Protein AF-0000000083392456 (afdb_homodimer)

Structure (mmCIF, N/CA/C/O backbone):
data_AF-0000000083392456-model_v1
#
loop_
_entity.id
_entity.type
_entity.pdbx_description
1 polymer 'Glycosyltransferase 61 catalytic domain-containing protein'
#
loop_
_atom_site.group_PDB
_atom_site.id
_atom_site.type_symbol
_atom_site.label_atom_id
_atom_site.label_alt_id
_atom_site.label_comp_id
_atom_site.label_asym_id
_atom_site.label_entity_id
_atom_site.label_seq_id
_atom_site.pdbx_PDB_ins_code
_atom_site.Cartn_x
_atom_site.Cartn_y
_atom_site.Cartn_z
_atom_site.occupancy
_atom_site.B_iso_or_equiv
_atom_site.auth_seq_id
_atom_site.auth_comp_id
_atom_site.auth_asym_id
_atom_site.auth_atom_id
_atom_site.pdbx_PDB_model_num
ATOM 1 N N . MET A 1 1 ? 31.344 37.531 -41.75 1 17.09 1 MET A N 1
ATOM 2 C CA . MET A 1 1 ? 30.141 38.344 -41.625 1 17.09 1 MET A CA 1
ATOM 3 C C . MET A 1 1 ? 29.109 37.656 -40.719 1 17.09 1 MET A C 1
ATOM 5 O O . MET A 1 1 ? 29.172 36.438 -40.531 1 17.09 1 MET A O 1
ATOM 9 N N . ARG A 1 2 ? 27.797 38.312 -40.469 1 19.84 2 ARG A N 1
ATOM 10 C CA . ARG A 1 2 ? 27.047 39.094 -39.5 1 19.84 2 ARG A CA 1
ATOM 11 C C . ARG A 1 2 ? 25.875 38.281 -38.938 1 19.84 2 ARG A C 1
ATOM 13 O O . ARG A 1 2 ? 24.969 37.906 -39.719 1 19.84 2 ARG A O 1
ATOM 20 N N . ARG A 1 3 ? 26.094 37.312 -38 1 21.62 3 ARG A N 1
ATOM 21 C CA . ARG A 1 3 ? 25.5 36.062 -37.5 1 21.62 3 ARG A CA 1
ATOM 22 C C . ARG A 1 3 ? 24.172 36.344 -36.812 1 21.62 3 ARG A C 1
ATOM 24 O O . ARG A 1 3 ? 24.125 36.875 -35.719 1 21.62 3 ARG A O 1
ATOM 31 N N . GLN A 1 4 ? 23.109 36.781 -37.625 1 19.48 4 GLN A N 1
ATOM 32 C CA . GLN A 1 4 ? 21.906 37.531 -37.219 1 19.48 4 GLN A CA 1
ATOM 33 C C . GLN A 1 4 ? 21.016 36.656 -36.312 1 19.48 4 GLN A C 1
ATOM 35 O O . GLN A 1 4 ? 20.609 35.562 -36.719 1 19.48 4 GLN A O 1
ATOM 40 N N . PRO A 1 5 ? 20.938 36.656 -34.875 1 21.5 5 PRO A N 1
ATOM 41 C CA . PRO A 1 5 ? 20.484 36 -33.625 1 21.5 5 PRO A CA 1
ATOM 42 C C . PRO A 1 5 ? 18.969 35.969 -33.531 1 21.5 5 PRO A C 1
ATOM 44 O O . PRO A 1 5 ? 18.422 35.062 -32.906 1 21.5 5 PRO A O 1
ATOM 47 N N . ALA A 1 6 ? 18.078 36.938 -33.969 1 20.97 6 ALA A N 1
ATOM 48 C CA . ALA A 1 6 ? 17.094 37.656 -33.125 1 20.97 6 ALA A CA 1
ATOM 49 C C . ALA A 1 6 ? 15.773 36.906 -33.094 1 20.97 6 ALA A C 1
ATOM 51 O O . ALA A 1 6 ? 14.969 37.125 -32.188 1 20.97 6 ALA A O 1
ATOM 52 N N . LEU A 1 7 ? 15.195 36.219 -34.094 1 21.48 7 LEU A N 1
ATOM 53 C CA . LEU A 1 7 ? 13.82 36.5 -34.5 1 21.48 7 LEU A CA 1
ATOM 54 C C . LEU A 1 7 ? 12.844 35.688 -33.688 1 21.48 7 LEU A C 1
ATOM 56 O O . LEU A 1 7 ? 12.031 34.938 -34.219 1 21.48 7 LEU A O 1
ATOM 60 N N . VAL A 1 8 ? 13.188 34.844 -32.594 1 22.22 8 VAL A N 1
ATOM 61 C CA . VAL A 1 8 ? 12.352 33.75 -32.125 1 22.22 8 VAL A CA 1
ATOM 62 C C . VAL A 1 8 ? 11.156 34.281 -31.344 1 22.22 8 VAL A C 1
ATOM 64 O O . VAL A 1 8 ? 10.711 33.656 -30.391 1 22.22 8 VAL A O 1
ATOM 67 N N . GLY A 1 9 ? 10.68 35.625 -31.312 1 20.12 9 GLY A N 1
ATOM 68 C CA . GLY A 1 9 ? 9.883 36.344 -30.344 1 20.12 9 GLY A CA 1
ATOM 69 C C . GLY A 1 9 ? 8.453 35.844 -30.25 1 20.12 9 GLY A C 1
ATOM 70 O O . GLY A 1 9 ? 7.898 35.719 -29.156 1 20.12 9 GLY A O 1
ATOM 71 N N . ALA A 1 10 ? 7.469 35.812 -31.25 1 19.81 10 ALA A N 1
ATOM 72 C CA . ALA A 1 10 ? 6.188 36.531 -31.281 1 19.81 10 ALA A CA 1
ATOM 73 C C . ALA A 1 10 ? 5.055 35.625 -30.812 1 19.81 10 ALA A C 1
ATOM 75 O O . ALA A 1 10 ? 4.02 36.094 -30.344 1 19.81 10 ALA A O 1
ATOM 76 N N . VAL A 1 11 ? 4.973 34.312 -31.047 1 21.7 11 VAL A N 1
ATOM 77 C CA . VAL A 1 11 ? 3.66 33.812 -31.422 1 21.7 11 VAL A CA 1
ATOM 78 C C . VAL A 1 11 ? 2.828 33.531 -30.172 1 21.7 11 VAL A C 1
ATOM 80 O O . VAL A 1 11 ? 1.702 33.031 -30.25 1 21.7 11 VAL A O 1
ATOM 83 N N . VAL A 1 12 ? 3.336 33.688 -28.859 1 19.75 12 VAL A N 1
ATOM 84 C CA . VAL A 1 12 ? 2.723 33 -27.734 1 19.75 12 VAL A CA 1
ATOM 85 C C . VAL A 1 12 ? 1.403 33.656 -27.359 1 19.75 12 VAL A C 1
ATOM 87 O O . VAL A 1 12 ? 0.725 33.25 -26.422 1 19.75 12 VAL A O 1
ATOM 90 N N . THR A 1 13 ? 0.941 34.844 -27.875 1 19.14 13 THR A N 1
ATOM 91 C CA . THR A 1 13 ? 0.067 35.75 -27.125 1 19.14 13 THR A CA 1
ATOM 92 C C . THR A 1 13 ? -1.374 35.25 -27.156 1 19.14 13 THR A C 1
ATOM 94 O O . THR A 1 13 ? -2.146 35.531 -26.234 1 19.14 13 THR A O 1
ATOM 97 N N . ALA A 1 14 ? -1.879 34.594 -28.172 1 19.19 14 ALA A N 1
ATOM 98 C CA . ALA A 1 14 ? -3.252 34.906 -28.547 1 19.19 14 ALA A CA 1
ATOM 99 C C . ALA A 1 14 ? -4.254 34.219 -27.609 1 19.19 14 ALA A C 1
ATOM 101 O O . ALA A 1 14 ? -5.27 34.812 -27.25 1 19.19 14 ALA A O 1
ATOM 102 N N . CYS A 1 15 ? -4.125 32.938 -27.328 1 20.34 15 CYS A N 1
ATOM 103 C CA . CYS A 1 15 ? -5.391 32.25 -27.125 1 20.34 15 CYS A CA 1
ATOM 104 C C . CYS A 1 15 ? -5.988 32.594 -25.766 1 20.34 15 CYS A C 1
ATOM 106 O O . CYS A 1 15 ? -6.773 31.828 -25.203 1 20.34 15 CYS A O 1
ATOM 108 N N . LEU A 1 16 ? -5.512 33.688 -25.047 1 19.27 16 LEU A N 1
ATOM 109 C CA . LEU A 1 16 ? -5.977 34 -23.703 1 19.27 16 LEU A CA 1
ATOM 110 C C . LEU A 1 16 ? -7.465 34.344 -23.703 1 19.27 16 LEU A C 1
ATOM 112 O O . LEU A 1 16 ? -8.07 34.5 -22.641 1 19.27 16 LEU A O 1
ATOM 116 N N . LEU A 1 17 ? -8.031 34.781 -24.875 1 20.16 17 LEU A N 1
ATOM 117 C CA . LEU A 1 17 ? -9.172 35.656 -24.734 1 20.16 17 LEU A CA 1
ATOM 118 C C . LEU A 1 17 ? -10.422 34.906 -24.312 1 20.16 17 LEU A C 1
ATOM 120 O O . LEU A 1 17 ? -11.383 35.5 -23.812 1 20.16 17 LEU A O 1
ATOM 124 N N . LEU A 1 18 ? -10.57 33.688 -24.828 1 21.45 18 LEU A N 1
ATOM 125 C CA . LEU A 1 18 ? -11.984 33.406 -25.031 1 21.45 18 LEU A CA 1
ATOM 126 C C . LEU A 1 18 ? -12.688 33.156 -23.688 1 21.45 18 LEU A C 1
ATOM 128 O O . LEU A 1 18 ? -13.906 33.031 -23.641 1 21.45 18 LEU A O 1
ATOM 132 N N . LEU A 1 19 ? -11.93 32.781 -22.641 1 20.83 19 LEU A N 1
ATOM 133 C CA . LEU A 1 19 ? -12.719 32.188 -21.578 1 20.83 19 LEU A CA 1
ATOM 134 C C . LEU A 1 19 ? -13.539 33.25 -20.844 1 20.83 19 LEU A C 1
ATOM 136 O O . LEU A 1 19 ? -14.148 32.969 -19.812 1 20.83 19 LEU A O 1
ATOM 140 N N . ALA A 1 20 ? -13.461 34.562 -21.188 1 20.67 20 ALA A N 1
ATOM 141 C CA . ALA A 1 20 ? -14.023 35.562 -20.281 1 20.67 20 ALA A CA 1
ATOM 142 C C . ALA A 1 20 ? -15.547 35.5 -20.266 1 20.67 20 ALA A C 1
ATOM 144 O O . ALA A 1 20 ? -16.188 35.906 -19.297 1 20.67 20 ALA A O 1
ATOM 145 N N . THR A 1 21 ? -16.188 35.312 -21.406 1 20.8 21 THR A N 1
ATOM 146 C CA . THR A 1 21 ? -17.469 36 -21.531 1 20.8 21 THR A CA 1
ATOM 147 C C . THR A 1 21 ? -18.547 35.281 -20.734 1 20.8 21 THR A C 1
ATOM 149 O O . THR A 1 21 ? -19.703 35.656 -20.734 1 20.8 21 THR A O 1
ATOM 152 N N . ASN A 1 22 ? -18.469 34 -20.469 1 20.31 22 ASN A N 1
ATOM 153 C CA . ASN A 1 22 ? -19.812 33.531 -20.188 1 20.31 22 ASN A CA 1
ATOM 154 C C . ASN A 1 22 ? -20.375 34.156 -18.922 1 20.31 22 ASN A C 1
ATOM 156 O O . ASN A 1 22 ? -19.938 33.812 -17.812 1 20.31 22 ASN A O 1
ATOM 160 N N . SER A 1 23 ? -20.828 35.438 -18.875 1 21.23 23 SER A N 1
ATOM 161 C CA . SER A 1 23 ? -21.484 36.344 -17.922 1 21.23 23 SER A CA 1
ATOM 162 C C . SER A 1 23 ? -22.781 35.75 -17.375 1 21.23 23 SER A C 1
ATOM 164 O O . SER A 1 23 ? -23.688 36.469 -16.984 1 21.23 23 SER A O 1
ATOM 166 N N . ASP A 1 24 ? -23.047 34.469 -17.516 1 20.16 24 ASP A N 1
ATOM 167 C CA . ASP A 1 24 ? -24.453 34.188 -17.266 1 20.16 24 ASP A CA 1
ATOM 168 C C . ASP A 1 24 ? -24.938 34.812 -15.977 1 20.16 24 ASP A C 1
ATOM 170 O O . ASP A 1 24 ? -24.125 35.156 -15.102 1 20.16 24 ASP A O 1
ATOM 174 N N . HIS A 1 25 ? -26.312 35.031 -15.805 1 21.33 25 HIS A N 1
ATOM 175 C CA . HIS A 1 25 ? -27.312 35.781 -15.023 1 21.33 25 HIS A CA 1
ATOM 176 C C . HIS A 1 25 ? -27.281 35.375 -13.555 1 21.33 25 HIS A C 1
ATOM 178 O O . HIS A 1 25 ? -27.5 34.188 -13.227 1 21.33 25 HIS A O 1
ATOM 184 N N . TRP A 1 26 ? -26.297 35.844 -12.766 1 20.09 26 TRP A N 1
ATOM 185 C CA . TRP A 1 26 ? -26.312 35.75 -11.312 1 20.09 26 TRP A CA 1
ATOM 186 C C . TRP A 1 26 ? -27.656 36.25 -10.75 1 20.09 26 TRP A C 1
ATOM 188 O O . TRP A 1 26 ? -27.969 37.438 -10.844 1 20.09 26 TRP A O 1
ATOM 198 N N . ARG A 1 27 ? -28.766 35.5 -11.039 1 21.42 27 ARG A N 1
ATOM 199 C CA . ARG A 1 27 ? -30.016 36 -10.445 1 21.42 27 ARG A CA 1
ATOM 200 C C . ARG A 1 27 ? -29.844 36.25 -8.953 1 21.42 27 ARG A C 1
ATOM 202 O O . ARG A 1 27 ? -29.266 35.406 -8.242 1 21.42 27 ARG A O 1
ATOM 209 N N . SER A 1 28 ? -29.828 37.438 -8.555 1 19.77 28 SER A N 1
ATOM 210 C CA . SER A 1 28 ? -29.859 38.031 -7.223 1 19.77 28 SER A CA 1
ATOM 211 C C . SER A 1 28 ? -30.891 37.344 -6.336 1 19.77 28 SER A C 1
ATOM 213 O O . SER A 1 28 ? -32.094 37.406 -6.633 1 19.77 28 SER A O 1
ATOM 215 N N . ILE A 1 29 ? -30.656 36.125 -6.008 1 22.88 29 ILE A N 1
ATOM 216 C CA . ILE A 1 29 ? -31.688 35.562 -5.129 1 22.88 29 ILE A CA 1
ATOM 217 C C . ILE A 1 29 ? -31.906 36.5 -3.939 1 22.88 29 ILE A C 1
ATOM 219 O O . ILE A 1 29 ? -30.938 36.906 -3.285 1 22.88 29 ILE A O 1
ATOM 223 N N . SER A 1 30 ? -32.938 37.281 -3.926 1 20.95 30 SER A N 1
ATOM 224 C CA . SER A 1 30 ? -33.438 38.219 -2.938 1 20.95 30 SER A CA 1
ATOM 225 C C . SER A 1 30 ? -33.344 37.656 -1.526 1 20.95 30 SER A C 1
ATOM 227 O O . SER A 1 30 ? -33.844 36.562 -1.267 1 20.95 30 SER A O 1
ATOM 229 N N . THR A 1 31 ? -32.344 37.969 -0.808 1 22.42 31 THR A N 1
ATOM 230 C CA . THR A 1 31 ? -31.891 37.625 0.534 1 22.42 31 THR A CA 1
ATOM 231 C C . THR A 1 31 ? -32.938 38 1.576 1 22.42 31 THR A C 1
ATOM 233 O O . THR A 1 31 ? -32.625 38.094 2.768 1 22.42 31 THR A O 1
ATOM 236 N N . ARG A 1 32 ? -34.156 38.5 1.162 1 22.92 32 ARG A N 1
ATOM 237 C CA . ARG A 1 32 ? -34.969 39.125 2.213 1 22.92 32 ARG A CA 1
ATOM 238 C C . ARG A 1 32 ? -35.094 38.188 3.42 1 22.92 32 ARG A C 1
ATOM 240 O O . ARG A 1 32 ? -34.969 38.625 4.562 1 22.92 32 ARG A O 1
ATOM 247 N N . GLY A 1 33 ? -35.938 37.219 3.223 1 22.39 33 GLY A N 1
ATOM 248 C CA . GLY A 1 33 ? -36.656 36.656 4.359 1 22.39 33 GLY A CA 1
ATOM 249 C C . GLY A 1 33 ? -35.781 35.812 5.258 1 22.39 33 GLY A C 1
ATOM 250 O O . GLY A 1 33 ? -36.188 34.719 5.695 1 22.39 33 GLY A O 1
ATOM 251 N N . LEU A 1 34 ? -34.562 36.062 4.969 1 21.55 34 LEU A N 1
ATOM 252 C CA . LEU A 1 34 ? -33.844 35.031 5.742 1 21.55 34 LEU A CA 1
ATOM 253 C C . LEU A 1 34 ? -34 35.281 7.238 1 21.55 34 LEU A C 1
ATOM 255 O O . LEU A 1 34 ? -33.812 36.406 7.719 1 21.55 34 LEU A O 1
ATOM 259 N N . PRO A 1 35 ? -34.844 34.531 7.816 1 22.7 35 PRO A N 1
ATOM 260 C CA . PRO A 1 35 ? -35.188 34.781 9.219 1 22.7 35 PRO A CA 1
ATOM 261 C C . PRO A 1 35 ? -33.969 35.094 10.07 1 22.7 35 PRO A C 1
ATOM 263 O O . PRO A 1 35 ? -32.844 34.656 9.758 1 22.7 35 PRO A O 1
ATOM 266 N N . THR A 1 36 ? -33.969 36.344 10.461 1 20.53 36 THR A N 1
ATOM 267 C CA . THR A 1 36 ? -32.969 36.875 11.406 1 20.53 36 THR A CA 1
ATOM 268 C C . THR A 1 36 ? -32.688 35.906 12.531 1 20.53 36 THR A C 1
ATOM 270 O O . THR A 1 36 ? -33.594 35.594 13.336 1 20.53 36 THR A O 1
ATOM 273 N N . LEU A 1 37 ? -32.062 34.906 12.102 1 21.39 37 LEU A N 1
ATOM 274 C CA . LEU A 1 37 ? -31.812 33.938 13.156 1 21.39 37 LEU A CA 1
ATOM 275 C C . LEU A 1 37 ? -31.094 34.594 14.328 1 21.39 37 LEU A C 1
ATOM 277 O O . LEU A 1 37 ? -29.969 35.062 14.18 1 21.39 37 LEU A O 1
ATOM 281 N N . ARG A 1 38 ? -31.844 35.406 15.055 1 20.67 38 ARG A N 1
ATOM 282 C CA . ARG A 1 38 ? -31.328 36 16.281 1 20.67 38 ARG A CA 1
ATOM 283 C C . ARG A 1 38 ? -30.547 34.969 17.109 1 20.67 38 ARG A C 1
ATOM 285 O O . ARG A 1 38 ? -31 33.844 17.297 1 20.67 38 ARG A O 1
ATOM 292 N N . TRP A 1 39 ? -29.375 35.156 17.031 1 19.98 39 TRP A N 1
ATOM 293 C CA . TRP A 1 39 ? -28.453 34.375 17.859 1 19.98 39 TRP A CA 1
ATOM 294 C C . TRP A 1 39 ? -28.766 34.562 19.344 1 19.98 39 TRP A C 1
ATOM 296 O O . TRP A 1 39 ? -28.547 35.656 19.906 1 19.98 39 TRP A O 1
ATOM 306 N N . SER A 1 40 ? -30.094 34.281 19.766 1 21.69 40 SER A N 1
ATOM 307 C CA . SER A 1 40 ? -30.312 34.5 21.188 1 21.69 40 SER A CA 1
ATOM 308 C C . SER A 1 40 ? -29.25 33.812 22.016 1 21.69 40 SER A C 1
ATOM 310 O O . SER A 1 40 ? -28.703 32.781 21.609 1 21.69 40 SER A O 1
ATOM 312 N N . ALA A 1 41 ? -28.688 34.438 22.906 1 21.36 41 ALA A N 1
ATOM 313 C CA . ALA A 1 41 ? -27.828 33.938 23.984 1 21.36 41 ALA A CA 1
ATOM 314 C C . ALA A 1 41 ? -28.359 32.625 24.547 1 21.36 41 ALA A C 1
ATOM 316 O O . ALA A 1 41 ? -29.578 32.469 24.703 1 21.36 41 ALA A O 1
ATOM 317 N N . PRO A 1 42 ? -27.859 31.484 24.516 1 24.41 42 PRO A N 1
ATOM 318 C CA . PRO A 1 42 ? -28.562 30.266 24.922 1 24.41 42 PRO A CA 1
ATOM 319 C C . PRO A 1 42 ? -29.328 30.438 26.234 1 24.41 42 PRO A C 1
ATOM 321 O O . PRO A 1 42 ? -29.75 29.453 26.844 1 24.41 42 PRO A O 1
ATOM 324 N N . GLN A 1 43 ? -29.422 31.547 26.859 1 22.55 43 GLN A N 1
ATOM 325 C CA . GLN A 1 43 ? -30.219 31.25 28.047 1 22.55 43 GLN A CA 1
ATOM 326 C C . GLN A 1 43 ? -31.641 30.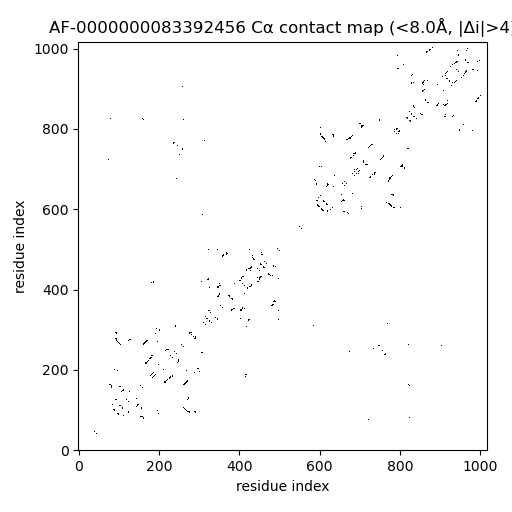828 27.672 1 22.55 43 GLN A C 1
ATOM 328 O O . GLN A 1 43 ? -32.375 30.328 28.516 1 22.55 43 GLN A O 1
ATOM 333 N N . SER A 1 44 ? -32.344 31.578 26.781 1 22.12 44 SER A N 1
ATOM 334 C CA . SER A 1 44 ? -33.781 31.672 26.812 1 22.12 44 SER A CA 1
ATOM 335 C C . SER A 1 44 ? -34.438 30.406 26.281 1 22.12 44 SER A C 1
ATOM 337 O O . SER A 1 44 ? -33.812 29.641 25.547 1 22.12 44 SER A O 1
ATOM 339 N N . GLU A 1 45 ? -35.906 30.094 26.438 1 23.59 45 GLU A N 1
ATOM 340 C CA . GLU A 1 45 ? -36.812 28.969 26.344 1 23.59 45 GLU A CA 1
ATOM 341 C C . GLU A 1 45 ? -36.75 28.297 24.969 1 23.59 45 GLU A C 1
ATOM 343 O O . GLU A 1 45 ? -36.875 27.078 24.859 1 23.59 45 GLU A O 1
ATOM 348 N N . LEU A 1 46 ? -36.875 29.094 23.938 1 21.17 46 LEU A N 1
ATOM 349 C CA . LEU A 1 46 ? -37.219 28.422 22.688 1 21.17 46 LEU A CA 1
ATOM 350 C C . LEU A 1 46 ? -36.031 27.562 22.203 1 21.17 46 LEU A C 1
ATOM 352 O O . LEU A 1 46 ? -36.25 26.484 21.656 1 21.17 46 LEU A O 1
ATOM 356 N N . TYR A 1 47 ? -34.906 28.125 22.109 1 23.67 47 TYR A N 1
ATOM 357 C CA . TYR A 1 47 ? -33.781 27.344 21.594 1 23.67 47 TYR A CA 1
ATOM 358 C C . TYR A 1 47 ? -33.344 26.281 22.578 1 23.67 47 TYR A C 1
ATOM 360 O O . TYR A 1 47 ? -32.312 25.641 22.406 1 23.67 47 TYR A O 1
ATOM 368 N N . SER A 1 48 ? -33.812 26.047 23.828 1 24 48 SER A N 1
ATOM 369 C CA . SER A 1 48 ? -33.969 24.953 24.797 1 24 48 SER A CA 1
ATOM 370 C C . SER A 1 48 ? -34.5 23.688 24.125 1 24 48 SER A C 1
ATOM 372 O O . SER A 1 48 ? -34.188 22.578 24.562 1 24 48 SER A O 1
ATOM 374 N N . ASN A 1 49 ? -35.531 23.766 23.344 1 23.58 49 ASN A N 1
ATOM 375 C CA . ASN A 1 49 ? -36.281 22.688 22.672 1 23.58 49 ASN A CA 1
ATOM 376 C C . ASN A 1 49 ? -35.438 22.016 21.594 1 23.58 49 ASN A C 1
ATOM 378 O O . ASN A 1 49 ? -35.75 20.922 21.141 1 23.58 49 ASN A O 1
ATOM 382 N N . LEU A 1 50 ? -34.875 22.891 20.766 1 23.56 50 LEU A N 1
ATOM 383 C CA . LEU A 1 50 ? -34.438 22.094 19.625 1 23.56 50 LEU A CA 1
ATOM 384 C C . LEU A 1 50 ? -33.312 21.156 20.016 1 23.56 50 LEU A C 1
ATOM 386 O O . LEU A 1 50 ? -33.062 20.156 19.344 1 23.56 50 LEU A O 1
ATOM 390 N N . CYS A 1 51 ? -32.344 21.688 20.781 1 24.19 51 CYS A N 1
ATOM 391 C CA . CYS A 1 51 ? -31.312 20.812 21.312 1 24.19 51 CYS A CA 1
ATOM 392 C C . CYS A 1 51 ? -31.844 19.953 22.469 1 24.19 51 CYS A C 1
ATOM 394 O O . CYS A 1 51 ? -31.516 20.203 23.625 1 24.19 51 CYS A O 1
ATOM 396 N N . GLY A 1 52 ? -33.125 19.781 22.516 1 22.48 52 GLY A N 1
ATOM 397 C CA . GLY A 1 52 ? -33.594 19.016 23.656 1 22.48 52 GLY A CA 1
ATOM 398 C C . GLY A 1 52 ? -32.812 17.766 23.922 1 22.48 52 GLY A C 1
ATOM 399 O O . GLY A 1 52 ? -32.156 17.234 23.031 1 22.48 52 GLY A O 1
ATOM 400 N N . PRO A 1 53 ? -32.5 17.625 25.188 1 23.33 53 PRO A N 1
ATOM 401 C CA . PRO A 1 53 ? -31.906 16.375 25.641 1 23.33 53 PRO A CA 1
ATOM 402 C C . PRO A 1 53 ? -32.594 15.141 25.062 1 23.33 53 PRO A C 1
ATOM 404 O O . PRO A 1 53 ? -33.781 14.898 25.359 1 23.33 53 PRO A O 1
ATOM 407 N N . THR A 1 54 ? -32.906 15.031 23.875 1 22.16 54 THR A N 1
ATOM 408 C CA . THR A 1 54 ? -33.594 13.758 23.75 1 22.16 54 THR A CA 1
ATOM 409 C C . THR A 1 54 ? -32.875 12.664 24.547 1 22.16 54 THR A C 1
ATOM 411 O O . THR A 1 54 ? -31.703 12.383 24.281 1 22.16 54 THR A O 1
ATOM 414 N N . SER A 1 55 ? -33.25 12.492 25.797 1 21.75 55 SER A N 1
ATOM 415 C CA . SER A 1 55 ? -32.938 11.375 26.688 1 21.75 55 SER A CA 1
ATOM 416 C C . SER A 1 55 ? -33.031 10.047 25.953 1 21.75 55 SER A C 1
ATOM 418 O O . SER A 1 55 ? -34.125 9.641 25.516 1 21.75 55 SER A O 1
ATOM 420 N N . ILE A 1 56 ? -32.219 9.797 25.094 1 23.03 56 ILE A N 1
ATOM 421 C CA . ILE A 1 56 ? -32.281 8.359 24.828 1 23.03 56 ILE A CA 1
ATOM 422 C C . ILE A 1 56 ? -32.312 7.594 26.141 1 23.03 56 ILE A C 1
ATOM 424 O O . ILE A 1 56 ? -31.328 7.613 26.906 1 23.03 56 ILE A O 1
ATOM 428 N N . GLN A 1 57 ? -33.406 7.605 26.859 1 21.38 57 GLN A N 1
ATOM 429 C CA . GLN A 1 57 ? -33.656 6.832 28.062 1 21.38 57 GLN A CA 1
ATOM 430 C C . GLN A 1 57 ? -33.094 5.426 27.953 1 21.38 57 GLN A C 1
ATOM 432 O O . GLN A 1 57 ? -32.5 4.914 28.906 1 21.38 57 GLN A O 1
ATOM 437 N N . ASN A 1 58 ? -33.812 4.613 27.188 1 21.09 58 ASN A N 1
ATOM 438 C CA . ASN A 1 58 ? -33.719 3.221 27.609 1 21.09 58 ASN A CA 1
ATOM 439 C C . ASN A 1 58 ? -32.312 2.652 27.375 1 21.09 58 ASN A C 1
ATOM 441 O O . ASN A 1 58 ? -31.891 2.484 26.234 1 21.09 58 ASN A O 1
ATOM 445 N N . SER A 1 59 ? -31.328 2.951 28.109 1 23.22 59 SER A N 1
ATOM 446 C CA . SER A 1 59 ? -29.953 2.584 28.438 1 23.22 59 SER A CA 1
ATOM 447 C C . SER A 1 59 ? -29.781 1.069 28.484 1 23.22 59 SER A C 1
ATOM 449 O O . SER A 1 59 ? -28.719 0.571 28.844 1 23.22 59 SER A O 1
ATOM 451 N N . GLU A 1 60 ? -30.938 0.366 28.641 1 22.02 60 GLU A N 1
ATOM 452 C CA . GLU A 1 60 ? -30.672 -0.962 29.188 1 22.02 60 GLU A CA 1
ATOM 453 C C . GLU A 1 60 ? -29.75 -1.764 28.281 1 22.02 60 GLU A C 1
ATOM 455 O O . GLU A 1 60 ? -28.781 -2.363 28.75 1 22.02 60 GLU A O 1
ATOM 460 N N . ASP A 1 61 ? -30.391 -2.326 27.266 1 20.61 61 ASP A N 1
ATOM 461 C CA . ASP A 1 61 ? -29.984 -3.637 26.766 1 20.61 61 ASP A CA 1
ATOM 462 C C . ASP A 1 61 ? -28.781 -3.52 25.828 1 20.61 61 ASP A C 1
ATOM 464 O O . ASP A 1 61 ? -28.516 -4.434 25.047 1 20.61 61 ASP A O 1
ATOM 468 N N . LEU A 1 62 ? -28.375 -2.305 25.562 1 22.17 62 LEU A N 1
ATOM 469 C CA . LEU A 1 62 ? -27.266 -2.551 24.656 1 22.17 62 LEU A CA 1
ATOM 470 C C . LEU A 1 62 ? -26.125 -3.262 25.391 1 22.17 62 LEU A C 1
ATOM 472 O O . LEU A 1 62 ? -25.328 -2.623 26.062 1 22.17 62 LEU A O 1
ATOM 476 N N . ARG A 1 63 ? -26.391 -4.418 26.031 1 20.97 63 ARG A N 1
ATOM 477 C CA . ARG A 1 63 ? -25.359 -5.277 26.578 1 20.97 63 ARG A CA 1
ATOM 478 C C . ARG A 1 63 ? -24.141 -5.332 25.672 1 20.97 63 ARG A C 1
ATOM 480 O O . ARG A 1 63 ? -24.25 -5.734 24.5 1 20.97 63 ARG A O 1
ATOM 487 N N . LEU A 1 64 ? -23.297 -4.395 25.797 1 23.12 64 LEU A N 1
ATOM 488 C CA . LEU A 1 64 ? -21.953 -4.629 25.297 1 23.12 64 LEU A CA 1
ATOM 489 C C . LEU A 1 64 ? -21.562 -6.094 25.453 1 23.12 64 LEU A C 1
ATOM 491 O O . LEU A 1 64 ? -21.5 -6.609 26.578 1 23.12 64 LEU A O 1
ATOM 495 N N . GLY A 1 65 ? -22.109 -6.938 24.656 1 22.94 65 GLY A N 1
ATOM 496 C CA . GLY A 1 65 ? -21.688 -8.312 24.844 1 22.94 65 GLY A CA 1
ATOM 497 C C . GLY A 1 65 ? -20.219 -8.438 25.25 1 22.94 65 GLY A C 1
ATOM 498 O O . GLY A 1 65 ? -19.438 -7.52 25.016 1 22.94 65 GLY A O 1
ATOM 499 N N . THR A 1 66 ? -19.891 -9.289 26.203 1 21.11 66 THR A N 1
ATOM 500 C CA . THR A 1 66 ? -18.609 -9.68 26.781 1 21.11 66 THR A CA 1
ATOM 501 C C . THR A 1 66 ? -17.516 -9.742 25.719 1 21.11 66 THR A C 1
ATOM 503 O O . THR A 1 66 ? -17.766 -10.211 24.609 1 21.11 66 THR A O 1
ATOM 506 N N . ARG A 1 67 ? -16.562 -8.93 25.938 1 23.48 67 ARG A N 1
ATOM 507 C CA . ARG A 1 67 ? -15.266 -8.953 25.25 1 23.48 67 ARG A CA 1
ATOM 508 C C . ARG A 1 67 ? -14.758 -10.383 25.109 1 23.48 67 ARG A C 1
ATOM 510 O O . ARG A 1 67 ? -14.406 -11.031 26.094 1 23.48 67 ARG A O 1
ATOM 517 N N . THR A 1 68 ? -15.336 -11.188 24.281 1 25.16 68 THR A N 1
ATOM 518 C CA . THR A 1 68 ? -14.508 -12.383 24.156 1 25.16 68 THR A CA 1
ATOM 519 C C . THR A 1 68 ? -13.047 -12.008 23.938 1 25.16 68 THR A C 1
ATOM 521 O O . THR A 1 68 ? -12.75 -11.062 23.203 1 25.16 68 THR A O 1
ATOM 524 N N . GLN A 1 69 ? -12.18 -12.219 24.875 1 23.3 69 GLN A N 1
ATOM 525 C CA . GLN A 1 69 ? -10.734 -12.055 24.922 1 23.3 69 GLN A CA 1
ATOM 526 C C . GLN A 1 69 ? -10.102 -12.297 23.562 1 23.3 69 GLN A C 1
ATOM 528 O O . GLN A 1 69 ? -10.484 -13.227 22.844 1 23.3 69 GLN A O 1
ATOM 533 N N . PRO A 1 70 ? -9.523 -11.18 23.047 1 24.89 70 PRO A N 1
ATOM 534 C CA . PRO A 1 70 ? -8.828 -11.406 21.781 1 24.89 70 PRO A CA 1
ATOM 535 C C . PRO A 1 70 ? -8.023 -12.703 21.766 1 24.89 70 PRO A C 1
ATOM 537 O O . PRO A 1 70 ? -7.324 -13.008 22.734 1 24.89 70 PRO A O 1
ATOM 540 N N . THR A 1 71 ? -8.609 -13.695 21.281 1 25.25 71 THR A N 1
ATOM 541 C CA . THR A 1 71 ? -7.84 -14.922 21.109 1 25.25 71 THR A CA 1
ATOM 542 C C . THR A 1 71 ? -6.406 -14.602 20.688 1 25.25 71 THR A C 1
ATOM 544 O O . THR A 1 71 ? -6.148 -13.555 20.094 1 25.25 71 THR A O 1
ATOM 547 N N . ASP A 1 72 ? -5.395 -15.359 21.109 1 24.52 72 ASP A N 1
ATOM 548 C CA . ASP A 1 72 ? -3.941 -15.359 20.953 1 24.52 72 ASP A CA 1
ATOM 549 C C . ASP A 1 72 ? -3.537 -15 19.531 1 24.52 72 ASP A C 1
ATOM 551 O O . ASP A 1 72 ? -3.855 -15.719 18.594 1 24.52 72 ASP A O 1
ATOM 555 N N . LEU A 1 73 ? -3.373 -13.82 19.297 1 26.48 73 LEU A N 1
ATOM 556 C CA . LEU A 1 73 ? -2.99 -13.102 18.094 1 26.48 73 LEU A CA 1
ATOM 557 C C . LEU A 1 73 ? -1.725 -13.695 17.484 1 26.48 73 LEU A C 1
ATOM 559 O O . LEU A 1 73 ? -1.121 -13.102 16.594 1 26.48 73 LEU A O 1
ATOM 563 N N . GLY A 1 74 ? -1.104 -14.648 18.078 1 27.7 74 GLY A N 1
ATOM 564 C CA . GLY A 1 74 ? 0.209 -15.094 17.641 1 27.7 74 GLY A CA 1
ATOM 565 C C . GLY A 1 74 ? 0.26 -15.438 16.156 1 27.7 74 GLY A C 1
ATOM 566 O O . GLY A 1 74 ? 1.167 -15 15.453 1 27.7 74 GLY A O 1
ATOM 567 N N . THR A 1 75 ? -0.196 -16.656 15.867 1 29.09 75 THR A N 1
ATOM 568 C CA . THR A 1 75 ? 0.136 -17.266 14.594 1 29.09 75 THR A CA 1
ATOM 569 C C . THR A 1 75 ? -0.664 -16.641 13.461 1 29.09 75 THR A C 1
ATOM 571 O O . THR A 1 75 ? -1.896 -16.656 13.477 1 29.09 75 THR A O 1
ATOM 574 N N . THR A 1 76 ? -0.214 -15.508 12.922 1 31.78 76 THR A N 1
ATOM 575 C CA . THR A 1 76 ? -0.815 -14.836 11.773 1 31.78 76 THR A CA 1
ATOM 576 C C . THR A 1 76 ? -1.313 -15.852 10.75 1 31.78 76 THR A C 1
ATOM 578 O O . THR A 1 76 ? -0.557 -16.281 9.883 1 31.78 76 THR A O 1
ATOM 581 N N . THR A 1 77 ? -1.92 -16.828 11.164 1 31.61 77 THR A N 1
ATOM 582 C CA . THR A 1 77 ? -2.641 -17.641 10.188 1 31.61 77 THR A CA 1
ATOM 583 C C . THR A 1 77 ? -3.555 -16.781 9.328 1 31.61 77 THR A C 1
ATOM 585 O O . THR A 1 77 ? -4.184 -15.844 9.828 1 31.61 77 THR A O 1
ATOM 588 N N . PRO A 1 78 ? -3.348 -16.828 8.086 1 34.72 78 PRO A N 1
ATOM 589 C CA . PRO A 1 78 ? -4.352 -16.156 7.262 1 34.72 78 PRO A CA 1
ATOM 590 C C . PRO A 1 78 ? -5.758 -16.266 7.844 1 34.72 78 PRO A C 1
ATOM 592 O O . PRO A 1 78 ? -6.102 -17.266 8.461 1 34.72 78 PRO A O 1
ATOM 595 N N . SER A 1 79 ? -6.414 -15.18 8.242 1 37.75 79 SER A N 1
ATOM 596 C CA . SER A 1 79 ? -7.746 -15.086 8.82 1 37.75 79 SER A CA 1
ATOM 597 C C . SER A 1 79 ? -8.688 -16.125 8.219 1 37.75 79 SER A C 1
ATOM 599 O O . SER A 1 79 ? -8.672 -16.359 7.008 1 37.75 79 SER A O 1
ATOM 601 N N . VAL A 1 80 ? -8.992 -17.094 8.961 1 40.03 80 VAL A N 1
ATOM 602 C CA . VAL A 1 80 ? -10.094 -18.016 8.695 1 40.03 80 VAL A CA 1
ATOM 603 C C . VAL A 1 80 ? -11.328 -17.219 8.242 1 40.03 80 VAL A C 1
ATOM 605 O O . VAL A 1 80 ? -11.633 -16.172 8.797 1 40.03 80 VAL A O 1
ATOM 608 N N . PRO A 1 81 ? -11.805 -17.578 7.027 1 44.19 81 PRO A N 1
ATOM 609 C CA . PRO A 1 81 ? -13.055 -16.984 6.539 1 44.19 81 PRO A CA 1
ATOM 610 C C . PRO A 1 81 ? -14.125 -16.875 7.621 1 44.19 81 PRO A C 1
ATOM 612 O O . PRO A 1 81 ? -14.289 -17.797 8.43 1 44.19 81 PRO A O 1
ATOM 615 N N . TYR A 1 82 ? -14.43 -15.703 8.172 1 49.28 82 TYR A N 1
ATOM 616 C CA . TYR A 1 82 ? -15.516 -15.391 9.094 1 49.28 82 TYR A CA 1
ATOM 617 C C . TYR A 1 82 ? -16.859 -15.828 8.523 1 49.28 82 TYR A C 1
ATOM 619 O O . TYR A 1 82 ? -17.062 -15.789 7.305 1 49.28 82 TYR A O 1
ATOM 627 N N . ALA A 1 83 ? -17.531 -16.547 9.367 1 48.06 83 ALA A N 1
ATOM 628 C CA . ALA A 1 83 ? -18.922 -16.844 9.039 1 48.06 83 ALA A CA 1
ATOM 629 C C . ALA A 1 83 ? -19.672 -15.586 8.633 1 48.06 83 ALA A C 1
ATOM 631 O O . ALA A 1 83 ? -19.656 -14.586 9.359 1 48.06 83 ALA A O 1
ATOM 632 N N . LEU A 1 84 ? -20.109 -15.539 7.473 1 57.59 84 LEU A N 1
ATOM 633 C CA . LEU A 1 84 ? -20.969 -14.555 6.816 1 57.59 84 LEU A CA 1
ATOM 634 C C . LEU A 1 84 ? -22.281 -14.391 7.574 1 57.59 84 LEU A C 1
ATOM 636 O O . LEU A 1 84 ? -22.766 -15.336 8.203 1 57.59 84 LEU A O 1
ATOM 640 N N . GLY A 1 85 ? -22.516 -13.023 8.156 1 56.44 85 GLY A N 1
ATOM 641 C CA . GLY A 1 85 ? -23.875 -12.727 8.586 1 56.44 85 GLY A CA 1
ATOM 642 C C . GLY A 1 85 ? -23.938 -11.969 9.898 1 56.44 85 GLY A C 1
ATOM 643 O O . GLY A 1 85 ? -25.016 -11.695 10.422 1 56.44 85 GLY A O 1
ATOM 644 N N . SER A 1 86 ? -22.797 -11.758 10.469 1 64.69 86 SER A N 1
ATOM 645 C CA . SER A 1 86 ? -22.938 -10.984 11.695 1 64.69 86 SER A CA 1
ATOM 646 C C . SER A 1 86 ? -23.219 -9.516 11.398 1 64.69 86 SER A C 1
ATOM 648 O O . SER A 1 86 ? -22.75 -8.984 10.391 1 64.69 86 SER A O 1
ATOM 650 N N . ASP A 1 87 ? -24.078 -8.984 12.234 1 71.5 87 ASP A N 1
ATOM 651 C CA . ASP A 1 87 ? -24.516 -7.598 12.094 1 71.5 87 ASP A CA 1
ATOM 652 C C . ASP A 1 87 ? -23.328 -6.637 12.148 1 71.5 87 ASP A C 1
ATOM 654 O O . ASP A 1 87 ? -22.406 -6.832 12.93 1 71.5 87 ASP A O 1
ATOM 658 N N . LEU A 1 88 ? -23.375 -5.691 11.133 1 77.06 88 LEU A N 1
ATOM 659 C CA . LEU A 1 88 ? -22.469 -4.551 11.18 1 77.06 88 LEU A CA 1
ATOM 660 C C . LEU A 1 88 ? -22.703 -3.721 12.438 1 77.06 88 LEU A C 1
ATOM 662 O O . LEU A 1 88 ? -23.828 -3.598 12.906 1 77.06 88 LEU A O 1
ATOM 666 N N . LYS A 1 89 ? -21.641 -3.219 13.047 1 73.12 89 LYS A N 1
ATOM 667 C CA . LYS A 1 89 ? -21.719 -2.281 14.164 1 73.12 89 LYS A CA 1
ATOM 668 C C . LYS A 1 89 ? -21.203 -0.901 13.758 1 73.12 89 LYS A C 1
ATOM 670 O O . LYS A 1 89 ? -20.172 -0.785 13.094 1 73.12 89 LYS A O 1
ATOM 675 N N . VAL A 1 90 ? -22.078 0.101 14.016 1 73.81 90 VAL A N 1
ATOM 676 C CA . VAL A 1 90 ? -21.656 1.483 13.844 1 73.81 90 VAL A CA 1
ATOM 677 C C . VAL A 1 90 ? -21.031 2 15.141 1 73.81 90 VAL A C 1
ATOM 679 O O . VAL A 1 90 ? -21.734 2.129 16.156 1 73.81 90 VAL A O 1
ATOM 682 N N . GLY A 1 91 ? -19.797 2.361 15.039 1 78.25 91 GLY A N 1
ATOM 683 C CA . GLY A 1 91 ? -19.125 2.906 16.203 1 78.25 91 GLY A CA 1
ATOM 684 C C . GLY A 1 91 ? -19.375 4.387 16.406 1 78.25 91 GLY A C 1
ATOM 685 O O . GLY A 1 91 ? -19.625 4.832 17.531 1 78.25 91 GLY A O 1
ATOM 686 N N . ALA A 1 92 ? -19.297 5.168 15.32 1 85.69 92 ALA A N 1
ATOM 687 C CA . ALA A 1 92 ? -19.516 6.609 15.289 1 85.69 92 ALA A CA 1
ATOM 688 C C . ALA A 1 92 ? -19.984 7.062 13.906 1 85.69 92 ALA A C 1
ATOM 690 O O . ALA A 1 92 ? -19.688 6.418 12.906 1 85.69 92 ALA A O 1
ATOM 691 N N . HIS A 1 93 ? -20.766 8.148 13.961 1 92.88 93 HIS A N 1
ATOM 692 C CA . HIS A 1 93 ? -21.297 8.562 12.672 1 92.88 93 HIS A CA 1
ATOM 693 C C . HIS A 1 93 ? -21.703 10.031 12.688 1 92.88 93 HIS A C 1
ATOM 695 O O . HIS A 1 93 ? -22.219 10.523 13.695 1 92.88 93 HIS A O 1
ATOM 701 N N . THR A 1 94 ? -21.438 10.68 11.688 1 94.19 94 THR A N 1
ATOM 702 C CA . THR A 1 94 ? -22.031 11.922 11.211 1 94.19 94 THR A CA 1
ATOM 703 C C . THR A 1 94 ? -22.109 11.938 9.688 1 94.19 94 THR A C 1
ATOM 705 O O . THR A 1 94 ? -21.625 11.023 9.023 1 94.19 94 THR A O 1
ATOM 708 N N . TRP A 1 95 ? -22.75 12.875 9.156 1 93.56 95 TRP A N 1
ATOM 709 C CA . TRP A 1 95 ? -22.875 12.945 7.703 1 93.56 95 TRP A CA 1
ATOM 710 C C . TRP A 1 95 ? -21.516 12.938 7.027 1 93.56 95 TRP A C 1
ATOM 712 O O . TRP A 1 95 ? -20.703 13.844 7.238 1 93.56 95 TRP A O 1
ATOM 722 N N . GLY A 1 96 ? -21.25 11.898 6.266 1 94.88 96 GLY A N 1
ATOM 723 C CA . GLY A 1 96 ? -20.047 11.844 5.43 1 94.88 96 GLY A CA 1
ATOM 724 C C . GLY A 1 96 ? -18.859 11.219 6.129 1 94.88 96 GLY A C 1
ATOM 725 O O . GLY A 1 96 ? -17.828 10.992 5.508 1 94.88 96 GLY A O 1
ATOM 726 N N . TYR A 1 97 ? -18.984 10.992 7.434 1 96.94 97 TYR A N 1
ATOM 727 C CA . TYR A 1 97 ? -17.969 10.312 8.219 1 96.94 97 TYR A CA 1
ATOM 728 C C . TYR A 1 97 ? -18.578 9.219 9.086 1 96.94 97 TYR A C 1
ATOM 730 O O . TYR A 1 97 ? -19.406 9.5 9.953 1 96.94 97 TYR A O 1
ATOM 738 N N . SER A 1 98 ? -18.172 7.934 8.867 1 95.75 98 SER A N 1
ATOM 739 C CA . SER A 1 98 ? -18.75 6.824 9.625 1 95.75 98 SER A CA 1
ATOM 740 C C . SER A 1 98 ? -17.688 5.812 10.031 1 95.75 98 SER A C 1
ATOM 742 O O . SER A 1 98 ? -16.812 5.469 9.227 1 95.75 98 SER A O 1
ATOM 744 N N . VAL A 1 99 ? -17.688 5.449 11.273 1 95.19 99 VAL A N 1
ATOM 745 C CA . VAL A 1 99 ? -16.906 4.312 11.734 1 95.19 99 VAL A CA 1
ATOM 746 C C . VAL A 1 99 ? -17.766 3.049 11.719 1 95.19 99 VAL A C 1
ATOM 748 O O . VAL A 1 99 ? -18.75 2.949 12.461 1 95.19 99 VAL A O 1
ATOM 751 N N . LEU A 1 100 ? -17.391 2.121 10.867 1 93.88 100 LEU A N 1
ATOM 752 C CA . LEU A 1 100 ? -18.188 0.914 10.648 1 93.88 100 LEU A CA 1
ATOM 753 C C . LEU A 1 100 ? -17.344 -0.335 10.922 1 93.88 100 LEU A C 1
ATOM 755 O O . LEU A 1 100 ? -16.219 -0.454 10.438 1 93.88 100 LEU A O 1
ATOM 759 N N . ASP A 1 101 ? -17.875 -1.222 11.688 1 91.38 101 ASP A N 1
ATOM 760 C CA . ASP A 1 101 ? -17.266 -2.535 11.875 1 91.38 101 ASP A CA 1
ATOM 761 C C . ASP A 1 101 ? -17.938 -3.584 10.992 1 91.38 101 ASP A C 1
ATOM 763 O O . ASP A 1 101 ? -19.156 -3.598 10.852 1 91.38 101 ASP A O 1
ATOM 767 N N . ARG A 1 102 ? -17.141 -4.355 10.25 1 91.56 102 ARG A N 1
ATOM 768 C CA . ARG A 1 102 ? -17.594 -5.453 9.406 1 91.56 102 ARG A CA 1
ATOM 769 C C . ARG A 1 102 ? -18.312 -4.926 8.164 1 91.56 102 ARG A C 1
ATOM 771 O O . ARG A 1 102 ? -19.438 -5.324 7.879 1 91.56 102 ARG A O 1
ATOM 778 N N . LEU A 1 103 ? -17.688 -4.043 7.539 1 94.38 103 LEU A N 1
ATOM 779 C CA . LEU A 1 103 ? -18.156 -3.57 6.242 1 94.38 103 LEU A CA 1
ATOM 780 C C . LEU A 1 103 ? -17.688 -4.504 5.125 1 94.38 103 LEU A C 1
ATOM 782 O O . LEU A 1 103 ? -16.484 -4.734 4.961 1 94.38 103 LEU A O 1
ATOM 786 N N . TYR A 1 104 ? -18.656 -5.055 4.383 1 93.69 104 TYR A N 1
ATOM 787 C CA . TYR A 1 104 ? -18.328 -6.016 3.336 1 93.69 104 TYR A CA 1
ATOM 788 C C . TYR A 1 104 ? -18.156 -5.316 1.992 1 93.69 104 TYR A C 1
ATOM 790 O O . TYR A 1 104 ? -18.766 -4.273 1.743 1 93.69 104 TYR A O 1
ATOM 798 N N . LEU A 1 105 ? -17.359 -5.824 1.175 1 93.75 105 LEU A N 1
ATOM 799 C CA . LEU A 1 105 ? -17.109 -5.355 -0.184 1 93.75 105 LEU A CA 1
ATOM 800 C C . LEU A 1 105 ? -17.141 -6.52 -1.172 1 93.75 105 LEU A C 1
ATOM 802 O O . LEU A 1 105 ? -16.484 -7.543 -0.946 1 93.75 105 LEU A O 1
ATOM 806 N N . ARG A 1 106 ? -17.844 -6.398 -2.17 1 92.75 106 ARG A N 1
ATOM 807 C CA . ARG A 1 106 ? -17.891 -7.359 -3.266 1 92.75 106 ARG A CA 1
ATOM 808 C C . ARG A 1 106 ? -18.188 -6.672 -4.59 1 92.75 106 ARG A C 1
ATOM 810 O O . ARG A 1 106 ? -19.125 -5.871 -4.676 1 92.75 106 ARG A O 1
ATOM 817 N N . ASN A 1 107 ? -17.344 -6.965 -5.57 1 89.81 107 ASN A N 1
ATOM 818 C CA . ASN A 1 107 ? -17.531 -6.449 -6.922 1 89.81 107 ASN A CA 1
ATOM 819 C C . ASN A 1 107 ? -17.641 -4.93 -6.93 1 89.81 107 ASN A C 1
ATOM 821 O O . ASN A 1 107 ? -18.484 -4.367 -7.637 1 89.81 107 ASN A O 1
ATOM 825 N N . GLY A 1 108 ? -16.938 -4.312 -6.004 1 89.25 108 GLY A N 1
ATOM 826 C CA . GLY A 1 108 ? -16.875 -2.859 -6.004 1 89.25 108 GLY A CA 1
ATOM 827 C C . GLY A 1 108 ? -18.016 -2.205 -5.238 1 89.25 108 GLY A C 1
ATOM 828 O O . GLY A 1 108 ? -18.141 -0.98 -5.234 1 89.25 108 GLY A O 1
ATOM 829 N N . THR A 1 109 ? -18.828 -3.002 -4.617 1 92.25 109 THR A N 1
ATOM 830 C CA . THR A 1 109 ? -19.969 -2.502 -3.846 1 92.25 109 THR A CA 1
ATOM 831 C C . THR A 1 109 ? -19.797 -2.838 -2.365 1 92.25 109 THR A C 1
ATOM 833 O O . THR A 1 109 ? -19.406 -3.953 -2.018 1 92.25 109 THR A O 1
ATOM 836 N N . PHE A 1 110 ? -20.062 -1.836 -1.556 1 94.12 110 PHE A N 1
ATOM 837 C CA . PHE A 1 110 ? -20.062 -2.066 -0.115 1 94.12 110 PHE A CA 1
ATOM 838 C C . PHE A 1 110 ? -21.406 -2.602 0.348 1 94.12 110 PHE A C 1
ATOM 840 O O . PHE A 1 110 ? -22.453 -2.18 -0.148 1 94.12 110 PHE A O 1
ATOM 847 N N . TYR A 1 111 ? -21.359 -3.488 1.294 1 93.19 111 TYR A N 1
ATOM 848 C CA . TYR A 1 111 ? -22.578 -4.047 1.867 1 93.19 111 TYR A CA 1
ATOM 849 C C . TYR A 1 111 ? -22.578 -3.916 3.387 1 93.19 111 TYR A C 1
ATOM 851 O O . TYR A 1 111 ? -21.594 -4.246 4.043 1 93.19 111 TYR A O 1
ATOM 859 N N . ILE A 1 112 ? -23.641 -3.404 3.9 1 92.56 112 ILE A N 1
ATOM 860 C CA . ILE A 1 112 ? -23.906 -3.359 5.336 1 92.56 112 ILE A CA 1
ATOM 861 C C . ILE A 1 112 ? -24.953 -4.41 5.699 1 92.56 112 ILE A C 1
ATOM 863 O O . ILE A 1 112 ? -26.094 -4.34 5.246 1 92.56 112 ILE A O 1
ATOM 867 N N . VAL A 1 113 ? -24.531 -5.355 6.465 1 91.56 113 VAL A N 1
ATOM 868 C CA . VAL A 1 113 ? -25.438 -6.414 6.898 1 91.56 113 VAL A CA 1
ATOM 869 C C . VAL A 1 113 ? -26.062 -6.039 8.242 1 91.56 113 VAL A C 1
ATOM 871 O O . VAL A 1 113 ? -25.344 -5.805 9.219 1 91.56 113 VAL A O 1
ATOM 874 N N . THR A 1 114 ? -27.328 -5.984 8.25 1 89 114 THR A N 1
ATOM 875 C CA . THR A 1 114 ? -27.984 -5.59 9.484 1 89 114 THR A CA 1
ATOM 876 C C . THR A 1 114 ? -29.391 -6.176 9.555 1 89 114 THR A C 1
ATOM 878 O O . THR A 1 114 ? -30.078 -6.301 8.531 1 89 114 THR A O 1
ATOM 881 N N . SER A 1 115 ? -29.766 -6.555 10.805 1 88.12 115 SER A N 1
ATOM 882 C CA . SER A 1 115 ? -31.141 -6.996 11.07 1 88.12 115 SER A CA 1
ATOM 883 C C . SER A 1 115 ? -32.031 -5.82 11.461 1 88.12 115 SER A C 1
ATOM 885 O O . SER A 1 115 ? -33.25 -5.949 11.492 1 88.12 115 SER A O 1
ATOM 887 N N . ASP A 1 116 ? -31.438 -4.664 11.734 1 87.25 116 ASP A N 1
ATOM 888 C CA . ASP A 1 116 ? -32.156 -3.477 12.18 1 87.25 116 ASP A CA 1
ATOM 889 C C . ASP A 1 116 ? -31.781 -2.258 11.336 1 87.25 116 ASP A C 1
ATOM 891 O O . ASP A 1 116 ? -31.062 -1.37 11.812 1 87.25 116 ASP A O 1
ATOM 895 N N . ARG A 1 117 ? -32.375 -2.127 10.227 1 87.19 117 ARG A N 1
ATOM 896 C CA . ARG A 1 117 ? -32.031 -1.082 9.266 1 87.19 117 ARG A CA 1
ATOM 897 C C . ARG A 1 117 ? -32.375 0.298 9.812 1 87.19 117 ARG A C 1
ATOM 899 O O . ARG A 1 117 ? -31.656 1.267 9.57 1 87.19 117 ARG A O 1
ATOM 906 N N . ASP A 1 118 ? -33.375 0.384 10.562 1 86.56 118 ASP A N 1
ATOM 907 C CA . ASP A 1 118 ? -33.906 1.671 11 1 86.56 118 ASP A CA 1
ATOM 908 C C . ASP A 1 118 ? -33 2.303 12.062 1 86.56 118 ASP A C 1
ATOM 910 O O . ASP A 1 118 ? -33.031 3.518 12.273 1 86.56 118 ASP A O 1
ATOM 914 N N . SER A 1 119 ? -32.188 1.519 12.688 1 85.88 119 SER A N 1
ATOM 915 C CA . SER A 1 119 ? -31.281 2.031 13.727 1 85.88 119 SER A CA 1
ATOM 916 C C . SER A 1 119 ? -30 2.578 13.125 1 85.88 119 SER A C 1
ATOM 918 O O . SER A 1 119 ? -29.188 3.182 13.836 1 85.88 119 SER A O 1
ATOM 920 N N . LEU A 1 120 ? -29.891 2.445 11.789 1 88.31 120 LEU A N 1
ATOM 921 C CA . LEU A 1 120 ? -28.641 2.844 11.148 1 88.31 120 LEU A CA 1
ATOM 922 C C . LEU A 1 120 ? -28.859 4.059 10.25 1 88.31 120 LEU A C 1
ATOM 924 O O . LEU A 1 120 ? -29.984 4.312 9.805 1 88.31 120 LEU A O 1
ATOM 928 N N . PRO A 1 121 ? -27.781 4.816 10.055 1 90 121 PRO A N 1
ATOM 929 C CA . PRO A 1 121 ? -27.906 5.934 9.109 1 90 121 PRO A CA 1
ATOM 930 C C . PRO A 1 121 ? -28.312 5.488 7.711 1 90 121 PRO A C 1
ATOM 932 O O . PRO A 1 121 ? -28.125 4.324 7.348 1 90 121 PRO A O 1
ATOM 935 N N . THR A 1 122 ? -28.891 6.41 6.992 1 89.69 122 THR A N 1
ATOM 936 C CA . THR A 1 122 ? -29.25 6.109 5.613 1 89.69 122 THR A CA 1
ATOM 937 C C . THR A 1 122 ? -28.016 5.98 4.738 1 89.69 122 THR A C 1
ATOM 939 O O . THR A 1 122 ? -26.922 6.422 5.121 1 89.69 122 THR A O 1
ATOM 942 N N . LYS A 1 123 ? -28.203 5.41 3.609 1 89.19 123 LYS A N 1
ATOM 943 C CA . LYS A 1 123 ? -27.109 5.273 2.654 1 89.19 123 LYS A CA 1
ATOM 944 C C . LYS A 1 123 ? -26.516 6.633 2.287 1 89.19 123 LYS A C 1
ATOM 946 O O . LYS A 1 123 ? -25.297 6.781 2.182 1 89.19 123 LYS A O 1
ATOM 951 N N . ALA A 1 124 ? -27.359 7.586 2.146 1 87.75 124 ALA A N 1
ATOM 952 C CA . ALA A 1 124 ? -26.953 8.922 1.722 1 87.75 124 ALA A CA 1
ATOM 953 C C . ALA A 1 124 ? -26.109 9.602 2.785 1 87.75 124 ALA A C 1
ATOM 955 O O . ALA A 1 124 ? -25.25 10.43 2.463 1 87.75 124 ALA A O 1
ATOM 956 N N . GLU A 1 125 ? -26.359 9.242 4.035 1 90.81 125 GLU A N 1
ATOM 957 C CA . GLU A 1 125 ? -25.594 9.828 5.129 1 90.81 125 GLU A CA 1
ATOM 958 C C . GLU A 1 125 ? -24.188 9.242 5.18 1 90.81 125 GLU A C 1
ATOM 960 O O . GLU A 1 125 ? -23.25 9.898 5.656 1 90.81 125 GLU A O 1
ATOM 965 N N . ILE A 1 126 ? -24.078 8.039 4.719 1 91.31 126 ILE A N 1
ATOM 966 C CA . ILE A 1 126 ? -22.797 7.363 4.785 1 91.31 126 ILE A CA 1
ATOM 967 C C . ILE A 1 126 ? -22 7.613 3.5 1 91.31 126 ILE A C 1
ATOM 969 O O . ILE A 1 126 ? -20.891 8.141 3.539 1 91.31 126 ILE A O 1
ATOM 973 N N . ILE A 1 127 ? -22.531 7.129 2.424 1 88.5 127 ILE A N 1
ATOM 974 C CA . ILE A 1 127 ? -21.891 7.254 1.114 1 88.5 127 ILE A CA 1
ATOM 975 C C . ILE A 1 127 ? -22.938 7.66 0.077 1 88.5 127 ILE A C 1
ATOM 977 O O . ILE A 1 127 ? -23.891 6.922 -0.178 1 88.5 127 ILE A O 1
ATOM 981 N N . HIS A 1 128 ? -22.766 8.797 -0.386 1 79.06 128 HIS A N 1
ATOM 982 C CA . HIS A 1 128 ? -23.625 9.242 -1.475 1 79.06 128 HIS A CA 1
ATOM 983 C C . HIS A 1 128 ? -22.875 9.273 -2.799 1 79.06 128 HIS A C 1
ATOM 985 O O . HIS A 1 128 ? -21.656 9.539 -2.824 1 79.06 128 HIS A O 1
ATOM 991 N N . ARG A 1 129 ? -23.328 8.672 -3.811 1 62.72 129 ARG A N 1
ATOM 992 C CA . ARG A 1 129 ? -22.719 8.438 -5.109 1 62.72 129 ARG A CA 1
ATOM 993 C C . ARG A 1 129 ? -21.75 9.562 -5.461 1 62.72 129 ARG A C 1
ATOM 995 O O . ARG A 1 129 ? -21.938 10.703 -5.047 1 62.72 129 ARG A O 1
ATOM 1002 N N . LEU A 1 130 ? -20.484 9.094 -5.914 1 54.16 130 LEU A N 1
ATOM 1003 C CA . LEU A 1 130 ? -19.422 9.992 -6.355 1 54.16 130 LEU A CA 1
ATOM 1004 C C . LEU A 1 130 ? -19.953 10.992 -7.379 1 54.16 130 LEU A C 1
ATOM 1006 O O . LEU A 1 130 ? -20.375 10.602 -8.469 1 54.16 130 LEU A O 1
ATOM 1010 N N . GLY A 1 131 ? -20.891 11.734 -7.145 1 40.41 131 GLY A N 1
ATOM 1011 C CA . GLY A 1 131 ? -21.234 12.656 -8.219 1 40.41 131 GLY A CA 1
ATOM 1012 C C . GLY A 1 131 ? -20.031 13.359 -8.812 1 40.41 131 GLY A C 1
ATOM 1013 O O . GLY A 1 131 ? -19.016 13.516 -8.141 1 40.41 131 GLY A O 1
ATOM 1014 N N . ARG A 1 132 ? -19.641 13.234 -10.062 1 38.09 132 ARG A N 1
ATOM 1015 C CA . ARG A 1 132 ? -18.984 14.43 -10.57 1 38.09 132 ARG A CA 1
ATOM 1016 C C . ARG A 1 132 ? -19.531 15.695 -9.922 1 38.09 132 ARG A C 1
ATOM 1018 O O . ARG A 1 132 ? -20.734 15.992 -10.055 1 38.09 132 ARG A O 1
ATOM 1025 N N . ILE A 1 133 ? -19.125 15.992 -8.75 1 36.34 133 ILE A N 1
ATOM 1026 C CA . ILE A 1 133 ? -19.547 17.344 -8.367 1 36.34 133 ILE A CA 1
ATOM 1027 C C . ILE A 1 133 ? -19.406 18.281 -9.562 1 36.34 133 ILE A C 1
ATOM 1029 O O . ILE A 1 133 ? -18.312 18.75 -9.867 1 36.34 133 ILE A O 1
ATOM 1033 N N . SER A 1 134 ? -19.766 18.078 -10.797 1 33.09 134 SER A N 1
ATOM 1034 C CA . SER A 1 134 ? -19.844 19.219 -11.703 1 33.09 134 SER A CA 1
ATOM 1035 C C . SER A 1 134 ? -20.672 20.344 -11.109 1 33.09 134 SER A C 1
ATOM 1037 O O . SER A 1 134 ? -21.562 20.094 -10.281 1 33.09 134 SER A O 1
ATOM 1039 N N . THR A 1 135 ? -20.172 21.641 -11.023 1 31.84 135 THR A N 1
ATOM 1040 C CA . THR A 1 135 ? -21.016 22.812 -10.773 1 31.84 135 THR A CA 1
ATOM 1041 C C . THR A 1 135 ? -22.453 22.547 -11.211 1 31.84 135 THR A C 1
ATOM 1043 O O . THR A 1 135 ? -23.344 23.328 -10.883 1 31.84 135 THR A O 1
ATOM 1046 N N . GLN A 1 136 ? -22.641 22.203 -12.555 1 30.09 136 GLN A N 1
ATOM 1047 C CA . GLN A 1 136 ? -24.031 22.188 -13.016 1 30.09 136 GLN A CA 1
ATOM 1048 C C . GLN A 1 136 ? -24.812 21.062 -12.352 1 30.09 136 GLN A C 1
ATOM 1050 O O . GLN A 1 136 ? -24.234 20.047 -11.945 1 30.09 136 GLN A O 1
ATOM 1055 N N . GLY A 1 137 ? -26.031 21.234 -11.906 1 30.81 137 GLY A N 1
ATOM 1056 C CA . GLY A 1 137 ? -27.25 20.562 -11.453 1 30.81 137 GLY A CA 1
ATOM 1057 C C . GLY A 1 137 ? -27.312 19.109 -11.891 1 30.81 137 GLY A C 1
ATOM 1058 O O . GLY A 1 137 ? -28.406 18.531 -11.938 1 30.81 137 GLY A O 1
ATOM 1059 N N . ASP A 1 138 ? -26.5 18.812 -12.898 1 33.22 138 ASP A N 1
ATOM 1060 C CA . ASP A 1 138 ? -27 17.547 -13.453 1 33.22 138 ASP A CA 1
ATOM 1061 C C . ASP A 1 138 ? -27.094 16.484 -12.367 1 33.22 138 ASP A C 1
ATOM 1063 O O . ASP A 1 138 ? -26.172 16.297 -11.586 1 33.22 138 ASP A O 1
ATOM 1067 N N . GLU A 1 139 ? -28.375 16.141 -12.008 1 34.06 139 GLU A N 1
ATOM 1068 C CA . GLU A 1 139 ? -29.062 15.125 -11.219 1 34.06 139 GLU A CA 1
ATOM 1069 C C . GLU A 1 139 ? -28.219 13.859 -11.102 1 34.06 139 GLU A C 1
ATOM 1071 O O . GLU A 1 139 ? -27.234 13.688 -11.828 1 34.06 139 GLU A O 1
ATOM 1076 N N . ASP A 1 140 ? -29.047 12.734 -10.664 1 37.09 140 ASP A N 1
ATOM 1077 C CA . ASP A 1 140 ? -29.188 11.367 -10.172 1 37.09 140 ASP A CA 1
ATOM 1078 C C . ASP A 1 140 ? -28.578 10.367 -11.141 1 37.09 140 ASP A C 1
ATOM 1080 O O . ASP A 1 140 ? -29.234 9.906 -12.07 1 37.09 140 ASP A O 1
ATOM 1084 N N . ASP A 1 141 ? -27.609 10.633 -11.906 1 36.03 141 ASP A N 1
ATOM 1085 C CA . ASP A 1 141 ? -27.453 9.383 -12.641 1 36.03 141 ASP A CA 1
ATOM 1086 C C . ASP A 1 141 ? -27.688 8.172 -11.742 1 36.03 141 ASP A C 1
ATOM 1088 O O . ASP A 1 141 ? -27.234 8.148 -10.594 1 36.03 141 ASP A O 1
ATOM 1092 N N . GLU A 1 142 ? -28.781 7.562 -11.828 1 38.72 142 GLU A N 1
ATOM 1093 C CA . GLU A 1 142 ? -29.203 6.266 -11.305 1 38.72 142 GLU A CA 1
ATOM 1094 C C . GLU A 1 142 ? -28.016 5.34 -11.094 1 38.72 142 GLU A C 1
ATOM 1096 O O . GLU A 1 142 ? -28.125 4.125 -11.242 1 38.72 142 GLU A O 1
ATOM 1101 N N . GLY A 1 143 ? -26.797 5.695 -11.273 1 42.72 143 GLY A N 1
ATOM 1102 C CA . GLY A 1 143 ? -25.641 4.812 -11.273 1 42.72 143 GLY A CA 1
ATOM 1103 C C . GLY A 1 143 ? -25.531 3.959 -10.023 1 42.72 143 GLY A C 1
ATOM 1104 O O . GLY A 1 143 ? -26.281 4.16 -9.062 1 42.72 143 GLY A O 1
ATOM 1105 N N . SER A 1 144 ? -24.641 2.809 -10.133 1 54.5 144 SER A N 1
ATOM 1106 C CA . SER A 1 144 ? -24.406 1.65 -9.281 1 54.5 144 SER A CA 1
ATOM 1107 C C . SER A 1 144 ? -24.125 2.072 -7.84 1 54.5 144 SER A C 1
ATOM 1109 O O . SER A 1 144 ? -23.312 2.963 -7.594 1 54.5 144 SER A O 1
ATOM 1111 N N . GLU A 1 145 ? -25.031 1.85 -6.949 1 76.94 145 GLU A N 1
ATOM 1112 C CA . GLU A 1 145 ? -24.953 2.027 -5.504 1 76.94 145 GLU A CA 1
ATOM 1113 C C . GLU A 1 145 ? -23.641 1.501 -4.953 1 76.94 145 GLU A C 1
ATOM 1115 O O . GLU A 1 145 ? -23.25 0.366 -5.234 1 76.94 145 GLU A O 1
ATOM 1120 N N . LEU A 1 146 ? -22.922 2.471 -4.418 1 87.56 146 LEU A N 1
ATOM 1121 C CA . LEU A 1 146 ? -21.656 2.092 -3.809 1 87.56 146 LEU A CA 1
ATOM 1122 C C . LEU A 1 146 ? -21.891 1.338 -2.502 1 87.56 146 LEU A C 1
ATOM 1124 O O . LEU A 1 146 ? -21 0.609 -2.039 1 87.56 146 LEU A O 1
ATOM 1128 N N . VAL A 1 147 ? -23.094 1.58 -1.928 1 92.06 147 VAL A N 1
ATOM 1129 C CA . VAL A 1 147 ? -23.359 0.914 -0.656 1 92.06 147 VAL A CA 1
ATOM 1130 C C . VAL A 1 147 ? -24.781 0.362 -0.645 1 92.06 147 VAL A C 1
ATOM 1132 O O . VAL A 1 147 ? -25.703 1.01 -1.136 1 92.06 147 VAL A O 1
ATOM 1135 N N . LYS A 1 148 ? -24.953 -0.818 -0.146 1 92 148 LYS A N 1
ATOM 1136 C CA . LYS A 1 148 ? -26.234 -1.486 -0.018 1 92 148 LYS A CA 1
ATOM 1137 C C . LYS A 1 148 ? -26.422 -2.072 1.379 1 92 148 LYS A C 1
ATOM 1139 O O . LYS A 1 148 ? -25.469 -2.561 1.981 1 92 148 LYS A O 1
ATOM 1144 N N . TYR A 1 149 ? -27.656 -1.963 1.845 1 92.62 149 TYR A N 1
ATOM 1145 C CA . TYR A 1 149 ? -28.062 -2.688 3.049 1 92.62 149 TYR A CA 1
ATOM 1146 C C . TYR A 1 149 ? -28.656 -4.047 2.697 1 92.62 149 TYR A C 1
ATOM 1148 O O . TYR A 1 149 ? -29.453 -4.156 1.766 1 92.62 149 TYR A O 1
ATOM 1156 N N . ILE A 1 150 ? -28.203 -5.004 3.371 1 93.12 150 ILE A N 1
ATOM 1157 C CA . ILE A 1 150 ? -28.812 -6.32 3.182 1 93.12 150 ILE A CA 1
ATOM 1158 C C . ILE A 1 150 ? -29.047 -6.977 4.539 1 93.12 150 ILE A C 1
ATOM 1160 O O . ILE A 1 150 ? -28.422 -6.609 5.535 1 93.12 150 ILE A O 1
ATOM 1164 N N . SER A 1 151 ? -30.031 -7.938 4.598 1 90.56 151 SER A N 1
ATOM 1165 C CA . SER A 1 151 ? -30.312 -8.68 5.82 1 90.56 151 SER A CA 1
ATOM 1166 C C . SER A 1 151 ? -29.359 -9.867 5.977 1 90.56 151 SER A C 1
ATOM 1168 O O . SER A 1 151 ? -28.766 -10.32 5.004 1 90.56 151 SER A O 1
ATOM 1170 N N . PRO A 1 152 ? -29.219 -10.273 7.215 1 87.75 152 PRO A N 1
ATOM 1171 C CA . PRO A 1 152 ? -28.406 -11.484 7.418 1 87.75 152 PRO A CA 1
ATOM 1172 C C . PRO A 1 152 ? -28.922 -12.672 6.598 1 87.75 152 PRO A C 1
ATOM 1174 O O . PRO A 1 152 ? -28.125 -13.469 6.102 1 87.75 152 PRO A O 1
ATOM 1177 N N . ALA A 1 153 ? -30.188 -12.766 6.363 1 87.31 153 ALA A N 1
ATOM 1178 C CA . ALA A 1 153 ? -30.781 -13.859 5.602 1 87.31 153 ALA A CA 1
ATOM 1179 C C . ALA A 1 153 ? -30.359 -13.797 4.133 1 87.31 153 ALA A C 1
ATOM 1181 O O . ALA A 1 153 ? -30.203 -14.836 3.484 1 87.31 153 ALA A O 1
ATOM 1182 N N . GLU A 1 154 ? -30.141 -12.641 3.672 1 91.06 154 GLU A N 1
ATOM 1183 C CA . GLU A 1 154 ? -29.781 -12.43 2.273 1 91.06 154 GLU A CA 1
ATOM 1184 C C . GLU A 1 154 ? -28.266 -12.492 2.078 1 91.06 154 GLU A C 1
ATOM 1186 O O . GLU A 1 154 ? -27.781 -12.602 0.95 1 91.06 154 GLU A O 1
ATOM 1191 N N . SER A 1 155 ? -27.547 -12.398 3.1 1 89.88 155 SER A N 1
ATOM 1192 C CA . SER A 1 155 ? -26.109 -12.141 3.029 1 89.88 155 SER A CA 1
ATOM 1193 C C . SER A 1 155 ? -25.391 -13.266 2.305 1 89.88 155 SER A C 1
ATOM 1195 O O . SER A 1 155 ? -24.5 -13.008 1.484 1 89.88 155 SER A O 1
ATOM 1197 N N . ARG A 1 156 ? -25.734 -14.461 2.514 1 86.88 156 ARG A N 1
ATOM 1198 C CA . ARG A 1 156 ? -25.047 -15.578 1.879 1 86.88 156 ARG A CA 1
ATOM 1199 C C . ARG A 1 156 ? -25.266 -15.57 0.369 1 86.88 156 ARG A C 1
ATOM 1201 O O . ARG A 1 156 ? -24.328 -15.852 -0.395 1 86.88 156 ARG A O 1
ATOM 1208 N N . GLY A 1 157 ? -26.391 -15.297 -0.028 1 90.12 157 GLY A N 1
ATOM 1209 C CA . GLY A 1 157 ? -26.703 -15.234 -1.449 1 90.12 157 GLY A CA 1
ATOM 1210 C C . GLY A 1 157 ? -25.969 -14.117 -2.168 1 90.12 157 GLY A C 1
ATOM 1211 O O . GLY A 1 157 ? -25.562 -14.273 -3.322 1 90.12 157 GLY A O 1
ATOM 1212 N N . VAL A 1 158 ? -25.734 -13.094 -1.463 1 91.81 158 VAL A N 1
ATOM 1213 C CA . VAL A 1 158 ? -25.172 -11.898 -2.074 1 91.81 158 VAL A CA 1
ATOM 1214 C C . VAL A 1 158 ? -23.641 -11.922 -1.935 1 91.81 158 VAL A C 1
ATOM 1216 O O . VAL A 1 158 ? -22.922 -11.609 -2.887 1 91.81 158 VAL A O 1
ATOM 1219 N N . LEU A 1 159 ? -23.172 -12.328 -0.773 1 91.31 159 LEU A N 1
ATOM 1220 C CA . LEU A 1 159 ? -21.75 -12.164 -0.436 1 91.31 159 LEU A CA 1
ATOM 1221 C C . LEU A 1 159 ? -21 -13.484 -0.601 1 91.31 159 LEU A C 1
ATOM 1223 O O . LEU A 1 159 ? -19.766 -13.5 -0.629 1 91.31 159 LEU A O 1
ATOM 1227 N N . GLY A 1 160 ? -21.703 -14.523 -0.744 1 86.62 160 GLY A N 1
ATOM 1228 C CA . GLY A 1 160 ? -21.062 -15.828 -0.787 1 86.62 160 GLY A CA 1
ATOM 1229 C C . GLY A 1 160 ? -20.922 -16.469 0.579 1 86.62 160 GLY A C 1
ATOM 1230 O O . GLY A 1 160 ? -21.5 -15.984 1.559 1 86.62 160 GLY A O 1
ATOM 1231 N N . ASP A 1 161 ? -20.141 -17.531 0.668 1 80.5 161 ASP A N 1
ATOM 1232 C CA . ASP A 1 161 ? -20.094 -18.391 1.856 1 80.5 161 ASP A CA 1
ATOM 1233 C C . ASP A 1 161 ? -19.016 -17.906 2.832 1 80.5 161 ASP A C 1
ATOM 1235 O O . ASP A 1 161 ? -19.047 -18.25 4.016 1 80.5 161 ASP A O 1
ATOM 1239 N N . PHE A 1 162 ? -18.078 -17.203 2.273 1 83.25 162 PHE A N 1
ATOM 1240 C CA . PHE A 1 162 ? -17 -16.734 3.133 1 83.25 162 PHE A CA 1
ATOM 1241 C C . PHE A 1 162 ? -16.438 -15.414 2.627 1 83.25 162 PHE A C 1
ATOM 1243 O O . PHE A 1 162 ? -16.75 -14.984 1.512 1 83.25 162 PHE A O 1
ATOM 1250 N N . ALA A 1 163 ? -15.742 -14.742 3.547 1 88.38 163 ALA A N 1
ATOM 1251 C CA . ALA A 1 163 ? -15.117 -13.469 3.195 1 88.38 163 ALA A CA 1
ATOM 1252 C C . ALA A 1 163 ? -13.672 -13.406 3.695 1 88.38 163 ALA A C 1
ATOM 1254 O O . ALA A 1 163 ? -13.336 -14.016 4.711 1 88.38 163 ALA A O 1
ATOM 1255 N N . THR A 1 164 ? -12.891 -12.781 2.934 1 87.5 164 THR A N 1
ATOM 1256 C CA . THR A 1 164 ? -11.531 -12.484 3.375 1 87.5 164 THR A CA 1
ATOM 1257 C C . THR A 1 164 ? -11.523 -11.305 4.34 1 87.5 164 THR A C 1
ATOM 1259 O O . THR A 1 164 ? -12.031 -10.227 4.016 1 87.5 164 THR A O 1
ATOM 1262 N N . VAL A 1 165 ? -10.906 -11.477 5.48 1 88.25 165 VAL A N 1
ATOM 1263 C CA . VAL A 1 165 ? -10.883 -10.422 6.484 1 88.25 165 VAL A CA 1
ATOM 1264 C C . VAL A 1 165 ? -9.688 -9.508 6.242 1 88.25 165 VAL A C 1
ATOM 1266 O O . VAL A 1 165 ? -8.555 -9.977 6.113 1 88.25 165 VAL A O 1
ATOM 1269 N N . ILE A 1 166 ? -9.945 -8.297 6.07 1 90.44 166 ILE A N 1
ATOM 1270 C CA . ILE A 1 166 ? -8.922 -7.254 6.098 1 90.44 166 ILE A CA 1
ATOM 1271 C C . ILE A 1 166 ? -8.82 -6.672 7.508 1 90.44 166 ILE A C 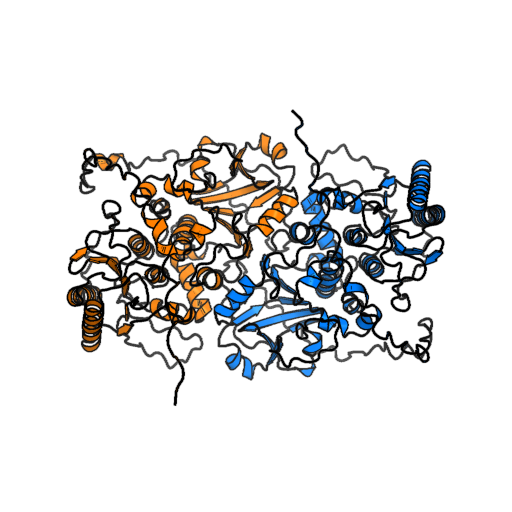1
ATOM 1273 O O . ILE A 1 166 ? -9.648 -5.852 7.91 1 90.44 166 ILE A O 1
ATOM 1277 N N . SER A 1 167 ? -7.75 -7.027 8.219 1 87.06 167 SER A N 1
ATOM 1278 C CA . SER A 1 167 ? -7.625 -6.727 9.641 1 87.06 167 SER A CA 1
ATOM 1279 C C . SER A 1 167 ? -7.156 -5.289 9.859 1 87.06 167 SER A C 1
ATOM 1281 O O . SER A 1 167 ? -6.535 -4.691 8.984 1 87.06 167 SER A O 1
ATOM 1283 N N . GLY A 1 168 ? -7.48 -4.75 11.07 1 89.81 168 GLY A N 1
ATOM 1284 C CA . GLY A 1 168 ? -7.078 -3.4 11.445 1 89.81 168 GLY A CA 1
ATOM 1285 C C . GLY A 1 168 ? -8.07 -2.342 11 1 89.81 168 GLY A C 1
ATOM 1286 O O . GLY A 1 168 ? -9.219 -2.654 10.68 1 89.81 168 GLY A O 1
ATOM 1287 N N . VAL A 1 169 ? -7.633 -1.117 11.07 1 94.88 169 VAL A N 1
ATOM 1288 C CA . VAL A 1 169 ? -8.5 0.01 10.742 1 94.88 169 VAL A CA 1
ATOM 1289 C C . VAL A 1 169 ? -8.203 0.493 9.32 1 94.88 169 VAL A C 1
ATOM 1291 O O . VAL A 1 169 ? -7.039 0.708 8.961 1 94.88 169 VAL A O 1
ATOM 1294 N N . SER A 1 170 ? -9.25 0.567 8.539 1 97.25 170 SER A N 1
ATOM 1295 C CA . SER A 1 170 ? -9.133 1.052 7.168 1 97.25 170 SER A CA 1
ATOM 1296 C C . SER A 1 170 ? -9.859 2.379 6.984 1 97.25 170 SER A C 1
ATOM 1298 O O . SER A 1 170 ? -11.07 2.467 7.227 1 97.25 170 SER A O 1
ATOM 1300 N N . PHE A 1 171 ? -9.148 3.406 6.652 1 98.5 171 PHE A N 1
ATOM 1301 C CA . PHE A 1 171 ? -9.781 4.656 6.254 1 98.5 171 PHE A CA 1
ATOM 1302 C C . PHE A 1 171 ? -10.156 4.629 4.777 1 98.5 171 PHE A C 1
ATOM 1304 O O . PHE A 1 171 ? -9.273 4.59 3.912 1 98.5 171 PHE A O 1
ATOM 1311 N N . LEU A 1 172 ? -11.414 4.605 4.469 1 97.5 172 LEU A N 1
ATOM 1312 C CA . LEU A 1 172 ? -11.93 4.547 3.105 1 97.5 172 LEU A CA 1
ATOM 1313 C C . LEU A 1 172 ? -12.297 5.941 2.604 1 97.5 172 LEU A C 1
ATOM 1315 O O . LEU A 1 172 ? -13.359 6.469 2.945 1 97.5 172 LEU A O 1
ATOM 1319 N N . ILE A 1 173 ? -11.445 6.531 1.839 1 97.19 173 ILE A N 1
ATOM 1320 C CA . ILE A 1 173 ? -11.648 7.875 1.307 1 97.19 173 ILE A CA 1
ATOM 1321 C C . ILE A 1 173 ? -12.359 7.797 -0.042 1 97.19 173 ILE A C 1
ATOM 1323 O O . ILE A 1 173 ? -11.719 7.574 -1.074 1 97.19 173 ILE A O 1
ATOM 1327 N N . LEU A 1 174 ? -13.594 8.016 -0.018 1 94.12 174 LEU A N 1
ATOM 1328 C CA . LEU A 1 174 ? -14.453 7.766 -1.169 1 94.12 174 LEU A CA 1
ATOM 1329 C C . LEU A 1 174 ? -14.773 9.07 -1.898 1 94.12 174 LEU A C 1
ATOM 1331 O O . LEU A 1 174 ? -15.938 9.352 -2.189 1 94.12 174 LEU A O 1
ATOM 1335 N N . ASP A 1 175 ? -13.711 9.875 -2.131 1 91.19 175 ASP A N 1
ATOM 1336 C CA . ASP A 1 175 ? -13.828 11.156 -2.814 1 91.19 175 ASP A CA 1
ATOM 1337 C C . ASP A 1 175 ? -12.961 11.188 -4.07 1 91.19 175 ASP A C 1
ATOM 1339 O O . ASP A 1 175 ? -11.984 10.445 -4.176 1 91.19 175 ASP A O 1
ATOM 1343 N N . PRO A 1 176 ? -13.266 11.984 -5.039 1 86.69 176 PRO A N 1
ATOM 1344 C CA . PRO A 1 176 ? -12.477 12.086 -6.27 1 86.69 176 PRO A CA 1
ATOM 1345 C C . PRO A 1 176 ? -11.125 12.766 -6.047 1 86.69 176 PRO A C 1
ATOM 1347 O O . PRO A 1 176 ? -10.969 13.555 -5.109 1 86.69 176 PRO A O 1
ATOM 1350 N N . PRO A 1 177 ? -10.211 12.562 -6.965 1 88.75 177 PRO A N 1
ATOM 1351 C CA . PRO A 1 177 ? -8.836 13.031 -6.777 1 88.75 177 PRO A CA 1
ATOM 1352 C C . PRO A 1 177 ? -8.734 14.555 -6.781 1 88.75 177 PRO A C 1
ATOM 1354 O O . PRO A 1 177 ? -7.887 15.125 -6.078 1 88.75 177 PRO A O 1
ATOM 1357 N N . ARG A 1 178 ? -9.523 15.242 -7.477 1 87.25 178 ARG A N 1
ATOM 1358 C CA . ARG A 1 178 ? -9.406 16.688 -7.586 1 87.25 178 ARG A CA 1
ATOM 1359 C C . ARG A 1 178 ? -9.562 17.359 -6.227 1 87.25 178 ARG A C 1
ATOM 1361 O O . ARG A 1 178 ? -8.875 18.344 -5.93 1 87.25 178 ARG A O 1
ATOM 1368 N N . TYR A 1 179 ? -10.484 16.844 -5.465 1 89.81 179 TYR A N 1
ATOM 1369 C CA . TYR A 1 179 ? -10.703 17.406 -4.137 1 89.81 179 TYR A CA 1
ATOM 1370 C C . TYR A 1 179 ? -9.547 17.062 -3.199 1 89.81 179 TYR A C 1
ATOM 1372 O O . TYR A 1 179 ? -9.125 17.891 -2.395 1 89.81 179 TYR A O 1
ATOM 1380 N N . LEU A 1 180 ? -9 15.906 -3.416 1 93.88 180 LEU A N 1
ATOM 1381 C CA . LEU A 1 180 ? -7.977 15.383 -2.518 1 93.88 180 LEU A CA 1
ATOM 1382 C C . LEU A 1 180 ? -6.629 16.031 -2.787 1 93.88 180 LEU A C 1
ATOM 1384 O O . LEU A 1 180 ? -5.766 16.078 -1.908 1 93.88 180 LEU A O 1
ATOM 1388 N N . ALA A 1 181 ? -6.469 16.578 -3.965 1 94.62 181 ALA A N 1
ATOM 1389 C CA . ALA A 1 181 ? -5.168 17.047 -4.426 1 94.62 181 ALA A CA 1
ATOM 1390 C C . ALA A 1 181 ? -4.887 18.469 -3.906 1 94.62 181 ALA A C 1
ATOM 1392 O O . ALA A 1 181 ? -4.152 19.234 -4.535 1 94.62 181 ALA A O 1
ATOM 1393 N N . HIS A 1 182 ? -5.543 18.875 -2.895 1 95.06 182 HIS A N 1
ATOM 1394 C CA . HIS A 1 182 ? -5.332 20.141 -2.201 1 95.06 182 HIS A CA 1
ATOM 1395 C C . HIS A 1 182 ? -4.961 19.922 -0.739 1 95.06 182 HIS A C 1
ATOM 1397 O O . HIS A 1 182 ? -5.672 19.219 -0.017 1 95.06 182 HIS A O 1
ATOM 1403 N N . PHE A 1 183 ? -3.922 20.578 -0.387 1 96.25 183 PHE A N 1
ATOM 1404 C CA . PHE A 1 183 ? -3.348 20.344 0.933 1 96.25 183 PHE A CA 1
ATOM 1405 C C . PHE A 1 183 ? -4.395 20.562 2.021 1 96.25 183 PHE A C 1
ATOM 1407 O O . PHE A 1 183 ? -4.621 19.672 2.852 1 96.25 183 PHE A O 1
ATOM 1414 N N . PHE A 1 184 ? -5.098 21.625 2.002 1 96.31 184 PHE A N 1
ATOM 1415 C CA . PHE A 1 184 ? -6.125 21.938 2.99 1 96.31 184 PHE A CA 1
ATOM 1416 C C . PHE A 1 184 ? -7.262 20.922 2.926 1 96.31 184 PHE A C 1
ATOM 1418 O O . PHE A 1 184 ? -7.734 20.438 3.961 1 96.31 184 PHE A O 1
ATOM 1425 N N . HIS A 1 185 ? -7.703 20.594 1.757 1 96.44 185 HIS A N 1
ATOM 1426 C CA . HIS A 1 185 ? -8.82 19.656 1.62 1 96.44 185 HIS A CA 1
ATOM 1427 C C . HIS A 1 185 ? -8.469 18.281 2.189 1 96.44 185 HIS A C 1
ATOM 1429 O O . HIS A 1 185 ? -9.258 17.703 2.934 1 96.44 185 HIS A O 1
ATOM 1435 N N . TYR A 1 186 ? -7.34 17.828 1.905 1 97.44 186 TYR A N 1
ATOM 1436 C CA . TYR A 1 186 ? -6.977 16.484 2.328 1 97.44 186 TYR A CA 1
ATOM 1437 C C . TYR A 1 186 ? -6.699 16.438 3.826 1 97.44 186 TYR A C 1
ATOM 1439 O O . TYR A 1 186 ? -7.316 15.664 4.555 1 97.44 186 TYR A O 1
ATOM 1447 N N . TRP A 1 187 ? -5.824 17.297 4.359 1 97.94 187 TRP A N 1
ATOM 1448 C CA . TRP A 1 187 ? -5.402 17.219 5.754 1 97.94 187 TRP A CA 1
ATOM 1449 C C . TRP A 1 187 ? -6.383 17.953 6.66 1 97.94 187 TRP A C 1
ATOM 1451 O O . TRP A 1 187 ? -6.645 17.516 7.785 1 97.94 187 TRP A O 1
ATOM 1461 N N . GLY A 1 188 ? -6.965 19.031 6.195 1 97.25 188 GLY A N 1
ATOM 1462 C CA . GLY A 1 188 ? -7.789 19.891 7.035 1 97.25 188 GLY A CA 1
ATOM 1463 C C . GLY A 1 188 ? -9.25 19.484 7.059 1 97.25 188 GLY A C 1
ATOM 1464 O O . GLY A 1 188 ? -9.984 19.844 7.973 1 97.25 188 GLY A O 1
ATOM 1465 N N . GLU A 1 189 ? -9.633 18.734 6.008 1 96.69 189 GLU A N 1
ATOM 1466 C CA . GLU A 1 189 ? -11.039 18.375 5.973 1 96.69 189 GLU A CA 1
ATOM 1467 C C . GLU A 1 189 ? -11.211 16.859 5.969 1 96.69 189 GLU A C 1
ATOM 1469 O O . GLU A 1 189 ? -11.828 16.297 6.875 1 96.69 189 GLU A O 1
ATOM 1474 N N . VAL A 1 190 ? -10.617 16.203 5.047 1 97.62 190 VAL A N 1
ATOM 1475 C CA . VAL A 1 190 ? -10.797 14.758 4.883 1 97.62 190 VAL A CA 1
ATOM 1476 C C . VAL A 1 190 ? -10.203 14.023 6.078 1 97.62 190 VAL A C 1
ATOM 1478 O O . VAL A 1 190 ? -10.922 13.359 6.832 1 97.62 190 VAL A O 1
ATOM 1481 N N . LEU A 1 191 ? -8.906 14.219 6.285 1 98.19 191 LEU A N 1
ATOM 1482 C CA . LEU A 1 191 ? -8.219 13.445 7.316 1 98.19 191 LEU A CA 1
ATOM 1483 C C . LEU A 1 191 ? -8.602 13.945 8.711 1 98.19 191 LEU A C 1
ATOM 1485 O O . LEU A 1 191 ? -8.859 13.141 9.609 1 98.19 191 LEU A O 1
ATOM 1489 N N . LEU A 1 192 ? -8.617 15.242 8.891 1 98 192 LEU A N 1
ATOM 1490 C CA . LEU A 1 192 ? -8.992 15.781 10.195 1 98 192 LEU A CA 1
ATOM 1491 C C . LEU A 1 192 ? -10.398 15.336 10.578 1 98 192 LEU A C 1
ATOM 1493 O O . LEU A 1 192 ? -10.633 14.914 11.719 1 98 192 LEU A O 1
ATOM 1497 N N . GLY A 1 193 ? -11.328 15.43 9.633 1 97.62 193 GLY A N 1
ATOM 1498 C CA . GLY A 1 193 ? -12.688 14.992 9.922 1 97.62 193 GLY A CA 1
ATOM 1499 C C . GLY A 1 193 ? -12.781 13.516 10.25 1 97.62 193 GLY A C 1
ATOM 1500 O O . GLY A 1 193 ? -13.445 13.125 11.211 1 97.62 193 GLY A O 1
ATOM 1501 N N . ALA A 1 194 ? -12.125 12.703 9.484 1 98.12 194 ALA A N 1
ATOM 1502 C CA . ALA A 1 194 ? -12.125 11.258 9.711 1 98.12 194 ALA A CA 1
ATOM 1503 C C . ALA A 1 194 ? -11.523 10.922 11.07 1 98.12 194 ALA A C 1
ATOM 1505 O O . ALA A 1 194 ? -12.086 10.117 11.82 1 98.12 194 ALA A O 1
ATOM 1506 N N . TRP A 1 195 ? -10.414 11.562 11.352 1 97.38 195 TRP A N 1
ATOM 1507 C CA . TRP A 1 195 ? -9.727 11.305 12.617 1 97.38 195 TRP A CA 1
ATOM 1508 C C . TRP A 1 195 ? -10.57 11.773 13.797 1 97.38 195 TRP A C 1
ATOM 1510 O O . TRP A 1 195 ? -10.578 11.125 14.852 1 97.38 195 TRP A O 1
ATOM 1520 N N . ARG A 1 196 ? -11.219 12.898 13.641 1 96.25 196 ARG A N 1
ATOM 1521 C CA . ARG A 1 196 ? -12.078 13.414 14.703 1 96.25 196 ARG A CA 1
ATOM 1522 C C . ARG A 1 196 ? -13.195 12.43 15.039 1 96.25 196 ARG A C 1
ATOM 1524 O O . ARG A 1 196 ? -13.383 12.07 16.203 1 96.25 196 ARG A O 1
ATOM 1531 N N . VAL A 1 197 ? -13.867 11.969 14.047 1 96.12 197 VAL A N 1
ATOM 1532 C CA . VAL A 1 197 ? -14.977 11.039 14.258 1 96.12 197 VAL A CA 1
ATOM 1533 C C . VAL A 1 197 ? -14.438 9.719 14.812 1 96.12 197 VAL A C 1
ATOM 1535 O O . VAL A 1 197 ? -15.016 9.148 15.734 1 96.12 197 VAL A O 1
ATOM 1538 N N . TYR A 1 198 ? -13.352 9.297 14.32 1 95.81 198 TYR A N 1
ATOM 1539 C CA . TYR A 1 198 ? -12.703 8.086 14.812 1 95.81 198 TYR A CA 1
ATOM 1540 C C . TYR A 1 198 ? -12.32 8.242 16.281 1 95.81 198 TYR A C 1
ATOM 1542 O O . TYR A 1 198 ? -12.508 7.316 17.078 1 95.81 198 TYR A O 1
ATOM 1550 N N . SER A 1 199 ? -11.852 9.391 16.656 1 93.19 199 SER A N 1
ATOM 1551 C CA . SER A 1 199 ? -11.359 9.656 18 1 93.19 199 SER A CA 1
ATOM 1552 C C . SER A 1 199 ? -12.508 9.672 19.016 1 93.19 199 SER A C 1
ATOM 1554 O O . SER A 1 199 ? -12.273 9.578 20.219 1 93.19 199 SER A O 1
ATOM 1556 N N . SER A 1 200 ? -13.703 9.82 18.531 1 90.88 200 SER A N 1
ATOM 1557 C CA . SER A 1 200 ? -14.852 9.82 19.438 1 90.88 200 SER A CA 1
ATOM 1558 C C . SER A 1 200 ? -15.023 8.461 20.094 1 90.88 200 SER A C 1
ATOM 1560 O O . SER A 1 200 ? -15.688 8.352 21.141 1 90.88 200 SER A O 1
ATOM 1562 N N . LEU A 1 201 ? -14.445 7.434 19.516 1 87.94 201 LEU A N 1
ATOM 1563 C CA . LEU A 1 201 ? -14.508 6.094 20.078 1 87.94 201 LEU A CA 1
ATOM 1564 C C . LEU A 1 201 ? -13.742 6.031 21.406 1 87.94 201 LEU A C 1
ATOM 1566 O O . LEU A 1 201 ? -13.945 5.109 22.203 1 87.94 201 LEU A O 1
ATOM 1570 N N . ALA A 1 202 ? -12.836 6.918 21.625 1 81.25 202 ALA A N 1
ATOM 1571 C CA . ALA A 1 202 ? -11.992 6.906 22.812 1 81.25 202 ALA A CA 1
ATOM 1572 C C . ALA A 1 202 ? -12.602 7.758 23.938 1 81.25 202 ALA A C 1
ATOM 1574 O O . ALA A 1 202 ? -11.961 7.992 24.969 1 81.25 202 ALA A O 1
ATOM 1575 N N . LEU A 1 203 ? -13.68 8.336 23.812 1 75.94 203 LEU A N 1
ATOM 1576 C CA . LEU A 1 203 ? -14.289 9.203 24.812 1 75.94 203 LEU A CA 1
ATOM 1577 C C . LEU A 1 203 ? -14.547 8.438 26.109 1 75.94 203 LEU A C 1
ATOM 1579 O O . LEU A 1 203 ? -14.641 9.039 27.172 1 75.94 203 LEU A O 1
ATOM 1583 N N . SER A 1 204 ? -13.734 7.391 26.375 1 59.56 204 SER A N 1
ATOM 1584 C CA . SER A 1 204 ? -13.922 6.871 27.734 1 59.56 204 SER A CA 1
ATOM 1585 C C . SER A 1 204 ? -13.492 7.895 28.781 1 59.56 204 SER A C 1
ATOM 1587 O O . SER A 1 204 ? -12.914 8.93 28.438 1 59.56 204 SER A O 1
ATOM 1589 N N . SER A 1 205 ? -13.898 7.766 30.047 1 52.31 205 SER A N 1
ATOM 1590 C CA . SER A 1 205 ? -13.633 8.633 31.188 1 52.31 205 SER A CA 1
ATOM 1591 C C . SER A 1 205 ? -12.148 8.906 31.359 1 52.31 205 SER A C 1
ATOM 1593 O O . SER A 1 205 ? -11.75 9.758 32.156 1 52.31 205 SER A O 1
ATOM 1595 N N . ASP A 1 206 ? -11.336 8.195 30.594 1 52.28 206 ASP A N 1
ATOM 1596 C CA . ASP A 1 206 ? -9.898 8.391 30.75 1 52.28 206 ASP A CA 1
ATOM 1597 C C . ASP A 1 206 ? -9.273 8.969 29.484 1 52.28 206 ASP A C 1
ATOM 1599 O O . ASP A 1 206 ? -9.203 8.297 28.453 1 52.28 206 ASP A O 1
ATOM 1603 N N . PRO A 1 207 ? -9.016 10.32 29.547 1 54.97 207 PRO A N 1
ATOM 1604 C CA . PRO A 1 207 ? -8.422 11.008 28.406 1 54.97 207 PRO A CA 1
ATOM 1605 C C . PRO A 1 207 ? -7.207 10.273 27.828 1 54.97 207 PRO A C 1
ATOM 1607 O O . PRO A 1 207 ? -6.871 10.438 26.656 1 54.97 207 PRO A O 1
ATOM 1610 N N . SER A 1 208 ? -6.527 9.492 28.75 1 53.53 208 SER A N 1
ATOM 1611 C CA . SER A 1 208 ? -5.312 8.805 28.328 1 53.53 208 SER A CA 1
ATOM 1612 C C . SER A 1 208 ? -5.625 7.723 27.297 1 53.53 208 SER A C 1
ATOM 1614 O O . SER A 1 208 ? -4.723 7.199 26.641 1 53.53 208 SER A O 1
ATOM 1616 N N . LEU A 1 209 ? -6.902 7.691 27.047 1 57.81 209 LEU A N 1
ATOM 1617 C CA . LEU A 1 209 ? -7.293 6.547 26.219 1 57.81 209 LEU A CA 1
ATOM 1618 C C . LEU A 1 209 ? -7.207 6.891 24.734 1 57.81 209 LEU A C 1
ATOM 1620 O O . LEU A 1 209 ? -7.277 6 23.891 1 57.81 209 LEU A O 1
ATOM 1624 N N . ILE A 1 210 ? -6.961 8.148 24.422 1 62.31 210 ILE A N 1
ATOM 1625 C CA . ILE A 1 210 ? -6.855 8.492 23.016 1 62.31 210 ILE A CA 1
ATOM 1626 C C . ILE A 1 210 ? -5.645 7.789 22.406 1 62.31 210 ILE A C 1
ATOM 1628 O O . ILE A 1 210 ? -5.672 7.402 21.234 1 62.31 210 ILE A O 1
ATOM 1632 N N . ASN A 1 211 ? -4.684 7.641 23.234 1 66.69 211 ASN A N 1
ATOM 1633 C CA . ASN A 1 211 ? -3.463 6.996 22.766 1 66.69 211 ASN A CA 1
ATOM 1634 C C . ASN A 1 211 ? -3.654 5.492 22.578 1 66.69 211 ASN A C 1
ATOM 1636 O O . ASN A 1 211 ? -2.789 4.812 22.031 1 66.69 211 ASN A O 1
ATOM 1640 N N . SER A 1 212 ? -4.883 5.184 22.859 1 71.81 212 SER A N 1
ATOM 1641 C CA . SER A 1 212 ? -5.113 3.744 22.781 1 71.81 212 SER A CA 1
ATOM 1642 C C . SER A 1 212 ? -5.762 3.352 21.453 1 71.81 212 SER A C 1
ATOM 1644 O O . SER A 1 212 ? -5.785 2.174 21.094 1 71.81 212 SER A O 1
ATOM 1646 N N . LEU A 1 213 ? -6.23 4.375 20.734 1 86.06 213 LEU A N 1
ATOM 1647 C CA . LEU A 1 213 ? -6.84 4.039 19.453 1 86.06 213 LEU A CA 1
ATOM 1648 C C . LEU A 1 213 ? -5.785 3.604 18.453 1 86.06 213 LEU A C 1
ATOM 1650 O O . LEU A 1 213 ? -4.785 4.301 18.25 1 86.06 213 LEU A O 1
ATOM 1654 N N . PRO A 1 214 ? -6.039 2.459 17.828 1 88.75 214 PRO A N 1
ATOM 1655 C CA . PRO A 1 214 ? -5.059 2.033 16.828 1 88.75 214 PRO A CA 1
ATOM 1656 C C . PRO A 1 214 ? -4.992 2.979 15.633 1 88.75 214 PRO A C 1
ATOM 1658 O O . PRO A 1 214 ? -6.02 3.512 15.203 1 88.75 214 PRO A O 1
ATOM 1661 N N . PHE A 1 215 ? -3.803 3.221 15.211 1 93.56 215 PHE A N 1
ATOM 1662 C CA . PHE A 1 215 ? -3.637 3.947 13.961 1 93.56 215 PHE A CA 1
ATOM 1663 C C . PHE A 1 215 ? -4.172 3.133 12.789 1 93.56 215 PHE A C 1
ATOM 1665 O O . PHE A 1 215 ? -4.211 1.903 12.844 1 93.56 215 PHE A O 1
ATOM 1672 N N . PRO A 1 216 ? -4.574 3.818 11.773 1 96 216 PRO A N 1
ATOM 1673 C CA . PRO A 1 216 ? -5.02 3.088 10.586 1 96 216 PRO A CA 1
ATOM 1674 C C . PRO A 1 216 ? -3.908 2.26 9.945 1 96 216 PRO A C 1
ATOM 1676 O O . PRO A 1 216 ? -2.762 2.711 9.875 1 96 216 PRO A O 1
ATOM 1679 N N . SER A 1 217 ? -4.324 1.088 9.531 1 93.44 217 SER A N 1
ATOM 1680 C CA . SER A 1 217 ? -3.404 0.217 8.812 1 93.44 217 SER A CA 1
ATOM 1681 C C . SER A 1 217 ? -3.312 0.607 7.34 1 93.44 217 SER A C 1
ATOM 1683 O O . SER A 1 217 ? -2.311 0.325 6.68 1 93.44 217 SER A O 1
ATOM 1685 N N . ARG A 1 218 ? -4.363 1.251 6.902 1 96.5 218 ARG A N 1
ATOM 1686 C CA . ARG A 1 218 ? -4.379 1.573 5.48 1 96.5 218 ARG A CA 1
ATOM 1687 C C . ARG A 1 218 ? -5.332 2.729 5.191 1 96.5 218 ARG A C 1
ATOM 1689 O O . ARG A 1 218 ? -6.285 2.955 5.938 1 96.5 218 ARG A O 1
ATOM 1696 N N . PHE A 1 219 ? -5.016 3.449 4.176 1 97.62 219 PHE A N 1
ATOM 1697 C CA . PHE A 1 219 ? -5.902 4.387 3.5 1 97.62 219 PHE A CA 1
ATOM 1698 C C . PHE A 1 219 ? -6.27 3.877 2.111 1 97.62 219 PHE A C 1
ATOM 1700 O O . PHE A 1 219 ? -5.395 3.52 1.321 1 97.62 219 PHE A O 1
ATOM 1707 N N . VAL A 1 220 ? -7.551 3.818 1.847 1 96.25 220 VAL A N 1
ATOM 1708 C CA . VAL A 1 220 ? -8.031 3.287 0.575 1 96.25 220 VAL A CA 1
ATOM 1709 C C . VAL A 1 220 ? -8.648 4.41 -0.256 1 96.25 220 VAL A C 1
ATOM 1711 O O . VAL A 1 220 ? -9.555 5.105 0.201 1 96.25 220 VAL A O 1
ATOM 1714 N N . PHE A 1 221 ? -8.117 4.59 -1.4 1 94.88 221 PHE A N 1
ATOM 1715 C CA . PHE A 1 221 ? -8.57 5.562 -2.387 1 94.88 221 PHE A CA 1
ATOM 1716 C C . PHE A 1 221 ? -9.047 4.867 -3.654 1 94.88 221 PHE A C 1
ATOM 1718 O O . PHE A 1 221 ? -8.367 4.902 -4.684 1 94.88 221 PHE A O 1
ATOM 1725 N N . PRO A 1 222 ? -10.25 4.371 -3.66 1 92 222 PRO A N 1
ATOM 1726 C CA . PRO A 1 222 ? -10.68 3.545 -4.789 1 92 222 PRO A CA 1
ATOM 1727 C C . PRO A 1 222 ? -10.75 4.328 -6.098 1 92 222 PRO A C 1
ATOM 1729 O O . PRO A 1 222 ? -10.641 3.74 -7.18 1 92 222 PRO A O 1
ATOM 1732 N N . PHE A 1 223 ? -10.852 5.641 -6.027 1 90.25 223 PHE A N 1
ATOM 1733 C CA . PHE A 1 223 ? -11.102 6.43 -7.23 1 90.25 223 PHE A CA 1
ATOM 1734 C C . PHE A 1 223 ? -9.883 7.258 -7.605 1 90.25 223 PHE A C 1
ATOM 1736 O O . PHE A 1 223 ? -9.992 8.219 -8.367 1 90.25 223 PHE A O 1
ATOM 1743 N N . VAL A 1 224 ? -8.82 6.988 -6.996 1 91.75 224 VAL A N 1
ATOM 1744 C CA . VAL A 1 224 ? -7.59 7.734 -7.238 1 91.75 224 VAL A CA 1
ATOM 1745 C C . VAL A 1 224 ? -6.602 6.863 -8.016 1 91.75 224 VAL A C 1
ATOM 1747 O O . VAL A 1 224 ? -6.246 5.77 -7.574 1 91.75 224 VAL A O 1
ATOM 1750 N N . ASP A 1 225 ? -6.203 7.391 -9.148 1 89.5 225 ASP A N 1
ATOM 1751 C CA . ASP A 1 225 ? -5.168 6.73 -9.938 1 89.5 225 ASP A CA 1
ATOM 1752 C C . ASP A 1 225 ? -3.809 7.387 -9.727 1 89.5 225 ASP A C 1
ATOM 1754 O O . ASP A 1 225 ? -3.701 8.617 -9.711 1 89.5 225 ASP A O 1
ATOM 1758 N N . ASN A 1 226 ? -2.787 6.531 -9.547 1 86.06 226 ASN A N 1
ATOM 1759 C CA . ASN A 1 226 ? -1.405 6.992 -9.461 1 86.06 226 ASN A CA 1
ATOM 1760 C C . ASN A 1 226 ? -1.255 8.125 -8.445 1 86.06 226 ASN A C 1
ATOM 1762 O O . ASN A 1 226 ? -1.667 7.996 -7.293 1 86.06 226 ASN A O 1
ATOM 1766 N N . GLY A 1 227 ? -0.724 9.242 -8.867 1 86.62 227 GLY A N 1
ATOM 1767 C CA . GLY A 1 227 ? -0.43 10.352 -7.969 1 86.62 227 GLY A CA 1
ATOM 1768 C C . GLY A 1 227 ? -1.476 11.445 -8.008 1 86.62 227 GLY A C 1
ATOM 1769 O O . GLY A 1 227 ? -1.227 12.562 -7.555 1 86.62 227 GLY A O 1
ATOM 1770 N N . GLU A 1 228 ? -2.725 11.164 -8.305 1 89.06 228 GLU A N 1
ATOM 1771 C CA . GLU A 1 228 ? -3.754 12.172 -8.555 1 89.06 228 GLU A CA 1
ATOM 1772 C C . GLU A 1 228 ? -4.199 12.844 -7.262 1 89.06 228 GLU A C 1
ATOM 1774 O O . GLU A 1 228 ? -4.805 13.914 -7.289 1 89.06 228 GLU A O 1
ATOM 1779 N N . TRP A 1 229 ? -3.926 12.297 -6.129 1 92.69 229 TRP A N 1
ATOM 1780 C CA . TRP A 1 229 ? -4.34 12.867 -4.852 1 92.69 229 TRP A CA 1
ATOM 1781 C C . TRP A 1 229 ? -3.254 13.773 -4.285 1 92.69 229 TRP A C 1
ATOM 1783 O O . TRP A 1 229 ? -3.477 14.477 -3.295 1 92.69 229 TRP A O 1
ATOM 1793 N N . ARG A 1 230 ? -2.133 13.789 -4.883 1 93.69 230 ARG A N 1
ATOM 1794 C CA . ARG A 1 230 ? -1 14.57 -4.402 1 93.69 230 ARG A CA 1
ATOM 1795 C C . ARG A 1 230 ? -1.172 16.047 -4.742 1 93.69 230 ARG A C 1
ATOM 1797 O O . ARG A 1 230 ? -1.615 16.391 -5.84 1 93.69 230 ARG A O 1
ATOM 1804 N N . ASP A 1 231 ? -0.879 16.859 -3.787 1 93.44 231 ASP A N 1
ATOM 1805 C CA . ASP A 1 231 ? -1.025 18.312 -3.957 1 93.44 231 ASP A CA 1
ATOM 1806 C C . ASP A 1 231 ? 0.156 18.891 -4.73 1 93.44 231 ASP A C 1
ATOM 1808 O O . ASP A 1 231 ? 1.198 18.25 -4.859 1 93.44 231 ASP A O 1
ATOM 1812 N N . ARG A 1 232 ? -0.026 20.062 -5.141 1 88.88 232 ARG A N 1
ATOM 1813 C CA . ARG A 1 232 ? 0.957 20.734 -5.992 1 88.88 232 ARG A CA 1
ATOM 1814 C C . ARG A 1 232 ? 2.281 20.922 -5.258 1 88.88 232 ARG A C 1
ATOM 1816 O O . ARG A 1 232 ? 3.352 20.797 -5.859 1 88.88 232 ARG A O 1
ATOM 1823 N N . ALA A 1 233 ? 2.199 21.266 -3.998 1 91.06 233 ALA A N 1
ATOM 1824 C CA . ALA A 1 233 ? 3.408 21.484 -3.209 1 91.06 233 ALA A CA 1
ATOM 1825 C C . ALA A 1 233 ? 4.023 20.172 -2.766 1 91.06 233 ALA A C 1
ATOM 1827 O O . ALA A 1 233 ? 5.082 20.141 -2.129 1 91.06 233 ALA A O 1
ATOM 1828 N N . ASP A 1 234 ? 3.369 19 -3.066 1 92.56 234 ASP A N 1
ATOM 1829 C CA . ASP A 1 234 ? 3.834 17.641 -2.777 1 92.56 234 ASP A CA 1
ATOM 1830 C C . ASP A 1 234 ? 4.086 17.453 -1.281 1 92.56 234 ASP A C 1
ATOM 1832 O O . ASP A 1 234 ? 5.156 17 -0.878 1 92.56 234 ASP A O 1
ATOM 1836 N N . LEU A 1 235 ? 3.084 17.875 -0.485 1 95.19 235 LEU A N 1
ATOM 1837 C CA . LEU A 1 235 ? 3.148 17.75 0.967 1 95.19 235 LEU A CA 1
ATOM 1838 C C . LEU A 1 235 ? 2.359 16.531 1.444 1 95.19 235 LEU A C 1
ATOM 1840 O O . LEU A 1 235 ? 2.723 15.898 2.439 1 95.19 235 LEU A O 1
ATOM 1844 N N . ASN A 1 236 ? 1.278 16.188 0.766 1 96.25 236 ASN A N 1
ATOM 1845 C CA . ASN A 1 236 ? 0.382 15.117 1.207 1 96.25 236 ASN A CA 1
ATOM 1846 C C . ASN A 1 236 ? 1.133 13.805 1.432 1 96.25 236 ASN A C 1
ATOM 1848 O O . ASN A 1 236 ? 1.05 13.219 2.51 1 96.25 236 ASN A O 1
ATOM 1852 N N . GLY A 1 237 ? 1.863 13.406 0.437 1 94.81 237 GLY A N 1
ATOM 1853 C CA . GLY A 1 237 ? 2.541 12.125 0.458 1 94.81 237 GLY A CA 1
ATOM 1854 C C . GLY A 1 237 ? 3.535 11.992 1.597 1 94.81 237 GLY A C 1
ATOM 1855 O O . GLY A 1 237 ? 3.35 11.164 2.496 1 94.81 237 GLY A O 1
ATOM 1856 N N . PRO A 1 238 ? 4.562 12.852 1.624 1 95.81 238 PRO A N 1
ATOM 1857 C CA . PRO A 1 238 ? 5.566 12.773 2.686 1 95.81 238 PRO A CA 1
ATOM 1858 C C . PRO A 1 238 ? 4.969 12.945 4.078 1 95.81 238 PRO A C 1
ATOM 1860 O O . PRO A 1 238 ? 5.414 12.297 5.031 1 95.81 238 PRO A O 1
ATOM 1863 N N . LEU A 1 239 ? 3.984 13.773 4.207 1 96.81 239 LEU A N 1
ATOM 1864 C CA . LEU A 1 239 ? 3.344 13.969 5.504 1 96.81 239 LEU A CA 1
ATOM 1865 C C . LEU A 1 239 ? 2.623 12.703 5.953 1 96.81 239 LEU A C 1
ATOM 1867 O O . LEU A 1 239 ? 2.564 12.406 7.148 1 96.81 239 LEU A O 1
ATOM 1871 N N . MET A 1 240 ? 2.057 11.961 5.004 1 96.81 240 MET A N 1
ATOM 1872 C CA . MET A 1 240 ? 1.444 10.68 5.344 1 96.81 240 MET A CA 1
ATOM 1873 C C . MET A 1 240 ? 2.473 9.727 5.941 1 96.81 240 MET A C 1
ATOM 1875 O O . MET A 1 240 ? 2.164 8.984 6.871 1 96.81 240 MET A O 1
ATOM 1879 N N . ARG A 1 241 ? 3.713 9.781 5.43 1 94.38 241 ARG A N 1
ATOM 1880 C CA . ARG A 1 241 ? 4.762 8.898 5.934 1 94.38 241 ARG A CA 1
ATOM 1881 C C . ARG A 1 241 ? 5.184 9.305 7.344 1 94.38 241 ARG A C 1
ATOM 1883 O O . ARG A 1 241 ? 5.574 8.453 8.148 1 94.38 241 ARG A O 1
ATOM 1890 N N . LEU A 1 242 ? 5.078 10.555 7.621 1 95.19 242 LEU A N 1
ATOM 1891 C CA . LEU A 1 242 ? 5.453 11.039 8.945 1 95.19 242 LEU A CA 1
ATOM 1892 C C . LEU A 1 242 ? 4.348 10.766 9.961 1 95.19 242 LEU A C 1
ATOM 1894 O O . LEU A 1 242 ? 4.617 10.297 11.07 1 95.19 242 LEU A O 1
ATOM 1898 N N . ALA A 1 243 ? 3.137 10.992 9.555 1 96.38 243 ALA A N 1
ATOM 1899 C CA . ALA A 1 243 ? 2.004 10.805 10.461 1 96.38 243 ALA A CA 1
ATOM 1900 C C . ALA A 1 243 ? 1.716 9.32 10.68 1 96.38 243 ALA A C 1
ATOM 1902 O O . ALA A 1 243 ? 1.349 8.906 11.781 1 96.38 243 ALA A O 1
ATOM 1903 N N . PHE A 1 244 ? 1.872 8.555 9.578 1 94.94 244 PHE A N 1
ATOM 1904 C CA . PHE A 1 244 ? 1.573 7.125 9.562 1 94.94 244 PHE A CA 1
ATOM 1905 C C . PHE A 1 244 ? 2.703 6.344 8.906 1 94.94 244 PHE A C 1
ATOM 1907 O O . PHE A 1 244 ? 2.568 5.891 7.766 1 94.94 244 PHE A O 1
ATOM 1914 N N . PRO A 1 245 ? 3.752 6.059 9.555 1 88.19 245 PRO A N 1
ATOM 1915 C CA . PRO A 1 245 ? 4.988 5.582 8.93 1 88.19 245 PRO A CA 1
ATOM 1916 C C . PRO A 1 245 ? 4.801 4.273 8.164 1 88.19 245 PRO A C 1
ATOM 1918 O O . PRO A 1 245 ? 5.441 4.062 7.133 1 88.19 245 PRO A O 1
ATOM 1921 N N . ASP A 1 246 ? 3.943 3.375 8.602 1 86.56 246 ASP A N 1
ATOM 1922 C CA . ASP A 1 246 ? 3.803 2.061 7.984 1 86.56 246 ASP A CA 1
ATOM 1923 C C . ASP A 1 246 ? 2.436 1.908 7.32 1 86.56 246 ASP A C 1
ATOM 1925 O O . ASP A 1 246 ? 1.982 0.79 7.07 1 86.56 246 ASP A O 1
ATOM 1929 N N . VAL A 1 247 ? 1.807 2.959 7.027 1 93.88 247 VAL A N 1
ATOM 1930 C CA . VAL A 1 247 ? 0.438 2.885 6.523 1 93.88 247 VAL A CA 1
ATOM 1931 C C . VAL A 1 247 ? 0.446 2.441 5.062 1 93.88 247 VAL A C 1
ATOM 1933 O O . VAL A 1 247 ? 1.322 2.838 4.293 1 93.88 247 VAL A O 1
ATOM 1936 N N . HIS A 1 248 ? -0.551 1.653 4.77 1 94 248 HIS A N 1
ATOM 1937 C CA . HIS A 1 248 ? -0.754 1.222 3.391 1 94 248 HIS A CA 1
ATOM 1938 C C . HIS A 1 248 ? -1.641 2.203 2.631 1 94 248 HIS A C 1
ATOM 1940 O O . HIS A 1 248 ? -2.719 2.568 3.105 1 94 248 HIS A O 1
ATOM 1946 N N . ILE A 1 249 ? -1.12 2.627 1.524 1 94.19 249 ILE A N 1
ATOM 1947 C CA . ILE A 1 249 ? -1.938 3.463 0.651 1 94.19 249 ILE A CA 1
ATOM 1948 C C . ILE A 1 249 ? -2.453 2.633 -0.522 1 94.19 249 ILE A C 1
ATOM 1950 O O . ILE A 1 249 ? -1.682 2.244 -1.403 1 94.19 249 ILE A O 1
ATOM 1954 N N . VAL A 1 250 ? -3.717 2.377 -0.503 1 94 250 VAL A N 1
ATOM 1955 C CA . VAL A 1 250 ? -4.383 1.551 -1.507 1 94 250 VAL A CA 1
ATOM 1956 C C . VAL A 1 250 ? -5.098 2.443 -2.52 1 94 250 VAL A C 1
ATOM 1958 O O . VAL A 1 250 ? -5.984 3.217 -2.154 1 94 250 VAL A O 1
ATOM 1961 N N . LYS A 1 251 ? -4.727 2.311 -3.742 1 93.25 251 LYS A N 1
ATOM 1962 C CA . LYS A 1 251 ? -5.34 3.139 -4.773 1 93.25 251 LYS A CA 1
ATOM 1963 C C . LYS A 1 251 ? -6.195 2.297 -5.719 1 93.25 251 LYS A C 1
ATOM 1965 O O . LYS A 1 251 ? -6.578 1.174 -5.383 1 93.25 251 LYS A O 1
ATOM 1970 N N . SER A 1 252 ? -6.551 2.865 -6.883 1 92.31 252 SER A N 1
ATOM 1971 C CA . SER A 1 252 ? -7.539 2.262 -7.77 1 92.31 252 SER A CA 1
ATOM 1972 C C . SER A 1 252 ? -7.039 0.94 -8.344 1 92.31 252 SER A C 1
ATOM 1974 O O . SER A 1 252 ? -7.824 0.027 -8.594 1 92.31 252 SER A O 1
ATOM 1976 N N . ASP A 1 253 ? -5.766 0.77 -8.531 1 91.5 253 ASP A N 1
ATOM 1977 C CA . ASP A 1 253 ? -5.227 -0.458 -9.109 1 91.5 253 ASP A CA 1
ATOM 1978 C C . ASP A 1 253 ? -5.418 -1.641 -8.164 1 91.5 253 ASP A C 1
ATOM 1980 O O . ASP A 1 253 ? -5.891 -2.701 -8.578 1 91.5 253 ASP A O 1
ATOM 1984 N N . VAL A 1 254 ? -5.055 -1.432 -6.93 1 91 254 VAL A N 1
ATOM 1985 C CA . VAL A 1 254 ? -5.211 -2.492 -5.941 1 91 254 VAL A CA 1
ATOM 1986 C C . VAL A 1 254 ? -6.695 -2.734 -5.672 1 91 254 VAL A C 1
ATOM 1988 O O . VAL A 1 254 ? -7.121 -3.877 -5.496 1 91 254 VAL A O 1
ATOM 1991 N N . TRP A 1 255 ? -7.438 -1.639 -5.633 1 90.62 255 TRP A N 1
ATOM 1992 C CA . TRP A 1 255 ? -8.883 -1.765 -5.535 1 90.62 255 TRP A CA 1
ATOM 1993 C C . TRP A 1 255 ? -9.43 -2.635 -6.66 1 90.62 255 TRP A C 1
ATOM 1995 O O . TRP A 1 255 ? -10.25 -3.525 -6.426 1 90.62 255 TRP A O 1
ATOM 2005 N N . GLY A 1 256 ? -9.008 -2.408 -7.824 1 91.56 256 GLY A N 1
ATOM 2006 C CA . GLY A 1 256 ? -9.391 -3.221 -8.969 1 91.56 256 GLY A CA 1
ATOM 2007 C C . GLY A 1 256 ? -8.992 -4.676 -8.828 1 91.56 256 GLY A C 1
ATOM 2008 O O . GLY A 1 256 ? -9.727 -5.57 -9.258 1 91.56 256 GLY A O 1
ATOM 2009 N N . ASP A 1 257 ? -7.844 -4.898 -8.266 1 93.06 257 ASP A N 1
ATOM 2010 C CA . ASP A 1 257 ? -7.391 -6.266 -8.039 1 93.06 257 ASP A CA 1
ATOM 2011 C C . ASP A 1 257 ? -8.352 -7.016 -7.121 1 93.06 257 ASP A C 1
ATOM 2013 O O . ASP A 1 257 ? -8.664 -8.188 -7.355 1 93.06 257 ASP A O 1
ATOM 2017 N N . TRP A 1 258 ? -8.812 -6.328 -6.059 1 90.56 258 TRP A N 1
ATOM 2018 C CA . TRP A 1 258 ? -9.797 -6.934 -5.176 1 90.56 258 TRP A CA 1
ATOM 2019 C C . TRP A 1 258 ? -11.039 -7.355 -5.949 1 90.56 258 TRP A C 1
ATOM 2021 O O . TRP A 1 258 ? -11.555 -8.461 -5.762 1 90.56 258 TRP A O 1
ATOM 2031 N N . ILE A 1 259 ? -11.492 -6.523 -6.805 1 89.12 259 ILE A N 1
ATOM 2032 C CA . ILE A 1 259 ? -12.695 -6.781 -7.586 1 89.12 259 ILE A CA 1
ATOM 2033 C C . ILE A 1 259 ? -12.461 -7.973 -8.516 1 89.12 259 ILE A C 1
ATOM 2035 O O . ILE A 1 259 ? -13.32 -8.852 -8.633 1 89.12 259 ILE A O 1
ATOM 2039 N N . LYS A 1 260 ? -11.336 -8.07 -9.062 1 90.56 260 LYS A N 1
ATOM 2040 C CA . LYS A 1 260 ? -11.008 -9.094 -10.047 1 90.56 260 LYS A CA 1
ATOM 2041 C C . LYS A 1 260 ? -10.93 -10.477 -9.406 1 90.56 260 LYS A C 1
ATOM 2043 O O . LYS A 1 260 ? -11.078 -11.492 -10.086 1 90.56 260 LYS A O 1
ATOM 2048 N N . THR A 1 261 ? -10.633 -10.508 -8.156 1 90.69 261 THR A N 1
ATOM 2049 C CA . THR A 1 261 ? -10.586 -11.797 -7.488 1 90.69 261 THR A CA 1
ATOM 2050 C C . THR A 1 261 ? -11.977 -12.43 -7.43 1 90.69 261 THR A C 1
ATOM 2052 O O . THR A 1 261 ? -12.109 -13.641 -7.258 1 90.69 261 THR A O 1
ATOM 2055 N N . GLY A 1 262 ? -13.039 -11.625 -7.438 1 87.12 262 GLY A N 1
ATOM 2056 C CA . GLY A 1 262 ? -14.414 -12.094 -7.375 1 87.12 262 GLY A CA 1
ATOM 2057 C C . GLY A 1 262 ? -14.852 -12.477 -5.973 1 87.12 262 GLY A C 1
ATOM 2058 O O . GLY A 1 262 ? -16 -12.883 -5.762 1 87.12 262 GLY A O 1
ATOM 2059 N N . GLY A 1 263 ? -14.039 -12.352 -5.02 1 88.12 263 GLY A N 1
ATOM 2060 C CA . GLY A 1 263 ? -14.352 -12.734 -3.65 1 88.12 263 GLY A CA 1
ATOM 2061 C C . GLY A 1 263 ? -14.93 -11.602 -2.828 1 88.12 263 GLY A C 1
ATOM 2062 O O . GLY A 1 263 ? -15.047 -10.469 -3.312 1 88.12 263 GLY A O 1
ATOM 2063 N N . THR A 1 264 ? -15.406 -11.984 -1.644 1 91.56 264 THR A N 1
ATOM 2064 C CA . THR A 1 264 ? -15.906 -11.016 -0.675 1 91.56 264 THR A CA 1
ATOM 2065 C C . THR A 1 264 ? -14.836 -10.688 0.36 1 91.56 264 THR A C 1
ATOM 2067 O O . THR A 1 264 ? -14.133 -11.57 0.846 1 91.56 264 THR A O 1
ATOM 2070 N N . ILE A 1 265 ? -14.742 -9.398 0.555 1 91.88 265 ILE A N 1
ATOM 2071 C CA . ILE A 1 265 ? -13.852 -8.945 1.621 1 91.88 265 ILE A CA 1
ATOM 2072 C C . ILE A 1 265 ? -14.672 -8.297 2.732 1 91.88 265 ILE A C 1
ATOM 2074 O O . ILE A 1 265 ? -15.766 -7.781 2.488 1 91.88 265 ILE A O 1
ATOM 2078 N N . VAL A 1 266 ? -14.211 -8.422 3.934 1 92.56 266 VAL A N 1
ATOM 2079 C CA . VAL A 1 266 ? -14.828 -7.723 5.055 1 92.56 266 VAL A CA 1
ATOM 2080 C C . VAL A 1 266 ? -13.773 -6.906 5.797 1 92.56 266 VAL A C 1
ATOM 2082 O O . VAL A 1 266 ? -12.742 -7.438 6.211 1 92.56 266 VAL A O 1
ATOM 2085 N N . PHE A 1 267 ? -13.984 -5.594 5.848 1 93.44 267 PHE A N 1
ATOM 2086 C CA . PHE A 1 267 ? -13.125 -4.734 6.656 1 93.44 267 PHE A CA 1
ATOM 2087 C C . PHE A 1 267 ? -13.469 -4.863 8.133 1 93.44 267 PHE A C 1
ATOM 2089 O O . PHE A 1 267 ? -14.617 -4.664 8.531 1 93.44 267 PHE A O 1
ATOM 2096 N N . GLU A 1 268 ? -12.492 -5.207 8.953 1 91.69 268 GLU A N 1
ATOM 2097 C CA . GLU A 1 268 ? -12.719 -5.348 10.383 1 91.69 268 GLU A CA 1
ATOM 2098 C C . GLU A 1 268 ? -13.297 -4.066 10.984 1 91.69 268 GLU A C 1
ATOM 2100 O O . GLU A 1 268 ? -14.32 -4.098 11.656 1 91.69 268 GLU A O 1
ATOM 2105 N N . ARG A 1 269 ? -12.664 -2.992 10.805 1 93.62 269 ARG A N 1
ATOM 2106 C CA . ARG A 1 269 ? -13.125 -1.647 11.141 1 93.62 269 ARG A CA 1
ATOM 2107 C C . ARG A 1 269 ? -12.789 -0.662 10.023 1 93.62 269 ARG A C 1
ATOM 2109 O O . ARG A 1 269 ? -11.695 -0.688 9.469 1 93.62 269 ARG A O 1
ATOM 2116 N N . SER A 1 270 ? -13.742 0.11 9.672 1 96.44 270 SER A N 1
ATOM 2117 C CA . SER A 1 270 ? -13.516 1.092 8.617 1 96.44 270 SER A CA 1
ATOM 2118 C C . SER A 1 270 ? -14.023 2.471 9.023 1 96.44 270 SER A C 1
ATOM 2120 O O . SER A 1 270 ? -14.977 2.582 9.797 1 96.44 270 SER A O 1
ATOM 2122 N N . VAL A 1 271 ? -13.352 3.465 8.625 1 97.69 271 VAL A N 1
ATOM 2123 C CA . VAL A 1 271 ? -13.805 4.852 8.672 1 97.69 271 VAL A CA 1
ATOM 2124 C C . VAL A 1 271 ? -14.078 5.355 7.262 1 97.69 271 VAL A C 1
ATOM 2126 O O . VAL A 1 271 ? -13.156 5.535 6.469 1 97.69 271 VAL A O 1
ATOM 2129 N N . THR A 1 272 ? -15.305 5.578 6.941 1 96.81 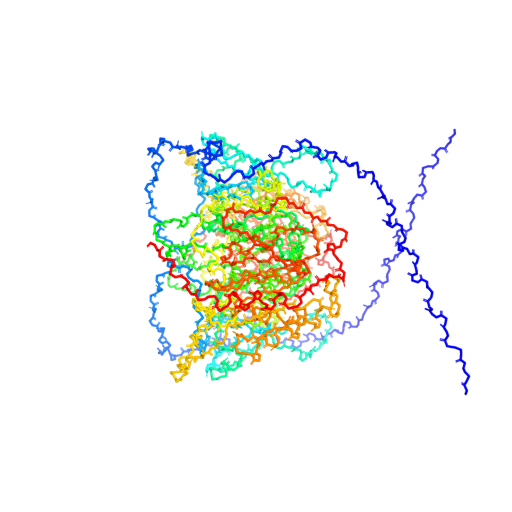272 THR A N 1
ATOM 2130 C CA . THR A 1 272 ? -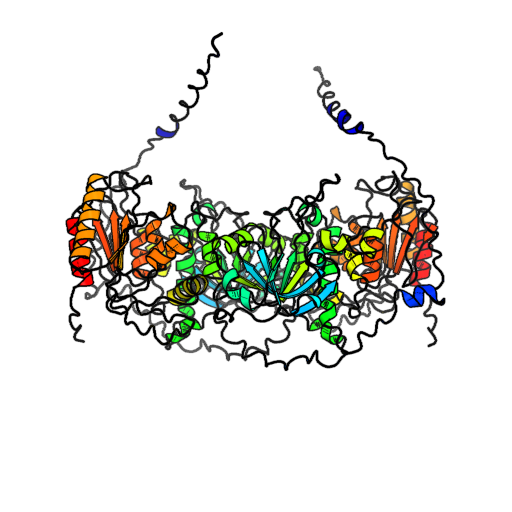15.672 6.023 5.602 1 96.81 272 THR A CA 1
ATOM 2131 C C . THR A 1 272 ? -15.742 7.547 5.539 1 96.81 272 THR A C 1
ATOM 2133 O O . THR A 1 272 ? -16.203 8.188 6.484 1 96.81 272 THR A O 1
ATOM 2136 N N . VAL A 1 273 ? -15.258 8.102 4.477 1 97.19 273 VAL A N 1
ATOM 2137 C CA . VAL A 1 273 ? -15.281 9.539 4.234 1 97.19 273 VAL A CA 1
ATOM 2138 C C . VAL A 1 273 ? -15.914 9.82 2.871 1 97.19 273 VAL A C 1
ATOM 2140 O O . VAL A 1 273 ? -15.477 9.281 1.854 1 97.19 273 VAL A O 1
ATOM 2143 N N . ASN A 1 274 ? -16.844 10.586 2.848 1 94.62 274 ASN A N 1
ATOM 2144 C CA . ASN A 1 274 ? -17.516 10.984 1.618 1 94.62 274 ASN A CA 1
ATOM 2145 C C . ASN A 1 274 ? -17.953 12.453 1.672 1 94.62 274 ASN A C 1
ATOM 2147 O O . ASN A 1 274 ? -18.844 12.812 2.441 1 94.62 274 ASN A O 1
ATOM 2151 N N . ARG A 1 275 ? -17.406 13.211 0.81 1 92.88 275 ARG A N 1
ATOM 2152 C CA . ARG A 1 275 ? -17.625 14.656 0.807 1 92.88 275 ARG A CA 1
ATOM 2153 C C . ARG A 1 275 ? -19.062 14.992 0.462 1 92.88 275 ARG A C 1
ATOM 2155 O O . ARG A 1 275 ? -19.656 15.898 1.059 1 92.88 275 ARG A O 1
ATOM 2162 N N . VAL A 1 276 ? -19.609 14.305 -0.477 1 89.12 276 VAL A N 1
ATOM 2163 C CA . VAL A 1 276 ? -20.969 14.594 -0.938 1 89.12 276 VAL A CA 1
ATOM 2164 C C . VAL A 1 276 ? -21.953 14.383 0.206 1 89.12 276 VAL A C 1
ATOM 2166 O O . VAL A 1 276 ? -22.812 15.234 0.452 1 89.12 276 VAL A O 1
ATOM 2169 N N . SER A 1 277 ? -21.797 13.344 0.93 1 91.06 277 SER A N 1
ATOM 2170 C CA . SER A 1 277 ? -22.641 13.078 2.088 1 91.06 277 SER A CA 1
ATOM 2171 C C . SER A 1 277 ? -22.438 14.125 3.176 1 91.06 277 SER A C 1
ATOM 2173 O O . SER A 1 277 ? -23.406 14.594 3.785 1 91.06 277 SER A O 1
ATOM 2175 N N . ALA A 1 278 ? -21.219 14.523 3.395 1 92.69 278 ALA A N 1
ATOM 2176 C CA . ALA A 1 278 ? -20.922 15.492 4.438 1 92.69 278 ALA A CA 1
ATOM 2177 C C . ALA A 1 278 ? -21.594 16.828 4.156 1 92.69 278 ALA A C 1
ATOM 2179 O O . ALA A 1 278 ? -22.125 17.469 5.07 1 92.69 278 ALA A O 1
ATOM 2180 N N . HIS A 1 279 ? -21.656 17.219 2.92 1 89.5 279 HIS A N 1
ATOM 2181 C CA . HIS A 1 279 ? -22.188 18.516 2.543 1 89.5 279 HIS A CA 1
ATOM 2182 C C . HIS A 1 279 ? -23.719 18.531 2.613 1 89.5 279 HIS A C 1
ATOM 2184 O O . HIS A 1 279 ? -24.328 19.594 2.521 1 89.5 279 HIS A O 1
ATOM 2190 N N . LYS A 1 280 ? -24.297 17.422 2.826 1 86.25 280 LYS A N 1
ATOM 2191 C CA . LYS A 1 280 ? -25.75 17.359 2.988 1 86.25 280 LYS A CA 1
ATOM 2192 C C . LYS A 1 280 ? -26.156 17.625 4.434 1 86.25 280 LYS A C 1
ATOM 2194 O O . LYS A 1 280 ? -27.328 17.812 4.73 1 86.25 280 LYS A O 1
ATOM 2199 N N . SER A 1 281 ? -25.203 17.641 5.258 1 86.31 281 SER A N 1
ATOM 2200 C CA . SER A 1 281 ? -25.5 17.984 6.645 1 86.31 281 SER A CA 1
ATOM 2201 C C . SER A 1 281 ? -25.906 19.453 6.773 1 86.31 281 SER A C 1
ATOM 2203 O O . SER A 1 281 ? -25.562 20.281 5.922 1 86.31 281 SER A O 1
ATOM 2205 N N . SER A 1 282 ? -26.516 19.797 7.82 1 80.31 282 SER A N 1
ATOM 2206 C CA . SER A 1 282 ? -27.016 21.156 8.055 1 80.31 282 SER A CA 1
ATOM 2207 C C . SER A 1 282 ? -25.859 22.141 8.195 1 80.31 282 SER A C 1
ATOM 2209 O O . SER A 1 282 ? -25.875 23.203 7.566 1 80.31 282 SER A O 1
ATOM 2211 N N . LEU A 1 283 ? -24.844 21.844 8.859 1 78.56 283 LEU A N 1
ATOM 2212 C CA . LEU A 1 283 ? -23.734 22.75 9.102 1 78.56 283 LEU A CA 1
ATOM 2213 C C . LEU A 1 283 ? -22.875 22.906 7.852 1 78.56 283 LEU A C 1
ATOM 2215 O O . LEU A 1 283 ? -22.422 24.016 7.543 1 78.56 283 LEU A O 1
ATOM 2219 N N . ALA A 1 284 ? -22.719 21.828 7.215 1 77.62 284 ALA A N 1
ATOM 2220 C CA . ALA A 1 284 ? -21.844 21.875 6.047 1 77.62 284 ALA A CA 1
ATOM 2221 C C . ALA A 1 284 ? -22.469 22.688 4.918 1 77.62 284 ALA A C 1
ATOM 2223 O O . ALA A 1 284 ? -21.766 23.297 4.117 1 77.62 284 ALA A O 1
ATOM 2224 N N . SER A 1 285 ? -23.688 22.703 4.91 1 73.12 285 SER A N 1
ATOM 2225 C CA . SER A 1 285 ? -24.375 23.5 3.898 1 73.12 285 SER A CA 1
ATOM 2226 C C . SER A 1 285 ? -24.203 24.984 4.152 1 73.12 285 SER A C 1
ATOM 2228 O O . SER A 1 285 ? -24.203 25.781 3.213 1 73.12 285 SER A O 1
ATOM 2230 N N . ILE A 1 286 ? -23.906 25.344 5.402 1 73.38 286 ILE A N 1
ATOM 2231 C CA . ILE A 1 286 ? -23.781 26.75 5.781 1 73.38 286 ILE A CA 1
ATOM 2232 C C . ILE A 1 286 ? -22.312 27.172 5.648 1 73.38 286 ILE A C 1
ATOM 2234 O O . ILE A 1 286 ? -22.031 28.25 5.109 1 73.38 286 ILE A O 1
ATOM 2238 N N . TRP A 1 287 ? -21.453 26.328 5.945 1 79.06 287 TRP A N 1
ATOM 2239 C CA . TRP A 1 287 ? -20.047 26.703 6.004 1 79.06 287 TRP A CA 1
ATOM 2240 C C . TRP A 1 287 ? -19.312 26.266 4.738 1 79.06 287 TRP A C 1
ATOM 2242 O O . TRP A 1 287 ? -18.188 26.703 4.484 1 79.06 287 TRP A O 1
ATOM 2252 N N . PHE A 1 288 ? -19.938 25.391 3.965 1 81.81 288 PHE A N 1
ATOM 2253 C CA . PHE A 1 288 ? -19.406 24.859 2.715 1 81.81 288 PHE A CA 1
ATOM 2254 C C . PHE A 1 288 ? -18.078 24.141 2.955 1 81.81 288 PHE A C 1
ATOM 2256 O O . PHE A 1 288 ? -17.109 24.344 2.211 1 81.81 288 PHE A O 1
ATOM 2263 N N . LYS A 1 289 ? -18.062 23.516 4.105 1 89.94 289 LYS A N 1
ATOM 2264 C CA . LYS A 1 289 ? -16.922 22.688 4.488 1 89.94 289 LYS A CA 1
ATOM 2265 C C . LYS A 1 289 ? -17.391 21.328 5 1 89.94 289 LYS A C 1
ATOM 2267 O O . LYS A 1 289 ? -18.172 21.25 5.945 1 89.94 289 LYS A O 1
ATOM 2272 N N . MET A 1 290 ? -16.812 20.281 4.445 1 92.88 290 MET A N 1
ATOM 2273 C CA . MET A 1 290 ? -17.266 18.969 4.875 1 92.88 290 MET A CA 1
ATOM 2274 C C . MET A 1 290 ? -16.922 18.734 6.344 1 92.88 290 MET A C 1
ATOM 2276 O O . MET A 1 290 ? -17.656 18.031 7.047 1 92.88 290 MET A O 1
ATOM 2280 N N . LEU A 1 291 ? -15.867 19.328 6.809 1 94.5 291 LEU A N 1
ATOM 2281 C CA . LEU A 1 291 ? -15.445 19.188 8.203 1 94.5 291 LEU A CA 1
ATOM 2282 C C . LEU A 1 291 ? -16.547 19.641 9.148 1 94.5 291 LEU A C 1
ATOM 2284 O O . LEU A 1 291 ? -16.641 19.156 10.273 1 94.5 291 LEU A O 1
ATOM 2288 N N . SER A 1 292 ? -17.391 20.531 8.711 1 91.25 292 SER A N 1
ATOM 2289 C CA . SER A 1 292 ? -18.422 21.109 9.562 1 91.25 292 SER A CA 1
ATOM 2290 C C . SER A 1 292 ? -19.391 20.031 10.062 1 91.25 292 SER A C 1
ATOM 2292 O O . SER A 1 292 ? -19.969 20.172 11.141 1 91.25 292 SER A O 1
ATOM 2294 N N . SER A 1 293 ? -19.484 18.969 9.312 1 92.31 293 SER A N 1
ATOM 2295 C CA . SER A 1 293 ? -20.391 17.891 9.695 1 92.31 293 SER A CA 1
ATOM 2296 C C . SER A 1 293 ? -19.922 17.203 10.977 1 92.31 293 SER A C 1
ATOM 2298 O O . SER A 1 293 ? -20.703 16.531 11.648 1 92.31 293 SER A O 1
ATOM 2300 N N . THR A 1 294 ? -18.672 17.359 11.352 1 93.5 294 THR A N 1
ATOM 2301 C CA . THR A 1 294 ? -18.109 16.625 12.477 1 93.5 294 THR A CA 1
ATOM 2302 C C . THR A 1 294 ? -18.141 17.469 13.742 1 93.5 294 THR A C 1
ATOM 2304 O O . THR A 1 294 ? -17.828 16.984 14.828 1 93.5 294 THR A O 1
ATOM 2307 N N . GLN A 1 295 ? -18.531 18.719 13.633 1 87.81 295 GLN A N 1
ATOM 2308 C CA . GLN A 1 295 ? -18.359 19.641 14.742 1 87.81 295 GLN A CA 1
ATOM 2309 C C . GLN A 1 295 ? -19.344 19.328 15.875 1 87.81 295 GLN A C 1
ATOM 2311 O O . GLN A 1 295 ? -19.156 19.797 17 1 87.81 295 GLN A O 1
ATOM 2316 N N . ASN A 1 296 ? -20.328 18.5 15.586 1 82.5 296 ASN A N 1
ATOM 2317 C CA . ASN A 1 296 ? -21.297 18.141 16.625 1 82.5 296 ASN A CA 1
ATOM 2318 C C . ASN A 1 296 ? -20.875 16.875 17.359 1 82.5 296 ASN A C 1
ATOM 2320 O O . ASN A 1 296 ? -21.531 16.453 18.312 1 82.5 296 ASN A O 1
ATOM 2324 N N . ILE A 1 297 ? -19.812 16.328 16.953 1 88.38 297 ILE A N 1
ATOM 2325 C CA . ILE A 1 297 ? -19.328 15.125 17.609 1 88.38 297 ILE A CA 1
ATOM 2326 C C . ILE A 1 297 ? -18.375 15.492 18.75 1 88.38 297 ILE A C 1
ATOM 2328 O O . ILE A 1 297 ? -17.469 16.312 18.562 1 88.38 297 ILE A O 1
ATOM 2332 N N . THR A 1 298 ? -18.641 14.961 19.922 1 87.25 298 THR A N 1
ATOM 2333 C CA . THR A 1 298 ? -17.75 15.172 21.047 1 87.25 298 THR A CA 1
ATOM 2334 C C . THR A 1 298 ? -16.516 14.273 20.938 1 87.25 298 THR A C 1
ATOM 2336 O O . THR A 1 298 ? -16.641 13.078 20.672 1 87.25 298 THR A O 1
ATOM 2339 N N . VAL A 1 299 ? -15.398 14.867 21.062 1 89.69 299 VAL A N 1
ATOM 2340 C CA . VAL A 1 299 ? -14.133 14.133 21 1 89.69 299 VAL A CA 1
ATOM 2341 C C . VAL A 1 299 ? -13.25 14.531 22.172 1 89.69 299 VAL A C 1
ATOM 2343 O O . VAL A 1 299 ? -13.484 15.555 22.828 1 89.69 299 VAL A O 1
ATOM 2346 N N . PRO A 1 300 ? -12.289 13.695 22.609 1 83.38 300 PRO A N 1
ATOM 2347 C CA . PRO A 1 300 ? -11.344 14.109 23.656 1 83.38 300 PRO A CA 1
ATOM 2348 C C . PRO A 1 300 ? -10.602 15.391 23.297 1 83.38 300 PRO A C 1
ATOM 2350 O O . PRO A 1 300 ? -10.398 15.695 22.125 1 83.38 300 PRO A O 1
ATOM 2353 N N . ASN A 1 301 ? -10.242 15.961 24.5 1 78.38 301 ASN A N 1
ATOM 2354 C CA . ASN A 1 301 ? -9.367 17.109 24.281 1 78.38 301 ASN A CA 1
ATOM 2355 C C . ASN A 1 301 ? -8.047 16.703 23.641 1 78.38 301 ASN A C 1
ATOM 2357 O O . ASN A 1 301 ? -7.5 15.641 23.953 1 78.38 301 ASN A O 1
ATOM 2361 N N . GLN A 1 302 ? -7.586 17.297 22.719 1 82.31 302 GLN A N 1
ATOM 2362 C CA . GLN A 1 302 ? -6.324 17.047 22.031 1 82.31 302 GLN A CA 1
ATOM 2363 C C . GLN A 1 302 ? -6.402 15.773 21.172 1 82.31 302 GLN A C 1
ATOM 2365 O O . GLN A 1 302 ? -5.48 14.961 21.172 1 82.31 302 GLN A O 1
ATOM 2370 N N . PHE A 1 303 ? -7.535 15.438 20.625 1 92.31 303 PHE A N 1
ATOM 2371 C CA . PHE A 1 303 ? -7.758 14.273 19.781 1 92.31 303 PHE A CA 1
ATOM 2372 C C . PHE A 1 303 ? -6.754 14.234 18.641 1 92.31 303 PHE A C 1
ATOM 2374 O O . PHE A 1 303 ? -6.496 13.172 18.062 1 92.31 303 PHE A O 1
ATOM 2381 N N . TRP A 1 304 ? -6.133 15.352 18.344 1 94.75 304 TRP A N 1
ATOM 2382 C CA . TRP A 1 304 ? -5.203 15.461 17.234 1 94.75 304 TRP A CA 1
ATOM 2383 C C . TRP A 1 304 ? -3.766 15.242 17.688 1 94.75 304 TRP A C 1
ATOM 2385 O O . TRP A 1 304 ? -2.859 15.078 16.875 1 94.75 304 TRP A O 1
ATOM 2395 N N . GLU A 1 305 ? -3.48 15.164 18.938 1 91.06 305 GLU A N 1
ATOM 2396 C CA . GLU A 1 305 ? -2.145 15.086 19.516 1 91.06 305 GLU A CA 1
ATOM 2397 C C . GLU A 1 305 ? -1.389 13.859 19 1 91.06 305 GLU A C 1
ATOM 2399 O O . GLU A 1 305 ? -0.197 13.945 18.703 1 91.06 305 GLU A O 1
ATOM 2404 N N . PRO A 1 306 ? -2.041 12.695 18.875 1 91.5 306 PRO A N 1
ATOM 2405 C CA . PRO A 1 306 ? -1.299 11.531 18.406 1 91.5 306 PRO A CA 1
ATOM 2406 C C . PRO A 1 306 ? -0.687 11.742 17.016 1 91.5 306 PRO A C 1
ATOM 2408 O O . PRO A 1 306 ? 0.436 11.305 16.75 1 91.5 306 PRO A O 1
ATOM 2411 N N . ILE A 1 307 ? -1.406 12.398 16.141 1 94.88 307 ILE A N 1
ATOM 2412 C CA . ILE A 1 307 ? -0.909 12.664 14.789 1 94.88 307 ILE A CA 1
ATOM 2413 C C . ILE A 1 307 ? 0.25 13.656 14.859 1 94.88 307 ILE A C 1
ATOM 2415 O O . ILE A 1 307 ? 1.294 13.438 14.234 1 94.88 307 ILE A O 1
ATOM 2419 N N . ARG A 1 308 ? 0.046 14.727 15.586 1 93.56 308 ARG A N 1
ATOM 2420 C CA . ARG A 1 308 ? 1.095 15.734 15.742 1 93.56 308 ARG A CA 1
ATOM 2421 C C . ARG A 1 308 ? 2.357 15.117 16.328 1 93.56 308 ARG A C 1
ATOM 2423 O O . ARG A 1 308 ? 3.467 15.391 15.875 1 93.56 308 ARG A O 1
ATOM 2430 N N . LYS A 1 309 ? 2.176 14.32 17.312 1 89.62 309 LYS A N 1
ATOM 2431 C CA . LYS A 1 309 ? 3.299 13.656 17.969 1 89.62 309 LYS A CA 1
ATOM 2432 C C . LYS A 1 309 ? 4.027 12.719 17.016 1 89.62 309 LYS A C 1
ATOM 2434 O O . LYS A 1 309 ? 5.258 12.68 17 1 89.62 309 LYS A O 1
ATOM 2439 N N . SER A 1 310 ? 3.287 11.977 16.281 1 91.88 310 SER A N 1
ATOM 2440 C CA . SER A 1 310 ? 3.908 11.07 15.312 1 91.88 310 SER A CA 1
ATOM 2441 C C . SER A 1 310 ? 4.793 11.828 14.328 1 91.88 310 SER A C 1
ATOM 2443 O O . SER A 1 310 ? 5.945 11.453 14.109 1 91.88 310 SER A O 1
ATOM 2445 N N . VAL A 1 311 ? 4.281 12.859 13.789 1 94.06 311 VAL A N 1
ATOM 2446 C CA . VAL A 1 311 ? 5.023 13.656 12.82 1 94.06 311 VAL A CA 1
ATOM 2447 C C . VAL A 1 311 ? 6.309 14.188 13.461 1 94.06 311 VAL A C 1
ATOM 2449 O O . VAL A 1 311 ? 7.395 14.031 12.898 1 94.06 311 VAL A O 1
ATOM 2452 N N . SER A 1 312 ? 6.215 14.719 14.656 1 89.75 312 SER A N 1
ATOM 2453 C CA . SER A 1 312 ? 7.363 15.312 15.336 1 89.75 312 SER A CA 1
ATOM 2454 C C . SER A 1 312 ? 8.391 14.25 15.703 1 89.75 312 SER A C 1
ATOM 2456 O O . SER A 1 312 ? 9.594 14.461 15.539 1 89.75 312 SER A O 1
ATOM 2458 N N . GLN A 1 313 ? 7.898 13.195 16.094 1 85.75 313 GLN A N 1
ATOM 2459 C CA . GLN A 1 313 ? 8.797 12.117 16.5 1 85.75 313 GLN A CA 1
ATOM 2460 C C . GLN A 1 313 ? 9.57 11.562 15.312 1 85.75 313 GLN A C 1
ATOM 2462 O O . GLN A 1 313 ? 10.75 11.227 15.43 1 85.75 313 GLN A O 1
ATOM 2467 N N . GLN A 1 314 ? 8.914 11.469 14.258 1 87.56 314 GLN A N 1
ATOM 2468 C CA . GLN A 1 314 ? 9.57 10.953 13.062 1 87.56 314 GLN A CA 1
ATOM 2469 C C . GLN A 1 314 ? 10.609 11.938 12.539 1 87.56 314 GLN A C 1
ATOM 2471 O O . GLN A 1 314 ? 11.609 11.531 11.945 1 87.56 314 GLN A O 1
ATOM 2476 N N . LEU A 1 315 ? 10.383 13.133 12.75 1 87.38 315 LEU A N 1
ATOM 2477 C CA . LEU A 1 315 ? 11.273 14.148 12.211 1 87.38 315 LEU A CA 1
ATOM 2478 C C . LEU A 1 315 ? 12.438 14.414 13.156 1 87.38 315 LEU A C 1
ATOM 2480 O O . LEU A 1 315 ? 13.578 14.594 12.711 1 87.38 315 LEU A O 1
ATOM 2484 N N . TRP A 1 316 ? 12.125 14.398 14.477 1 83.5 316 TRP A N 1
ATOM 2485 C CA . TRP A 1 316 ? 13.125 14.922 15.398 1 83.5 316 TRP A CA 1
ATOM 2486 C C . TRP A 1 316 ? 13.391 13.93 16.531 1 83.5 316 TRP A C 1
ATOM 2488 O O . TRP A 1 316 ? 14.297 14.141 17.344 1 83.5 316 TRP A O 1
ATOM 2498 N N . GLY A 1 317 ? 12.648 12.844 16.578 1 79.38 317 GLY A N 1
ATOM 2499 C CA . GLY A 1 317 ? 12.82 11.875 17.656 1 79.38 317 GLY A CA 1
ATOM 2500 C C . GLY A 1 317 ? 12.141 12.289 18.953 1 79.38 317 GLY A C 1
ATOM 2501 O O . GLY A 1 317 ? 12.195 11.555 19.938 1 79.38 317 GLY A O 1
ATOM 2502 N N . TYR A 1 318 ? 11.57 13.492 18.922 1 77.25 318 TYR A N 1
ATOM 2503 C CA . TYR A 1 318 ? 10.812 13.992 20.062 1 77.25 318 TYR A CA 1
ATOM 2504 C C . TYR A 1 318 ? 9.656 14.875 19.609 1 77.25 318 TYR A C 1
ATOM 2506 O O . TYR A 1 318 ? 9.562 15.227 18.422 1 77.25 318 TYR A O 1
ATOM 2514 N N . ALA A 1 319 ? 8.758 15.133 20.562 1 72.75 319 ALA A N 1
ATOM 2515 C CA . ALA A 1 319 ? 7.664 16.062 20.281 1 72.75 319 ALA A CA 1
ATOM 2516 C C . ALA A 1 319 ? 7.848 17.375 21.047 1 72.75 319 ALA A C 1
ATOM 2518 O O . ALA A 1 319 ? 7.902 17.375 22.281 1 72.75 319 ALA A O 1
ATOM 2519 N N . PRO A 1 320 ? 7.93 18.422 20.312 1 72.25 320 PRO A N 1
ATOM 2520 C CA . PRO A 1 320 ? 8.031 19.719 20.984 1 72.25 320 PRO A CA 1
ATOM 2521 C C . PRO A 1 320 ? 6.824 20.016 21.875 1 72.25 320 PRO A C 1
ATOM 2523 O O . PRO A 1 320 ? 5.707 19.594 21.562 1 72.25 320 PRO A O 1
ATOM 2526 N N . GLN A 1 321 ? 7.16 20.594 23.016 1 72.5 321 GLN A N 1
ATOM 2527 C CA . GLN A 1 321 ? 6.098 21.016 23.906 1 72.5 321 GLN A CA 1
ATOM 2528 C C . GLN A 1 321 ? 6.152 22.531 24.141 1 72.5 321 GLN A C 1
ATOM 2530 O O . GLN A 1 321 ? 7.219 23.141 24.031 1 72.5 321 GLN A O 1
ATOM 2535 N N . VAL A 1 322 ? 4.977 23.109 24.188 1 71.31 322 VAL A N 1
ATOM 2536 C CA . VAL A 1 322 ? 4.848 24.531 24.547 1 71.31 322 VAL A CA 1
ATOM 2537 C C . VAL A 1 322 ? 4.164 24.656 25.906 1 71.31 322 VAL A C 1
ATOM 2539 O O . VAL A 1 322 ? 3.191 23.953 26.188 1 71.31 322 VAL A O 1
ATOM 2542 N N . THR A 1 323 ? 4.781 25.453 26.688 1 72.38 323 THR A N 1
ATOM 2543 C CA . THR A 1 323 ? 4.238 25.672 28.031 1 72.38 323 THR A CA 1
ATOM 2544 C C . THR A 1 323 ? 2.92 26.438 27.969 1 72.38 323 THR A C 1
ATOM 2546 O O . THR A 1 323 ? 2.551 26.953 26.906 1 72.38 323 THR A O 1
ATOM 2549 N N . ASN A 1 324 ? 2.277 26.469 29.031 1 70.56 324 ASN A N 1
ATOM 2550 C CA . ASN A 1 324 ? 1.015 27.188 29.109 1 70.56 324 ASN A CA 1
ATOM 2551 C C . ASN A 1 324 ? 1.196 28.672 28.781 1 70.56 324 ASN A C 1
ATOM 2553 O O . ASN A 1 324 ? 0.28 29.312 28.266 1 70.56 324 ASN A O 1
ATOM 2557 N N . SER A 1 325 ? 2.461 29.125 29 1 68.38 325 SER A N 1
ATOM 2558 C CA . SER A 1 325 ? 2.736 30.531 28.719 1 68.38 325 SER A CA 1
ATOM 2559 C C . SER A 1 325 ? 3.139 30.734 27.266 1 68.38 325 SER A C 1
ATOM 2561 O O . SER A 1 325 ? 3.469 31.859 26.859 1 68.38 325 SER A O 1
ATOM 2563 N N . GLY A 1 326 ? 3.107 29.609 26.547 1 73.19 326 GLY A N 1
ATOM 2564 C CA . GLY A 1 326 ? 3.387 29.719 25.125 1 73.19 326 GLY A CA 1
ATOM 2565 C C . GLY A 1 326 ? 4.863 29.625 24.797 1 73.19 326 GLY A C 1
ATOM 2566 O O . GLY A 1 326 ? 5.281 29.953 23.688 1 73.19 326 GLY A O 1
ATOM 2567 N N . ARG A 1 327 ? 5.629 29.312 25.828 1 70.25 327 ARG A N 1
ATOM 2568 C CA . ARG A 1 327 ? 7.07 29.219 25.625 1 70.25 327 ARG A CA 1
ATOM 2569 C C . ARG A 1 327 ? 7.477 27.797 25.25 1 70.25 327 ARG A C 1
ATOM 2571 O O . ARG A 1 327 ? 6.938 26.828 25.797 1 70.25 327 ARG A O 1
ATOM 2578 N N . PRO A 1 328 ? 8.344 27.672 24.25 1 71 328 PRO A N 1
ATOM 2579 C CA . PRO A 1 328 ? 8.812 26.312 23.938 1 71 328 PRO A CA 1
ATOM 2580 C C . PRO A 1 328 ? 9.469 25.625 25.141 1 71 328 PRO A C 1
ATOM 2582 O O . PRO A 1 328 ? 10.234 26.266 25.875 1 71 328 PRO A O 1
ATOM 2585 N N . ALA A 1 329 ? 8.883 24.453 25.422 1 63.91 329 ALA A N 1
ATOM 2586 C CA . ALA A 1 329 ? 9.445 23.688 26.531 1 63.91 329 ALA A CA 1
ATOM 2587 C C . ALA A 1 329 ? 10.773 23.047 26.141 1 63.91 329 ALA A C 1
ATOM 2589 O O . ALA A 1 329 ? 11.023 22.781 24.969 1 63.91 329 ALA A O 1
ATOM 2590 N N . SER A 1 330 ? 11.727 23.016 27.031 1 52.81 330 SER A N 1
ATOM 2591 C CA . SER A 1 330 ? 13.062 22.469 26.797 1 52.81 330 SER A CA 1
ATOM 2592 C C . SER A 1 330 ? 12.984 21.062 26.188 1 52.81 330 SER A C 1
ATOM 2594 O O . SER A 1 330 ? 12.141 20.25 26.594 1 52.81 330 SER A O 1
ATOM 2596 N N . THR A 1 331 ? 13.172 20.844 25.016 1 52.78 331 THR A N 1
ATOM 2597 C CA . THR A 1 331 ? 13.164 19.641 24.203 1 52.78 331 THR A CA 1
ATOM 2598 C C . THR A 1 331 ? 13.906 18.5 24.906 1 52.78 331 THR A C 1
ATOM 2600 O O . THR A 1 331 ? 15.07 18.656 25.281 1 52.78 331 THR A O 1
ATOM 2603 N N . PRO A 1 332 ? 13.188 17.594 25.547 1 43.22 332 PRO A N 1
ATOM 2604 C CA . PRO A 1 332 ? 14.023 16.469 25.969 1 43.22 332 PRO A CA 1
ATOM 2605 C C . PRO A 1 332 ? 15.016 16.031 24.906 1 43.22 332 PRO A C 1
ATOM 2607 O O . PRO A 1 332 ? 14.625 15.758 23.766 1 43.22 332 PRO A O 1
ATOM 2610 N N . ARG A 1 333 ? 16.141 16.703 24.688 1 38.03 333 ARG A N 1
ATOM 2611 C CA . ARG A 1 333 ? 17.109 16.109 23.781 1 38.03 333 ARG A CA 1
ATOM 2612 C C . ARG A 1 333 ? 17.094 14.578 23.906 1 38.03 333 ARG A C 1
ATOM 2614 O O . ARG A 1 333 ? 16.906 14.039 25 1 38.03 333 ARG A O 1
ATOM 2621 N N . LEU A 1 334 ? 16.672 13.875 23.016 1 38.56 334 LEU A N 1
ATOM 2622 C CA . LEU A 1 334 ? 16.906 12.445 23.125 1 38.56 334 LEU A CA 1
ATOM 2623 C C . LEU A 1 334 ? 18.125 12.156 23.984 1 38.56 334 LEU A C 1
ATOM 2625 O O . LEU A 1 334 ? 18.062 11.32 24.891 1 38.56 334 LEU A O 1
ATOM 2629 N N . ALA A 1 335 ? 19.438 12.078 23.375 1 33.56 335 ALA A N 1
ATOM 2630 C CA . ALA A 1 335 ? 20.562 11.75 24.25 1 33.56 335 ALA A CA 1
ATOM 2631 C C . ALA A 1 335 ? 20.734 12.789 25.344 1 33.56 335 ALA A C 1
ATOM 2633 O O . ALA A 1 335 ? 20.641 13.992 25.094 1 33.56 335 ALA A O 1
ATOM 2634 N N . PRO A 1 336 ? 20.562 12.375 26.594 1 31.8 336 PRO A N 1
ATOM 2635 C CA . PRO A 1 336 ? 20.875 13.195 27.766 1 31.8 336 PRO A CA 1
ATOM 2636 C C . PRO A 1 336 ? 22.109 14.07 27.547 1 31.8 336 PRO A C 1
ATOM 2638 O O . PRO A 1 336 ? 23.219 13.547 27.406 1 31.8 336 PRO A O 1
ATOM 2641 N N . ASN A 1 337 ? 22.297 14.891 26.703 1 30.27 337 ASN A N 1
ATOM 2642 C CA . ASN A 1 337 ? 23.344 15.703 27.297 1 30.27 337 ASN A CA 1
ATOM 2643 C C . ASN A 1 337 ? 22.906 16.25 28.656 1 30.27 337 ASN A C 1
ATOM 2645 O O . ASN A 1 337 ? 21.938 17.016 28.75 1 30.27 337 ASN A O 1
ATOM 2649 N N . PRO A 1 338 ? 23.141 15.555 29.781 1 32.84 338 PRO A N 1
ATOM 2650 C CA . PRO A 1 338 ? 22.875 15.992 31.156 1 32.84 338 PRO A CA 1
ATOM 2651 C C . PRO A 1 338 ? 22.797 17.516 31.281 1 32.84 338 PRO A C 1
ATOM 2653 O O . PRO A 1 338 ? 22.078 18.031 32.125 1 32.84 338 PRO A O 1
ATOM 2656 N N . ASP A 1 339 ? 23.891 18.156 30.812 1 32.19 339 ASP A N 1
ATOM 2657 C CA . ASP A 1 339 ? 24.172 19.547 31.156 1 32.19 339 ASP A CA 1
ATOM 2658 C C . ASP A 1 339 ? 23.188 20.484 30.453 1 32.19 339 ASP A C 1
ATOM 2660 O O . ASP A 1 339 ? 23.266 21.703 30.625 1 32.19 339 ASP A O 1
ATOM 2664 N N . ALA A 1 340 ? 22.562 20.016 29.406 1 33.94 340 ALA A N 1
ATOM 2665 C CA . ALA A 1 340 ? 21.766 21.078 28.812 1 33.94 340 ALA A CA 1
ATOM 2666 C C . ALA A 1 340 ? 20.438 21.234 29.547 1 33.94 340 ALA A C 1
ATOM 2668 O O . ALA A 1 340 ? 19.453 20.578 29.203 1 33.94 340 ALA A O 1
ATOM 2669 N N . THR A 1 341 ? 20.266 21.078 30.781 1 35.03 341 THR A N 1
ATOM 2670 C CA . THR A 1 341 ? 19.219 21.625 31.641 1 35.03 341 THR A CA 1
ATOM 2671 C C . THR A 1 341 ? 18.781 23 31.141 1 35.03 341 THR A C 1
ATOM 2673 O O . THR A 1 341 ? 18.125 23.75 31.875 1 35.03 341 THR A O 1
ATOM 2676 N N . GLY A 1 342 ? 19.531 23.688 30.219 1 33.91 342 GLY A N 1
ATOM 2677 C CA . GLY A 1 342 ? 19.172 25.109 30.141 1 33.91 342 GLY A CA 1
ATOM 2678 C C . GLY A 1 342 ? 17.703 25.344 29.891 1 33.91 342 GLY A C 1
ATOM 2679 O O . GLY A 1 342 ? 17.078 24.656 29.062 1 33.91 342 GLY A O 1
ATOM 2680 N N . ILE A 1 343 ? 16.891 25.484 30.922 1 37.94 343 ILE A N 1
ATOM 2681 C CA . ILE A 1 343 ? 15.695 26.312 30.875 1 37.94 343 ILE A CA 1
ATOM 2682 C C . ILE A 1 343 ? 15.781 27.281 29.688 1 37.94 343 ILE A C 1
ATOM 2684 O O . ILE A 1 343 ? 16.609 28.188 29.688 1 37.94 343 ILE A O 1
ATOM 2688 N N . TYR A 1 344 ? 15.883 26.906 28.547 1 41.5 344 TYR A N 1
ATOM 2689 C CA . TYR A 1 344 ? 15.898 27.969 27.562 1 41.5 344 TYR A CA 1
ATOM 2690 C C . TYR A 1 344 ? 14.727 28.922 27.766 1 41.5 344 TYR A C 1
ATOM 2692 O O . TYR A 1 344 ? 13.57 28.5 27.812 1 41.5 344 TYR A O 1
ATOM 2700 N N . ASP A 1 345 ? 14.703 29.797 28.672 1 53.91 345 ASP A N 1
ATOM 2701 C CA . ASP A 1 345 ? 13.922 31.016 28.812 1 53.91 345 ASP A CA 1
ATOM 2702 C C . ASP A 1 345 ? 13.5 31.562 27.453 1 53.91 345 ASP A C 1
ATOM 2704 O O . ASP A 1 345 ? 14.016 32.594 27 1 53.91 345 ASP A O 1
ATOM 2708 N N . SER A 1 346 ? 12.945 30.719 26.484 1 75.12 346 SER A N 1
ATOM 2709 C CA . SER A 1 346 ? 12.711 31.219 25.141 1 75.12 346 SER A CA 1
ATOM 2710 C C . SER A 1 346 ? 11.367 31.922 25.031 1 75.12 346 SER A C 1
ATOM 2712 O O . SER A 1 346 ? 10.438 31.625 25.781 1 75.12 346 SER A O 1
ATOM 2714 N N . LEU A 1 347 ? 11.344 33.156 24.578 1 87.25 347 LEU A N 1
ATOM 2715 C CA . LEU A 1 347 ? 10.156 33.969 24.266 1 87.25 347 LEU A CA 1
ATOM 2716 C C . LEU A 1 347 ? 9.211 33.188 23.359 1 87.25 347 LEU A C 1
ATOM 2718 O O . LEU A 1 347 ? 9.633 32.25 22.688 1 87.25 347 LEU A O 1
ATOM 2722 N N . PRO A 1 348 ? 7.93 33.406 23.578 1 92.56 348 PRO A N 1
ATOM 2723 C CA . PRO A 1 348 ? 7.023 32.812 22.578 1 92.56 348 PRO A CA 1
ATOM 2724 C C . PRO A 1 348 ? 7.461 33.094 21.141 1 92.56 348 PRO A C 1
ATOM 2726 O O . PRO A 1 348 ? 8.094 34.125 20.875 1 92.56 348 PRO A O 1
ATOM 2729 N N . ILE A 1 349 ? 7.148 32.219 20.297 1 94.5 349 ILE A N 1
ATOM 2730 C CA . ILE A 1 349 ? 7.551 32.344 18.906 1 94.5 349 ILE A CA 1
ATOM 2731 C C . ILE A 1 349 ? 6.344 32.75 18.047 1 94.5 349 ILE A C 1
ATOM 2733 O O . ILE A 1 349 ? 5.312 32.062 18.078 1 94.5 349 ILE A O 1
ATOM 2737 N N . VAL A 1 350 ? 6.488 33.844 17.359 1 97.31 350 VAL A N 1
ATOM 2738 C CA . VAL A 1 350 ? 5.484 34.312 16.406 1 97.31 350 VAL A CA 1
ATOM 2739 C C . VAL A 1 350 ? 5.98 34.094 14.977 1 97.31 350 VAL A C 1
ATOM 2741 O O . VAL A 1 350 ? 7.023 34.625 14.578 1 97.31 350 VAL A O 1
ATOM 2744 N N . THR A 1 351 ? 5.219 33.25 14.266 1 98 351 THR A N 1
ATOM 2745 C CA . THR A 1 351 ? 5.605 32.906 12.906 1 98 351 THR A CA 1
ATOM 2746 C C . THR A 1 351 ? 4.645 33.531 11.898 1 98 351 THR A C 1
ATOM 2748 O O . THR A 1 351 ? 3.453 33.219 11.898 1 98 351 THR A O 1
ATOM 2751 N N . TYR A 1 352 ? 5.164 34.469 11.125 1 98.75 352 TYR A N 1
ATOM 2752 C CA . TYR A 1 352 ? 4.434 35.094 10.023 1 98.75 352 TYR A CA 1
ATOM 2753 C C . TYR A 1 352 ? 4.805 34.438 8.695 1 98.75 352 TYR A C 1
ATOM 2755 O O . TYR A 1 352 ? 5.91 34.625 8.188 1 98.75 352 TYR A O 1
ATOM 2763 N N . ILE A 1 353 ? 3.822 33.625 8.062 1 98.12 353 ILE A N 1
ATOM 2764 C CA . ILE A 1 353 ? 4.07 33 6.77 1 98.12 353 ILE A CA 1
ATOM 2765 C C . ILE A 1 353 ? 3.904 34.031 5.656 1 98.12 353 ILE A C 1
ATOM 2767 O O . ILE A 1 353 ? 2.781 34.406 5.312 1 98.12 353 ILE A O 1
ATOM 2771 N N . SER A 1 354 ? 4.977 34.469 5.094 1 97.25 354 SER A N 1
ATOM 2772 C CA . SER A 1 354 ? 4.957 35.438 4.02 1 97.25 354 SER A CA 1
ATOM 2773 C C . SER A 1 354 ? 4.582 34.812 2.686 1 97.25 354 SER A C 1
ATOM 2775 O O . SER A 1 354 ? 5.098 33.75 2.336 1 97.25 354 SER A O 1
ATOM 2777 N N . ARG A 1 355 ? 3.729 35.469 1.949 1 95.31 355 ARG A N 1
ATOM 2778 C CA . ARG A 1 355 ? 3.293 34.969 0.649 1 95.31 355 ARG A CA 1
ATOM 2779 C C . ARG A 1 355 ? 3.576 35.969 -0.452 1 95.31 355 ARG A C 1
ATOM 2781 O O . ARG A 1 355 ? 2.879 36 -1.469 1 95.31 355 ARG A O 1
ATOM 2788 N N . GLN A 1 356 ? 4.566 36.812 -0.222 1 94.75 356 GLN A N 1
ATOM 2789 C CA . GLN A 1 356 ? 4.836 37.906 -1.138 1 94.75 356 GLN A CA 1
ATOM 2790 C C . GLN A 1 356 ? 5.387 37.406 -2.465 1 94.75 356 GLN A C 1
ATOM 2792 O O . GLN A 1 356 ? 5.508 38.156 -3.426 1 94.75 356 GLN A O 1
ATOM 2797 N N . THR A 1 357 ? 5.594 36.125 -2.578 1 90.44 357 THR A N 1
ATOM 2798 C CA . THR A 1 357 ? 6.109 35.562 -3.812 1 90.44 357 THR A CA 1
ATOM 2799 C C . THR A 1 357 ? 5 34.812 -4.566 1 90.44 357 THR A C 1
ATOM 2801 O O . THR A 1 357 ? 5.254 34.188 -5.598 1 90.44 357 THR A O 1
ATOM 2804 N N . THR A 1 358 ? 3.83 34.844 -4.078 1 86.88 358 THR A N 1
ATOM 2805 C CA . THR A 1 358 ? 2.715 34.094 -4.656 1 86.88 358 THR A CA 1
ATOM 2806 C C . THR A 1 358 ? 1.633 35.062 -5.156 1 86.88 358 THR A C 1
ATOM 2808 O O . THR A 1 358 ? 1.787 36.281 -5.074 1 86.88 358 THR A O 1
ATOM 2811 N N . GLY A 1 359 ? 0.553 34.469 -5.715 1 86.44 359 GLY A N 1
ATOM 2812 C CA . GLY A 1 359 ? -0.538 35.281 -6.262 1 86.44 359 GLY A CA 1
ATOM 2813 C C . GLY A 1 359 ? -1.338 36 -5.199 1 86.44 359 GLY A C 1
ATOM 2814 O O . GLY A 1 359 ? -1.506 37.219 -5.266 1 86.44 359 GLY A O 1
ATOM 2815 N N . ARG A 1 360 ? -1.93 35.344 -4.238 1 92.62 360 ARG A N 1
ATOM 2816 C CA . ARG A 1 360 ? -2.639 35.969 -3.123 1 92.62 360 ARG A CA 1
ATOM 2817 C C . ARG A 1 360 ? -1.661 36.469 -2.07 1 92.62 360 ARG A C 1
ATOM 2819 O O . ARG A 1 360 ? -0.95 35.688 -1.441 1 92.62 360 ARG A O 1
ATOM 2826 N N . ARG A 1 361 ? -1.63 37.844 -1.915 1 96.25 361 ARG A N 1
ATOM 2827 C CA . ARG A 1 361 ? -0.631 38.406 -1.018 1 96.25 361 ARG A CA 1
ATOM 2828 C C . ARG A 1 361 ? -1.047 39.812 -0.55 1 96.25 361 ARG A C 1
ATOM 2830 O O . ARG A 1 361 ? -2.014 40.375 -1.06 1 96.25 361 ARG A O 1
ATOM 2837 N N . LEU A 1 362 ? -0.323 40.344 0.414 1 97.75 362 LEU A N 1
ATOM 2838 C CA . LEU A 1 362 ? -0.555 41.656 0.954 1 97.75 362 LEU A CA 1
ATOM 2839 C C . LEU A 1 362 ? -0.029 42.75 0.004 1 97.75 362 LEU A C 1
ATOM 2841 O O . LEU A 1 362 ? 0.829 42.469 -0.837 1 97.75 362 LEU A O 1
ATOM 2845 N N . ILE A 1 363 ? -0.643 43.938 0.168 1 97.44 363 ILE A N 1
ATOM 2846 C CA . ILE A 1 363 ? 0.009 45.094 -0.412 1 97.44 363 ILE A CA 1
ATOM 2847 C C . ILE A 1 363 ? 1.457 45.188 0.065 1 97.44 363 ILE A C 1
ATOM 2849 O O . ILE A 1 363 ? 1.73 45.062 1.262 1 97.44 363 ILE A O 1
ATOM 2853 N N . ASP A 1 364 ? 2.369 45.406 -0.851 1 97.25 364 ASP A N 1
ATOM 2854 C CA . ASP A 1 364 ? 3.793 45.312 -0.54 1 97.25 364 ASP A CA 1
ATOM 2855 C C . ASP A 1 364 ? 4.16 46.281 0.602 1 97.25 364 ASP A C 1
ATOM 2857 O O . ASP A 1 364 ? 4.902 45.906 1.513 1 97.25 364 ASP A O 1
ATOM 2861 N N . SER A 1 365 ? 3.686 47.469 0.515 1 97.69 365 SER A N 1
ATOM 2862 C CA . SER A 1 365 ? 3.998 48.438 1.573 1 97.69 365 SER A CA 1
ATOM 2863 C C . SER A 1 365 ? 3.408 48 2.908 1 97.69 365 SER A C 1
ATOM 2865 O O . SER A 1 365 ? 4.016 48.188 3.961 1 97.69 365 SER A O 1
ATOM 2867 N N . HIS A 1 366 ? 2.236 47.375 2.902 1 98.19 366 HIS A N 1
ATOM 2868 C CA . HIS A 1 366 ? 1.61 46.875 4.125 1 98.19 366 HIS A CA 1
ATOM 2869 C C . HIS A 1 366 ? 2.391 45.688 4.703 1 98.19 366 HIS A C 1
ATOM 2871 O O . HIS A 1 366 ? 2.525 45.594 5.926 1 98.19 366 HIS A O 1
ATOM 2877 N N . HIS A 1 367 ? 2.867 44.844 3.797 1 98.19 367 HIS A N 1
ATOM 2878 C CA . HIS A 1 367 ? 3.74 43.781 4.219 1 98.19 367 HIS A CA 1
ATOM 2879 C C . HIS A 1 367 ? 4.969 44.281 4.949 1 98.19 367 HIS A C 1
ATOM 2881 O O . HIS A 1 367 ? 5.328 43.781 6.016 1 98.19 367 HIS A O 1
ATOM 2887 N N . GLU A 1 368 ? 5.57 45.312 4.387 1 98.31 368 GLU A N 1
ATOM 2888 C CA . GLU A 1 368 ? 6.766 45.875 4.988 1 98.31 368 GLU A CA 1
ATOM 2889 C C . GLU A 1 368 ? 6.453 46.5 6.355 1 98.31 368 GLU A C 1
ATOM 2891 O O . GLU A 1 368 ? 7.238 46.344 7.297 1 98.31 368 GLU A O 1
ATOM 2896 N N . GLU A 1 369 ? 5.348 47.156 6.441 1 98.31 369 GLU A N 1
ATOM 2897 C CA . GLU A 1 369 ? 4.922 47.719 7.707 1 98.31 369 GLU A CA 1
ATOM 2898 C C . GLU A 1 369 ? 4.645 46.656 8.75 1 98.31 369 GLU A C 1
ATOM 2900 O O . GLU A 1 369 ? 4.961 46.812 9.93 1 98.31 369 GLU A O 1
ATOM 2905 N N . LEU A 1 370 ? 4.035 45.594 8.336 1 98.69 370 LEU A N 1
ATOM 2906 C CA . LEU A 1 370 ? 3.766 44.469 9.227 1 98.69 370 LEU A CA 1
ATOM 2907 C C . LEU A 1 370 ? 5.066 43.875 9.758 1 98.69 370 LEU A C 1
ATOM 2909 O O . LEU A 1 370 ? 5.203 43.656 10.961 1 98.69 370 LEU A O 1
ATOM 2913 N N . VAL A 1 371 ? 5.992 43.625 8.852 1 98.69 371 VAL A N 1
ATOM 2914 C CA . VAL A 1 371 ? 7.281 43.062 9.227 1 98.69 371 VAL A CA 1
ATOM 2915 C C . VAL A 1 371 ? 7.969 43.969 10.242 1 98.69 371 VAL A C 1
ATOM 2917 O O . VAL A 1 371 ? 8.5 43.5 11.25 1 98.69 371 VAL A O 1
ATOM 2920 N N . ALA A 1 372 ? 7.906 45.281 9.977 1 98.5 372 ALA A N 1
ATOM 2921 C CA . ALA A 1 372 ? 8.523 46.25 10.883 1 98.5 372 ALA A CA 1
ATOM 2922 C C . ALA A 1 372 ? 7.855 46.219 12.258 1 98.5 372 ALA A C 1
ATOM 2924 O O . ALA A 1 372 ? 8.539 46.25 13.289 1 98.5 372 ALA A O 1
ATOM 2925 N N . ALA A 1 373 ? 6.562 46.156 12.281 1 98.62 373 ALA A N 1
ATOM 2926 C CA . ALA A 1 373 ? 5.812 46.125 13.539 1 98.62 373 ALA A CA 1
ATOM 2927 C C . ALA A 1 373 ? 6.137 44.875 14.336 1 98.62 373 ALA A C 1
ATOM 2929 O O . ALA A 1 373 ? 6.258 44.906 15.562 1 98.62 373 ALA A O 1
ATOM 2930 N N . LEU A 1 374 ? 6.281 43.75 13.688 1 98.56 374 LEU A N 1
ATOM 2931 C CA . LEU A 1 374 ? 6.609 42.469 14.336 1 98.56 374 LEU A CA 1
ATOM 2932 C C . LEU A 1 374 ? 8.023 42.5 14.914 1 98.56 374 LEU A C 1
ATOM 2934 O O . LEU A 1 374 ? 8.258 42.031 16.031 1 98.56 374 LEU A O 1
ATOM 2938 N N . ARG A 1 375 ? 8.906 43.094 14.172 1 98.06 375 ARG A N 1
ATOM 2939 C CA . ARG A 1 375 ? 10.289 43.188 14.633 1 98.06 375 ARG A CA 1
ATOM 2940 C C . ARG A 1 375 ? 10.398 44.062 15.859 1 98.06 375 ARG A C 1
ATOM 2942 O O . ARG A 1 375 ? 11.234 43.844 16.734 1 98.06 375 ARG A O 1
ATOM 2949 N N . LEU A 1 376 ? 9.594 45.062 15.906 1 97.69 376 LEU A N 1
ATOM 2950 C CA . LEU A 1 376 ? 9.562 45.906 17.094 1 97.69 376 LEU A CA 1
ATOM 2951 C C . LEU A 1 376 ? 9.172 45.094 18.328 1 97.69 376 LEU A C 1
ATOM 2953 O O . LEU A 1 376 ? 9.711 45.312 19.422 1 97.69 376 LEU A O 1
ATOM 2957 N N . LEU A 1 377 ? 8.203 44.188 18.188 1 96.81 377 LEU A N 1
ATOM 2958 C CA . LEU A 1 377 ? 7.836 43.312 19.297 1 96.81 377 LEU A CA 1
ATOM 2959 C C . LEU A 1 377 ? 9.031 42.469 19.766 1 96.81 377 LEU A C 1
ATOM 2961 O O . LEU A 1 377 ? 9.203 42.25 20.969 1 96.81 377 LEU A O 1
ATOM 2965 N N . GLU A 1 378 ? 9.742 42.031 18.781 1 95.44 378 GLU A N 1
ATOM 2966 C CA . GLU A 1 378 ? 10.938 41.25 19.094 1 95.44 378 GLU A CA 1
ATOM 2967 C C . GLU A 1 378 ? 11.961 42.094 19.844 1 95.44 378 GLU A C 1
ATOM 2969 O O . GLU A 1 378 ? 12.539 41.656 20.844 1 95.44 378 GLU A O 1
ATOM 2974 N N . ILE A 1 379 ? 12.18 43.312 19.438 1 96.06 379 ILE A N 1
ATOM 2975 C CA . ILE A 1 379 ? 13.125 44.219 20.062 1 96.06 379 ILE A CA 1
ATOM 2976 C C . ILE A 1 379 ? 12.695 44.531 21.5 1 96.06 379 ILE A C 1
ATOM 2978 O O . ILE A 1 379 ? 13.531 44.625 22.391 1 96.06 379 ILE A O 1
ATOM 2982 N N . GLU A 1 380 ? 11.43 44.531 21.703 1 95.38 380 GLU A N 1
ATOM 2983 C CA . GLU A 1 380 ? 10.867 44.844 23.016 1 95.38 380 GLU A CA 1
ATOM 2984 C C . GLU A 1 380 ? 10.906 43.625 23.938 1 95.38 380 GLU A C 1
ATOM 2986 O O . GLU A 1 380 ? 10.555 43.719 25.125 1 95.38 380 GLU A O 1
ATOM 2991 N N . GLY A 1 381 ? 11.273 42.5 23.359 1 93.44 381 GLY A N 1
ATOM 2992 C CA . GLY A 1 381 ? 11.391 41.281 24.156 1 93.44 381 GLY A CA 1
ATOM 2993 C C . GLY A 1 381 ? 10.062 40.562 24.375 1 93.44 381 GLY A C 1
ATOM 2994 O O . GLY A 1 381 ? 9.922 39.781 25.312 1 93.44 381 GLY A O 1
ATOM 2995 N N . VAL A 1 382 ? 9.109 40.844 23.547 1 93.06 382 VAL A N 1
ATOM 2996 C CA . VAL A 1 382 ? 7.781 40.25 23.703 1 93.06 382 VAL A CA 1
ATOM 2997 C C . VAL A 1 382 ? 7.77 38.844 23.125 1 93.06 382 VAL A C 1
ATOM 2999 O O . VAL A 1 382 ? 7.168 37.938 23.703 1 93.06 382 VAL A O 1
ATOM 3002 N N . CYS A 1 383 ? 8.422 38.656 22.031 1 94.62 383 CYS A N 1
ATOM 3003 C CA . CYS A 1 383 ? 8.422 37.375 21.328 1 94.62 383 CYS A CA 1
ATOM 3004 C C . CYS A 1 383 ? 9.617 37.281 20.375 1 94.62 383 CYS A C 1
ATOM 3006 O O . CYS A 1 383 ? 10.344 38.25 20.188 1 94.62 383 CYS A O 1
ATOM 3008 N N . THR A 1 384 ? 9.898 36.094 19.938 1 94.56 384 THR A N 1
ATOM 3009 C CA . THR A 1 384 ? 10.766 35.844 18.781 1 94.56 384 THR A CA 1
ATOM 3010 C C . THR A 1 384 ? 9.953 35.75 17.5 1 94.56 384 THR A C 1
ATOM 3012 O O . THR A 1 384 ? 8.891 35.125 17.469 1 94.56 384 THR A O 1
ATOM 3015 N N . VAL A 1 385 ? 10.453 36.438 16.422 1 96.75 385 VAL A N 1
ATOM 3016 C CA . VAL A 1 385 ? 9.664 36.531 15.203 1 96.75 385 VAL A CA 1
ATOM 3017 C C . VAL A 1 385 ? 10.352 35.75 14.094 1 96.75 385 VAL A C 1
ATOM 3019 O O . VAL A 1 385 ? 11.555 35.875 13.875 1 96.75 385 VAL A O 1
ATOM 3022 N N . ARG A 1 386 ? 9.562 34.844 13.438 1 97.12 386 ARG A N 1
ATOM 3023 C CA . ARG A 1 386 ? 9.984 34.125 12.242 1 97.12 386 ARG A CA 1
ATOM 3024 C C . ARG A 1 386 ? 9.117 34.5 11.047 1 97.12 386 ARG A C 1
ATOM 3026 O O . ARG A 1 386 ? 7.891 34.594 11.172 1 97.12 386 ARG A O 1
ATOM 3033 N N . ILE A 1 387 ? 9.758 34.781 9.891 1 97.88 387 ILE A N 1
ATOM 3034 C CA . ILE A 1 387 ? 9.016 35.156 8.695 1 97.88 387 ILE A CA 1
ATOM 3035 C C . ILE A 1 387 ? 9.414 34.25 7.531 1 97.88 387 ILE A C 1
ATOM 3037 O O . ILE A 1 387 ? 10.039 34.719 6.57 1 97.88 387 ILE A O 1
ATOM 3041 N N . PRO A 1 388 ? 8.984 33 7.559 1 97.12 388 PRO A N 1
ATOM 3042 C CA . PRO A 1 388 ? 9.367 32.062 6.504 1 97.12 388 PRO A CA 1
ATOM 3043 C C . PRO A 1 388 ? 8.586 32.25 5.207 1 97.12 388 PRO A C 1
ATOM 3045 O O . PRO A 1 388 ? 7.449 32.75 5.238 1 97.12 388 PRO A O 1
ATOM 3048 N N . VAL A 1 389 ? 9.281 32 4.098 1 96.19 389 VAL A N 1
ATOM 3049 C CA . VAL A 1 389 ? 8.672 31.734 2.801 1 96.19 389 VAL A CA 1
ATOM 3050 C C . VAL A 1 389 ? 8.633 30.219 2.564 1 96.19 389 VAL A C 1
ATOM 3052 O O . VAL A 1 389 ? 9.633 29.625 2.156 1 96.19 389 VAL A O 1
ATOM 3055 N N . MET A 1 390 ? 7.492 29.609 2.705 1 94.5 390 MET A N 1
ATOM 3056 C CA . MET A 1 390 ? 7.363 28.172 2.859 1 94.5 390 MET A CA 1
ATOM 3057 C C . MET A 1 390 ? 7.816 27.438 1.598 1 94.5 390 MET A C 1
ATOM 3059 O O . MET A 1 390 ? 8.398 26.359 1.674 1 94.5 390 MET A O 1
ATOM 3063 N N . GLU A 1 391 ? 7.535 28 0.414 1 91.94 391 GLU A N 1
ATOM 3064 C CA . GLU A 1 391 ? 7.859 27.344 -0.843 1 91.94 391 GLU A CA 1
ATOM 3065 C C . GLU A 1 391 ? 9.367 27.203 -1.022 1 91.94 391 GLU A C 1
ATOM 3067 O O . GLU A 1 391 ? 9.828 26.453 -1.891 1 91.94 391 GLU A O 1
ATOM 3072 N N . LYS A 1 392 ? 10.117 27.906 -0.226 1 94.06 392 LYS A N 1
ATOM 3073 C CA . LYS A 1 392 ? 11.57 27.859 -0.333 1 94.06 392 LYS A CA 1
ATOM 3074 C C . LYS A 1 392 ? 12.164 26.891 0.691 1 94.06 392 LYS A C 1
ATOM 3076 O O . LYS A 1 392 ? 13.383 26.703 0.74 1 94.06 392 LYS A O 1
ATOM 3081 N N . LEU A 1 393 ? 11.32 26.344 1.454 1 94.38 393 LEU A N 1
ATOM 3082 C CA . LEU A 1 393 ? 11.766 25.469 2.527 1 94.38 393 LEU A CA 1
ATOM 3083 C C . LEU A 1 393 ? 11.445 24 2.205 1 94.38 393 LEU A C 1
ATOM 3085 O O . LEU A 1 393 ? 10.477 23.719 1.489 1 94.38 393 LEU A O 1
ATOM 3089 N N . THR A 1 394 ? 12.281 23.062 2.746 1 91.38 394 THR A N 1
ATOM 3090 C CA . THR A 1 394 ? 11.93 21.656 2.736 1 91.38 394 THR A CA 1
ATOM 3091 C C . THR A 1 394 ? 10.766 21.375 3.689 1 91.38 394 THR A C 1
ATOM 3093 O O . THR A 1 394 ? 10.43 22.219 4.523 1 91.38 394 THR A O 1
ATOM 3096 N N . LEU A 1 395 ? 10.148 20.25 3.555 1 92.94 395 LEU A N 1
ATOM 3097 C CA . LEU A 1 395 ? 9.055 19.875 4.445 1 92.94 395 LEU A CA 1
ATOM 3098 C C . LEU A 1 395 ? 9.508 19.906 5.902 1 92.94 395 LEU A C 1
ATOM 3100 O O . LEU A 1 395 ? 8.789 20.438 6.762 1 92.94 395 LEU A O 1
ATOM 3104 N N . LYS A 1 396 ? 10.664 19.328 6.184 1 90.56 396 LYS A N 1
ATOM 3105 C CA . LYS A 1 396 ? 11.188 19.312 7.543 1 90.56 396 LYS A CA 1
ATOM 3106 C C . LYS A 1 396 ? 11.344 20.719 8.094 1 90.56 396 LYS A C 1
ATOM 3108 O O . LYS A 1 396 ? 10.977 20.984 9.242 1 90.56 396 LYS A O 1
ATOM 3113 N N . GLU A 1 397 ? 11.836 21.594 7.293 1 92.94 397 GLU A N 1
ATOM 3114 C CA . GLU A 1 397 ? 12.016 22.984 7.703 1 92.94 397 GLU A CA 1
ATOM 3115 C C . GLU A 1 397 ? 10.68 23.688 7.918 1 92.94 397 GLU A C 1
ATOM 3117 O O . GLU A 1 397 ? 10.516 24.453 8.867 1 92.94 397 GLU A O 1
ATOM 3122 N N . GLN A 1 398 ? 9.742 23.438 7.023 1 95.31 398 GLN A N 1
ATOM 3123 C CA . GLN A 1 398 ? 8.414 24.031 7.176 1 95.31 398 GLN A CA 1
ATOM 3124 C C . GLN A 1 398 ? 7.797 23.625 8.516 1 95.31 398 GLN A C 1
ATOM 3126 O O . GLN A 1 398 ? 7.273 24.484 9.234 1 95.31 398 GLN A O 1
ATOM 3131 N N . LEU A 1 399 ? 7.887 22.375 8.805 1 94.19 399 LEU A N 1
ATOM 3132 C CA . LEU A 1 399 ? 7.281 21.875 10.031 1 94.19 399 LEU A CA 1
ATOM 3133 C C . LEU A 1 399 ? 8.023 22.375 11.258 1 94.19 399 LEU A C 1
ATOM 3135 O O . LEU A 1 399 ? 7.414 22.609 12.305 1 94.19 399 LEU A O 1
ATOM 3139 N N . ALA A 1 400 ? 9.32 22.578 11.164 1 91.06 400 ALA A N 1
ATOM 3140 C CA . ALA A 1 400 ? 10.109 23.141 12.258 1 91.06 400 ALA A CA 1
ATOM 3141 C C . ALA A 1 400 ? 9.664 24.578 12.578 1 91.06 400 ALA A C 1
ATOM 3143 O O . ALA A 1 400 ? 9.664 24.984 13.734 1 91.06 400 ALA A O 1
ATOM 3144 N N . GLU A 1 401 ? 9.305 25.297 11.562 1 92.88 401 GLU A N 1
ATOM 3145 C CA . GLU A 1 401 ? 8.859 26.672 11.75 1 92.88 401 GLU A CA 1
ATOM 3146 C C . GLU A 1 401 ? 7.59 26.734 12.594 1 92.88 401 GLU A C 1
ATOM 3148 O O . GLU A 1 401 ? 7.406 27.656 13.391 1 92.88 401 GLU A O 1
ATOM 3153 N N . VAL A 1 402 ? 6.777 25.75 12.453 1 94.25 402 VAL A N 1
ATOM 3154 C CA . VAL A 1 402 ? 5.438 25.859 13.023 1 94.25 402 VAL A CA 1
ATOM 3155 C C . VAL A 1 402 ? 5.363 25.078 14.32 1 94.25 402 VAL A C 1
ATOM 3157 O O . VAL A 1 402 ? 4.633 25.438 15.242 1 94.25 402 VAL A O 1
ATOM 3160 N N . ALA A 1 403 ? 6.09 24.031 14.461 1 91.31 403 ALA A N 1
ATOM 3161 C CA . ALA A 1 403 ? 5.973 23.078 15.562 1 91.31 403 ALA A CA 1
ATOM 3162 C C . ALA A 1 403 ? 6.363 23.719 16.891 1 91.31 403 ALA A C 1
ATOM 3164 O O . ALA A 1 403 ? 6.031 23.203 17.953 1 91.31 403 ALA A O 1
ATOM 3165 N N . SER A 1 404 ? 7.047 24.797 16.906 1 86.81 404 SER A N 1
ATOM 3166 C CA . SER A 1 404 ? 7.445 25.469 18.125 1 86.81 404 SER A CA 1
ATOM 3167 C C . SER A 1 404 ? 6.793 26.844 18.234 1 86.81 404 SER A C 1
ATOM 3169 O O . SER A 1 404 ? 7.137 27.625 19.125 1 86.81 404 SER A O 1
ATOM 3171 N N . SER A 1 405 ? 5.906 27.141 17.359 1 93.06 405 SER A N 1
ATOM 3172 C CA . SER A 1 405 ? 5.289 28.469 17.328 1 93.06 405 SER A CA 1
ATOM 3173 C C . SER A 1 405 ? 4.156 28.578 18.344 1 93.06 405 SER A C 1
ATOM 3175 O O . SER A 1 405 ? 3.504 27.578 18.656 1 93.06 405 SER A O 1
ATOM 3177 N N . THR A 1 406 ? 3.955 29.766 18.828 1 94.31 406 THR A N 1
ATOM 3178 C CA . THR A 1 406 ? 2.834 30.094 19.688 1 94.31 406 THR A CA 1
ATOM 3179 C C . THR A 1 406 ? 1.715 30.766 18.906 1 94.31 406 THR A C 1
ATOM 3181 O O . THR A 1 406 ? 0.535 30.5 19.125 1 94.31 406 THR A O 1
ATOM 3184 N N . ILE A 1 407 ? 2.117 31.641 18.047 1 97.38 407 ILE A N 1
ATOM 3185 C CA . ILE A 1 407 ? 1.166 32.312 17.172 1 97.38 407 ILE A CA 1
ATOM 3186 C C . ILE A 1 407 ? 1.581 32.156 15.719 1 97.38 407 ILE A C 1
ATOM 3188 O O . ILE A 1 407 ? 2.754 32.344 15.375 1 97.38 407 ILE A O 1
ATOM 3192 N N . LEU A 1 408 ? 0.667 31.719 14.922 1 98.5 408 LEU A N 1
ATOM 3193 C CA . LEU A 1 408 ? 0.847 31.625 13.477 1 98.5 408 LEU A CA 1
ATOM 3194 C C . LEU A 1 408 ? -0.019 32.656 12.75 1 98.5 408 LEU A C 1
ATOM 3196 O O . LEU A 1 408 ? -1.216 32.75 13.023 1 98.5 408 LEU A O 1
ATOM 3200 N N . LEU A 1 409 ? 0.538 33.469 11.914 1 98.44 409 LEU A N 1
ATOM 3201 C CA . LEU A 1 409 ? -0.278 34.406 11.164 1 98.44 409 LEU A CA 1
ATOM 3202 C C . LEU A 1 409 ? 0.08 34.375 9.68 1 98.44 409 LEU A C 1
ATOM 3204 O O . LEU A 1 409 ? 1.194 34 9.312 1 98.44 409 LEU A O 1
ATOM 3208 N N . GLY A 1 410 ? -0.836 34.719 8.844 1 98.06 410 GLY A N 1
ATOM 3209 C CA . GLY A 1 410 ? -0.684 34.75 7.395 1 98.06 410 GLY A CA 1
ATOM 3210 C C . GLY A 1 410 ? -1.964 35.125 6.668 1 98.06 410 GLY A C 1
ATOM 3211 O O . GLY A 1 410 ? -3.031 35.188 7.277 1 98.06 410 GLY A O 1
ATOM 3212 N N . VAL A 1 411 ? -1.808 35.344 5.324 1 97 411 VAL A N 1
ATOM 3213 C CA . VAL A 1 411 ? -2.955 35.562 4.449 1 97 411 VAL A CA 1
ATOM 3214 C C . VAL A 1 411 ? -3.719 34.25 4.27 1 97 411 VAL A C 1
ATOM 3216 O O . VAL A 1 411 ? -3.131 33.188 4.336 1 97 411 VAL A O 1
ATOM 3219 N N . HIS A 1 412 ? -5.031 34.375 4.078 1 95.94 412 HIS A N 1
ATOM 3220 C CA . HIS A 1 412 ? -5.871 33.219 3.801 1 95.94 412 HIS A CA 1
ATOM 3221 C C . HIS A 1 412 ? -5.273 32.344 2.691 1 95.94 412 HIS A C 1
ATOM 3223 O O . HIS A 1 412 ? -5.102 32.812 1.563 1 95.94 412 HIS A O 1
ATOM 3229 N N . GLY A 1 413 ? -4.938 31.078 3.051 1 93.5 413 GLY A N 1
ATOM 3230 C CA . GLY A 1 413 ? -4.363 30.156 2.092 1 93.5 413 GLY A CA 1
ATOM 3231 C C . GLY A 1 413 ? -3.727 28.938 2.746 1 93.5 413 GLY A C 1
ATOM 3232 O O . GLY A 1 413 ? -3.695 28.828 3.973 1 93.5 413 GLY A O 1
ATOM 3233 N N . ASN A 1 414 ? -3.16 28.094 1.966 1 92.19 414 ASN A N 1
ATOM 3234 C CA . ASN A 1 414 ? -2.709 26.781 2.389 1 92.19 414 ASN A CA 1
ATOM 3235 C C . ASN A 1 414 ? -1.604 26.875 3.438 1 92.19 414 ASN A C 1
ATOM 3237 O O . ASN A 1 414 ? -1.389 25.922 4.203 1 92.19 414 ASN A O 1
ATOM 3241 N N . GLY A 1 415 ? -0.929 27.953 3.422 1 94.31 415 GLY A N 1
ATOM 3242 C CA . GLY A 1 415 ? 0.09 28.125 4.445 1 94.31 415 GLY A CA 1
ATOM 3243 C C . GLY A 1 415 ? -0.453 27.984 5.855 1 94.31 415 GLY A C 1
ATOM 3244 O O . GLY A 1 415 ? 0.224 27.453 6.738 1 94.31 415 GLY A O 1
ATOM 3245 N N . LEU A 1 416 ? -1.65 28.391 6.074 1 97.38 416 LEU A N 1
ATOM 3246 C CA . LEU A 1 416 ? -2.244 28.375 7.406 1 97.38 416 LEU A CA 1
ATOM 3247 C C . LEU A 1 416 ? -2.697 26.969 7.781 1 97.38 416 LEU A C 1
ATOM 3249 O O . LEU A 1 416 ? -3.021 26.719 8.945 1 97.38 416 LEU A O 1
ATOM 3253 N N . THR A 1 417 ? -2.688 26.016 6.809 1 97.75 417 THR A N 1
ATOM 3254 C CA . THR A 1 417 ? -3.006 24.625 7.129 1 97.75 417 THR A CA 1
ATOM 3255 C C . THR A 1 417 ? -1.948 24.031 8.055 1 97.75 417 THR A C 1
ATOM 3257 O O . THR A 1 417 ? -2.252 23.156 8.867 1 97.75 417 THR A O 1
ATOM 3260 N N . HIS A 1 418 ? -0.76 24.578 8.023 1 97.81 418 HIS A N 1
ATOM 3261 C CA . HIS A 1 418 ? 0.335 24.078 8.844 1 97.81 418 HIS A CA 1
ATOM 3262 C C . HIS A 1 418 ? 0.007 24.203 10.328 1 97.81 418 HIS A C 1
ATOM 3264 O O . HIS A 1 418 ? 0.658 23.578 11.172 1 97.81 418 HIS A O 1
ATOM 3270 N N . GLN A 1 419 ? -1.062 24.969 10.68 1 97.81 419 GLN A N 1
ATOM 3271 C CA . GLN A 1 419 ? -1.43 25.172 12.07 1 97.81 419 GLN A CA 1
ATOM 3272 C C . GLN A 1 419 ? -1.774 23.844 12.75 1 97.81 419 GLN A C 1
ATOM 3274 O O . GLN A 1 419 ? -1.77 23.75 13.984 1 97.81 419 GLN A O 1
ATOM 3279 N N . ILE A 1 420 ? -2.068 22.797 11.953 1 97.44 420 ILE A N 1
ATOM 3280 C CA . ILE A 1 420 ? -2.441 21.516 12.539 1 97.44 420 ILE A CA 1
ATOM 3281 C C . ILE A 1 420 ? -1.225 20.891 13.211 1 97.44 420 ILE A C 1
ATOM 3283 O O . ILE A 1 420 ? -1.358 19.938 13.984 1 97.44 420 ILE A O 1
ATOM 3287 N N . PHE A 1 421 ? -0.049 21.453 13.016 1 95.94 421 PHE A N 1
ATOM 3288 C CA . PHE A 1 421 ? 1.163 20.922 13.625 1 95.94 421 PHE A CA 1
ATOM 3289 C C . PHE A 1 421 ? 1.677 21.859 14.711 1 95.94 421 PHE A C 1
ATOM 3291 O O . PHE A 1 421 ? 2.711 21.594 15.328 1 95.94 421 PHE A O 1
ATOM 3298 N N . MET A 1 422 ? 1.02 22.984 14.953 1 94.5 422 MET A N 1
ATOM 3299 C CA . MET A 1 422 ? 1.32 23.891 16.047 1 94.5 422 MET A CA 1
ATOM 3300 C C . MET A 1 422 ? 0.702 23.391 17.359 1 94.5 422 MET A C 1
ATOM 3302 O O . MET A 1 422 ? -0.488 23.078 17.406 1 94.5 422 MET A O 1
ATOM 3306 N N . PRO A 1 423 ? 1.492 23.297 18.391 1 90.38 423 PRO A N 1
ATOM 3307 C CA . PRO A 1 423 ? 0.917 22.828 19.656 1 90.38 423 PRO A CA 1
ATOM 3308 C C . PRO A 1 423 ? -0.014 23.844 20.297 1 90.38 423 PRO A C 1
ATOM 3310 O O . PRO A 1 423 ? 0.254 25.047 20.25 1 90.38 423 PRO A O 1
ATOM 3313 N N . PRO A 1 424 ? -1.062 23.344 20.859 1 91.19 424 PRO A N 1
ATOM 3314 C CA . PRO A 1 424 ? -1.969 24.25 21.562 1 91.19 424 PRO A CA 1
ATOM 3315 C C . PRO A 1 424 ? -1.422 24.703 22.906 1 91.19 424 PRO A C 1
ATOM 3317 O O . PRO A 1 424 ? -0.658 23.984 23.547 1 91.19 424 PRO A O 1
ATOM 3320 N N . SER A 1 425 ? -1.689 25.875 23.328 1 87.75 425 SER A N 1
ATOM 3321 C CA . SER A 1 425 ? -1.429 26.453 24.641 1 87.75 425 SER A CA 1
ATOM 3322 C C . SER A 1 425 ? -2.455 27.531 24.969 1 87.75 425 SER A C 1
ATOM 3324 O O . SER A 1 425 ? -3.307 27.859 24.141 1 87.75 425 SER A O 1
ATOM 3326 N N . LEU A 1 426 ? -2.352 28.047 26.141 1 88.12 426 LEU A N 1
ATOM 3327 C CA . LEU A 1 426 ? -3.277 29.094 26.547 1 88.12 426 LEU A CA 1
ATOM 3328 C C . LEU A 1 426 ? -3.084 30.344 25.688 1 88.12 426 LEU A C 1
ATOM 3330 O O . LEU A 1 426 ? -3.986 31.188 25.594 1 88.12 426 LEU A O 1
ATOM 3334 N N . ARG A 1 427 ? -1.921 30.406 25.062 1 92.81 427 ARG A N 1
ATOM 3335 C CA . ARG A 1 427 ? -1.59 31.625 24.312 1 92.81 427 ARG A CA 1
ATOM 3336 C C . ARG A 1 427 ? -1.593 31.344 22.812 1 92.81 427 ARG A C 1
ATOM 3338 O O . ARG A 1 427 ? -1.432 32.281 22 1 92.81 427 ARG A O 1
ATOM 3345 N N . SER A 1 428 ? -1.769 30.125 22.438 1 94.31 428 SER A N 1
ATOM 3346 C CA . SER A 1 428 ? -1.68 29.781 21.016 1 94.31 428 SER A CA 1
ATOM 3347 C C . SER A 1 428 ? -2.811 30.438 20.219 1 94.31 428 SER A C 1
ATOM 3349 O O . SER A 1 428 ? -3.945 30.5 20.703 1 94.31 428 SER A O 1
ATOM 3351 N N . ALA A 1 429 ? -2.473 30.953 19.062 1 97.06 429 ALA A N 1
ATOM 3352 C CA . ALA A 1 429 ? -3.457 31.656 18.234 1 97.06 429 ALA A CA 1
ATOM 3353 C C . ALA A 1 429 ? -3.08 31.594 16.75 1 97.06 429 ALA A C 1
ATOM 3355 O O . ALA A 1 429 ? -1.916 31.375 16.422 1 97.06 429 ALA A O 1
ATOM 3356 N N . VAL A 1 430 ? -4.098 31.719 15.961 1 98.44 430 VAL A N 1
ATOM 3357 C CA . VAL A 1 430 ? -3.938 31.875 14.523 1 98.44 430 VAL A CA 1
ATOM 3358 C C . VAL A 1 430 ? -4.535 33.219 14.078 1 98.44 430 VAL A C 1
ATOM 3360 O O . VAL A 1 430 ? -5.695 33.5 14.375 1 98.44 430 VAL A O 1
ATOM 3363 N N . ILE A 1 431 ? -3.74 34 13.469 1 98.62 431 ILE A N 1
ATOM 3364 C CA . ILE A 1 431 ? -4.195 35.281 12.93 1 98.62 431 ILE A CA 1
ATOM 3365 C C . ILE A 1 431 ? -4.281 35.188 11.406 1 98.62 431 ILE A C 1
ATOM 3367 O O . ILE A 1 431 ? -3.256 35.125 10.727 1 98.62 431 ILE A O 1
ATOM 3371 N N . GLU A 1 432 ? -5.496 35.219 10.93 1 98.44 432 GLU A N 1
ATOM 3372 C CA . GLU A 1 432 ? -5.777 35.125 9.5 1 98.44 432 GLU A CA 1
ATOM 3373 C C . GLU A 1 432 ? -6.09 36.5 8.906 1 98.44 432 GLU A C 1
ATOM 3375 O O . GLU A 1 432 ? -6.945 37.219 9.422 1 98.44 432 GLU A O 1
ATOM 3380 N N . MET A 1 433 ? -5.391 36.844 7.848 1 97.75 433 MET A N 1
ATOM 3381 C CA . MET A 1 433 ? -5.613 38.125 7.16 1 97.75 433 MET A CA 1
ATOM 3382 C C . MET A 1 433 ? -6.371 37.906 5.855 1 97.75 433 MET A C 1
ATOM 3384 O O . MET A 1 433 ? -5.953 37.125 5.008 1 97.75 433 MET A O 1
ATOM 3388 N N . GLN A 1 434 ? -7.477 38.594 5.699 1 95.56 434 GLN A N 1
ATOM 3389 C CA . GLN A 1 434 ? -8.344 38.5 4.531 1 95.56 434 GLN A CA 1
ATOM 3390 C C . GLN A 1 434 ? -8.766 39.906 4.059 1 95.56 434 GLN A C 1
ATOM 3392 O O . GLN A 1 434 ? -8.703 40.844 4.824 1 95.56 434 GLN A O 1
ATOM 3397 N N . PRO A 1 435 ? -9.172 39.969 2.74 1 95.25 435 PRO A N 1
ATOM 3398 C CA . PRO A 1 435 ? -9.734 41.25 2.295 1 95.25 435 PRO A CA 1
ATOM 3399 C C . PRO A 1 435 ? -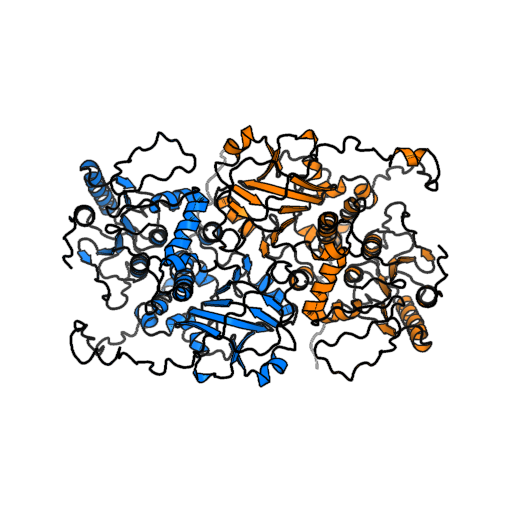10.977 41.656 3.094 1 95.25 435 PRO A C 1
ATOM 3401 O O . PRO A 1 435 ? -11.789 40.812 3.461 1 95.25 435 PRO A O 1
ATOM 3404 N N . PRO A 1 436 ? -11.039 43 3.314 1 94.38 436 PRO A N 1
ATOM 3405 C CA . PRO A 1 436 ? -12.242 43.469 4.016 1 94.38 436 PRO A CA 1
ATOM 3406 C C . PRO A 1 436 ? -13.531 43 3.35 1 94.38 436 PRO A C 1
ATOM 3408 O O . PRO A 1 436 ? -13.664 43.062 2.123 1 94.38 436 PRO A O 1
ATOM 3411 N N . GLY A 1 437 ? -14.391 42.438 4.145 1 91.38 437 GLY A N 1
ATOM 3412 C CA . GLY A 1 437 ? -15.695 42 3.654 1 91.38 437 GLY A CA 1
ATOM 3413 C C . GLY A 1 437 ? -15.758 40.5 3.34 1 91.38 437 GLY A C 1
ATOM 3414 O O . GLY A 1 437 ? -16.844 39.938 3.244 1 91.38 437 GLY A O 1
ATOM 3415 N N . ASP A 1 438 ? -14.68 39.938 3.154 1 92.31 438 ASP A N 1
ATOM 3416 C CA . ASP A 1 438 ? -14.648 38.5 2.811 1 92.31 438 ASP A CA 1
ATOM 3417 C C . ASP A 1 438 ? -14.578 37.625 4.062 1 92.31 438 ASP A C 1
ATOM 3419 O O . ASP A 1 438 ? -14.109 38.094 5.109 1 92.31 438 ASP A O 1
ATOM 3423 N N . TYR A 1 439 ? -15.172 36.438 3.973 1 90.56 439 TYR A N 1
ATOM 3424 C CA . TYR A 1 439 ? -15.07 35.5 5.082 1 90.56 439 TYR A CA 1
ATOM 3425 C C . TYR A 1 439 ? -15.172 34.062 4.582 1 90.56 439 TYR A C 1
ATOM 3427 O O . TYR A 1 439 ? -16.109 33.719 3.861 1 90.56 439 TYR A O 1
ATOM 3435 N N . ALA A 1 440 ? -14.258 33.312 4.859 1 89.56 440 ALA A N 1
ATOM 3436 C CA . ALA A 1 440 ? -14.258 31.859 4.664 1 89.56 440 ALA A CA 1
ATOM 3437 C C . ALA A 1 440 ? -13.906 31.125 5.961 1 89.56 440 ALA A C 1
ATOM 3439 O O . ALA A 1 440 ? -13.07 3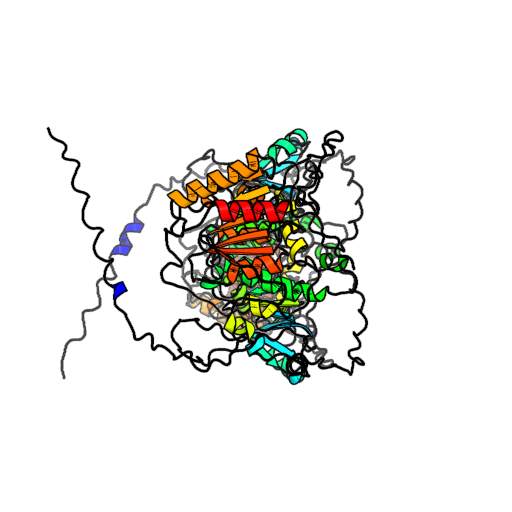1.594 6.738 1 89.56 440 ALA A O 1
ATOM 3440 N N . PHE A 1 441 ? -14.438 30.031 6.223 1 88.12 441 PHE A N 1
ATOM 3441 C CA . PHE A 1 441 ? -14.375 29.344 7.508 1 88.12 441 PHE A CA 1
ATOM 3442 C C . PHE A 1 441 ? -13.133 28.453 7.59 1 88.12 441 PHE A C 1
ATOM 3444 O O . PHE A 1 441 ? -12.828 27.906 8.648 1 88.12 441 PHE A O 1
ATOM 3451 N N . ASP A 1 442 ? -12.383 28.266 6.594 1 92.94 442 ASP A N 1
ATOM 3452 C CA . ASP A 1 442 ? -11.359 27.25 6.445 1 92.94 442 ASP A CA 1
ATOM 3453 C C . ASP A 1 442 ? -10.438 27.203 7.664 1 92.94 442 ASP A C 1
ATOM 3455 O O . ASP A 1 442 ? -10.406 26.219 8.398 1 92.94 442 ASP A O 1
ATOM 3459 N N . TYR A 1 443 ? -9.852 28.281 7.906 1 96.06 443 TYR A N 1
ATOM 3460 C CA . TYR A 1 443 ? -8.75 28.234 8.859 1 96.06 443 TYR A CA 1
ATOM 3461 C C . TYR A 1 443 ? -9.234 28.578 10.266 1 96.06 443 TYR A C 1
ATOM 3463 O O . TYR A 1 443 ? -8.555 28.266 11.25 1 96.06 443 TYR A O 1
ATOM 3471 N N . TRP A 1 444 ? -10.43 29.172 10.367 1 94.94 444 TRP A N 1
ATOM 3472 C CA . TRP A 1 444 ? -11.109 29.266 11.656 1 94.94 444 TRP A CA 1
ATOM 3473 C C . TRP A 1 444 ? -11.453 27.875 12.195 1 94.94 444 TRP A C 1
ATOM 3475 O O . TRP A 1 444 ? -11.227 27.594 13.375 1 94.94 444 TRP A O 1
ATOM 3485 N N . MET A 1 445 ? -11.93 27.062 11.359 1 93.38 445 MET A N 1
ATOM 3486 C CA . MET A 1 445 ? -12.312 25.719 11.773 1 93.38 445 MET A CA 1
ATOM 3487 C C . MET A 1 445 ? -11.094 24.922 12.227 1 93.38 445 MET A C 1
ATOM 3489 O O . MET A 1 445 ? -11.156 24.188 13.211 1 93.38 445 MET A O 1
ATOM 3493 N N . LEU A 1 446 ? -10.023 25.047 11.469 1 96.5 446 LEU A N 1
ATOM 3494 C CA . LEU A 1 446 ? -8.805 24.359 11.867 1 96.5 446 LEU A CA 1
ATOM 3495 C C . LEU A 1 446 ? -8.328 24.812 13.234 1 96.5 446 LEU A C 1
ATOM 3497 O O . LEU A 1 446 ? -8.023 24 14.102 1 96.5 446 LEU A O 1
ATOM 3501 N N . ALA A 1 447 ? -8.297 26.125 13.438 1 96.19 447 ALA A N 1
ATOM 3502 C CA . ALA A 1 447 ? -7.82 26.703 14.703 1 96.19 447 ALA A CA 1
ATOM 3503 C C . ALA A 1 447 ? -8.641 26.188 15.875 1 96.19 447 ALA A C 1
ATOM 3505 O O . ALA A 1 447 ? -8.086 25.75 16.891 1 96.19 447 ALA A O 1
ATOM 3506 N N . ARG A 1 448 ? -9.867 26.156 15.672 1 91.94 448 ARG A N 1
ATOM 3507 C CA . ARG A 1 448 ? -10.758 25.719 16.75 1 91.94 448 ARG A CA 1
ATOM 3508 C C . ARG A 1 448 ? -10.547 24.25 17.062 1 91.94 448 ARG A C 1
ATOM 3510 O O . ARG A 1 448 ? -10.5 23.859 18.234 1 91.94 448 ARG A O 1
ATOM 3517 N N . ASN A 1 449 ? -10.43 23.438 16.062 1 93.69 449 ASN A N 1
ATOM 3518 C CA . ASN A 1 449 ? -10.227 22.016 16.266 1 93.69 449 ASN A CA 1
ATOM 3519 C C . ASN A 1 449 ? -8.883 21.719 16.922 1 93.69 449 ASN A C 1
ATOM 3521 O O . ASN A 1 449 ? -8.742 20.734 17.641 1 93.69 449 ASN A O 1
ATOM 3525 N N . MET A 1 450 ? -7.895 22.609 16.672 1 94.75 450 MET A N 1
ATOM 3526 C CA . MET A 1 450 ? -6.559 22.391 17.219 1 94.75 450 MET A CA 1
ATOM 3527 C C . MET A 1 450 ? -6.438 23 18.609 1 94.75 450 MET A C 1
ATOM 3529 O O . MET A 1 450 ? -5.422 22.812 19.281 1 94.75 450 MET A O 1
ATOM 3533 N N . GLY A 1 451 ? -7.414 23.781 19.031 1 91.44 451 GLY A N 1
ATOM 3534 C CA . GLY A 1 451 ? -7.371 24.422 20.328 1 91.44 451 GLY A CA 1
ATOM 3535 C C . GLY A 1 451 ? -6.711 25.781 20.312 1 91.44 451 GLY A C 1
ATOM 3536 O O . GLY A 1 451 ? -6.273 26.297 21.344 1 91.44 451 GLY A O 1
ATOM 3537 N N . HIS A 1 452 ? -6.598 26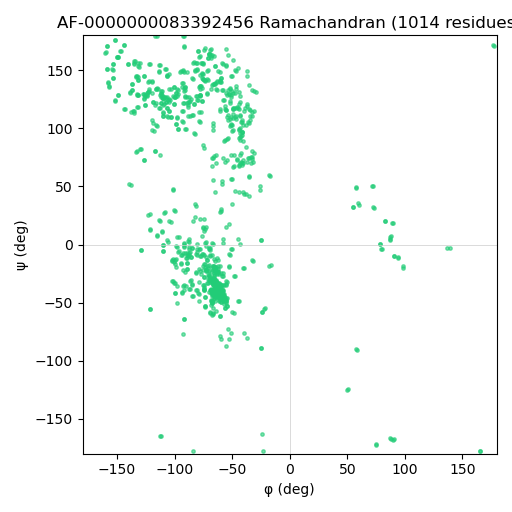.391 19.156 1 94.5 452 HIS A N 1
ATOM 3538 C CA . HIS A 1 452 ? -6.051 27.734 19.016 1 94.5 452 HIS A CA 1
ATOM 3539 C C . HIS A 1 452 ? -7.16 28.781 19.016 1 94.5 452 HIS A C 1
ATOM 3541 O O . HIS A 1 452 ? -8.273 28.5 18.578 1 94.5 452 HIS A O 1
ATOM 3547 N N . LYS A 1 453 ? -6.828 29.938 19.516 1 95.31 453 LYS A N 1
ATOM 3548 C CA . LYS A 1 453 ? -7.715 31.062 19.281 1 95.31 453 LYS A CA 1
ATOM 3549 C C . LYS A 1 453 ? -7.535 31.625 17.875 1 95.31 453 LYS A C 1
ATOM 3551 O O . LYS A 1 453 ? -6.41 31.766 17.391 1 95.31 453 LYS A O 1
ATOM 3556 N N . HIS A 1 454 ? -8.633 31.859 17.203 1 97.12 454 HIS A N 1
ATOM 3557 C CA . HIS A 1 454 ? -8.578 32.406 15.852 1 97.12 454 HIS A CA 1
ATOM 3558 C C . HIS A 1 454 ? -8.922 33.875 15.828 1 97.12 454 HIS A C 1
ATOM 3560 O O . HIS A 1 454 ? -9.891 34.312 16.469 1 97.12 454 HIS A O 1
ATOM 3566 N N . PHE A 1 455 ? -8.141 34.688 15.133 1 97.62 455 PHE A N 1
ATOM 3567 C CA . PHE A 1 455 ? -8.414 36.094 14.875 1 97.62 455 PHE A CA 1
ATOM 3568 C C . PHE A 1 455 ? -8.406 36.375 13.375 1 97.62 455 PHE A C 1
ATOM 3570 O O . PHE A 1 455 ? -7.477 36 12.664 1 97.62 455 PHE A O 1
ATOM 3577 N N . MET A 1 456 ? -9.453 37 12.93 1 97 456 MET A N 1
ATOM 3578 C CA . MET A 1 456 ? -9.5 37.5 11.562 1 97 456 MET A CA 1
ATOM 3579 C C . MET A 1 456 ? -9.141 39 11.523 1 97 456 MET A C 1
ATOM 3581 O O . MET A 1 456 ? -9.68 39.781 12.297 1 97 456 MET A O 1
ATOM 3585 N N . VAL A 1 457 ? -8.211 39.312 10.688 1 97.75 457 VAL A N 1
ATOM 3586 C CA . VAL A 1 457 ? -7.824 40.719 10.531 1 97.75 457 VAL A CA 1
ATOM 3587 C C . VAL A 1 457 ? -8.141 41.188 9.117 1 97.75 457 VAL A C 1
ATOM 3589 O O . VAL A 1 457 ? -7.664 40.594 8.141 1 97.75 457 VAL A O 1
ATOM 3592 N N . GLN A 1 458 ? -8.93 42.188 8.992 1 96.88 458 GLN A N 1
ATOM 3593 C CA . GLN A 1 458 ? -9.25 42.844 7.734 1 96.88 458 GLN A CA 1
ATOM 3594 C C . GLN A 1 458 ? -8.844 44.312 7.773 1 96.88 458 GLN A C 1
ATOM 3596 O O . GLN A 1 458 ? -9.602 45.156 8.242 1 96.88 458 GLN A O 1
ATOM 3601 N N . ASN A 1 459 ? -7.715 44.5 7.207 1 97.12 459 ASN A N 1
ATOM 3602 C CA . ASN A 1 459 ? -7.043 45.781 7.258 1 97.12 459 ASN A CA 1
ATOM 3603 C C . ASN A 1 459 ? -6.785 46.219 8.695 1 97.12 459 ASN A C 1
ATOM 3605 O O . ASN A 1 459 ? -5.805 45.812 9.312 1 97.12 459 ASN A O 1
ATOM 3609 N N . ASP A 1 460 ? -7.695 46.969 9.352 1 97.19 460 ASP A N 1
ATOM 3610 C CA . ASP A 1 460 ? -7.477 47.469 10.711 1 97.19 460 ASP A CA 1
ATOM 3611 C C . ASP A 1 460 ? -8.57 46.969 11.656 1 97.19 460 ASP A C 1
ATOM 3613 O O . ASP A 1 460 ? -8.719 47.469 12.766 1 97.19 460 ASP A O 1
ATOM 3617 N N . THR A 1 461 ? -9.352 46 11.219 1 96.88 461 THR A N 1
ATOM 3618 C CA . THR A 1 461 ? -10.445 45.438 12.008 1 96.88 461 THR A CA 1
ATOM 3619 C C . THR A 1 461 ? -10.125 44 12.414 1 96.88 461 THR A C 1
ATOM 3621 O O . THR A 1 461 ? -9.742 43.188 11.57 1 96.88 461 THR A O 1
ATOM 3624 N N . VAL A 1 462 ? -10.289 43.719 13.719 1 96.69 462 VAL A N 1
ATOM 3625 C CA . VAL A 1 462 ? -10.062 42.375 14.25 1 96.69 462 VAL A CA 1
ATOM 3626 C C . VAL A 1 462 ? -11.391 41.75 14.641 1 96.69 462 VAL A C 1
ATOM 3628 O O . VAL A 1 462 ? -12.203 42.375 15.328 1 96.69 462 VAL A O 1
ATOM 3631 N N . THR A 1 463 ? -11.633 40.594 14.141 1 94.88 463 THR A N 1
ATOM 3632 C CA . THR A 1 463 ? -12.828 39.844 14.508 1 94.88 463 THR A CA 1
ATOM 3633 C C . THR A 1 463 ? -12.453 38.5 15.086 1 94.88 463 THR A C 1
ATOM 3635 O O . THR A 1 463 ? -11.531 37.844 14.594 1 94.88 463 THR A O 1
ATOM 3638 N N . THR A 1 464 ? -13.016 38.094 16.156 1 94.5 464 THR A N 1
ATOM 3639 C CA . THR A 1 464 ? -12.875 36.75 16.766 1 94.5 464 THR A CA 1
ATOM 3640 C C . THR A 1 464 ? -14.211 36.281 17.312 1 94.5 464 THR A C 1
ATOM 3642 O O . THR A 1 464 ? -15.133 37.062 17.516 1 94.5 464 THR A O 1
ATOM 3645 N N . TYR A 1 465 ? -14.328 35.062 17.391 1 89.81 465 TYR A N 1
ATOM 3646 C CA . TYR A 1 465 ? -15.578 34.5 17.875 1 89.81 465 TYR A CA 1
ATOM 3647 C C . TYR A 1 465 ? -15.352 33.625 19.094 1 89.81 465 TYR A C 1
ATOM 3649 O O . TYR A 1 465 ? -14.359 32.875 19.172 1 89.81 465 TYR A O 1
ATOM 3657 N N . ARG A 1 466 ? -16.234 33.688 20.062 1 85.5 466 ARG A N 1
ATOM 3658 C CA . ARG A 1 466 ? -16.203 32.844 21.25 1 85.5 466 ARG A CA 1
ATOM 3659 C C . ARG A 1 466 ? -16.672 31.438 20.906 1 85.5 466 ARG A C 1
ATOM 3661 O O . ARG A 1 466 ? -17.297 31.203 19.859 1 85.5 466 ARG A O 1
ATOM 3668 N N . PRO A 1 467 ? -16.156 30.531 21.812 1 78.12 467 PRO A N 1
ATOM 3669 C CA . PRO A 1 467 ? -16.688 29.188 21.578 1 78.12 467 PRO A CA 1
ATOM 3670 C C . PRO A 1 467 ? -18.203 29.172 21.438 1 78.12 467 PRO A C 1
ATOM 3672 O O . PRO A 1 467 ? -18.906 29.797 22.219 1 78.12 467 PRO A O 1
ATOM 3675 N N . GLY A 1 468 ? -18.672 28.547 20.406 1 74.88 468 GLY A N 1
ATOM 3676 C CA . GLY A 1 468 ? -20.109 28.469 20.156 1 74.88 468 GLY A CA 1
ATOM 3677 C C . GLY A 1 468 ? -20.609 29.562 19.234 1 74.88 468 GLY A C 1
ATOM 3678 O O . GLY A 1 468 ? -21.766 29.516 18.781 1 74.88 468 GLY A O 1
ATOM 3679 N N . GLU A 1 469 ? -19.781 30.5 19 1 80.75 469 GLU A N 1
ATOM 3680 C CA . GLU A 1 469 ? -20.125 31.562 18.062 1 80.75 469 GLU A CA 1
ATOM 3681 C C . GLU A 1 469 ? -19.375 31.422 16.75 1 80.75 469 GLU A C 1
ATOM 3683 O O . GLU A 1 469 ? -18.266 30.859 16.719 1 80.75 469 GLU A O 1
ATOM 3688 N N . TRP A 1 470 ? -20.109 31.812 15.688 1 79.75 470 TRP A N 1
ATOM 3689 C CA . TRP A 1 470 ? -19.453 31.766 14.391 1 79.75 470 TRP A CA 1
ATOM 3690 C C . TRP A 1 470 ? -20 32.844 13.461 1 79.75 470 TRP A C 1
ATOM 3692 O O . TRP A 1 470 ? -21.031 33.438 13.75 1 79.75 470 TRP A O 1
ATOM 3702 N N . HIS A 1 471 ? -19.266 33.125 12.484 1 79.31 471 HIS A N 1
ATOM 3703 C CA . HIS A 1 471 ? -19.688 34.062 11.453 1 79.31 471 HIS A CA 1
ATOM 3704 C C . HIS A 1 471 ? -20.938 33.594 10.742 1 79.31 471 HIS A C 1
ATOM 3706 O O . HIS A 1 471 ? -21.125 32.406 10.539 1 79.31 471 HIS A O 1
ATOM 3712 N N . ASN A 1 472 ? -21.641 34.625 10.359 1 77.94 472 ASN A N 1
ATOM 3713 C CA . ASN A 1 472 ? -22.844 34.281 9.609 1 77.94 472 ASN A CA 1
ATOM 3714 C C . ASN A 1 472 ? -22.547 34.031 8.141 1 77.94 472 ASN A C 1
ATOM 3716 O O . ASN A 1 472 ? -22.406 34.969 7.359 1 77.94 472 ASN A O 1
ATOM 3720 N N . GLY A 1 473 ? -22.359 32.812 7.734 1 77 473 GLY A N 1
ATOM 3721 C CA . GLY A 1 473 ? -22.203 32.375 6.352 1 77 473 GLY A CA 1
ATOM 3722 C C . GLY A 1 473 ? -20.844 32.719 5.781 1 77 473 GLY A C 1
ATOM 3723 O O . GLY A 1 473 ? -19.922 33.062 6.523 1 77 473 GLY A O 1
ATOM 3724 N N . ILE A 1 474 ? -20.734 32.5 4.535 1 83.69 474 ILE A N 1
ATOM 3725 C CA . ILE A 1 474 ? -19.516 32.75 3.773 1 83.69 474 ILE A CA 1
ATOM 3726 C C . ILE A 1 474 ? -19.703 34 2.904 1 83.69 474 ILE A C 1
ATOM 3728 O O . ILE A 1 474 ? -20.828 34.312 2.518 1 83.69 474 ILE A O 1
ATOM 3732 N N . HIS A 1 475 ? -18.656 34.781 2.721 1 86.81 475 HIS A N 1
ATOM 3733 C CA . HIS A 1 475 ? -18.625 35.875 1.782 1 86.81 475 HIS A CA 1
ATOM 3734 C C . HIS A 1 475 ? -17.312 35.906 1.003 1 86.81 475 HIS A C 1
ATOM 3736 O O . HIS A 1 475 ? -16.234 36.125 1.581 1 86.81 475 HIS A O 1
ATOM 3742 N N . ILE A 1 476 ? -17.438 35.688 -0.269 1 89.25 476 ILE A N 1
ATOM 3743 C CA . ILE A 1 476 ? -16.25 35.688 -1.127 1 89.25 476 ILE A CA 1
ATOM 3744 C C . ILE A 1 476 ? -16.375 36.781 -2.188 1 89.25 476 ILE A C 1
ATOM 3746 O O . ILE A 1 476 ? -17.078 36.594 -3.186 1 89.25 476 ILE A O 1
ATOM 3750 N N . GLY A 1 477 ? -15.617 37.781 -1.975 1 89.38 477 GLY A N 1
ATOM 3751 C CA . GLY A 1 477 ? -15.641 38.906 -2.904 1 89.38 477 GLY A CA 1
ATOM 3752 C C . GLY A 1 477 ? -14.594 38.781 -3.994 1 89.38 477 GLY A C 1
ATOM 3753 O O . GLY A 1 477 ? -13.859 37.781 -4.062 1 89.38 477 GLY A O 1
ATOM 3754 N N . GLU A 1 478 ? -14.547 39.719 -4.879 1 88.5 478 GLU A N 1
ATOM 3755 C CA . GLU A 1 478 ? -13.656 39.75 -6.039 1 88.5 478 GLU A CA 1
ATOM 3756 C C . GLU A 1 478 ? -12.195 39.781 -5.617 1 88.5 478 GLU A C 1
ATOM 3758 O O . GLU A 1 478 ? -11.32 39.281 -6.336 1 88.5 478 GLU A O 1
ATOM 3763 N N . ASN A 1 479 ? -11.977 40.219 -4.43 1 88.5 479 ASN A N 1
ATOM 3764 C CA . ASN A 1 479 ? -10.594 40.406 -3.984 1 88.5 479 ASN A CA 1
ATOM 3765 C C . ASN A 1 479 ? -10.117 39.219 -3.158 1 88.5 479 ASN A C 1
ATOM 3767 O O . ASN A 1 479 ? -9 39.25 -2.625 1 88.5 479 ASN A O 1
ATOM 3771 N N . PHE A 1 480 ? -10.898 38.281 -3.123 1 90.62 480 PHE A N 1
ATOM 3772 C CA . PHE A 1 480 ? -10.578 37.125 -2.27 1 90.62 480 PHE A CA 1
ATOM 3773 C C . PHE A 1 480 ? -9.234 36.531 -2.66 1 90.62 480 PHE A C 1
ATOM 3775 O O . PHE A 1 480 ? -8.477 36.062 -1.797 1 90.62 480 PHE A O 1
ATOM 3782 N N . HIS A 1 481 ? -8.938 36.562 -3.961 1 88.81 481 HIS A N 1
ATOM 3783 C CA . HIS A 1 481 ? -7.688 36 -4.457 1 88.81 481 HIS A CA 1
ATOM 3784 C C . HIS A 1 481 ? -6.734 37.094 -4.91 1 88.81 481 HIS A C 1
ATOM 3786 O O . HIS A 1 481 ? -5.832 36.844 -5.719 1 88.81 481 HIS A O 1
ATOM 3792 N N . SER A 1 482 ? -6.879 38.219 -4.328 1 90.62 482 SER A N 1
ATOM 3793 C CA . SER A 1 482 ? -6.141 39.375 -4.801 1 90.62 482 SER A CA 1
ATOM 3794 C C . SER A 1 482 ? -4.691 39.344 -4.328 1 90.62 482 SER A C 1
ATOM 3796 O O . SER A 1 482 ? -4.363 38.625 -3.369 1 90.62 482 SER A O 1
ATOM 3798 N N . ASN A 1 483 ? -3.912 40.188 -5.07 1 94.06 483 ASN A N 1
ATOM 3799 C CA . ASN A 1 483 ? -2.518 40.375 -4.684 1 94.06 483 ASN A CA 1
ATOM 3800 C C . ASN A 1 483 ? -2.303 41.719 -4 1 94.06 483 ASN A C 1
ATOM 3802 O O . ASN A 1 483 ? -1.184 42.219 -3.975 1 94.06 483 ASN A O 1
ATOM 3806 N N . ASN A 1 484 ? -3.373 42.25 -3.516 1 94.88 484 ASN A N 1
ATOM 3807 C CA . ASN A 1 484 ? -3.332 43.562 -2.881 1 94.88 484 ASN A CA 1
ATOM 3808 C C . ASN A 1 484 ? -4.203 43.625 -1.63 1 94.88 484 ASN A C 1
ATOM 3810 O O . ASN A 1 484 ? -5.047 44.5 -1.487 1 94.88 484 ASN A O 1
ATOM 3814 N N . ILE A 1 485 ? -4.004 42.719 -0.787 1 97.25 485 ILE A N 1
ATOM 3815 C CA . ILE A 1 485 ? -4.801 42.625 0.432 1 97.25 485 ILE A CA 1
ATOM 3816 C C . ILE A 1 485 ? -4.254 43.625 1.47 1 97.25 485 ILE A C 1
ATOM 3818 O O . ILE A 1 485 ? -3.074 43.562 1.828 1 97.25 485 ILE A O 1
ATOM 3822 N N . PRO A 1 486 ? -5.078 44.5 1.963 1 97.62 486 PRO A N 1
ATOM 3823 C CA . PRO A 1 486 ? -4.586 45.5 2.936 1 97.62 486 PRO A CA 1
ATOM 3824 C C . PRO A 1 486 ? -4.492 44.906 4.348 1 97.62 486 PRO A C 1
ATOM 3826 O O . PRO A 1 486 ? -5.301 44.062 4.73 1 97.62 486 PRO A O 1
ATOM 3829 N N . VAL A 1 487 ? -3.541 45.406 5.184 1 98.25 487 VAL A N 1
ATOM 3830 C CA . VAL A 1 487 ? -3.42 45.031 6.586 1 98.25 487 VAL A CA 1
ATOM 3831 C C . VAL A 1 487 ? -2.691 46.125 7.352 1 98.25 487 VAL A C 1
ATOM 3833 O O . VAL A 1 487 ? -1.76 46.75 6.828 1 98.25 487 VAL A O 1
ATOM 3836 N N . SER A 1 488 ? -3.211 46.406 8.492 1 98.19 488 SER A N 1
ATOM 3837 C CA . SER A 1 488 ? -2.518 47.344 9.398 1 98.19 488 SER A CA 1
ATOM 3838 C C . SER A 1 488 ? -1.529 46.594 10.281 1 98.19 488 SER A C 1
ATOM 3840 O O . SER A 1 488 ? -1.93 45.875 11.219 1 98.19 488 SER A O 1
ATOM 3842 N N . GLY A 1 489 ? -0.253 46.812 10.039 1 98.19 489 GLY A N 1
ATOM 3843 C CA . GLY A 1 489 ? 0.779 46.125 10.82 1 98.19 489 GLY A CA 1
ATOM 3844 C C . GLY A 1 489 ? 0.693 46.438 12.305 1 98.19 489 GLY A C 1
ATOM 3845 O O . GLY A 1 489 ? 0.913 45.562 13.133 1 98.19 489 GLY A O 1
ATOM 3846 N N . SER A 1 490 ? 0.366 47.625 12.617 1 97.38 490 SER A N 1
ATOM 3847 C CA . SER A 1 490 ? 0.292 48.031 14.016 1 97.38 490 SER A CA 1
ATOM 3848 C C . SER A 1 490 ? -0.839 47.312 14.742 1 97.38 490 SER A C 1
ATOM 3850 O O . SER A 1 490 ? -0.686 46.938 15.898 1 97.38 490 SER A O 1
ATOM 3852 N N . VAL A 1 491 ? -1.955 47.156 14.102 1 97.88 491 VAL A N 1
ATOM 3853 C CA . VAL A 1 491 ? -3.094 46.469 14.703 1 97.88 491 VAL A CA 1
ATOM 3854 C C . VAL A 1 491 ? -2.732 45 14.977 1 97.88 491 VAL A C 1
ATOM 3856 O O . VAL A 1 491 ? -3.066 44.469 16.031 1 97.88 491 VAL A O 1
ATOM 3859 N N . VAL A 1 492 ? -2.051 44.406 14.031 1 98.5 492 VAL A N 1
ATOM 3860 C CA . VAL A 1 492 ? -1.641 43 14.188 1 98.5 492 VAL A CA 1
ATOM 3861 C C . VAL A 1 492 ? -0.656 42.875 15.352 1 98.5 492 VAL A C 1
ATOM 3863 O O . VAL A 1 492 ? -0.785 42 16.188 1 98.5 492 VAL A O 1
ATOM 3866 N N . ALA A 1 493 ? 0.272 43.75 15.406 1 98.31 493 ALA A N 1
ATOM 3867 C CA . ALA A 1 493 ? 1.271 43.719 16.469 1 98.31 493 ALA A CA 1
ATOM 3868 C C . ALA A 1 493 ? 0.621 43.906 17.844 1 98.31 493 ALA A C 1
ATOM 3870 O O . ALA A 1 493 ? 0.991 43.25 18.812 1 98.31 493 ALA A O 1
ATOM 3871 N N . ASP A 1 494 ? -0.298 44.844 17.938 1 97.31 494 ASP A N 1
ATOM 3872 C CA . ASP A 1 494 ? -1.01 45.062 19.188 1 97.31 494 ASP A CA 1
ATOM 3873 C C . ASP A 1 494 ? -1.791 43.844 19.625 1 97.31 494 ASP A C 1
ATOM 3875 O O . ASP A 1 494 ? -1.831 43.5 20.797 1 97.31 494 ASP A O 1
ATOM 3879 N N . LEU A 1 495 ? -2.43 43.219 18.656 1 97.38 495 LEU A N 1
ATOM 3880 C CA . LEU A 1 495 ? -3.166 42 18.922 1 97.38 495 LEU A CA 1
ATOM 3881 C C . LEU A 1 495 ? -2.246 40.938 19.5 1 97.38 495 LEU A C 1
ATOM 3883 O O . LEU A 1 495 ? -2.607 40.25 20.453 1 97.38 495 LEU A O 1
ATOM 3887 N N . ILE A 1 496 ? -1.052 40.781 18.953 1 97.75 496 ILE A N 1
ATOM 3888 C CA . ILE A 1 496 ? -0.072 39.781 19.391 1 97.75 496 ILE A CA 1
ATOM 3889 C C . ILE A 1 496 ? 0.39 40.125 20.812 1 97.75 496 ILE A C 1
ATOM 3891 O O . ILE A 1 496 ? 0.466 39.25 21.672 1 97.75 496 ILE A O 1
ATOM 3895 N N . ARG A 1 497 ? 0.68 41.406 21.047 1 95.88 497 ARG A N 1
ATOM 3896 C CA . ARG A 1 497 ? 1.084 41.844 22.375 1 95.88 497 ARG A CA 1
ATOM 3897 C C . ARG A 1 497 ? 0.026 41.5 23.406 1 95.88 497 ARG A C 1
ATOM 3899 O O . ARG A 1 497 ? 0.344 40.938 24.469 1 95.88 497 ARG A O 1
ATOM 3906 N N . GLU A 1 498 ? -1.196 41.781 23.094 1 95 498 GLU A N 1
ATOM 3907 C CA . GLU A 1 498 ? -2.297 41.5 24 1 95 498 GLU A CA 1
ATOM 3908 C C . GLU A 1 498 ? -2.43 40.031 24.281 1 95 498 GLU A C 1
ATOM 3910 O O . GLU A 1 498 ? -2.646 39.594 25.422 1 95 498 GLU A O 1
ATOM 3915 N N . ARG A 1 499 ? -2.318 39.219 23.219 1 94.56 499 ARG A N 1
ATOM 3916 C CA . ARG A 1 499 ? -2.471 37.781 23.344 1 94.56 499 ARG A CA 1
ATOM 3917 C C . ARG A 1 499 ? -1.358 37.188 24.188 1 94.56 499 ARG A C 1
ATOM 3919 O O . ARG A 1 499 ? -1.603 36.281 24.984 1 94.56 499 ARG A O 1
ATOM 3926 N N . LEU A 1 500 ? -0.174 37.656 24.031 1 93.25 500 LEU A N 1
ATOM 3927 C CA . LEU A 1 500 ? 0.986 37.062 24.688 1 93.25 500 LEU A CA 1
ATOM 3928 C C . LEU A 1 500 ? 1.16 37.625 26.094 1 93.25 500 LEU A C 1
ATOM 3930 O O . LEU A 1 500 ? 1.686 36.938 26.984 1 93.25 500 LEU A O 1
ATOM 3934 N N . MET A 1 501 ? 0.784 38.875 26.375 1 86.75 501 MET A N 1
ATOM 3935 C CA . MET A 1 501 ? 1.047 39.5 27.672 1 86.75 501 MET A CA 1
ATOM 3936 C C . MET A 1 501 ? -0.185 39.469 28.562 1 86.75 501 MET A C 1
ATOM 3938 O O . MET A 1 501 ? -0.116 39.812 29.734 1 86.75 501 MET A O 1
ATOM 3942 N N . GLN A 1 502 ? -1.393 39.219 27.969 1 70.75 502 GLN A N 1
ATOM 3943 C CA . GLN A 1 502 ? -2.58 39.188 28.812 1 70.75 502 GLN A CA 1
ATOM 3944 C C . GLN A 1 502 ? -2.373 38.281 30.016 1 70.75 502 GLN A C 1
ATOM 3946 O O . GLN A 1 502 ? -1.886 37.156 29.859 1 70.75 502 GLN A O 1
ATOM 3951 N N . MET A 1 503 ? -2.039 38.812 31.156 1 53.09 503 MET A N 1
ATOM 3952 C CA . MET A 1 503 ? -1.938 38.188 32.469 1 53.09 503 MET A CA 1
ATOM 3953 C C . MET A 1 503 ? -3.131 37.281 32.75 1 53.09 503 MET A C 1
ATOM 3955 O O . MET A 1 503 ? -4.219 37.5 32.219 1 53.09 503 MET A O 1
ATOM 3959 N N . GLU A 1 504 ? -2.893 36 33.219 1 48.31 504 GLU A N 1
ATOM 3960 C CA . GLU A 1 504 ? -3.867 35.031 33.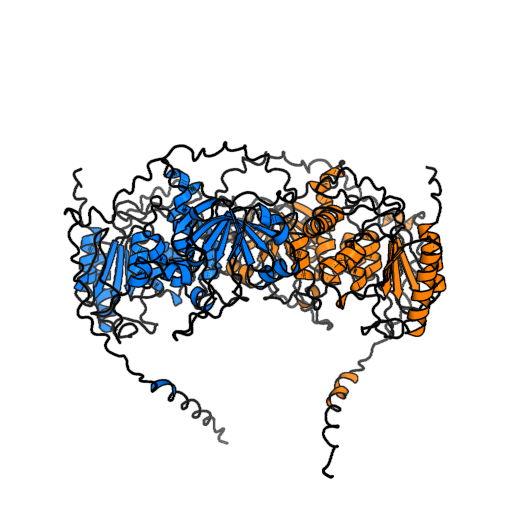719 1 48.31 504 GLU A CA 1
ATOM 3961 C C . GLU A 1 504 ? -5.023 35.719 34.438 1 48.31 504 GLU A C 1
ATOM 3963 O O . GLU A 1 504 ? -4.82 36.375 35.438 1 48.31 504 GLU A O 1
ATOM 3968 N N . GLU A 1 505 ? -5.867 36.375 33.938 1 37.88 505 GLU A N 1
ATOM 3969 C CA . GLU A 1 505 ? -7.008 36.531 34.844 1 37.88 505 GLU A CA 1
ATOM 3970 C C . GLU A 1 505 ? -7.414 35.188 35.469 1 37.88 505 GLU A C 1
ATOM 3972 O O . GLU A 1 505 ? -7.48 34.188 34.781 1 37.88 505 GLU A O 1
ATOM 3977 N N . LYS A 1 506 ? -7.227 34.969 36.719 1 42.25 506 LYS A N 1
ATOM 3978 C CA . LYS A 1 506 ? -7.859 33.938 37.531 1 42.25 506 LYS A CA 1
ATOM 3979 C C . LYS A 1 506 ? -9.281 33.656 37.062 1 42.25 506 LYS A C 1
ATOM 3981 O O . LYS A 1 506 ? -10.148 34.531 37.125 1 42.25 506 LYS A O 1
ATOM 3986 N N . VAL A 1 507 ? -9.398 32.969 35.969 1 33.22 507 VAL A N 1
ATOM 3987 C CA . VAL A 1 507 ? -10.727 32.375 36.062 1 33.22 507 VAL A CA 1
ATOM 3988 C C . VAL A 1 507 ? -11.016 32 37.531 1 33.22 507 VAL A C 1
ATOM 3990 O O . VAL A 1 507 ? -10.383 31.094 38.062 1 33.22 507 VAL A O 1
ATOM 3993 N N . GLU A 1 508 ? -11.25 32.844 38.25 1 29.45 508 GLU A N 1
ATOM 3994 C CA . GLU A 1 508 ? -12.031 32.406 39.406 1 29.45 508 GLU A CA 1
ATOM 3995 C C . GLU A 1 508 ? -13.148 31.453 39 1 29.45 508 GLU A C 1
ATOM 3997 O O . GLU A 1 508 ? -13.992 31.797 38.188 1 29.45 508 GLU A O 1
ATOM 4002 N N . ASP A 1 509 ? -12.898 30.172 39.094 1 25.11 509 ASP A N 1
ATOM 4003 C CA . ASP A 1 509 ? -14.047 29.312 39.375 1 25.11 509 ASP A CA 1
ATOM 4004 C C . ASP A 1 509 ? -14.945 29.938 40.438 1 25.11 509 ASP A C 1
ATOM 4006 O O . ASP A 1 509 ? -14.469 30.406 41.469 1 25.11 509 ASP A O 1
ATOM 4010 N N . MET B 1 1 ? -29.328 0.585 -59.156 1 16.67 1 MET B N 1
ATOM 4011 C CA . MET B 1 1 ? -28.156 -0.119 -59.656 1 16.67 1 MET B CA 1
ATOM 4012 C C . MET B 1 1 ? -26.922 0.22 -58.844 1 16.67 1 MET B C 1
ATOM 4014 O O . MET B 1 1 ? -26.188 -0.675 -58.438 1 16.67 1 MET B O 1
ATOM 4018 N N . ARG B 1 2 ? -26.125 1.409 -59.062 1 15.91 2 ARG B N 1
ATOM 4019 C CA . ARG B 1 2 ? -24.781 1.344 -59.625 1 15.91 2 ARG B CA 1
ATOM 4020 C C . ARG B 1 2 ? -23.734 1.271 -58.5 1 15.91 2 ARG B C 1
ATOM 4022 O O . ARG B 1 2 ? -22.812 0.464 -58.562 1 15.91 2 ARG B O 1
ATOM 4029 N N . ARG B 1 3 ? -23.344 2.463 -57.719 1 18.64 3 ARG B N 1
ATOM 4030 C CA . ARG B 1 3 ? -21.984 2.932 -57.906 1 18.64 3 ARG B CA 1
ATOM 4031 C C . ARG B 1 3 ? -21.031 2.145 -57 1 18.64 3 ARG B C 1
ATOM 4033 O O . ARG B 1 3 ? -21.453 1.533 -56 1 18.64 3 ARG B O 1
ATOM 4040 N N . GLN B 1 4 ? -19.641 2.496 -57 1 19.05 4 GLN B N 1
ATOM 4041 C CA . GLN B 1 4 ? -18.297 1.925 -57.062 1 19.05 4 GLN B CA 1
ATOM 4042 C C . GLN B 1 4 ? -17.797 1.561 -55.688 1 19.05 4 GLN B C 1
ATOM 4044 O O . GLN B 1 4 ? -17.922 2.35 -54.719 1 19.05 4 GLN B O 1
ATOM 4049 N N . PRO B 1 5 ? -17.359 0.285 -55.25 1 21.34 5 PRO B N 1
ATOM 4050 C CA . PRO B 1 5 ? -16.953 -0.691 -54.25 1 21.34 5 PRO B CA 1
ATOM 4051 C C . PRO B 1 5 ? -15.664 -0.298 -53.531 1 21.34 5 PRO B C 1
ATOM 4053 O O . PRO B 1 5 ? -15.57 -0.423 -52.281 1 21.34 5 PRO B O 1
ATOM 4056 N N . ALA B 1 6 ? -14.438 -0.052 -54.188 1 20.61 6 ALA B N 1
ATOM 4057 C CA . ALA B 1 6 ? -13.234 -0.885 -54.125 1 20.61 6 ALA B CA 1
ATOM 4058 C C . ALA B 1 6 ? -12.25 -0.323 -53.094 1 20.61 6 ALA B C 1
ATOM 4060 O O . ALA B 1 6 ? -11.469 -1.071 -52.5 1 20.61 6 ALA B O 1
ATOM 4061 N N . LEU B 1 7 ? -11.828 0.984 -53.031 1 21.64 7 LEU B N 1
ATOM 4062 C CA . LEU B 1 7 ? -10.422 1.344 -53.156 1 21.64 7 LEU B CA 1
ATOM 4063 C C . LEU B 1 7 ? -9.734 1.293 -51.812 1 21.64 7 LEU B C 1
ATOM 4065 O O . LEU B 1 7 ? -8.883 2.135 -51.5 1 21.64 7 LEU B O 1
ATOM 4069 N N . VAL B 1 8 ? -10.367 1.023 -50.625 1 22.58 8 VAL B N 1
ATOM 4070 C CA . VAL B 1 8 ? -9.805 1.437 -49.344 1 22.58 8 VAL B CA 1
ATOM 4071 C C . VAL B 1 8 ? -8.625 0.538 -48.969 1 22.58 8 VAL B C 1
ATOM 4073 O O . VAL B 1 8 ? -8.289 0.377 -47.812 1 22.58 8 VAL B O 1
ATOM 4076 N N . GLY B 1 9 ? -8 -0.406 -49.875 1 20.2 9 GLY B N 1
ATOM 4077 C CA . GLY B 1 9 ? -7.156 -1.549 -49.594 1 20.2 9 GLY B CA 1
ATOM 4078 C C . GLY B 1 9 ? -5.812 -1.157 -49 1 20.2 9 GLY B C 1
ATOM 4079 O O . GLY B 1 9 ? -5.297 -1.835 -48.094 1 20.2 9 GLY B O 1
ATOM 4080 N N . ALA B 1 10 ? -4.914 -0.256 -49.562 1 20.36 10 ALA B N 1
ATOM 4081 C CA . ALA B 1 10 ? -3.514 -0.52 -49.875 1 20.36 10 ALA B CA 1
ATOM 4082 C C . ALA B 1 10 ? -2.605 -0.138 -48.719 1 20.36 10 ALA B C 1
ATOM 4084 O O . ALA B 1 10 ? -1.519 -0.699 -48.562 1 20.36 10 ALA B O 1
ATOM 4085 N N . VAL B 1 11 ? -2.807 0.917 -48 1 22.81 11 VAL B N 1
ATOM 4086 C CA . VAL B 1 11 ? -1.585 1.644 -47.656 1 22.81 11 VAL B CA 1
ATOM 4087 C C . VAL B 1 11 ? -0.885 0.975 -46.469 1 22.81 11 VAL B C 1
ATOM 4089 O O . VAL B 1 11 ? 0.047 1.539 -45.906 1 22.81 11 VAL B O 1
ATOM 4092 N N . VAL B 1 12 ? -1.44 -0.21 -45.875 1 20.61 12 VAL B N 1
ATOM 4093 C CA . VAL B 1 12 ? -0.982 -0.732 -44.594 1 20.61 12 VAL B CA 1
ATOM 4094 C C . VAL B 1 12 ? 0.448 -1.25 -44.719 1 20.61 12 VAL B C 1
ATOM 4096 O O . VAL B 1 12 ? 1.015 -1.781 -43.781 1 20.61 12 VAL B O 1
ATOM 4099 N N . THR B 1 13 ? 1.071 -1.37 -45.938 1 19.47 13 THR B N 1
ATOM 4100 C CA . THR B 1 13 ? 2.148 -2.324 -46.188 1 19.47 13 THR B CA 1
ATOM 4101 C C . THR B 1 13 ? 3.455 -1.831 -45.562 1 19.47 13 THR B C 1
ATOM 4103 O O . THR B 1 13 ? 4.324 -2.633 -45.219 1 19.47 13 THR B O 1
ATOM 4106 N N . ALA B 1 14 ? 3.674 -0.512 -45.562 1 19.86 14 ALA B N 1
ATOM 4107 C CA . ALA B 1 14 ? 5.078 -0.188 -45.812 1 19.86 14 ALA B CA 1
ATOM 4108 C C . ALA B 1 14 ? 5.934 -0.494 -44.594 1 19.86 14 ALA B C 1
ATOM 4110 O O . ALA B 1 14 ? 7.047 -1.008 -44.719 1 19.86 14 ALA B O 1
ATOM 4111 N N . CYS B 1 15 ? 5.562 0.039 -43.438 1 20.95 15 CYS B N 1
ATOM 4112 C CA . CYS B 1 15 ? 6.699 0.37 -42.594 1 20.95 15 CYS B CA 1
ATOM 4113 C C . CYS B 1 15 ? 7.285 -0.884 -41.938 1 20.95 15 CYS B C 1
ATOM 4115 O O . CYS B 1 15 ? 8.109 -0.795 -41.031 1 20.95 15 CYS B O 1
ATOM 4117 N N . LEU B 1 16 ? 6.766 -2.1 -42.375 1 19.81 16 LEU B N 1
ATOM 4118 C CA . LEU B 1 16 ? 7.223 -3.318 -41.719 1 19.81 16 LEU B CA 1
ATOM 4119 C C . LEU B 1 16 ? 8.719 -3.51 -41.906 1 19.81 16 LEU B C 1
ATOM 4121 O O . LEU B 1 16 ? 9.312 -4.438 -41.344 1 19.81 16 LEU B O 1
ATOM 4125 N N . LEU B 1 17 ? 9.25 -2.83 -42.969 1 21 17 LEU B N 1
ATOM 4126 C CA . LEU B 1 17 ? 10.461 -3.453 -43.5 1 21 17 LEU B CA 1
ATOM 4127 C C . LEU B 1 17 ? 11.641 -3.195 -42.562 1 21 17 LEU B C 1
ATOM 4129 O O . LEU B 1 17 ? 12.672 -3.871 -42.656 1 21 17 LEU B O 1
ATOM 4133 N N . LEU B 1 18 ? 11.602 -2.012 -41.969 1 22.12 18 LEU B N 1
ATOM 4134 C CA . LEU B 1 18 ? 12.984 -1.606 -41.75 1 22.12 18 LEU B CA 1
ATOM 4135 C C . LEU B 1 18 ? 13.633 -2.473 -40.656 1 22.12 18 LEU B C 1
ATOM 4137 O O . LEU B 1 18 ? 14.852 -2.408 -40.469 1 22.12 18 LEU B O 1
ATOM 4141 N N . LEU B 1 19 ? 12.758 -2.986 -39.75 1 21.36 19 LEU B N 1
ATOM 4142 C CA . LEU B 1 19 ? 13.477 -3.453 -38.594 1 21.36 19 LEU B CA 1
ATOM 4143 C C . LEU B 1 19 ? 14.32 -4.68 -38.906 1 21.36 19 LEU B C 1
ATOM 4145 O O . LEU B 1 19 ? 14.906 -5.289 -38.031 1 21.36 19 LEU B O 1
ATOM 4149 N N . ALA B 1 20 ? 14.195 -5.227 -40.188 1 21.39 20 ALA B N 1
ATOM 4150 C CA . ALA B 1 20 ? 14.797 -6.547 -40.344 1 21.39 20 ALA B CA 1
ATOM 4151 C C . ALA B 1 20 ? 16.312 -6.473 -40.25 1 21.39 20 ALA B C 1
ATOM 4153 O O . ALA B 1 20 ? 16.984 -7.465 -39.938 1 21.39 20 ALA B O 1
ATOM 4154 N N . THR B 1 21 ? 16.875 -5.441 -40.875 1 21.36 21 THR B N 1
ATOM 4155 C CA . THR B 1 21 ? 18.188 -5.758 -41.406 1 21.36 21 THR B CA 1
ATOM 4156 C C . THR B 1 21 ? 19.234 -5.816 -40.312 1 21.36 21 THR B C 1
ATOM 4158 O O . THR B 1 21 ? 20.422 -6.016 -40.562 1 21.36 21 THR B O 1
ATOM 4161 N N . ASN B 1 22 ? 19.031 -5.195 -39.188 1 20.77 22 ASN B N 1
ATOM 4162 C CA . ASN B 1 22 ? 20.344 -5.051 -38.562 1 20.77 22 ASN B CA 1
ATOM 4163 C C . ASN B 1 22 ? 20.953 -6.41 -38.219 1 20.77 22 ASN B C 1
ATOM 4165 O O . ASN B 1 22 ? 20.531 -7.066 -37.281 1 20.77 22 ASN B O 1
ATOM 4169 N N . SER B 1 23 ? 21.391 -7.27 -39.219 1 21.44 23 SER B N 1
ATOM 4170 C CA . SER B 1 23 ? 22.078 -8.547 -39.25 1 21.44 23 SER B CA 1
ATOM 4171 C C . SER B 1 23 ? 23.359 -8.516 -38.438 1 21.44 23 SER B C 1
ATOM 4173 O O . SER B 1 23 ? 24.438 -8.898 -38.906 1 21.44 23 SER B O 1
ATOM 4175 N N . ASP B 1 24 ? 23.547 -7.582 -37.562 1 20.14 24 ASP B N 1
ATOM 4176 C CA . ASP B 1 24 ? 24.938 -7.566 -37.125 1 20.14 24 ASP B CA 1
ATOM 4177 C C . ASP B 1 24 ? 25.438 -8.984 -36.844 1 20.14 24 ASP B C 1
ATOM 4179 O O . ASP B 1 24 ? 24.641 -9.891 -36.594 1 20.14 24 ASP B O 1
ATOM 4183 N N . HIS B 1 25 ? 26.781 -9.227 -37 1 21.44 25 HIS B N 1
ATOM 4184 C CA . HIS B 1 25 ? 27.766 -10.305 -37.062 1 21.44 25 HIS B CA 1
ATOM 4185 C C . HIS B 1 25 ? 27.75 -11.164 -35.812 1 21.44 25 HIS B C 1
ATOM 4187 O O . HIS B 1 25 ? 28.047 -10.672 -34.719 1 21.44 25 HIS B O 1
ATOM 4193 N N . TRP B 1 26 ? 26.734 -12.031 -35.656 1 20.19 26 TRP B N 1
ATOM 4194 C CA . TRP B 1 26 ? 26.797 -13.094 -34.656 1 20.19 26 TRP B CA 1
ATOM 4195 C C . TRP B 1 26 ? 28.125 -13.844 -34.75 1 20.19 26 TRP B C 1
ATOM 4197 O O . TRP B 1 26 ? 28.391 -14.523 -35.75 1 20.19 26 TRP B O 1
ATOM 4207 N N . ARG B 1 27 ? 29.25 -13.148 -34.406 1 21.58 27 ARG B N 1
ATOM 4208 C CA . ARG B 1 27 ? 30.484 -13.93 -34.438 1 21.58 27 ARG B CA 1
ATOM 4209 C C . ARG B 1 27 ? 30.312 -15.25 -33.688 1 21.58 27 ARG B C 1
ATOM 4211 O O . ARG B 1 27 ? 29.781 -15.281 -32.594 1 21.58 27 ARG B O 1
ATOM 4218 N N . SER B 1 28 ? 30.266 -16.312 -34.406 1 20.14 28 SER B N 1
ATOM 4219 C CA . SER B 1 28 ? 30.297 -17.719 -34.031 1 20.14 28 SER B CA 1
ATOM 4220 C C . SER B 1 28 ? 31.375 -17.984 -32.969 1 20.14 28 SER B C 1
ATOM 4222 O O . SER B 1 28 ? 32.562 -17.781 -33.219 1 20.14 28 SER B O 1
ATOM 4224 N N . ILE B 1 29 ? 31.156 -17.469 -31.797 1 23 29 ILE B N 1
ATOM 4225 C CA . ILE B 1 29 ? 32.219 -17.812 -30.828 1 23 29 ILE B CA 1
ATOM 4226 C C . ILE B 1 29 ? 32.438 -19.312 -30.844 1 23 29 ILE B C 1
ATOM 4228 O O . ILE B 1 29 ? 31.5 -20.109 -30.781 1 23 29 ILE B O 1
ATOM 4232 N N . SER B 1 30 ? 33.5 -19.781 -31.469 1 20.98 30 SER B N 1
ATOM 4233 C CA . SER B 1 30 ? 34 -21.141 -31.609 1 20.98 30 SER B CA 1
ATOM 4234 C C . SER B 1 30 ? 33.938 -21.922 -30.312 1 20.98 30 SER B C 1
ATOM 4236 O O . SER B 1 30 ? 34.406 -21.453 -29.266 1 20.98 30 SER B O 1
ATOM 4238 N N . THR B 1 31 ? 32.938 -22.75 -30.172 1 22.72 31 THR B N 1
ATOM 4239 C CA . THR B 1 31 ? 32.469 -23.641 -29.109 1 22.72 31 THR B CA 1
ATOM 4240 C C . THR B 1 31 ? 33.562 -24.641 -28.75 1 22.72 31 THR B C 1
ATOM 4242 O O . THR B 1 31 ? 33.312 -25.656 -28.094 1 22.72 31 THR B O 1
ATOM 4245 N N . ARG B 1 32 ? 34.781 -24.578 -29.391 1 24 32 ARG B N 1
ATOM 4246 C CA . ARG B 1 32 ? 35.625 -25.766 -29.25 1 24 32 ARG B CA 1
ATOM 4247 C C . ARG B 1 32 ? 35.812 -26.125 -27.781 1 24 32 ARG B C 1
ATOM 4249 O O . ARG B 1 32 ? 35.781 -27.297 -27.422 1 24 32 ARG B O 1
ATOM 4256 N N . GLY B 1 33 ? 36.594 -25.297 -27.156 1 22.88 33 GLY B N 1
ATOM 4257 C CA . GLY B 1 33 ? 37.344 -25.812 -26.016 1 22.88 33 GLY B CA 1
ATOM 4258 C C . GLY B 1 33 ? 36.469 -26.031 -24.781 1 22.88 33 GLY B C 1
ATOM 4259 O O . GLY B 1 33 ? 36.938 -25.859 -23.656 1 22.88 33 GLY B O 1
ATOM 4260 N N . LEU B 1 34 ? 35.219 -25.969 -25.125 1 21.59 34 LEU B N 1
ATOM 4261 C CA . LEU B 1 34 ? 34.531 -25.984 -23.844 1 21.59 34 LEU B CA 1
ATOM 4262 C C . LEU B 1 34 ? 34.719 -27.328 -23.141 1 21.59 34 LEU B C 1
ATOM 4264 O O . LEU B 1 34 ? 34.531 -28.375 -23.75 1 21.59 34 LEU B O 1
ATOM 4268 N N . PRO B 1 35 ? 35.531 -27.359 -22.172 1 23.03 35 PRO B N 1
ATOM 4269 C CA . PRO B 1 35 ? 35.875 -28.625 -21.531 1 23.03 35 PRO B CA 1
ATOM 4270 C C . PRO B 1 35 ? 34.656 -29.531 -21.297 1 23.03 35 PRO B C 1
ATOM 4272 O O . PRO B 1 35 ? 33.531 -29.031 -21.141 1 23.03 35 PRO B O 1
ATOM 4275 N N . THR B 1 36 ? 34.688 -30.594 -22.078 1 20.84 36 THR B N 1
ATOM 4276 C CA . THR B 1 36 ? 33.719 -31.703 -21.969 1 20.84 36 THR B CA 1
ATOM 4277 C C . THR B 1 36 ? 33.438 -32 -20.5 1 20.84 36 THR B C 1
ATOM 4279 O O . THR B 1 36 ? 34.312 -32.469 -19.766 1 20.84 36 THR B O 1
ATOM 4282 N N . LEU B 1 37 ? 32.75 -31.125 -19.984 1 21.59 37 LEU B N 1
ATOM 4283 C CA . LEU B 1 37 ? 32.469 -31.359 -18.562 1 21.59 37 LEU B CA 1
ATOM 4284 C C . LEU B 1 37 ? 31.797 -32.719 -18.375 1 21.59 37 LEU B C 1
ATOM 4286 O O . LEU B 1 37 ? 30.688 -32.906 -18.859 1 21.59 37 LEU B O 1
ATOM 4290 N N . ARG B 1 38 ? 32.562 -33.781 -18.562 1 20.77 38 ARG B N 1
ATOM 4291 C CA . ARG B 1 38 ? 32.094 -35.125 -18.281 1 20.77 38 ARG B CA 1
ATOM 4292 C C . ARG B 1 38 ? 31.281 -35.156 -16.984 1 20.77 38 ARG B C 1
ATOM 4294 O O . ARG B 1 38 ? 31.719 -34.656 -15.953 1 20.77 38 ARG B O 1
ATOM 4301 N N . TRP B 1 39 ? 30.094 -35.219 -17.172 1 20.08 39 TRP B N 1
ATOM 4302 C CA . TRP B 1 39 ? 29.141 -35.375 -16.078 1 20.08 39 TRP B CA 1
ATOM 4303 C C . TRP B 1 39 ? 29.422 -36.656 -15.297 1 20.08 39 TRP B C 1
ATOM 4305 O O . TRP B 1 39 ? 29.188 -37.781 -15.797 1 20.08 39 TRP B O 1
ATOM 4315 N N . SER B 1 40 ? 30.719 -36.844 -14.836 1 21.5 40 SER B N 1
ATOM 4316 C CA . SER B 1 40 ? 30.906 -38.125 -14.133 1 21.5 40 SER B CA 1
ATOM 4317 C C . SER B 1 40 ? 29.859 -38.312 -13.039 1 21.5 40 SER B C 1
ATOM 4319 O O . SER B 1 40 ? 29.344 -37.312 -12.508 1 21.5 40 SER B O 1
ATOM 4321 N N . ALA B 1 41 ? 29.281 -39.406 -12.938 1 21.22 41 ALA B N 1
ATOM 4322 C CA . ALA B 1 41 ? 28.406 -39.906 -11.875 1 21.22 41 ALA B CA 1
ATOM 4323 C C . ALA B 1 41 ? 28.906 -39.469 -10.5 1 21.22 41 ALA B C 1
ATOM 4325 O O . ALA B 1 41 ? 30.125 -39.438 -10.258 1 21.22 41 ALA B O 1
ATOM 4326 N N . PRO B 1 42 ? 28.281 -38.719 -9.672 1 24.42 42 PRO B N 1
ATOM 4327 C CA . PRO B 1 42 ? 28.906 -38.188 -8.461 1 24.42 42 PRO B CA 1
ATOM 4328 C C . PRO B 1 42 ? 29.75 -39.188 -7.711 1 24.42 42 PRO B C 1
ATOM 4330 O O . PRO B 1 42 ? 30.125 -38.969 -6.555 1 24.42 42 PRO B O 1
ATOM 4333 N N . GLN B 1 43 ? 29.891 -40.406 -8.133 1 22.67 43 GLN B N 1
ATOM 4334 C CA . GLN B 1 43 ? 30.719 -41.062 -7.121 1 22.67 43 GLN B CA 1
ATOM 4335 C C . GLN B 1 43 ? 32.094 -40.438 -7.039 1 22.67 43 GLN B C 1
ATOM 4337 O O . GLN B 1 43 ? 32.875 -40.781 -6.148 1 22.67 43 GLN B O 1
ATOM 4342 N N . SER B 1 44 ? 32.75 -40.156 -8.18 1 21.77 44 SER B N 1
ATOM 4343 C CA . SER B 1 44 ? 34.219 -40.125 -8.242 1 21.77 44 SER B CA 1
ATOM 4344 C C . SER B 1 44 ? 34.75 -38.875 -7.555 1 21.77 44 SER B C 1
ATOM 4346 O O . SER B 1 44 ? 34.031 -37.875 -7.379 1 21.77 44 SER B O 1
ATOM 4348 N N . GLU B 1 45 ? 36.219 -38.688 -7.242 1 23.81 45 GLU B N 1
ATOM 4349 C CA . GLU B 1 45 ? 37.094 -37.844 -6.422 1 23.81 45 GLU B CA 1
ATOM 4350 C C . GLU B 1 45 ? 36.875 -36.375 -6.723 1 23.81 45 GLU B C 1
ATOM 4352 O O . GLU B 1 45 ? 36.969 -35.531 -5.828 1 23.81 45 GLU B O 1
ATOM 4357 N N . LEU B 1 46 ? 36.906 -36.062 -8.008 1 21.55 46 LEU B N 1
ATOM 4358 C CA . LEU B 1 46 ? 37.062 -34.625 -8.258 1 21.55 46 LEU B CA 1
ATOM 4359 C C . LEU B 1 46 ? 35.844 -33.844 -7.82 1 21.55 46 LEU B C 1
ATOM 4361 O O . LEU B 1 46 ? 35.938 -32.719 -7.348 1 21.55 46 LEU B O 1
ATOM 4365 N N . TYR B 1 47 ? 34.688 -34.281 -8.227 1 24 47 TYR B N 1
ATOM 4366 C CA . TYR B 1 47 ? 33.5 -33.5 -7.895 1 24 47 TYR B CA 1
ATOM 4367 C C . TYR B 1 47 ? 33.156 -33.625 -6.414 1 24 47 TYR B C 1
ATOM 4369 O O . TYR B 1 47 ? 32.125 -33.156 -5.957 1 24 47 TYR B O 1
ATOM 4377 N N . SER B 1 48 ? 33.688 -34.5 -5.52 1 24.58 48 SER B N 1
ATOM 4378 C CA . SER B 1 48 ? 33.906 -34.562 -4.074 1 24.58 48 SER B CA 1
ATOM 4379 C C . SER B 1 48 ? 34.469 -33.25 -3.533 1 24.58 48 SER B C 1
ATOM 4381 O O . SER B 1 48 ? 34.219 -32.875 -2.379 1 24.58 48 SER B O 1
ATOM 4383 N N . ASN B 1 49 ? 35.5 -32.688 -4.125 1 23.81 49 ASN B N 1
ATOM 4384 C CA . ASN B 1 49 ? 36.219 -31.484 -3.721 1 23.81 49 ASN B CA 1
ATOM 4385 C C . ASN B 1 49 ? 35.344 -30.234 -3.869 1 23.81 49 ASN B C 1
ATOM 4387 O O . ASN B 1 49 ? 35.688 -29.172 -3.344 1 23.81 49 ASN B O 1
ATOM 4391 N N . LEU B 1 50 ? 34.781 -30.156 -5.051 1 23.77 50 LEU B N 1
ATOM 4392 C CA . LEU B 1 50 ? 34.25 -28.797 -5.148 1 23.77 50 LEU B CA 1
ATOM 4393 C C . LEU B 1 50 ? 33.125 -28.578 -4.125 1 23.77 50 LEU B C 1
ATOM 4395 O O . LEU B 1 50 ? 32.875 -27.438 -3.732 1 23.77 50 LEU B O 1
ATOM 4399 N N . CYS B 1 51 ? 32.188 -29.516 -4.039 1 24.69 51 CYS B N 1
ATOM 4400 C CA . CYS B 1 51 ? 31.188 -29.391 -2.996 1 24.69 51 CYS B CA 1
ATOM 4401 C C . CYS B 1 51 ? 31.75 -29.812 -1.644 1 24.69 51 CYS B C 1
ATOM 4403 O O . CYS B 1 51 ? 31.391 -30.859 -1.119 1 24.69 51 CYS B O 1
ATOM 4405 N N . GLY B 1 52 ? 33.031 -29.781 -1.513 1 22.48 52 GLY B N 1
ATOM 4406 C CA . GLY B 1 52 ? 33.531 -30.234 -0.226 1 22.48 52 GLY B CA 1
ATOM 4407 C C . GLY B 1 52 ? 32.781 -29.641 0.952 1 22.48 52 GLY B C 1
ATOM 4408 O O . GLY B 1 52 ? 32.156 -28.594 0.833 1 22.48 52 GLY B O 1
ATOM 4409 N N . PRO B 1 53 ? 32.531 -30.547 1.865 1 23.31 53 PRO B N 1
ATOM 4410 C CA . PRO B 1 53 ? 31.969 -30.094 3.146 1 23.31 53 PRO B CA 1
ATOM 4411 C C . PRO B 1 53 ? 32.719 -28.891 3.721 1 23.31 53 PRO B C 1
ATOM 4413 O O . PRO B 1 53 ? 33.906 -29 4.055 1 23.31 53 PRO B O 1
ATOM 4416 N N . THR B 1 54 ? 33.031 -27.922 3.059 1 22.22 54 THR B N 1
ATOM 4417 C CA . THR B 1 54 ? 33.781 -27.031 3.945 1 22.22 54 THR B CA 1
ATOM 4418 C C . THR B 1 54 ? 33.094 -26.938 5.309 1 22.22 54 THR B C 1
ATOM 4420 O O . THR B 1 54 ? 31.922 -26.547 5.395 1 22.22 54 THR B O 1
ATOM 4423 N N . SER B 1 55 ? 33.5 -27.781 6.219 1 21.66 55 SER B N 1
ATOM 4424 C CA . SER B 1 55 ? 33.25 -27.75 7.648 1 21.66 55 SER B CA 1
ATOM 4425 C C . SER B 1 55 ? 33.344 -26.312 8.188 1 21.66 55 SER B C 1
ATOM 4427 O O . SER B 1 55 ? 34.406 -25.719 8.18 1 21.66 55 SER B O 1
ATOM 4429 N N . ILE B 1 56 ? 32.469 -25.516 7.883 1 23.3 56 ILE B N 1
ATOM 4430 C CA . ILE B 1 56 ? 32.531 -24.391 8.82 1 23.3 56 ILE B CA 1
ATOM 4431 C C . ILE B 1 56 ? 32.656 -24.922 10.242 1 23.3 56 ILE B C 1
ATOM 4433 O O . ILE B 1 56 ? 31.75 -25.562 10.766 1 23.3 56 ILE B O 1
ATOM 4437 N N . GLN B 1 57 ? 33.812 -25.453 10.617 1 21.48 57 GLN B N 1
ATOM 4438 C CA . GLN B 1 57 ? 34.156 -25.906 11.961 1 21.48 57 GLN B CA 1
ATOM 4439 C C . GLN B 1 57 ? 33.562 -24.984 13.031 1 21.48 57 GLN B C 1
ATOM 4441 O O . GLN B 1 57 ? 33.031 -25.469 14.031 1 21.48 57 GLN B O 1
ATOM 4446 N N . ASN B 1 58 ? 34.281 -23.875 13.219 1 21.47 58 ASN B N 1
ATOM 4447 C CA . ASN B 1 58 ? 34.188 -23.375 14.586 1 21.47 58 ASN B CA 1
ATOM 4448 C C . ASN B 1 58 ? 32.781 -22.875 14.93 1 21.47 58 ASN B C 1
ATOM 4450 O O . ASN B 1 58 ? 32.344 -21.859 14.383 1 21.47 58 ASN B O 1
ATOM 4454 N N . SER B 1 59 ? 31.812 -23.625 15.141 1 23.17 59 SER B N 1
ATOM 4455 C CA . SER B 1 59 ? 30.438 -23.719 15.633 1 23.17 59 SER B CA 1
ATOM 4456 C C . SER B 1 59 ? 30.234 -22.844 16.859 1 23.17 59 SER B C 1
ATOM 4458 O O . SER B 1 59 ? 29.156 -22.844 17.469 1 23.17 59 SER B O 1
ATOM 4460 N N . GLU B 1 60 ? 31.359 -22.5 17.531 1 22.31 60 GLU B N 1
ATOM 4461 C CA . GLU B 1 60 ? 31.078 -22.109 18.906 1 22.31 60 GLU B CA 1
ATOM 4462 C C . GLU B 1 60 ? 30.156 -20.906 18.953 1 22.31 60 GLU B C 1
ATOM 4464 O O . GLU B 1 60 ? 29.188 -20.891 19.719 1 22.31 60 GLU B O 1
ATOM 4469 N N . ASP B 1 61 ? 30.797 -19.75 18.719 1 21 61 ASP B N 1
ATOM 4470 C CA . ASP B 1 61 ? 30.344 -18.531 19.375 1 21 61 ASP B CA 1
ATOM 4471 C C . ASP B 1 61 ? 29.141 -17.922 18.656 1 21 61 ASP B C 1
ATOM 4473 O O . ASP B 1 61 ? 28.812 -16.75 18.859 1 21 61 ASP B O 1
ATOM 4477 N N . LEU B 1 62 ? 28.812 -18.5 17.547 1 22.23 62 LEU B N 1
ATOM 4478 C CA . LEU B 1 62 ? 27.625 -17.766 17.094 1 22.23 62 LEU B CA 1
ATOM 4479 C C . LEU B 1 62 ? 26.469 -17.969 18.062 1 22.23 62 LEU B C 1
ATOM 4481 O O . LEU B 1 62 ? 25.688 -18.906 17.906 1 22.23 62 LEU B O 1
ATOM 4485 N N . ARG B 1 63 ? 26.781 -17.859 19.297 1 21.16 63 ARG B N 1
ATOM 4486 C CA . ARG B 1 63 ? 25.719 -17.906 20.297 1 21.16 63 ARG B CA 1
ATOM 4487 C C . ARG B 1 63 ? 24.5 -17.109 19.844 1 21.16 63 ARG B C 1
ATOM 4489 O O . ARG B 1 63 ? 24.609 -15.922 19.547 1 21.16 63 ARG B O 1
ATOM 4496 N N . LEU B 1 64 ? 23.578 -17.797 19.297 1 23.34 64 LEU B N 1
ATOM 4497 C CA . LEU B 1 64 ? 22.219 -17.281 19.188 1 23.34 64 LEU B CA 1
ATOM 4498 C C . LEU B 1 64 ? 21.844 -16.469 20.438 1 23.34 64 LEU B C 1
ATOM 4500 O O . LEU B 1 64 ? 21.812 -17 21.547 1 23.34 64 LEU B O 1
ATOM 4504 N N . GLY B 1 65 ? 22.438 -15.32 20.562 1 23.2 65 GLY B N 1
ATOM 4505 C CA . GLY B 1 65 ? 22.031 -14.578 21.734 1 23.2 65 GLY B CA 1
ATOM 4506 C C . GLY B 1 65 ? 20.578 -14.812 22.109 1 23.2 65 GLY B C 1
ATOM 4507 O O . GLY B 1 65 ? 19.766 -15.219 21.266 1 23.2 65 GLY B O 1
ATOM 4508 N N . THR B 1 66 ? 20.281 -15.055 23.344 1 21.2 66 THR B N 1
ATOM 4509 C CA . THR B 1 66 ? 19 -15.273 24.016 1 21.2 66 THR B CA 1
ATOM 4510 C C . THR B 1 66 ? 17.922 -14.375 23.422 1 21.2 66 THR B C 1
ATOM 4512 O O . THR B 1 66 ? 18.172 -13.195 23.141 1 21.2 66 THR B O 1
ATOM 4515 N N . ARG B 1 67 ? 16.938 -15.039 22.938 1 23.95 67 ARG B N 1
ATOM 4516 C CA . ARG B 1 67 ? 15.672 -14.461 22.531 1 23.95 67 ARG B CA 1
ATOM 4517 C C . ARG B 1 67 ? 15.172 -13.445 23.547 1 23.95 67 ARG B C 1
ATOM 4519 O O . ARG B 1 67 ? 14.797 -13.812 24.672 1 23.95 67 ARG B O 1
ATOM 4526 N N . THR B 1 68 ? 15.773 -12.328 23.672 1 25.17 68 THR B N 1
ATOM 4527 C CA . THR B 1 68 ? 14.961 -11.477 24.531 1 25.17 68 THR B CA 1
ATOM 4528 C C . THR B 1 68 ? 13.492 -11.508 24.094 1 25.17 68 THR B C 1
ATOM 4530 O O . THR B 1 68 ? 13.203 -11.477 22.906 1 25.17 68 THR B O 1
ATOM 4533 N N . GLN B 1 69 ? 12.609 -12.133 24.828 1 23.02 69 GLN B N 1
ATOM 4534 C CA . GLN B 1 69 ? 11.164 -12.266 24.719 1 23.02 69 GLN B CA 1
ATOM 4535 C C . GLN B 1 69 ? 10.539 -11.008 24.109 1 23.02 69 GLN B C 1
ATOM 4537 O O . GLN B 1 69 ? 10.93 -9.891 24.453 1 23.02 69 GLN B O 1
ATOM 4542 N N . PRO B 1 70 ? 9.977 -11.258 22.891 1 24.52 70 PRO B N 1
ATOM 4543 C CA . PRO B 1 70 ? 9.281 -10.094 22.328 1 24.52 70 PRO B CA 1
ATOM 4544 C C . PRO B 1 70 ? 8.469 -9.336 23.375 1 24.52 70 PRO B C 1
ATOM 4546 O O . PRO B 1 70 ? 7.789 -9.945 24.203 1 24.52 70 PRO B O 1
ATOM 4549 N N . THR B 1 71 ? 9.039 -8.352 23.875 1 24.91 71 THR B N 1
ATOM 4550 C CA . THR B 1 71 ? 8.258 -7.496 24.766 1 24.91 71 THR B CA 1
ATOM 4551 C C . THR B 1 71 ? 6.824 -7.367 24.25 1 24.91 71 THR B C 1
ATOM 4553 O O . THR B 1 71 ? 6.559 -7.551 23.062 1 24.91 71 THR B O 1
ATOM 4556 N N . ASP B 1 72 ? 5.812 -7.184 25.141 1 23.64 72 ASP B N 1
ATOM 4557 C CA . ASP B 1 72 ? 4.359 -7.098 25.062 1 23.64 72 ASP B CA 1
ATOM 4558 C C . ASP B 1 72 ? 3.922 -6.258 23.859 1 23.64 72 ASP B C 1
ATOM 4560 O O . ASP B 1 72 ? 4.23 -5.066 23.781 1 23.64 72 ASP B O 1
ATOM 4564 N N . LEU B 1 73 ? 3.686 -6.855 22.828 1 25.92 73 LEU B N 1
ATOM 4565 C CA . LEU B 1 73 ? 3.229 -6.426 21.516 1 25.92 73 LEU B CA 1
ATOM 4566 C C . LEU B 1 73 ? 1.99 -5.543 21.641 1 25.92 73 LEU B C 1
ATOM 4568 O O . LEU B 1 73 ? 1.316 -5.273 20.641 1 25.92 73 LEU B O 1
ATOM 4572 N N . GLY B 1 74 ? 1.436 -5.328 22.766 1 27.12 74 GLY B N 1
ATOM 4573 C CA . GLY B 1 74 ? 0.126 -4.703 22.859 1 27.12 74 GLY B CA 1
ATOM 4574 C C . GLY B 1 74 ? 0.052 -3.365 22.156 1 27.12 74 GLY B C 1
ATOM 4575 O O . GLY B 1 74 ? -0.839 -3.143 21.328 1 27.12 74 GLY B O 1
ATOM 4576 N N . THR B 1 75 ? 0.416 -2.312 22.891 1 28.25 75 THR B N 1
ATOM 4577 C CA . THR B 1 75 ? 0.007 -0.952 22.562 1 28.25 75 THR B CA 1
ATOM 4578 C C . THR B 1 75 ? 0.796 -0.427 21.375 1 28.25 75 THR B C 1
ATOM 4580 O O . THR B 1 75 ? 2.027 -0.391 21.391 1 28.25 75 THR B O 1
ATOM 4583 N N . THR B 1 76 ? 0.352 -0.71 20.141 1 31.5 76 THR B N 1
ATOM 4584 C CA . THR B 1 76 ? 0.916 -0.185 18.906 1 31.5 76 THR B CA 1
ATOM 4585 C C . THR B 1 76 ? 1.394 1.252 19.094 1 31.5 76 THR B C 1
ATOM 4587 O O . THR B 1 76 ? 0.617 2.195 18.922 1 31.5 76 THR B O 1
ATOM 4590 N N . THR B 1 77 ? 1.983 1.524 20.109 1 31.39 77 THR B N 1
ATOM 4591 C CA . THR B 1 77 ? 2.676 2.809 20.156 1 31.39 77 THR B CA 1
ATOM 4592 C C . THR B 1 77 ? 3.598 2.973 18.953 1 31.39 77 THR B C 1
ATOM 4594 O O . THR B 1 77 ? 4.254 2.018 18.531 1 31.39 77 THR B O 1
ATOM 4597 N N . PRO B 1 78 ? 3.385 3.99 18.266 1 34.47 78 PRO B N 1
ATOM 4598 C CA . PRO B 1 78 ? 4.383 4.254 17.219 1 34.47 78 PRO B CA 1
ATOM 4599 C C . PRO B 1 78 ? 5.797 3.869 17.656 1 34.47 78 PRO B C 1
ATOM 4601 O O . PRO B 1 78 ? 6.141 3.979 18.828 1 34.47 78 PRO B O 1
ATOM 4604 N N . SER B 1 79 ? 6.457 2.922 17.031 1 38 79 SER B N 1
ATOM 4605 C CA . SER B 1 79 ? 7.797 2.412 17.297 1 38 79 SER B CA 1
ATOM 4606 C C . SER B 1 79 ? 8.727 3.525 17.766 1 38 79 SER B C 1
ATOM 4608 O O . SER B 1 79 ? 8.727 4.621 17.203 1 38 79 SER B O 1
ATOM 4610 N N . VAL B 1 80 ? 8.984 3.537 18.984 1 39.91 80 VAL B N 1
ATOM 4611 C CA . VAL B 1 80 ? 10.07 4.316 19.578 1 39.91 80 VAL B CA 1
ATOM 4612 C C . VAL B 1 80 ? 11.328 4.164 18.719 1 39.91 80 VAL B C 1
ATOM 4614 O O . VAL B 1 80 ? 11.648 3.064 18.266 1 39.91 80 VAL B O 1
ATOM 4617 N N . PRO B 1 81 ? 11.82 5.336 18.234 1 44.06 81 PRO B N 1
ATOM 4618 C CA . PRO B 1 81 ? 13.086 5.336 17.5 1 44.06 81 PRO B CA 1
ATOM 4619 C C . PRO B 1 81 ? 14.141 4.434 18.141 1 44.06 81 PRO B C 1
ATOM 4621 O O . PRO B 1 81 ? 14.273 4.402 19.375 1 44.06 81 PRO B O 1
ATOM 4624 N N . TYR B 1 82 ? 14.484 3.27 17.594 1 49.44 82 TYR B N 1
ATOM 4625 C CA . TYR B 1 82 ? 15.555 2.359 17.984 1 49.44 82 TYR B CA 1
ATOM 4626 C C . TYR B 1 82 ? 16.906 3.074 18 1 49.44 82 TYR B C 1
ATOM 4628 O O . TYR B 1 82 ? 17.141 3.986 17.203 1 49.44 82 TYR B O 1
ATOM 4636 N N . ALA B 1 83 ? 17.547 2.873 19.094 1 47.97 83 ALA B N 1
ATOM 4637 C CA . ALA B 1 83 ? 18.938 3.295 19.156 1 47.97 83 ALA B CA 1
ATOM 4638 C C . ALA B 1 83 ? 19.719 2.781 17.938 1 47.97 83 ALA B C 1
ATOM 4640 O O . ALA B 1 83 ? 19.672 1.589 17.641 1 47.97 83 ALA B O 1
ATOM 4641 N N . LEU B 1 84 ? 20.203 3.645 17.156 1 58.31 84 LEU B N 1
ATOM 4642 C CA . LEU B 1 84 ? 21.078 3.508 16 1 58.31 84 LEU B CA 1
ATOM 4643 C C . LEU B 1 84 ? 22.359 2.785 16.359 1 58.31 84 LEU B C 1
ATOM 4645 O O . LEU B 1 84 ? 22.828 2.867 17.5 1 58.31 84 LEU B O 1
ATOM 4649 N N . GLY B 1 85 ? 22.625 1.506 15.633 1 56.75 85 GLY B N 1
ATOM 4650 C CA . GLY B 1 85 ? 23.969 0.987 15.695 1 56.75 85 GLY B CA 1
ATOM 4651 C C . GLY B 1 85 ? 24.031 -0.511 15.93 1 56.75 85 GLY B C 1
ATOM 4652 O O . GLY B 1 85 ? 25.109 -1.082 16.062 1 56.75 85 GLY B O 1
ATOM 4653 N N . SER B 1 86 ? 22.891 -1.081 16.094 1 64.94 86 SER B N 1
ATOM 4654 C CA . SER B 1 86 ? 23.031 -2.523 16.266 1 64.94 86 SER B CA 1
ATOM 4655 C C . SER B 1 86 ? 23.328 -3.211 14.945 1 64.94 86 SER B C 1
ATOM 4657 O O . SER B 1 86 ? 22.875 -2.758 13.891 1 64.94 86 SER B O 1
ATOM 4659 N N . ASP B 1 87 ? 24.172 -4.207 15.062 1 71.69 87 ASP B N 1
ATOM 4660 C CA . ASP B 1 87 ? 24.625 -4.965 13.898 1 71.69 87 ASP B CA 1
ATOM 4661 C C . ASP B 1 87 ? 23.453 -5.594 13.164 1 71.69 87 ASP B C 1
ATOM 4663 O O . ASP B 1 87 ? 22.5 -6.074 13.789 1 71.69 87 ASP B O 1
ATOM 4667 N N . LEU B 1 88 ? 23.516 -5.402 11.797 1 77.38 88 LEU B N 1
ATOM 4668 C CA . LEU B 1 88 ? 22.625 -6.141 10.914 1 77.38 88 LEU B CA 1
ATOM 4669 C C . LEU B 1 88 ? 22.828 -7.645 11.055 1 77.38 88 LEU B C 1
ATOM 4671 O O . LEU B 1 88 ? 23.953 -8.102 11.273 1 77.38 88 LEU B O 1
ATOM 4675 N N . LYS B 1 89 ? 21.781 -8.422 11.039 1 73.12 89 LYS B N 1
ATOM 4676 C CA . LYS B 1 89 ? 21.828 -9.883 11 1 73.12 89 LYS B CA 1
ATOM 4677 C C . LYS B 1 89 ? 21.344 -10.414 9.656 1 73.12 89 LYS B C 1
ATOM 4679 O O . LYS B 1 89 ? 20.328 -9.953 9.125 1 73.12 89 LYS B O 1
ATOM 4684 N N . VAL B 1 90 ? 22.234 -11.25 9.047 1 72.94 90 VAL B N 1
ATOM 4685 C CA . VAL B 1 90 ? 21.812 -11.969 7.848 1 72.94 90 VAL B CA 1
ATOM 4686 C C . VAL B 1 90 ? 21.172 -13.297 8.242 1 72.94 90 VAL B C 1
ATOM 4688 O O . VAL B 1 90 ? 21.844 -14.18 8.781 1 72.94 90 VAL B O 1
ATOM 4691 N N . GLY B 1 91 ? 19.938 -13.43 7.855 1 78.31 91 GLY B N 1
ATOM 4692 C CA . GLY B 1 91 ? 19.25 -14.68 8.148 1 78.31 91 GLY B CA 1
ATOM 4693 C C . GLY B 1 91 ? 19.516 -15.758 7.117 1 78.31 91 GLY B C 1
ATOM 4694 O O . GLY B 1 91 ? 19.734 -16.922 7.469 1 78.31 91 GLY B O 1
ATOM 4695 N N . ALA B 1 92 ? 19.469 -15.398 5.828 1 85.25 92 ALA B N 1
ATOM 4696 C CA . ALA B 1 92 ? 19.719 -16.281 4.684 1 85.25 92 ALA B CA 1
ATOM 4697 C C . ALA B 1 92 ? 20.203 -15.484 3.48 1 85.25 92 ALA B C 1
ATOM 4699 O O . ALA B 1 92 ? 19.906 -14.289 3.35 1 85.25 92 ALA B O 1
ATOM 4700 N N . HIS B 1 93 ? 21 -16.203 2.686 1 92.81 93 HIS B N 1
ATOM 4701 C CA . HIS B 1 93 ? 21.562 -15.453 1.568 1 92.81 93 HIS B CA 1
ATOM 4702 C C . HIS B 1 93 ? 21.984 -16.375 0.435 1 92.81 93 HIS B C 1
ATOM 4704 O O . HIS B 1 93 ? 22.484 -17.484 0.682 1 92.81 93 HIS B O 1
ATOM 4710 N N . THR B 1 94 ? 21.734 -15.992 -0.706 1 94.12 94 THR B N 1
ATOM 4711 C CA . THR B 1 94 ? 22.359 -16.406 -1.961 1 94.12 94 THR B CA 1
ATOM 4712 C C . THR B 1 94 ? 22.453 -15.219 -2.922 1 94.12 94 THR B C 1
ATOM 4714 O O . THR B 1 94 ? 21.969 -14.125 -2.623 1 94.12 94 THR B O 1
ATOM 4717 N N . TRP B 1 95 ? 23.109 -15.391 -3.979 1 93.5 95 TRP B N 1
ATOM 4718 C CA . TRP B 1 95 ? 23.266 -14.305 -4.934 1 93.5 95 TRP B CA 1
ATOM 4719 C C . TRP B 1 95 ? 21.906 -13.758 -5.371 1 93.5 95 TRP B C 1
ATOM 4721 O O . TRP B 1 95 ? 21.109 -14.484 -5.965 1 93.5 95 TRP B O 1
ATOM 4731 N N . GLY B 1 96 ? 21.641 -12.508 -5.035 1 94.75 96 GLY B N 1
ATOM 4732 C CA . GLY B 1 96 ? 20.469 -11.812 -5.535 1 94.75 96 GLY B CA 1
ATOM 4733 C C . GLY B 1 96 ? 19.266 -11.961 -4.633 1 94.75 96 GLY B C 1
ATOM 4734 O O . GLY B 1 96 ? 18.234 -11.328 -4.863 1 94.75 96 GLY B O 1
ATOM 4735 N N . TYR B 1 97 ? 19.359 -12.844 -3.637 1 96.94 97 TYR B N 1
ATOM 4736 C CA . TYR B 1 97 ? 18.312 -13.023 -2.639 1 96.94 97 TYR B CA 1
ATOM 4737 C C . TYR B 1 97 ? 18.891 -13.039 -1.231 1 96.94 97 TYR B C 1
ATOM 4739 O O . TYR B 1 97 ? 19.703 -13.898 -0.896 1 96.94 97 TYR B O 1
ATOM 4747 N N . SER B 1 98 ? 18.484 -12.055 -0.362 1 95.75 98 SER B N 1
ATOM 4748 C CA . SER B 1 98 ? 19.047 -11.969 0.985 1 95.75 98 SER B CA 1
ATOM 4749 C C . SER B 1 98 ? 17.969 -11.641 2.008 1 95.75 98 SER B C 1
ATOM 4751 O O . SER B 1 98 ? 17.109 -10.789 1.764 1 95.75 98 SER B O 1
ATOM 4753 N N . VAL B 1 99 ? 17.938 -12.398 3.057 1 95.25 99 VAL B N 1
ATOM 4754 C CA . VAL B 1 99 ? 17.141 -12.047 4.219 1 95.25 99 VAL B CA 1
ATOM 4755 C C . VAL B 1 99 ? 17.984 -11.258 5.215 1 95.25 99 VAL B C 1
ATOM 4757 O O . VAL B 1 99 ? 18.953 -11.781 5.777 1 95.25 99 VAL B O 1
ATOM 4760 N N . LEU B 1 100 ? 17.625 -10 5.418 1 93.94 100 LEU B N 1
ATOM 4761 C CA . LEU B 1 100 ? 18.406 -9.094 6.242 1 93.94 100 LEU B CA 1
ATOM 4762 C C . LEU B 1 100 ? 17.562 -8.523 7.375 1 93.94 100 LEU B C 1
ATOM 4764 O O . LEU B 1 100 ? 16.438 -8.055 7.148 1 93.94 100 LEU B O 1
ATOM 4768 N N . ASP B 1 101 ? 18.078 -8.578 8.555 1 91.5 101 ASP B N 1
ATOM 4769 C CA . ASP B 1 101 ? 17.453 -7.906 9.688 1 91.5 101 ASP B CA 1
ATOM 4770 C C . ASP B 1 101 ? 18.125 -6.562 9.969 1 91.5 101 ASP B C 1
ATOM 4772 O O . ASP B 1 101 ? 19.344 -6.457 9.922 1 91.5 101 ASP B O 1
ATOM 4776 N N . ARG B 1 102 ? 17.328 -5.492 10.102 1 91.75 102 ARG B N 1
ATOM 4777 C CA . ARG B 1 102 ? 17.781 -4.152 10.438 1 91.75 102 ARG B CA 1
ATOM 4778 C C . ARG B 1 102 ? 18.531 -3.512 9.266 1 91.75 102 ARG B C 1
ATOM 4780 O O . ARG B 1 102 ? 19.656 -3.049 9.422 1 91.75 102 ARG B O 1
ATOM 4787 N N . LEU B 1 103 ? 17.922 -3.568 8.172 1 94.5 103 LEU B N 1
ATOM 4788 C CA . LEU B 1 103 ? 18.406 -2.85 7.004 1 94.5 103 LEU B CA 1
ATOM 4789 C C . LEU B 1 103 ? 17.953 -1.394 7.035 1 94.5 103 LEU B C 1
ATOM 4791 O O . LEU B 1 103 ? 16.766 -1.11 7.09 1 94.5 103 LEU B O 1
ATOM 4795 N N . TYR B 1 104 ? 18.938 -0.482 7.027 1 93.81 104 TYR B N 1
ATOM 4796 C CA . TYR B 1 104 ? 18.625 0.94 7.121 1 93.81 104 TYR B CA 1
ATOM 4797 C C . TYR B 1 104 ? 18.484 1.561 5.738 1 93.81 104 TYR B C 1
ATOM 4799 O O . TYR B 1 104 ? 19.109 1.101 4.777 1 93.81 104 TYR B O 1
ATOM 4807 N N . LEU B 1 105 ? 17.703 2.523 5.605 1 93.81 105 LEU B N 1
ATOM 4808 C CA . LEU B 1 105 ? 17.484 3.299 4.391 1 93.81 105 LEU B CA 1
ATOM 4809 C C . LEU B 1 105 ? 17.516 4.793 4.684 1 93.81 105 LEU B C 1
ATOM 4811 O O . LEU B 1 105 ? 16.859 5.262 5.617 1 93.81 105 LEU B O 1
ATOM 4815 N N . ARG B 1 106 ? 18.25 5.492 3.984 1 92.81 106 ARG B N 1
ATOM 4816 C CA . ARG B 1 106 ? 18.297 6.949 4.059 1 92.81 106 ARG B CA 1
ATOM 4817 C C . ARG B 1 106 ? 18.641 7.551 2.699 1 92.81 106 ARG B C 1
ATOM 4819 O O . ARG B 1 106 ? 19.578 7.113 2.037 1 92.81 106 ARG B O 1
ATOM 4826 N N . ASN B 1 107 ? 17.797 8.516 2.295 1 89.81 107 ASN B N 1
ATOM 4827 C CA . ASN B 1 107 ? 18.016 9.25 1.053 1 89.81 107 ASN B CA 1
ATOM 4828 C C . ASN B 1 107 ? 18.141 8.305 -0.141 1 89.81 107 ASN B C 1
ATOM 4830 O O . ASN B 1 107 ? 19 8.5 -1.004 1 89.81 107 ASN B O 1
ATOM 4834 N N . GLY B 1 108 ? 17.422 7.199 -0.059 1 89.31 108 GLY B N 1
ATOM 4835 C CA . GLY B 1 108 ? 17.375 6.293 -1.195 1 89.31 108 GLY B CA 1
ATOM 4836 C C . GLY B 1 108 ? 18.5 5.281 -1.207 1 89.31 108 GLY B C 1
ATOM 4837 O O . GLY B 1 108 ? 18.641 4.512 -2.16 1 89.31 108 GLY B O 1
ATOM 4838 N N . THR B 1 109 ? 19.312 5.289 -0.189 1 92.31 109 THR B N 1
ATOM 4839 C CA . THR B 1 109 ? 20.438 4.359 -0.078 1 92.31 109 THR B CA 1
ATOM 4840 C C . THR B 1 109 ? 20.234 3.414 1.103 1 92.31 109 THR B C 1
ATOM 4842 O O . THR B 1 109 ? 19.828 3.838 2.186 1 92.31 109 THR B O 1
ATOM 4845 N N . PHE B 1 110 ? 20.484 2.148 0.83 1 94.19 110 PHE B N 1
ATOM 4846 C CA . PHE B 1 110 ? 20.453 1.164 1.905 1 94.19 110 PHE B CA 1
ATOM 4847 C C . PHE B 1 110 ? 21.797 1.125 2.639 1 94.19 110 PHE B C 1
ATOM 4849 O O . PHE B 1 110 ? 22.859 1.236 2.018 1 94.19 110 PHE B O 1
ATOM 4856 N N . TYR B 1 111 ? 21.719 0.942 3.932 1 93.25 111 TYR B N 1
ATOM 4857 C CA . TYR B 1 111 ? 22.922 0.83 4.75 1 93.25 111 TYR B CA 1
ATOM 4858 C C . TYR B 1 111 ? 22.891 -0.439 5.594 1 93.25 111 TYR B C 1
ATOM 4860 O O . TYR B 1 111 ? 21.891 -0.735 6.246 1 93.25 111 TYR B O 1
ATOM 4868 N N . ILE B 1 112 ? 23.953 -1.17 5.52 1 92.69 112 ILE B N 1
ATOM 4869 C CA . ILE B 1 112 ? 24.188 -2.324 6.379 1 92.69 112 ILE B CA 1
ATOM 4870 C C . ILE B 1 112 ? 25.219 -1.967 7.449 1 92.69 112 ILE B C 1
ATOM 4872 O O . ILE B 1 112 ? 26.375 -1.661 7.129 1 92.69 112 ILE B O 1
ATOM 4876 N N . VAL B 1 113 ? 24.766 -1.97 8.664 1 91.81 113 VAL B N 1
ATOM 4877 C CA . VAL B 1 113 ? 25.656 -1.66 9.773 1 91.81 113 VAL B CA 1
ATOM 4878 C C . VAL B 1 113 ? 26.266 -2.949 10.328 1 91.81 113 VAL B C 1
ATOM 4880 O O . VAL B 1 113 ? 25.531 -3.857 10.734 1 91.81 113 VAL B O 1
ATOM 4883 N N . THR B 1 114 ? 27.531 -2.994 10.312 1 89.19 114 THR B N 1
ATOM 4884 C CA . THR B 1 114 ? 28.172 -4.215 10.789 1 89.19 114 THR B CA 1
ATOM 4885 C C . THR B 1 114 ? 29.578 -3.916 11.312 1 89.19 114 THR B C 1
ATOM 4887 O O . THR B 1 114 ? 30.266 -3.041 10.789 1 89.19 114 THR B O 1
ATOM 4890 N N . SER B 1 115 ? 29.922 -4.656 12.398 1 88.25 115 SER B N 1
ATOM 4891 C CA . SER B 1 115 ? 31.266 -4.602 12.938 1 88.25 115 SER B CA 1
ATOM 4892 C C . SER B 1 115 ? 32.156 -5.641 12.273 1 88.25 115 SER B C 1
ATOM 4894 O O . SER B 1 115 ? 33.406 -5.594 12.414 1 88.25 115 SER B O 1
ATOM 4896 N N . ASP B 1 116 ? 31.594 -6.57 11.523 1 87.38 116 ASP B N 1
ATOM 4897 C CA . ASP B 1 116 ? 32.312 -7.656 10.875 1 87.38 116 ASP B CA 1
ATOM 4898 C C . ASP B 1 116 ? 31.953 -7.758 9.398 1 87.38 116 ASP B C 1
ATOM 4900 O O . ASP B 1 116 ? 31.234 -8.672 8.984 1 87.38 116 ASP B O 1
ATOM 4904 N N . ARG B 1 117 ? 32.562 -6.98 8.609 1 87.25 117 ARG B N 1
ATOM 4905 C CA . ARG B 1 117 ? 32.25 -6.871 7.188 1 87.25 117 ARG B CA 1
ATOM 4906 C C . ARG B 1 117 ? 32.594 -8.164 6.453 1 87.25 117 ARG B C 1
ATOM 4908 O O . ARG B 1 117 ? 31.891 -8.578 5.539 1 87.25 117 ARG B O 1
ATOM 4915 N N . ASP B 1 118 ? 33.562 -8.812 6.879 1 86.25 118 ASP B N 1
ATOM 4916 C CA . ASP B 1 118 ? 34.125 -9.961 6.152 1 86.25 118 ASP B CA 1
ATOM 4917 C C . ASP B 1 118 ? 33.219 -11.18 6.305 1 86.25 118 ASP B C 1
ATOM 4919 O O . ASP B 1 118 ? 33.25 -12.102 5.488 1 86.25 118 ASP B O 1
ATOM 4923 N N . SER B 1 119 ? 32.344 -11.164 7.293 1 85.75 119 SER B N 1
ATOM 4924 C CA . SER B 1 119 ? 31.453 -12.289 7.523 1 85.75 119 SER B CA 1
ATOM 4925 C C . SER B 1 119 ? 30.188 -12.148 6.699 1 85.75 119 SER B C 1
ATOM 4927 O O . SER B 1 119 ? 29.359 -13.07 6.648 1 85.75 119 SER B O 1
ATOM 4929 N N . LEU B 1 120 ? 30.094 -11.023 5.965 1 88.25 120 LEU B N 1
ATOM 4930 C CA . LEU B 1 120 ? 28.875 -10.758 5.227 1 88.25 120 LEU B CA 1
ATOM 4931 C C . LEU B 1 120 ? 29.109 -10.812 3.723 1 88.25 120 LEU B C 1
ATOM 4933 O O . LEU B 1 120 ? 30.25 -10.633 3.268 1 88.25 120 LEU B O 1
ATOM 4937 N N . PRO B 1 121 ? 28.047 -11.117 2.99 1 89.81 121 PRO B N 1
ATOM 4938 C CA . PRO B 1 121 ? 28.188 -11.086 1.532 1 89.81 121 PRO B CA 1
ATOM 4939 C C . PRO B 1 121 ? 28.625 -9.719 1.015 1 89.81 121 PRO B C 1
ATOM 4941 O O . PRO B 1 121 ? 28.438 -8.703 1.691 1 89.81 121 PRO B O 1
ATOM 4944 N N . THR B 1 122 ? 29.234 -9.727 -0.142 1 89.5 122 THR B N 1
ATOM 4945 C CA . THR B 1 122 ? 29.625 -8.461 -0.761 1 89.5 122 THR B CA 1
ATOM 4946 C C . THR B 1 122 ? 28.391 -7.688 -1.224 1 89.5 122 THR B C 1
ATOM 4948 O O . THR B 1 122 ? 27.297 -8.25 -1.35 1 89.5 122 THR B O 1
ATOM 4951 N N . LYS B 1 123 ? 28.594 -6.461 -1.479 1 89.19 123 LYS B N 1
ATOM 4952 C CA . LYS B 1 123 ? 27.516 -5.621 -1.983 1 89.19 123 LYS B CA 1
ATOM 4953 C C . LYS B 1 123 ? 26.938 -6.18 -3.285 1 89.19 123 LYS B C 1
ATOM 4955 O O . LYS B 1 123 ? 25.719 -6.176 -3.488 1 89.19 123 LYS B O 1
ATOM 4960 N N . ALA B 1 124 ? 27.797 -6.66 -4.109 1 87.62 124 ALA B N 1
ATOM 4961 C CA . ALA B 1 124 ? 27.406 -7.16 -5.426 1 87.62 124 ALA B CA 1
ATOM 4962 C C . ALA B 1 124 ? 26.547 -8.406 -5.309 1 87.62 124 ALA B C 1
ATOM 4964 O O . ALA B 1 124 ? 25.703 -8.664 -6.172 1 87.62 124 ALA B O 1
ATOM 4965 N N . GLU B 1 125 ? 26.766 -9.164 -4.242 1 90.75 125 GLU B N 1
ATOM 4966 C CA . GLU B 1 125 ? 25.984 -10.375 -4.031 1 90.75 125 GLU B CA 1
ATOM 4967 C C . GLU B 1 125 ? 24.562 -10.039 -3.57 1 90.75 125 GLU B C 1
ATOM 4969 O O . GLU B 1 125 ? 23.641 -10.812 -3.801 1 90.75 125 GLU B O 1
ATOM 4974 N N . ILE B 1 126 ? 24.469 -8.922 -2.922 1 91.19 126 ILE B N 1
ATOM 4975 C CA . ILE B 1 126 ? 23.172 -8.547 -2.373 1 91.19 126 ILE B CA 1
ATOM 4976 C C . ILE B 1 126 ? 22.422 -7.691 -3.387 1 91.19 126 ILE B C 1
ATOM 4978 O O . ILE B 1 126 ? 21.312 -8.039 -3.797 1 91.19 126 ILE B O 1
ATOM 4982 N N . ILE B 1 127 ? 22.953 -6.551 -3.674 1 88.56 127 ILE B N 1
ATOM 4983 C CA . ILE B 1 127 ? 22.344 -5.602 -4.602 1 88.56 127 ILE B CA 1
ATOM 4984 C C . ILE B 1 127 ? 23.422 -5.055 -5.547 1 88.56 127 ILE B C 1
ATOM 4986 O O . ILE B 1 127 ? 24.375 -4.418 -5.105 1 88.56 127 ILE B O 1
ATOM 4990 N N . HIS B 1 128 ? 23.25 -5.383 -6.727 1 79.25 128 HIS B N 1
ATOM 4991 C CA . HIS B 1 128 ? 24.125 -4.816 -7.738 1 79.25 128 HIS B CA 1
ATOM 4992 C C . HIS B 1 128 ? 23.391 -3.797 -8.602 1 79.25 128 HIS B C 1
ATOM 4994 O O . HIS B 1 128 ? 22.188 -3.936 -8.844 1 79.25 128 HIS B O 1
ATOM 5000 N N . ARG B 1 129 ? 23.859 -2.623 -8.75 1 63.06 129 ARG B N 1
ATOM 5001 C CA . ARG B 1 129 ? 23.25 -1.462 -9.383 1 63.06 129 ARG B CA 1
ATOM 5002 C C . ARG B 1 129 ? 22.312 -1.887 -10.523 1 63.06 129 ARG B C 1
ATOM 5004 O O . ARG B 1 129 ? 22.547 -2.914 -11.164 1 63.06 129 ARG B O 1
ATOM 5011 N N . LEU B 1 130 ? 21.062 -1.253 -10.477 1 54.5 130 LEU B N 1
ATOM 5012 C CA . LEU B 1 130 ? 20.031 -1.467 -11.484 1 54.5 130 LEU B CA 1
ATOM 5013 C C . LEU B 1 130 ? 20.594 -1.261 -12.891 1 54.5 130 LEU B C 1
ATOM 5015 O O . LEU B 1 130 ? 21.016 -0.157 -13.234 1 54.5 130 LEU B O 1
ATOM 5019 N N . GLY B 1 131 ? 21.562 -1.886 -13.312 1 40.53 131 GLY B N 1
ATOM 5020 C CA . GLY B 1 131 ? 21.938 -1.601 -14.688 1 40.53 131 GLY B CA 1
ATOM 5021 C C . GLY B 1 131 ? 20.75 -1.581 -15.633 1 40.53 131 GLY B C 1
ATOM 5022 O O . GLY B 1 131 ? 19.719 -2.203 -15.359 1 40.53 131 GLY B O 1
ATOM 5023 N N . ARG B 1 132 ? 20.375 -0.511 -16.328 1 38.28 132 ARG B N 1
ATOM 5024 C CA . ARG B 1 132 ? 19.703 -0.857 -17.578 1 38.28 132 ARG B CA 1
ATOM 5025 C C . ARG B 1 132 ? 20.266 -2.16 -18.156 1 38.28 132 ARG B C 1
ATOM 5027 O O . ARG B 1 132 ? 21.453 -2.256 -18.453 1 38.28 132 ARG B O 1
ATOM 5034 N N . ILE B 1 133 ? 19.828 -3.271 -17.656 1 36.25 133 ILE B N 1
ATOM 5035 C CA . ILE B 1 133 ? 20.25 -4.414 -18.453 1 36.25 133 ILE B CA 1
ATOM 5036 C C . ILE B 1 133 ? 20.156 -4.074 -19.938 1 36.25 133 ILE B C 1
ATOM 5038 O O . ILE B 1 133 ? 19.062 -4.129 -20.516 1 36.25 133 ILE B O 1
ATOM 5042 N N . SER B 1 134 ? 20.516 -2.971 -20.562 1 33.03 134 SER B N 1
ATOM 5043 C CA . SER B 1 134 ? 20.625 -2.967 -22.016 1 33.03 134 SER B CA 1
ATOM 5044 C C . SER B 1 134 ? 21.484 -4.133 -22.5 1 33.03 134 SER B C 1
ATOM 5046 O O . SER B 1 134 ? 22.359 -4.621 -21.781 1 33.03 134 SER B O 1
ATOM 5048 N N . THR B 1 135 ? 21.016 -4.992 -23.484 1 31.77 135 THR B N 1
ATOM 5049 C CA . THR B 1 135 ? 21.859 -5.922 -24.234 1 31.77 135 THR B CA 1
ATOM 5050 C C . THR B 1 135 ? 23.312 -5.438 -24.25 1 31.77 135 THR B C 1
ATOM 5052 O O . THR B 1 135 ? 24.219 -6.172 -24.656 1 31.77 135 THR B O 1
ATOM 5055 N N . GLN B 1 136 ? 23.562 -4.16 -24.797 1 30.36 136 GLN B N 1
ATOM 5056 C CA . GLN B 1 136 ? 24.953 -3.809 -25.031 1 30.36 136 GLN B CA 1
ATOM 5057 C C . GLN B 1 136 ? 25.703 -3.635 -23.719 1 30.36 136 GLN B C 1
ATOM 5059 O O . GLN B 1 136 ? 25.109 -3.291 -22.703 1 30.36 136 GLN B O 1
ATOM 5064 N N . GLY B 1 137 ? 26.875 -4.16 -23.531 1 30.77 137 GLY B N 1
ATOM 5065 C CA . GLY B 1 137 ? 28.062 -4.125 -22.688 1 30.77 137 GLY B CA 1
ATOM 5066 C C . GLY B 1 137 ? 28.156 -2.867 -21.844 1 30.77 137 GLY B C 1
ATOM 5067 O O . GLY B 1 137 ? 29.25 -2.494 -21.391 1 30.77 137 GLY B O 1
ATOM 5068 N N . ASP B 1 138 ? 27.391 -1.871 -22.266 1 33.28 138 ASP B N 1
ATOM 5069 C CA . ASP B 1 138 ? 27.906 -0.669 -21.625 1 33.28 138 ASP B CA 1
ATOM 5070 C C . ASP B 1 138 ? 27.984 -0.846 -20.109 1 33.28 138 ASP B C 1
ATOM 5072 O O . ASP B 1 138 ? 27.047 -1.359 -19.5 1 33.28 138 ASP B O 1
ATOM 5076 N N . GLU B 1 139 ? 29.25 -0.888 -19.609 1 34.03 139 GLU B N 1
ATOM 5077 C CA . GLU B 1 139 ? 29.906 -0.838 -18.312 1 34.03 139 GLU B CA 1
ATOM 5078 C C . GLU B 1 139 ? 29.031 -0.143 -17.281 1 34.03 139 GLU B C 1
ATOM 5080 O O . GLU B 1 139 ? 28.062 0.546 -17.625 1 34.03 139 GLU B O 1
ATOM 5085 N N . ASP B 1 140 ? 29.703 -0.035 -16 1 37.62 140 ASP B N 1
ATOM 5086 C CA . ASP B 1 140 ? 29.703 0.387 -14.609 1 37.62 140 ASP B CA 1
ATOM 5087 C C . ASP B 1 140 ? 29.25 1.844 -14.477 1 37.62 140 ASP B C 1
ATOM 5089 O O . ASP B 1 140 ? 30.062 2.76 -14.656 1 37.62 140 ASP B O 1
ATOM 5093 N N . ASP B 1 141 ? 28.375 2.383 -15.211 1 36.25 141 ASP B N 1
ATOM 5094 C CA . ASP B 1 141 ? 28.312 3.748 -14.703 1 36.25 141 ASP B CA 1
ATOM 5095 C C . ASP B 1 141 ? 28.5 3.781 -13.188 1 36.25 141 ASP B C 1
ATOM 5097 O O . ASP B 1 141 ? 27.969 2.926 -12.477 1 36.25 141 ASP B O 1
ATOM 5101 N N . GLU B 1 142 ? 29.594 4.176 -12.711 1 38.94 142 GLU B N 1
ATOM 5102 C CA . GLU B 1 142 ? 29.984 4.555 -11.359 1 38.94 142 GLU B CA 1
ATOM 5103 C C . GLU B 1 142 ? 28.781 5.016 -10.547 1 38.94 142 GLU B C 1
ATOM 5105 O O . GLU B 1 142 ? 28.922 5.785 -9.594 1 38.94 142 GLU B O 1
ATOM 5110 N N . GLY B 1 143 ? 27.578 4.996 -10.977 1 42.72 143 GLY B N 1
ATOM 5111 C CA . GLY B 1 143 ? 26.438 5.609 -10.328 1 42.72 143 GLY B CA 1
ATOM 5112 C C . GLY B 1 143 ? 26.234 5.148 -8.898 1 42.72 143 GLY B C 1
ATOM 5113 O O . GLY B 1 143 ? 26.938 4.258 -8.422 1 42.72 143 GLY B O 1
ATOM 5114 N N . SER B 1 144 ? 25.266 5.926 -8.094 1 54.72 144 SER B N 1
ATOM 5115 C CA . SER B 1 144 ? 24.969 5.988 -6.668 1 54.72 144 SER B CA 1
ATOM 5116 C C . SER B 1 144 ? 24.672 4.602 -6.102 1 54.72 144 SER B C 1
ATOM 5118 O O . SER B 1 144 ? 23.875 3.854 -6.672 1 54.72 144 SER B O 1
ATOM 5120 N N . GLU B 1 145 ? 25.562 4.039 -5.34 1 76.75 145 GLU B N 1
ATOM 5121 C CA . GLU B 1 145 ? 25.469 2.797 -4.578 1 76.75 145 GLU B CA 1
ATOM 5122 C C . GLU B 1 145 ? 24.141 2.709 -3.844 1 76.75 145 GLU B C 1
ATOM 5124 O O . GLU B 1 145 ? 23.734 3.643 -3.141 1 76.75 145 GLU B O 1
ATOM 5129 N N . LEU B 1 146 ? 23.422 1.684 -4.266 1 87.56 146 LEU B N 1
ATOM 5130 C CA . LEU B 1 146 ? 22.141 1.454 -3.613 1 87.56 146 LEU B CA 1
ATOM 5131 C C . LEU B 1 146 ? 22.344 0.898 -2.207 1 87.56 146 LEU B C 1
ATOM 5133 O O . LEU B 1 146 ? 21.453 0.994 -1.364 1 87.56 146 LEU B O 1
ATOM 5137 N N . VAL B 1 147 ? 23.547 0.289 -2.018 1 92.06 147 VAL B N 1
ATOM 5138 C CA . VAL B 1 147 ? 23.781 -0.293 -0.7 1 92.06 147 VAL B CA 1
ATOM 5139 C C . VAL B 1 147 ? 25.188 0.031 -0.236 1 92.06 147 VAL B C 1
ATOM 5141 O O . VAL B 1 147 ? 26.141 0.007 -1.033 1 92.06 147 VAL B O 1
ATOM 5144 N N . LYS B 1 148 ? 25.344 0.38 1.006 1 92.06 148 LYS B N 1
ATOM 5145 C CA . LYS B 1 148 ? 26.625 0.686 1.631 1 92.06 148 LYS B CA 1
ATOM 5146 C C . LYS B 1 148 ? 26.781 -0.043 2.963 1 92.06 148 LYS B C 1
ATOM 5148 O O . LYS B 1 148 ? 25.812 -0.201 3.703 1 92.06 148 LYS B O 1
ATOM 5153 N N . TYR B 1 149 ? 28.016 -0.498 3.188 1 92.75 149 TYR B N 1
ATOM 5154 C CA . TYR B 1 149 ? 28.391 -0.991 4.512 1 92.75 149 TYR B CA 1
ATOM 5155 C C . TYR B 1 149 ? 28.969 0.125 5.367 1 92.75 149 TYR B C 1
ATOM 5157 O O . TYR B 1 149 ? 29.781 0.919 4.887 1 92.75 149 TYR B O 1
ATOM 5165 N N . ILE B 1 150 ? 28.516 0.205 6.523 1 93.25 150 ILE B N 1
ATOM 5166 C CA . ILE B 1 150 ? 29.094 1.167 7.449 1 93.25 150 ILE B CA 1
ATOM 5167 C C . ILE B 1 150 ? 29.312 0.508 8.805 1 93.25 150 ILE B C 1
ATOM 5169 O O . ILE B 1 150 ? 28.672 -0.492 9.133 1 93.25 150 ILE B O 1
ATOM 5173 N N . SER B 1 151 ? 30.281 1.05 9.625 1 90.69 151 SER B N 1
ATOM 5174 C CA . SER B 1 151 ? 30.531 0.556 10.969 1 90.69 151 SER B CA 1
ATOM 5175 C C . SER B 1 151 ? 29.578 1.174 11.977 1 90.69 151 SER B C 1
ATOM 5177 O O . SER B 1 151 ? 28.984 2.227 11.719 1 90.69 151 SER B O 1
ATOM 5179 N N . PRO B 1 152 ? 29.391 0.466 13.062 1 88.06 152 PRO B N 1
ATOM 5180 C CA . PRO B 1 152 ? 28.578 1.068 14.117 1 88.06 152 PRO B CA 1
ATOM 5181 C C . PRO B 1 152 ? 29.094 2.441 14.547 1 88.06 152 PRO B C 1
ATOM 5183 O O . PRO B 1 152 ? 28.297 3.334 14.844 1 88.06 152 PRO B O 1
ATOM 5186 N N . ALA B 1 153 ? 30.359 2.666 14.508 1 87.56 153 ALA B N 1
ATOM 5187 C CA . ALA B 1 153 ? 30.953 3.939 14.906 1 87.56 153 ALA B CA 1
ATOM 5188 C C . ALA B 1 153 ? 30.562 5.055 13.938 1 87.56 153 ALA B C 1
ATOM 5190 O O . ALA B 1 153 ? 30.406 6.207 14.344 1 87.56 153 ALA B O 1
ATOM 5191 N N . GLU B 1 154 ? 30.359 4.691 12.727 1 91.25 154 GLU B N 1
ATOM 5192 C CA . GLU B 1 154 ? 30.031 5.66 11.688 1 91.25 154 GLU B CA 1
ATOM 5193 C C . GLU B 1 154 ? 28.516 5.867 11.594 1 91.25 154 GLU B C 1
ATOM 5195 O O . GLU B 1 154 ? 28.047 6.824 10.969 1 91.25 154 GLU B O 1
ATOM 5200 N N . SER B 1 155 ? 27.781 5.016 12.148 1 90.06 155 SER B N 1
ATOM 5201 C CA . SER B 1 155 ? 26.344 4.926 11.875 1 90.06 155 SER B CA 1
ATOM 5202 C C . SER B 1 155 ? 25.625 6.203 12.289 1 90.06 155 SER B C 1
ATOM 5204 O O . SER B 1 155 ? 24.766 6.691 11.562 1 90.06 155 SER B O 1
ATOM 5206 N N . ARG B 1 156 ? 25.969 6.789 13.352 1 87.06 156 ARG B N 1
ATOM 5207 C CA . ARG B 1 156 ? 25.281 7.992 13.82 1 87.06 156 ARG B CA 1
ATOM 5208 C C . ARG B 1 156 ? 25.516 9.156 12.867 1 87.06 156 ARG B C 1
ATOM 5210 O O . ARG B 1 156 ? 24.609 9.938 12.594 1 87.06 156 ARG B O 1
ATOM 5217 N N . GLY B 1 157 ? 26.672 9.289 12.438 1 90.31 157 GLY B N 1
ATOM 5218 C CA . GLY B 1 157 ? 27 10.352 11.5 1 90.31 157 GLY B CA 1
ATOM 5219 C C . GLY B 1 157 ? 26.281 10.219 10.164 1 90.31 157 GLY B C 1
ATOM 5220 O O . GLY B 1 157 ? 25.906 11.219 9.562 1 90.31 157 GLY B O 1
ATOM 5221 N N . VAL B 1 158 ? 26.047 9.031 9.797 1 92 158 VAL B N 1
ATOM 5222 C CA . VAL B 1 158 ? 25.5 8.758 8.469 1 92 158 VAL B CA 1
ATOM 5223 C C . VAL B 1 158 ? 23.984 8.68 8.547 1 92 158 VAL B C 1
ATOM 5225 O O . VAL B 1 158 ? 23.281 9.227 7.691 1 92 158 VAL B O 1
ATOM 5228 N N . LEU B 1 159 ? 23.484 8.047 9.586 1 91.56 159 LEU B N 1
ATOM 5229 C CA . LEU B 1 159 ? 22.062 7.695 9.648 1 91.56 159 LEU B CA 1
ATOM 5230 C C . LEU B 1 159 ? 21.297 8.656 10.555 1 91.56 159 LEU B C 1
ATOM 5232 O O . LEU B 1 159 ? 20.062 8.703 10.523 1 91.56 159 LEU B O 1
ATOM 5236 N N . GLY B 1 160 ? 22 9.406 11.297 1 87 160 GLY B N 1
ATOM 5237 C CA . GLY B 1 160 ? 21.344 10.258 12.273 1 87 160 GLY B CA 1
ATOM 5238 C C . GLY B 1 160 ? 21.172 9.602 13.625 1 87 160 GLY B C 1
ATOM 5239 O O . GLY B 1 160 ? 21.734 8.531 13.875 1 87 160 GLY B O 1
ATOM 5240 N N . ASP B 1 161 ? 20.359 10.203 14.5 1 80.75 161 ASP B N 1
ATOM 5241 C CA . ASP B 1 161 ? 20.297 9.805 15.906 1 80.75 161 ASP B CA 1
ATOM 5242 C C . ASP B 1 161 ? 19.203 8.758 16.125 1 80.75 161 ASP B C 1
ATOM 5244 O O . ASP B 1 161 ? 19.219 8.039 17.125 1 80.75 161 ASP B O 1
ATOM 5248 N N . PHE B 1 162 ? 18.281 8.75 15.211 1 83.5 162 PHE B N 1
ATOM 5249 C CA . PHE B 1 162 ? 17.188 7.789 15.359 1 83.5 162 PHE B CA 1
ATOM 5250 C C . PHE B 1 162 ? 16.656 7.363 14 1 83.5 162 PHE B C 1
ATOM 5252 O O . PHE B 1 162 ? 16.984 7.969 12.977 1 83.5 162 PHE B O 1
ATOM 5259 N N . ALA B 1 163 ? 15.953 6.23 14.031 1 88.75 163 ALA B N 1
ATOM 5260 C CA . ALA B 1 163 ? 15.344 5.715 12.805 1 88.75 163 ALA B CA 1
ATOM 5261 C C . ALA B 1 163 ? 13.891 5.301 13.047 1 88.75 163 ALA B C 1
ATOM 5263 O O . ALA B 1 163 ? 13.531 4.883 14.148 1 88.75 163 ALA B O 1
ATOM 5264 N N . THR B 1 164 ? 13.141 5.527 12.07 1 87.88 164 THR B N 1
ATOM 5265 C CA . THR B 1 164 ? 11.773 5.012 12.086 1 87.88 164 THR B CA 1
ATOM 5266 C C . THR B 1 164 ? 11.758 3.52 11.758 1 87.88 164 THR B C 1
ATOM 5268 O O . THR B 1 164 ? 12.281 3.1 10.727 1 87.88 164 THR B O 1
ATOM 5271 N N . VAL B 1 165 ? 11.102 2.746 12.594 1 88.69 165 VAL B N 1
ATOM 5272 C CA . VAL B 1 165 ? 11.07 1.3 12.391 1 88.69 165 VAL B CA 1
ATOM 5273 C C . VAL B 1 165 ? 9.891 0.928 11.5 1 88.69 165 VAL B C 1
ATOM 5275 O O . VAL B 1 165 ? 8.758 1.33 11.766 1 88.69 165 VAL B O 1
ATOM 5278 N N . ILE B 1 166 ? 10.172 0.313 10.445 1 91.06 166 ILE B N 1
ATOM 5279 C CA . ILE B 1 166 ? 9.164 -0.354 9.625 1 91.06 166 ILE B CA 1
ATOM 5280 C C . ILE B 1 166 ? 9.047 -1.817 10.047 1 91.06 166 ILE B C 1
ATOM 5282 O O . ILE B 1 166 ? 9.875 -2.648 9.664 1 91.06 166 ILE B O 1
ATOM 5286 N N . SER B 1 167 ? 7.961 -2.146 10.758 1 87.75 167 SER B N 1
ATOM 5287 C CA . SER B 1 167 ? 7.812 -3.449 11.398 1 87.75 167 SER B CA 1
ATOM 5288 C C . SER B 1 167 ? 7.352 -4.508 10.406 1 87.75 167 SER B C 1
ATOM 5290 O O . SER B 1 167 ? 6.75 -4.18 9.375 1 87.75 167 SER B O 1
ATOM 5292 N N . GLY B 1 168 ? 7.652 -5.797 10.727 1 90 168 GLY B N 1
ATOM 5293 C CA . GLY B 1 168 ? 7.254 -6.918 9.891 1 90 168 GLY B CA 1
ATOM 5294 C C . GLY B 1 168 ? 8.266 -7.246 8.812 1 90 168 GLY B C 1
ATOM 5295 O O . GLY B 1 168 ? 9.414 -6.805 8.875 1 90 168 GLY B O 1
ATOM 5296 N N . VAL B 1 169 ? 7.836 -8.062 7.887 1 94.94 169 VAL B N 1
ATOM 5297 C CA . VAL B 1 169 ? 8.719 -8.516 6.816 1 94.94 169 VAL B CA 1
ATOM 5298 C C . VAL B 1 169 ? 8.453 -7.703 5.551 1 94.94 169 VAL B C 1
ATOM 5300 O O . VAL B 1 169 ? 7.305 -7.551 5.133 1 94.94 169 VAL B O 1
ATOM 5303 N N . SER B 1 170 ? 9.516 -7.141 5.027 1 97.31 170 SER B N 1
ATOM 5304 C CA . SER B 1 170 ? 9.43 -6.367 3.791 1 97.31 170 SER B CA 1
ATOM 5305 C C . SER B 1 170 ? 10.172 -7.059 2.654 1 97.31 170 SER B C 1
ATOM 5307 O O . SER B 1 170 ? 11.375 -7.312 2.756 1 97.31 170 SER B O 1
ATOM 5309 N N . PHE B 1 171 ? 9.477 -7.43 1.629 1 98.5 171 PHE B N 1
ATOM 5310 C CA . PHE B 1 171 ? 10.133 -7.902 0.413 1 98.5 171 PHE B CA 1
ATOM 5311 C C . PHE B 1 171 ? 10.523 -6.734 -0.481 1 98.5 171 PHE B C 1
ATOM 5313 O O . PHE B 1 171 ? 9.664 -6.031 -1.009 1 98.5 171 PHE B O 1
ATOM 5320 N N . LEU B 1 172 ? 11.797 -6.488 -0.621 1 97.5 172 LEU B N 1
ATOM 5321 C CA . LEU B 1 172 ? 12.336 -5.387 -1.414 1 97.5 172 LEU B CA 1
ATOM 5322 C C . LEU B 1 172 ? 12.727 -5.863 -2.809 1 97.5 172 LEU B C 1
ATOM 5324 O O . LEU B 1 172 ? 13.781 -6.465 -2.99 1 97.5 172 LEU B O 1
ATOM 5328 N N . ILE B 1 173 ? 11.891 -5.633 -3.768 1 97.19 173 ILE B N 1
ATOM 5329 C CA . ILE B 1 173 ? 12.109 -6.055 -5.148 1 97.19 173 ILE B CA 1
ATOM 5330 C C . ILE B 1 173 ? 12.844 -4.957 -5.91 1 97.19 173 ILE B C 1
ATOM 5332 O O . ILE B 1 173 ? 12.227 -4.004 -6.391 1 97.19 173 ILE B O 1
ATOM 5336 N N . LEU B 1 174 ? 14.078 -5.121 -6.047 1 94.12 174 LEU B N 1
ATOM 5337 C CA . LEU B 1 174 ? 14.961 -4.074 -6.555 1 94.12 174 LEU B CA 1
ATOM 5338 C C . LEU B 1 174 ? 15.312 -4.32 -8.016 1 94.12 174 LEU B C 1
ATOM 5340 O O . LEU B 1 174 ? 16.484 -4.297 -8.398 1 94.12 174 LEU B O 1
ATOM 5344 N N . ASP B 1 175 ? 14.258 -4.609 -8.82 1 91.06 175 ASP B N 1
ATOM 5345 C CA . ASP B 1 175 ? 14.398 -4.875 -10.242 1 91.06 175 ASP B CA 1
ATOM 5346 C C . ASP B 1 175 ? 13.555 -3.904 -11.07 1 91.06 175 ASP B C 1
ATOM 5348 O O . ASP B 1 175 ? 12.57 -3.352 -10.578 1 91.06 175 ASP B O 1
ATOM 5352 N N . PRO B 1 176 ? 13.883 -3.645 -12.297 1 86.62 176 PRO B N 1
ATOM 5353 C CA . PRO B 1 176 ? 13.117 -2.742 -13.156 1 86.62 176 PRO B CA 1
ATOM 5354 C C . PRO B 1 176 ? 11.766 -3.328 -13.57 1 86.62 176 PRO B C 1
ATOM 5356 O O . PRO B 1 176 ? 11.609 -4.551 -13.602 1 86.62 176 PRO B O 1
ATOM 5359 N N . PRO B 1 177 ? 10.867 -2.479 -13.992 1 88.44 177 PRO B N 1
ATOM 5360 C CA . PRO B 1 177 ? 9.5 -2.908 -14.273 1 88.44 177 PRO B CA 1
ATOM 5361 C C . PRO B 1 177 ? 9.406 -3.854 -15.469 1 88.44 177 PRO B C 1
ATOM 5363 O O . PRO B 1 177 ? 8.562 -4.75 -15.484 1 88.44 177 PRO B O 1
ATOM 5366 N N . ARG B 1 178 ? 10.211 -3.734 -16.406 1 86.62 178 ARG B N 1
ATOM 5367 C CA . ARG B 1 178 ? 10.117 -4.551 -17.625 1 86.62 178 ARG B CA 1
ATOM 5368 C C . ARG B 1 178 ? 10.258 -6.035 -17.281 1 86.62 178 ARG B C 1
ATOM 5370 O O . ARG B 1 178 ? 9.586 -6.875 -17.891 1 86.62 178 ARG B O 1
ATOM 5377 N N . TYR B 1 179 ? 11.148 -6.32 -16.391 1 89.5 179 TYR B N 1
ATOM 5378 C CA . TYR B 1 179 ? 11.344 -7.711 -16 1 89.5 179 TYR B CA 1
ATOM 5379 C C . TYR B 1 179 ? 10.172 -8.219 -15.172 1 89.5 179 TYR B C 1
ATOM 5381 O O . TYR B 1 179 ? 9.742 -9.367 -15.328 1 89.5 179 TYR B O 1
ATOM 5389 N N . LEU B 1 180 ? 9.625 -7.328 -14.422 1 93.69 180 LEU B N 1
ATOM 5390 C CA . LEU B 1 180 ? 8.578 -7.695 -13.477 1 93.69 180 LEU B CA 1
ATOM 5391 C C . LEU B 1 180 ? 7.242 -7.879 -14.188 1 93.69 180 LEU B C 1
ATOM 5393 O O . LEU B 1 180 ? 6.367 -8.602 -13.695 1 93.69 180 LEU B O 1
ATOM 5397 N N . ALA B 1 181 ? 7.109 -7.273 -15.336 1 94.62 181 ALA B N 1
ATOM 5398 C CA . ALA B 1 181 ? 5.824 -7.207 -16.031 1 94.62 181 ALA B CA 1
ATOM 5399 C C . ALA B 1 181 ? 5.559 -8.484 -16.828 1 94.62 181 ALA B C 1
ATOM 5401 O O . ALA B 1 181 ? 4.938 -8.438 -17.891 1 94.62 181 ALA B O 1
ATOM 5402 N N . HIS B 1 182 ? 6.156 -9.547 -16.469 1 95.06 182 HIS B N 1
ATOM 5403 C CA . HIS B 1 182 ? 5.957 -10.875 -17.047 1 95.06 182 HIS B CA 1
ATOM 5404 C C . HIS B 1 182 ? 5.559 -11.883 -15.961 1 95.06 182 HIS B C 1
ATOM 5406 O O . HIS B 1 182 ? 6.246 -12.016 -14.945 1 95.06 182 HIS B O 1
ATOM 5412 N N . PHE B 1 183 ? 4.512 -12.57 -16.281 1 96.19 183 PHE B N 1
ATOM 5413 C CA . PHE B 1 183 ? 3.914 -13.461 -15.297 1 96.19 183 PHE B CA 1
ATOM 5414 C C . PHE B 1 183 ? 4.941 -14.453 -14.766 1 96.19 183 PHE B C 1
ATOM 5416 O O . PHE B 1 183 ? 5.145 -14.555 -13.555 1 96.19 183 PHE B O 1
ATOM 5423 N N . PHE B 1 184 ? 5.668 -15.102 -15.586 1 96.31 184 PHE B N 1
ATOM 5424 C CA . PHE B 1 184 ? 6.68 -16.078 -15.195 1 96.31 184 PHE B CA 1
ATOM 5425 C C . PHE B 1 184 ? 7.812 -15.406 -14.422 1 96.31 184 PHE B C 1
ATOM 5427 O O . PHE B 1 184 ? 8.258 -15.922 -13.398 1 96.31 184 PHE B O 1
ATOM 5434 N N . HIS B 1 185 ? 8.273 -14.281 -14.883 1 96.44 185 HIS B N 1
ATOM 5435 C CA . HIS B 1 185 ? 9.383 -13.602 -14.219 1 96.44 185 HIS B CA 1
ATOM 5436 C C . HIS B 1 185 ? 9.016 -13.195 -12.797 1 96.44 185 HIS B C 1
ATOM 5438 O O . HIS B 1 185 ? 9.781 -13.422 -11.859 1 96.44 185 HIS B O 1
ATOM 5444 N N . TYR B 1 186 ? 7.883 -12.68 -12.648 1 97.38 186 TYR B N 1
ATOM 5445 C CA . TYR B 1 186 ? 7.5 -12.172 -11.336 1 97.38 186 TYR B CA 1
ATOM 5446 C C . TYR B 1 186 ? 7.195 -13.312 -10.375 1 97.38 186 TYR B C 1
ATOM 5448 O O . TYR B 1 186 ? 7.789 -13.398 -9.297 1 97.38 186 TYR B O 1
ATOM 5456 N N . TRP B 1 187 ? 6.32 -14.25 -10.727 1 97.94 187 TRP B N 1
ATOM 5457 C CA . TRP B 1 187 ? 5.871 -15.289 -9.805 1 97.94 187 TRP B CA 1
ATOM 5458 C C . TRP B 1 187 ? 6.844 -16.469 -9.805 1 97.94 187 TRP B C 1
ATOM 5460 O O . TRP B 1 187 ? 7.086 -17.078 -8.758 1 97.94 187 TRP B O 1
ATOM 5470 N N . GLY B 1 188 ? 7.445 -16.781 -10.93 1 97.25 188 GLY B N 1
ATOM 5471 C CA . GLY B 1 188 ? 8.266 -17.984 -11.062 1 97.25 188 GLY B CA 1
ATOM 5472 C C . GLY B 1 188 ? 9.719 -17.75 -10.695 1 97.25 188 GLY B C 1
ATOM 5473 O O . GLY B 1 188 ? 10.453 -18.703 -10.406 1 97.25 188 GLY B O 1
ATOM 5474 N N . GLU B 1 189 ? 10.102 -16.469 -10.75 1 96.69 189 GLU B N 1
ATOM 5475 C CA . GLU B 1 189 ? 11.508 -16.219 -10.453 1 96.69 189 GLU B CA 1
ATOM 5476 C C . GLU B 1 189 ? 11.664 -15.266 -9.266 1 96.69 189 GLU B C 1
ATOM 5478 O O . GLU B 1 189 ? 12.258 -15.633 -8.25 1 96.69 189 GLU B O 1
ATOM 5483 N N . VAL B 1 190 ? 11.078 -14.133 -9.352 1 97.62 190 VAL B N 1
ATOM 5484 C CA . VAL B 1 190 ? 11.25 -13.109 -8.32 1 97.62 190 VAL B CA 1
ATOM 5485 C C . VAL B 1 190 ? 10.625 -13.586 -7.012 1 97.62 190 VAL B C 1
ATOM 5487 O O . VAL B 1 190 ? 11.328 -13.766 -6.012 1 97.62 190 VAL B O 1
ATOM 5490 N N . LEU B 1 191 ? 9.328 -13.867 -7.066 1 98.19 191 LEU B N 1
ATOM 5491 C CA . LEU B 1 191 ? 8.617 -14.188 -5.836 1 98.19 191 LEU B CA 1
ATOM 5492 C C . LEU B 1 191 ? 8.984 -15.594 -5.352 1 98.19 191 LEU B C 1
ATOM 5494 O O . LEU B 1 191 ? 9.219 -15.797 -4.16 1 98.19 191 LEU B O 1
ATOM 5498 N N . LEU B 1 192 ? 9.008 -16.547 -6.246 1 97.94 192 LEU B N 1
ATOM 5499 C CA . LEU B 1 192 ? 9.367 -17.906 -5.852 1 97.94 192 LEU B CA 1
ATOM 5500 C C . LEU B 1 192 ? 10.758 -17.938 -5.234 1 97.94 192 LEU B C 1
ATOM 5502 O O . LEU B 1 192 ? 10.961 -18.562 -4.191 1 97.94 192 LEU B O 1
ATOM 5506 N N . GLY B 1 193 ? 11.719 -17.266 -5.875 1 97.62 193 GLY B N 1
ATOM 5507 C CA . GLY B 1 193 ? 13.062 -17.234 -5.328 1 97.62 193 GLY B CA 1
ATOM 5508 C C . GLY B 1 193 ? 13.133 -16.562 -3.967 1 97.62 193 GLY B C 1
ATOM 5509 O O . GLY B 1 193 ? 13.781 -17.078 -3.051 1 97.62 193 GLY B O 1
ATOM 5510 N N . ALA B 1 194 ? 12.484 -15.453 -3.822 1 98.12 194 ALA B N 1
ATOM 5511 C CA . ALA B 1 194 ? 12.461 -14.734 -2.551 1 98.12 194 ALA B CA 1
ATOM 5512 C C . ALA B 1 194 ? 11.828 -15.578 -1.451 1 98.12 194 ALA B C 1
ATOM 5514 O O . ALA B 1 194 ? 12.367 -15.672 -0.345 1 98.12 194 ALA B O 1
ATOM 5515 N N . TRP B 1 195 ? 10.719 -16.188 -1.797 1 97.38 195 TRP B N 1
ATOM 5516 C CA . TRP B 1 195 ? 10.008 -17.016 -0.823 1 97.38 195 TRP B CA 1
ATOM 5517 C C . TRP B 1 195 ? 10.828 -18.234 -0.437 1 97.38 195 TRP B C 1
ATOM 5519 O O . TRP B 1 195 ? 10.82 -18.656 0.722 1 97.38 195 TRP B O 1
ATOM 5529 N N . ARG B 1 196 ? 11.5 -18.828 -1.413 1 96.19 196 ARG B N 1
ATOM 5530 C CA . ARG B 1 196 ? 12.336 -19.984 -1.142 1 96.19 196 ARG B CA 1
ATOM 5531 C C . ARG B 1 196 ? 13.438 -19.641 -0.144 1 96.19 196 ARG B C 1
ATOM 5533 O O . ARG B 1 196 ? 13.602 -20.328 0.866 1 96.19 196 ARG B O 1
ATOM 5540 N N . VAL B 1 197 ? 14.141 -18.578 -0.379 1 96.12 197 VAL B N 1
ATOM 5541 C CA . VAL B 1 197 ? 15.227 -18.188 0.502 1 96.12 197 VAL B CA 1
ATOM 5542 C C . VAL B 1 197 ? 14.672 -17.781 1.868 1 96.12 197 VAL B C 1
ATOM 5544 O O . VAL B 1 197 ? 15.234 -18.156 2.904 1 96.12 197 VAL B O 1
ATOM 5547 N N . TYR B 1 198 ? 13.586 -17.125 1.877 1 95.81 198 TYR B N 1
ATOM 5548 C CA . TYR B 1 198 ? 12.914 -16.766 3.121 1 95.81 198 TYR B CA 1
ATOM 5549 C C . TYR B 1 198 ? 12.5 -18 3.904 1 95.81 198 TYR B C 1
ATOM 5551 O O . TYR B 1 198 ? 12.672 -18.062 5.125 1 95.81 198 TYR B O 1
ATOM 5559 N N . SER B 1 199 ? 12.047 -19.016 3.223 1 93.12 199 SER B N 1
ATOM 5560 C CA . SER B 1 199 ? 11.531 -20.234 3.842 1 93.12 199 SER B CA 1
ATOM 5561 C C . SER B 1 199 ? 12.656 -21.047 4.48 1 93.12 199 SER B C 1
ATOM 5563 O O . SER B 1 199 ? 12.406 -21.922 5.305 1 93.12 199 SER B O 1
ATOM 5565 N N . SER B 1 200 ? 13.867 -20.766 4.082 1 90.81 200 SER B N 1
ATOM 5566 C CA . SER B 1 200 ? 14.992 -21.484 4.668 1 90.81 200 SER B CA 1
ATOM 5567 C C . SER B 1 200 ? 15.141 -21.172 6.152 1 90.81 200 SER B C 1
ATOM 5569 O O . SER B 1 200 ? 15.781 -21.906 6.891 1 90.81 200 SER B O 1
ATOM 5571 N N . LEU B 1 201 ? 14.57 -20.047 6.578 1 87.94 201 LEU B N 1
ATOM 5572 C CA . LEU B 1 201 ? 14.609 -19.672 7.984 1 87.94 201 LEU B CA 1
ATOM 5573 C C . LEU B 1 201 ? 13.828 -20.656 8.836 1 87.94 201 LEU B C 1
ATOM 5575 O O . LEU B 1 201 ? 14.008 -20.703 10.055 1 87.94 201 LEU B O 1
ATOM 5579 N N . ALA B 1 202 ? 12.922 -21.359 8.273 1 81.25 202 ALA B N 1
ATOM 5580 C CA . ALA B 1 202 ? 12.055 -22.281 9.008 1 81.25 202 ALA B CA 1
ATOM 5581 C C . ALA B 1 202 ? 12.656 -23.688 9.047 1 81.25 202 ALA B C 1
ATOM 5583 O O . ALA B 1 202 ? 12.008 -24.625 9.508 1 81.25 202 ALA B O 1
ATOM 5584 N N . LEU B 1 203 ? 13.727 -23.969 8.523 1 76.19 203 LEU B N 1
ATOM 5585 C CA . LEU B 1 203 ? 14.32 -25.312 8.477 1 76.19 203 LEU B CA 1
ATOM 5586 C C . LEU B 1 203 ? 14.547 -25.844 9.883 1 76.19 203 LEU B C 1
ATOM 5588 O O . LEU B 1 203 ? 14.641 -27.062 10.078 1 76.19 203 LEU B O 1
ATOM 5592 N N . SER B 1 204 ? 13.688 -25.422 10.844 1 59.69 204 SER B N 1
ATOM 5593 C CA . SER B 1 204 ? 13.836 -26.172 12.094 1 59.69 204 SER B CA 1
ATOM 5594 C C . SER B 1 204 ? 13.398 -27.609 11.93 1 59.69 204 SER B C 1
ATOM 5596 O O . SER B 1 204 ? 12.82 -27.984 10.906 1 59.69 204 SER B O 1
ATOM 5598 N N . SER B 1 205 ? 13.766 -28.547 12.828 1 52.44 205 SER B N 1
ATOM 5599 C CA . SER B 1 205 ? 13.484 -29.984 12.852 1 52.44 205 SER B CA 1
ATOM 5600 C C . SER B 1 205 ? 11.992 -30.25 12.719 1 52.44 205 SER B C 1
ATOM 5602 O O . SER B 1 205 ? 11.578 -31.406 12.531 1 52.44 205 SER B O 1
ATOM 5604 N N . ASP B 1 206 ? 11.203 -29.203 12.781 1 52.44 206 ASP B N 1
ATOM 5605 C CA . ASP B 1 206 ? 9.766 -29.422 12.711 1 52.44 206 ASP B CA 1
ATOM 5606 C C . ASP B 1 206 ? 9.172 -28.781 11.453 1 52.44 206 ASP B C 1
ATOM 5608 O O . ASP B 1 206 ? 9.133 -27.547 11.336 1 52.44 206 ASP B O 1
ATOM 5612 N N . PRO B 1 207 ? 8.891 -29.672 10.438 1 55.03 207 PRO B N 1
ATOM 5613 C CA . PRO B 1 207 ? 8.328 -29.188 9.18 1 55.03 207 PRO B CA 1
ATOM 5614 C C . PRO B 1 207 ? 7.137 -28.25 9.383 1 55.03 207 PRO B C 1
ATOM 5616 O O . PRO B 1 207 ? 6.84 -27.422 8.516 1 55.03 207 PRO B O 1
ATOM 5619 N N . SER B 1 208 ? 6.434 -28.453 10.555 1 53.97 208 SER B N 1
ATOM 5620 C CA . SER B 1 208 ? 5.238 -27.656 10.812 1 53.97 208 SER B CA 1
ATOM 5621 C C . SER B 1 208 ? 5.598 -26.188 11.031 1 53.97 208 SER B C 1
ATOM 5623 O O . SER B 1 208 ? 4.719 -25.328 11.016 1 53.97 208 SER B O 1
ATOM 5625 N N . LEU B 1 209 ? 6.875 -26 10.914 1 58.31 209 LEU B N 1
ATOM 5626 C CA . LEU B 1 209 ? 7.305 -24.656 11.305 1 58.31 209 LEU B CA 1
ATOM 5627 C C . LEU B 1 209 ? 7.25 -23.703 10.109 1 58.31 209 LEU B C 1
ATOM 5629 O O . LEU B 1 209 ? 7.328 -22.484 10.281 1 58.31 209 LEU B O 1
ATOM 5633 N N . ILE B 1 210 ? 7.02 -24.25 8.922 1 62.94 210 ILE B N 1
ATOM 5634 C CA . ILE B 1 210 ? 6.938 -23.344 7.777 1 62.94 210 ILE B CA 1
ATOM 5635 C C . ILE B 1 210 ? 5.727 -22.422 7.926 1 62.94 210 ILE B C 1
ATOM 5637 O O . ILE B 1 210 ? 5.766 -21.266 7.504 1 62.94 210 ILE B O 1
ATOM 5641 N N . ASN B 1 211 ? 4.754 -22.984 8.531 1 67 211 ASN B N 1
ATOM 5642 C CA . ASN B 1 211 ? 3.531 -22.219 8.734 1 67 211 ASN B CA 1
ATOM 5643 C C . ASN B 1 211 ? 3.709 -21.156 9.805 1 67 211 ASN B C 1
ATOM 5645 O O . ASN B 1 211 ? 2.846 -20.297 9.984 1 67 211 ASN B O 1
ATOM 5649 N N . SER B 1 212 ? 4.93 -21.188 10.234 1 72.31 212 SER B N 1
ATOM 5650 C CA . SER B 1 212 ? 5.152 -20.234 11.328 1 72.31 212 SER B CA 1
ATOM 5651 C C . SER B 1 212 ? 5.816 -18.953 10.828 1 72.31 212 SER B C 1
ATOM 5653 O O . SER B 1 212 ? 5.836 -17.953 11.531 1 72.31 212 SER B O 1
ATOM 5655 N N . LEU B 1 213 ? 6.316 -19.031 9.586 1 86.19 213 LEU B N 1
ATOM 5656 C CA . LEU B 1 213 ? 6.945 -17.812 9.07 1 86.19 213 LEU B CA 1
ATOM 5657 C C . LEU B 1 213 ? 5.898 -16.75 8.758 1 86.19 213 LEU B C 1
ATOM 5659 O O . LEU B 1 213 ? 4.91 -17.031 8.078 1 86.19 213 LEU B O 1
ATOM 5663 N N . PRO B 1 214 ? 6.152 -15.555 9.273 1 88.62 214 PRO B N 1
ATOM 5664 C CA . PRO B 1 214 ? 5.188 -14.5 8.961 1 88.62 214 PRO B CA 1
ATOM 5665 C C . PRO B 1 214 ? 5.148 -14.156 7.477 1 88.62 214 PRO B C 1
ATOM 5667 O O . PRO B 1 214 ? 6.188 -14.164 6.812 1 88.62 214 PRO B O 1
ATOM 5670 N N . PHE B 1 215 ? 3.969 -13.969 7.004 1 93.5 215 PHE B N 1
ATOM 5671 C CA . PHE B 1 215 ? 3.834 -13.438 5.652 1 93.5 215 PHE B CA 1
ATOM 5672 C C . PHE B 1 215 ? 4.387 -12.023 5.566 1 93.5 215 PHE B C 1
ATOM 5674 O O . PHE B 1 215 ? 4.418 -11.305 6.566 1 93.5 215 PHE B O 1
ATOM 5681 N N . PRO B 1 216 ? 4.812 -11.664 4.41 1 96 216 PRO B N 1
ATOM 5682 C CA . PRO B 1 216 ? 5.277 -10.281 4.254 1 96 216 PRO B CA 1
ATOM 5683 C C . PRO B 1 216 ? 4.172 -9.258 4.484 1 96 216 PRO B C 1
ATOM 5685 O O . PRO B 1 216 ? 3.029 -9.469 4.07 1 96 216 PRO B O 1
ATOM 5688 N N . SER B 1 217 ? 4.594 -8.203 5.148 1 93.56 217 SER B N 1
ATOM 5689 C CA . SER B 1 217 ? 3.68 -7.09 5.367 1 93.56 217 SER B CA 1
ATOM 5690 C C . SER B 1 217 ? 3.615 -6.18 4.145 1 93.56 217 SER B C 1
ATOM 5692 O O . SER B 1 217 ? 2.619 -5.484 3.936 1 93.56 217 SER B O 1
ATOM 5694 N N . ARG B 1 218 ? 4.676 -6.242 3.389 1 96.5 218 ARG B N 1
ATOM 5695 C CA . ARG B 1 218 ? 4.719 -5.328 2.25 1 96.5 218 ARG B CA 1
ATOM 5696 C C . ARG B 1 218 ? 5.688 -5.828 1.185 1 96.5 218 ARG B C 1
ATOM 5698 O O . ARG B 1 218 ? 6.633 -6.559 1.49 1 96.5 218 ARG B O 1
ATOM 5705 N N . PHE B 1 219 ? 5.395 -5.488 -0.013 1 97.56 219 PHE B N 1
ATOM 5706 C CA . PHE B 1 219 ? 6.305 -5.543 -1.153 1 97.56 219 PHE B CA 1
ATOM 5707 C C . PHE B 1 219 ? 6.695 -4.141 -1.605 1 97.56 219 PHE B C 1
ATOM 5709 O O . PHE B 1 219 ? 5.828 -3.291 -1.822 1 97.56 219 PHE B O 1
ATOM 5716 N N . VAL B 1 220 ? 7.977 -3.908 -1.705 1 96.31 220 VAL B N 1
ATOM 5717 C CA . VAL B 1 220 ? 8.477 -2.588 -2.07 1 96.31 220 VAL B CA 1
ATOM 5718 C C . VAL B 1 220 ? 9.109 -2.641 -3.457 1 96.31 220 VAL B C 1
ATOM 5720 O O . VAL B 1 220 ? 10.023 -3.439 -3.699 1 96.31 220 VAL B O 1
ATOM 5723 N N . PHE B 1 221 ? 8.602 -1.849 -4.32 1 94.88 221 PHE B N 1
ATOM 5724 C CA . PHE B 1 221 ? 9.078 -1.687 -5.691 1 94.88 221 PHE B CA 1
ATOM 5725 C C . PHE B 1 221 ? 9.578 -0.265 -5.926 1 94.88 221 PHE B C 1
ATOM 5727 O O . PHE B 1 221 ? 8.914 0.524 -6.602 1 94.88 221 PHE B O 1
ATOM 5734 N N . PRO B 1 222 ? 10.781 0.038 -5.523 1 91.94 222 PRO B N 1
ATOM 5735 C CA . PRO B 1 222 ? 11.219 1.433 -5.57 1 91.94 222 PRO B CA 1
ATOM 5736 C C . PRO B 1 222 ? 11.32 1.972 -6.996 1 91.94 222 PRO B C 1
ATOM 5738 O O . PRO B 1 222 ? 11.227 3.184 -7.211 1 91.94 222 PRO B O 1
ATOM 5741 N N . PHE B 1 223 ? 11.43 1.104 -7.988 1 90.19 223 PHE B N 1
ATOM 5742 C CA . PHE B 1 223 ? 11.711 1.553 -9.344 1 90.19 223 PHE B CA 1
ATOM 5743 C C . PHE B 1 223 ? 10.508 1.343 -10.25 1 90.19 223 PHE B C 1
ATOM 5745 O O . PHE B 1 223 ? 10.633 1.342 -11.477 1 90.19 223 PHE B O 1
ATOM 5752 N N . VAL B 1 224 ? 9.43 1.031 -9.672 1 91.69 224 VAL B N 1
ATOM 5753 C CA . VAL B 1 224 ? 8.211 0.764 -10.43 1 91.69 224 VAL B CA 1
ATOM 5754 C C . VAL B 1 224 ? 7.227 1.918 -10.25 1 91.69 224 VAL B C 1
ATOM 5756 O O . VAL B 1 224 ? 6.844 2.248 -9.125 1 91.69 224 VAL B O 1
ATOM 5759 N N . ASP B 1 225 ? 6.855 2.48 -11.367 1 89.44 225 ASP B N 1
ATOM 5760 C CA . ASP B 1 225 ? 5.832 3.521 -11.359 1 89.44 225 ASP B CA 1
ATOM 5761 C C . ASP B 1 225 ? 4.473 2.957 -11.766 1 89.44 225 ASP B C 1
ATOM 5763 O O . ASP B 1 225 ? 4.379 2.18 -12.719 1 89.44 225 ASP B O 1
ATOM 5767 N N . ASN B 1 226 ? 3.443 3.367 -11.008 1 85.81 226 ASN B N 1
ATOM 5768 C CA . ASN B 1 226 ? 2.064 3.021 -11.336 1 85.81 226 ASN B CA 1
ATOM 5769 C C . ASN B 1 226 ? 1.907 1.526 -11.594 1 85.81 226 ASN B C 1
ATOM 5771 O O . ASN B 1 226 ? 2.303 0.706 -10.758 1 85.81 226 ASN B O 1
ATOM 5775 N N . GLY B 1 227 ? 1.385 1.166 -12.727 1 86.31 227 GLY B N 1
ATOM 5776 C CA . GLY B 1 227 ? 1.084 -0.224 -13.023 1 86.31 227 GLY B CA 1
ATOM 5777 C C . GLY B 1 227 ? 2.135 -0.887 -13.898 1 86.31 227 GLY B C 1
ATOM 5778 O O . GLY B 1 227 ? 1.886 -1.938 -14.484 1 86.31 227 GLY B O 1
ATOM 5779 N N . GLU B 1 228 ? 3.385 -0.494 -13.852 1 88.69 228 GLU B N 1
ATOM 5780 C CA . GLU B 1 228 ? 4.422 -0.931 -14.781 1 88.69 228 GLU B CA 1
ATOM 5781 C C . GLU B 1 228 ? 4.852 -2.367 -14.492 1 88.69 228 GLU B C 1
ATOM 5783 O O . GLU B 1 228 ? 5.469 -3.018 -15.336 1 88.69 228 GLU B O 1
ATOM 5788 N N . TRP B 1 229 ? 4.566 -2.906 -13.359 1 92.38 229 TRP B N 1
ATOM 5789 C CA . TRP B 1 229 ? 4.961 -4.266 -13 1 92.38 229 TRP B CA 1
ATOM 5790 C C . TRP B 1 229 ? 3.875 -5.266 -13.383 1 92.38 229 TRP B C 1
ATOM 5792 O O . TRP B 1 229 ? 4.086 -6.48 -13.305 1 92.38 229 TRP B O 1
ATOM 5802 N N . ARG B 1 230 ? 2.768 -4.801 -13.805 1 93.56 230 ARG B N 1
ATOM 5803 C CA . ARG B 1 230 ? 1.633 -5.656 -14.133 1 93.56 230 ARG B CA 1
ATOM 5804 C C . ARG B 1 230 ? 1.824 -6.312 -15.5 1 93.56 230 ARG B C 1
ATOM 5806 O O . ARG B 1 230 ? 2.285 -5.672 -16.438 1 93.56 230 ARG B O 1
ATOM 5813 N N . ASP B 1 231 ? 1.517 -7.57 -15.555 1 93.25 231 ASP B N 1
ATOM 5814 C CA . ASP B 1 231 ? 1.679 -8.336 -16.781 1 93.25 231 ASP B CA 1
ATOM 5815 C C . ASP B 1 231 ? 0.519 -8.086 -17.75 1 93.25 231 ASP B C 1
ATOM 5817 O O . ASP B 1 231 ? -0.527 -7.574 -17.344 1 93.25 231 ASP B O 1
ATOM 5821 N N . ARG B 1 232 ? 0.726 -8.508 -18.922 1 88.69 232 ARG B N 1
ATOM 5822 C CA . ARG B 1 232 ? -0.234 -8.25 -20 1 88.69 232 ARG B CA 1
ATOM 5823 C C . ARG B 1 232 ? -1.57 -8.922 -19.703 1 88.69 232 ARG B C 1
ATOM 5825 O O . ARG B 1 232 ? -2.631 -8.367 -20 1 88.69 232 ARG B O 1
ATOM 5832 N N . ALA B 1 233 ? -1.517 -10.117 -19.188 1 90.94 233 ALA B N 1
ATOM 5833 C CA . ALA B 1 233 ? -2.736 -10.867 -18.891 1 90.94 233 ALA B CA 1
ATOM 5834 C C . ALA B 1 233 ? -3.377 -10.375 -17.594 1 90.94 233 ALA B C 1
ATOM 5836 O O . ALA B 1 233 ? -4.445 -10.859 -17.203 1 90.94 233 ALA B O 1
ATOM 5837 N N . ASP B 1 234 ? -2.727 -9.414 -16.859 1 92.5 234 ASP B N 1
ATOM 5838 C CA . ASP B 1 234 ? -3.213 -8.797 -15.625 1 92.5 234 ASP B CA 1
ATOM 5839 C C . ASP B 1 234 ? -3.494 -9.852 -14.555 1 92.5 234 ASP B C 1
ATOM 5841 O O . ASP B 1 234 ? -4.578 -9.875 -13.969 1 92.5 234 ASP B O 1
ATOM 5845 N N . LEU B 1 235 ? -2.504 -10.742 -14.352 1 95.12 235 LEU B N 1
ATOM 5846 C CA . LEU B 1 235 ? -2.596 -11.797 -13.352 1 95.12 235 LEU B CA 1
ATOM 5847 C C . LEU B 1 235 ? -1.828 -11.422 -12.086 1 95.12 235 LEU B C 1
ATOM 5849 O O . LEU B 1 235 ? -2.221 -11.805 -10.984 1 95.12 235 LEU B O 1
ATOM 5853 N N . ASN B 1 236 ? -0.729 -10.688 -12.219 1 96.19 236 ASN B N 1
ATOM 5854 C CA . ASN B 1 236 ? 0.151 -10.375 -11.094 1 96.19 236 ASN B CA 1
ATOM 5855 C C . ASN B 1 236 ? -0.613 -9.727 -9.945 1 96.19 236 ASN B C 1
ATOM 5857 O O . ASN B 1 236 ? -0.554 -10.195 -8.812 1 96.19 236 ASN B O 1
ATOM 5861 N N . GLY B 1 237 ? -1.329 -8.695 -10.273 1 94.75 237 GLY B N 1
ATOM 5862 C CA . GLY B 1 237 ? -2.02 -7.902 -9.273 1 94.75 237 GLY B CA 1
ATOM 5863 C C . GLY B 1 237 ? -3.035 -8.703 -8.477 1 94.75 237 GLY B C 1
ATOM 5864 O O . GLY B 1 237 ? -2.875 -8.891 -7.27 1 94.75 237 GLY B O 1
ATOM 5865 N N . PRO B 1 238 ? -4.059 -9.25 -9.148 1 95.75 238 PRO B N 1
ATOM 5866 C CA . PRO B 1 238 ? -5.086 -10.016 -8.445 1 95.75 238 PRO B CA 1
ATOM 5867 C C . PRO B 1 238 ? -4.512 -11.227 -7.703 1 95.75 238 PRO B C 1
ATOM 5869 O O . PRO B 1 238 ? -4.977 -11.562 -6.609 1 95.75 238 PRO B O 1
ATOM 5872 N N . LEU B 1 239 ? -3.521 -11.844 -8.25 1 96.75 239 LEU B N 1
ATOM 5873 C CA . LEU B 1 239 ? -2.906 -12.992 -7.586 1 96.75 239 LEU B CA 1
ATOM 5874 C C . LEU B 1 239 ? -2.203 -12.562 -6.305 1 96.75 239 LEU B C 1
ATOM 5876 O O . LEU B 1 239 ? -2.17 -13.312 -5.328 1 96.75 239 LEU B O 1
ATOM 5880 N N . MET B 1 240 ? -1.625 -11.367 -6.305 1 96.75 240 MET B N 1
ATOM 5881 C CA . MET B 1 240 ? -1.029 -10.836 -5.082 1 96.75 240 MET B CA 1
ATOM 5882 C C . MET B 1 240 ? -2.076 -10.703 -3.98 1 96.75 240 MET B C 1
ATOM 5884 O O . MET B 1 240 ? -1.791 -10.969 -2.811 1 96.75 240 MET B O 1
ATOM 5888 N N . ARG B 1 241 ? -3.303 -10.32 -4.359 1 94.31 241 ARG B N 1
ATOM 5889 C CA . ARG B 1 241 ? -4.367 -10.164 -3.375 1 94.31 241 ARG B CA 1
ATOM 5890 C C . ARG B 1 241 ? -4.812 -11.508 -2.82 1 94.31 241 ARG B C 1
ATOM 5892 O O . ARG B 1 241 ? -5.227 -11.609 -1.664 1 94.31 241 ARG B O 1
ATOM 5899 N N . LEU B 1 242 ? -4.699 -12.508 -3.631 1 95 242 LEU B N 1
ATOM 5900 C CA . LEU B 1 242 ? -5.09 -13.844 -3.197 1 95 242 LEU B CA 1
ATOM 5901 C C . LEU B 1 242 ? -4.008 -14.477 -2.328 1 95 242 LEU B C 1
ATOM 5903 O O . LEU B 1 242 ? -4.305 -15.047 -1.275 1 95 242 LEU B O 1
ATOM 5907 N N . ALA B 1 243 ? -2.793 -14.312 -2.734 1 96.31 243 ALA B N 1
ATOM 5908 C CA . ALA B 1 243 ? -1.678 -14.914 -2.008 1 96.31 243 ALA B CA 1
ATOM 5909 C C . ALA B 1 243 ? -1.401 -14.164 -0.708 1 96.31 243 ALA B C 1
ATOM 5911 O O . ALA B 1 243 ? -1.053 -14.773 0.306 1 96.31 243 ALA B O 1
ATOM 5912 N N . PHE B 1 244 ? -1.542 -12.828 -0.786 1 94.81 244 PHE B N 1
ATOM 5913 C CA . PHE B 1 244 ? -1.253 -11.922 0.324 1 94.81 244 PHE B CA 1
ATOM 5914 C C . PHE B 1 244 ? -2.377 -10.906 0.505 1 94.81 244 PHE B C 1
ATOM 5916 O O . PHE B 1 244 ? -2.229 -9.742 0.148 1 94.81 244 PHE B O 1
ATOM 5923 N N . PRO B 1 245 ? -3.441 -11.242 1.117 1 87.75 245 PRO B N 1
ATOM 5924 C CA . PRO B 1 245 ? -4.672 -10.445 1.078 1 87.75 245 PRO B CA 1
ATOM 5925 C C . PRO B 1 245 ? -4.48 -9.031 1.628 1 87.75 245 PRO B C 1
ATOM 5927 O O . PRO B 1 245 ? -5.09 -8.086 1.129 1 87.75 245 PRO B O 1
ATOM 5930 N N . ASP B 1 246 ? -3.641 -8.828 2.631 1 86.25 246 ASP B N 1
ATOM 5931 C CA . ASP B 1 246 ? -3.506 -7.523 3.277 1 86.25 246 ASP B CA 1
ATOM 5932 C C . ASP B 1 246 ? -2.129 -6.918 3.008 1 86.25 246 ASP B C 1
ATOM 5934 O O . ASP B 1 246 ? -1.694 -6.012 3.723 1 86.25 246 ASP B O 1
ATOM 5938 N N . VAL B 1 247 ? -1.477 -7.355 2.018 1 93.69 247 VAL B N 1
ATOM 5939 C CA . VAL B 1 247 ? -0.1 -6.93 1.79 1 93.69 247 VAL B CA 1
ATOM 5940 C C . VAL B 1 247 ? -0.087 -5.508 1.227 1 93.69 247 VAL B C 1
ATOM 5942 O O . VAL B 1 247 ? -0.942 -5.148 0.414 1 93.69 247 VAL B O 1
ATOM 5945 N N . HIS B 1 248 ? 0.89 -4.789 1.691 1 93.88 248 HIS B N 1
ATOM 5946 C CA . HIS B 1 248 ? 1.116 -3.443 1.174 1 93.88 248 HIS B CA 1
ATOM 5947 C C . HIS B 1 248 ? 2.023 -3.473 -0.053 1 93.88 248 HIS B C 1
ATOM 5949 O O . HIS B 1 248 ? 3.088 -4.094 -0.029 1 93.88 248 HIS B O 1
ATOM 5955 N N . ILE B 1 249 ? 1.536 -2.867 -1.086 1 94.25 249 ILE B N 1
ATOM 5956 C CA . ILE B 1 249 ? 2.381 -2.709 -2.266 1 94.25 249 ILE B CA 1
ATOM 5957 C C . ILE B 1 249 ? 2.904 -1.276 -2.336 1 94.25 249 ILE B C 1
ATOM 5959 O O . ILE B 1 249 ? 2.141 -0.34 -2.58 1 94.25 249 ILE B O 1
ATOM 5963 N N . VAL B 1 250 ? 4.172 -1.135 -2.096 1 94 250 VAL B N 1
ATOM 5964 C CA . VAL B 1 250 ? 4.848 0.158 -2.062 1 94 250 VAL B CA 1
ATOM 5965 C C . VAL B 1 250 ? 5.586 0.39 -3.377 1 94 250 VAL B C 1
ATOM 5967 O O . VAL B 1 250 ? 6.477 -0.383 -3.74 1 94 250 VAL B O 1
ATOM 5970 N N . LYS B 1 251 ? 5.242 1.431 -4.047 1 93.19 251 LYS B N 1
ATOM 5971 C CA . LYS B 1 251 ? 5.879 1.717 -5.328 1 93.19 251 LYS B CA 1
ATOM 5972 C C . LYS B 1 251 ? 6.742 2.971 -5.246 1 93.19 251 LYS B C 1
ATOM 5974 O O . LYS B 1 251 ? 7.109 3.408 -4.152 1 93.19 251 LYS B O 1
ATOM 5979 N N . SER B 1 252 ? 7.125 3.523 -6.41 1 92.31 252 SER B N 1
ATOM 5980 C CA . SER B 1 252 ? 8.125 4.586 -6.477 1 92.31 252 SER B CA 1
ATOM 5981 C C . SER B 1 252 ? 7.625 5.859 -5.809 1 92.31 252 SER B C 1
ATOM 5983 O O . SER B 1 252 ? 8.414 6.625 -5.246 1 92.31 252 SER B O 1
ATOM 5985 N N . ASP B 1 253 ? 6.352 6.125 -5.812 1 91.62 253 ASP B N 1
ATOM 5986 C CA . ASP B 1 253 ? 5.812 7.348 -5.223 1 91.62 253 ASP B CA 1
ATOM 5987 C C . ASP B 1 253 ? 5.98 7.348 -3.705 1 91.62 253 ASP B C 1
ATOM 5989 O O . ASP B 1 253 ? 6.457 8.328 -3.127 1 91.62 253 ASP B O 1
ATOM 5993 N N . VAL B 1 254 ? 5.602 6.254 -3.107 1 91.12 254 VAL B N 1
ATOM 5994 C CA . VAL B 1 254 ? 5.738 6.141 -1.658 1 91.12 254 VAL B CA 1
ATOM 5995 C C . VAL B 1 254 ? 7.215 6.07 -1.283 1 91.12 254 VAL B C 1
ATOM 5997 O O . VAL B 1 254 ? 7.633 6.641 -0.272 1 91.12 254 VAL B O 1
ATOM 6000 N N . TRP B 1 255 ? 7.961 5.348 -2.102 1 90.69 255 TRP B N 1
ATOM 6001 C CA . TRP B 1 255 ? 9.406 5.34 -1.925 1 90.69 255 TRP B CA 1
ATOM 6002 C C . TRP B 1 255 ? 9.969 6.762 -1.935 1 90.69 255 TRP B C 1
ATOM 6004 O O . TRP B 1 255 ? 10.773 7.121 -1.076 1 90.69 255 TRP B O 1
ATOM 6014 N N . GLY B 1 256 ? 9.562 7.539 -2.838 1 91.62 256 GLY B N 1
ATOM 6015 C CA . GLY B 1 256 ? 9.953 8.938 -2.904 1 91.62 256 GLY B CA 1
ATOM 6016 C C . GLY B 1 256 ? 9.539 9.734 -1.683 1 91.62 256 GLY B C 1
ATOM 6017 O O . GLY B 1 256 ? 10.266 10.617 -1.236 1 91.62 256 GLY B O 1
ATOM 6018 N N . ASP B 1 257 ? 8.383 9.438 -1.178 1 93.12 257 ASP B N 1
ATOM 6019 C CA . ASP B 1 257 ? 7.914 10.109 0.027 1 93.12 257 ASP B CA 1
ATOM 6020 C C . ASP B 1 257 ? 8.852 9.852 1.205 1 93.12 257 ASP B C 1
ATOM 6022 O O . ASP B 1 257 ? 9.148 10.758 1.981 1 93.12 257 ASP B O 1
ATOM 6026 N N . TRP B 1 258 ? 9.297 8.594 1.334 1 90.69 258 TRP B N 1
ATOM 6027 C CA . TRP B 1 258 ? 10.266 8.266 2.379 1 90.69 258 TRP B CA 1
ATOM 6028 C C . TRP B 1 258 ? 11.516 9.125 2.248 1 90.69 258 TRP B C 1
ATOM 6030 O O . TRP B 1 258 ? 12.016 9.656 3.24 1 90.69 258 TRP B O 1
ATOM 6040 N N . ILE B 1 259 ? 11.992 9.266 1.075 1 89.25 259 ILE B N 1
ATOM 6041 C CA . ILE B 1 259 ? 13.203 10.031 0.813 1 89.25 259 ILE B CA 1
ATOM 6042 C C . ILE B 1 259 ? 12.977 11.5 1.167 1 89.25 259 ILE B C 1
ATOM 6044 O O . ILE B 1 259 ? 13.828 12.133 1.799 1 89.25 259 ILE B O 1
ATOM 6048 N N . LYS B 1 260 ? 11.852 12 0.883 1 90.62 260 LYS B N 1
ATOM 6049 C CA . LYS B 1 260 ? 11.539 13.414 1.064 1 90.62 260 LYS B CA 1
ATOM 6050 C C . LYS B 1 260 ? 11.43 13.766 2.545 1 90.62 260 LYS B C 1
ATOM 6052 O O . LYS B 1 260 ? 11.578 14.93 2.922 1 90.62 260 LYS B O 1
ATOM 6057 N N . THR B 1 261 ? 11.109 12.812 3.34 1 90.81 261 THR B N 1
ATOM 6058 C CA . THR B 1 261 ? 11.039 13.086 4.77 1 90.81 261 THR B CA 1
ATOM 6059 C C . THR B 1 261 ? 12.422 13.414 5.328 1 90.81 261 THR B C 1
ATOM 6061 O O . THR B 1 261 ? 12.531 14.039 6.387 1 90.81 261 THR B O 1
ATOM 6064 N N . GLY B 1 262 ? 13.492 12.922 4.711 1 87.12 262 GLY B N 1
ATOM 6065 C CA . GLY B 1 262 ? 14.859 13.156 5.145 1 87.12 262 GLY B CA 1
ATOM 6066 C C . GLY B 1 262 ? 15.266 12.289 6.32 1 87.12 262 GLY B C 1
ATOM 6067 O O . GLY B 1 262 ? 16.406 12.367 6.789 1 87.12 262 GLY B O 1
ATOM 6068 N N . GLY B 1 263 ? 14.438 11.469 6.809 1 88.25 263 GLY B N 1
ATOM 6069 C CA . GLY B 1 263 ? 14.719 10.633 7.965 1 88.25 263 GLY B CA 1
ATOM 6070 C C . GLY B 1 263 ? 15.289 9.281 7.598 1 88.25 263 GLY B C 1
ATOM 6071 O O . GLY B 1 263 ? 15.414 8.953 6.414 1 88.25 263 GLY B O 1
ATOM 6072 N N . THR B 1 264 ? 15.75 8.594 8.641 1 91.69 264 THR B N 1
ATOM 6073 C CA . THR B 1 264 ? 16.234 7.223 8.492 1 91.69 264 THR B CA 1
ATOM 6074 C C . THR B 1 264 ? 15.148 6.219 8.859 1 91.69 264 THR B C 1
ATOM 6076 O O . THR B 1 264 ? 14.438 6.402 9.852 1 91.69 264 THR B O 1
ATOM 6079 N N . ILE B 1 265 ? 15.047 5.266 7.973 1 92.12 265 ILE B N 1
ATOM 6080 C CA . ILE B 1 265 ? 14.148 4.164 8.289 1 92.12 265 ILE B CA 1
ATOM 6081 C C . ILE B 1 265 ? 14.953 2.877 8.469 1 92.12 265 ILE B C 1
ATOM 6083 O O . ILE B 1 265 ? 16.047 2.742 7.93 1 92.12 265 ILE B O 1
ATOM 6087 N N . VAL B 1 266 ? 14.469 2.023 9.305 1 92.81 266 VAL B N 1
ATOM 6088 C CA . VAL B 1 266 ? 15.07 0.701 9.469 1 92.81 266 VAL B CA 1
ATOM 6089 C C . VAL B 1 266 ? 14.008 -0.376 9.266 1 92.81 266 VAL B C 1
ATOM 6091 O O . VAL B 1 266 ? 12.961 -0.351 9.906 1 92.81 266 VAL B O 1
ATOM 6094 N N . PHE B 1 267 ? 14.234 -1.246 8.266 1 93.62 267 PHE B N 1
ATOM 6095 C CA . PHE B 1 267 ? 13.375 -2.408 8.078 1 93.62 267 PHE B CA 1
ATOM 6096 C C . PHE B 1 267 ? 13.688 -3.488 9.109 1 93.62 267 PHE B C 1
ATOM 6098 O O . PHE B 1 267 ? 14.828 -3.934 9.219 1 93.62 267 PHE B O 1
ATOM 6105 N N . GLU B 1 268 ? 12.688 -3.898 9.859 1 91.88 268 GLU B N 1
ATOM 6106 C CA . GLU B 1 268 ? 12.891 -4.934 10.867 1 91.88 268 GLU B CA 1
ATOM 6107 C C . GLU B 1 268 ? 13.461 -6.203 10.242 1 91.88 268 GLU B C 1
ATOM 6109 O O . GLU B 1 268 ? 14.477 -6.727 10.711 1 91.88 268 GLU B O 1
ATOM 6114 N N . ARG B 1 269 ? 12.844 -6.719 9.281 1 93.56 269 ARG B N 1
ATOM 6115 C CA . ARG B 1 269 ? 13.312 -7.824 8.453 1 93.56 269 ARG B CA 1
ATOM 6116 C C . ARG B 1 269 ? 13.016 -7.562 6.98 1 93.56 269 ARG B C 1
ATOM 6118 O O . ARG B 1 269 ? 11.922 -7.105 6.633 1 93.56 269 ARG B O 1
ATOM 6125 N N . SER B 1 270 ? 13.984 -7.781 6.176 1 96.5 270 SER B N 1
ATOM 6126 C CA . SER B 1 270 ? 13.781 -7.57 4.746 1 96.5 270 SER B CA 1
ATOM 6127 C C . SER B 1 270 ? 14.297 -8.75 3.934 1 96.5 270 SER B C 1
ATOM 6129 O O . SER B 1 270 ? 15.242 -9.43 4.344 1 96.5 270 SER B O 1
ATOM 6131 N N . VAL B 1 271 ? 13.641 -9.055 2.891 1 97.75 271 VAL B N 1
ATOM 6132 C CA . VAL B 1 271 ? 14.109 -9.961 1.845 1 97.75 271 VAL B CA 1
ATOM 6133 C C . VAL B 1 271 ? 14.414 -9.164 0.573 1 97.75 271 VAL B C 1
ATOM 6135 O O . VAL B 1 271 ? 13.5 -8.648 -0.076 1 97.75 271 VAL B O 1
ATOM 6138 N N . THR B 1 272 ? 15.648 -9.062 0.226 1 96.81 272 THR B N 1
ATOM 6139 C CA . THR B 1 272 ? 16.031 -8.297 -0.952 1 96.81 272 THR B CA 1
ATOM 6140 C C . THR B 1 272 ? 16.125 -9.195 -2.18 1 96.81 272 THR B C 1
ATOM 6142 O O . THR B 1 272 ? 16.578 -10.336 -2.088 1 96.81 272 THR B O 1
ATOM 6145 N N . VAL B 1 273 ? 15.656 -8.695 -3.279 1 97.12 273 VAL B N 1
ATOM 6146 C CA . VAL B 1 273 ? 15.695 -9.406 -4.555 1 97.12 273 VAL B CA 1
ATOM 6147 C C . VAL B 1 273 ? 16.359 -8.516 -5.613 1 97.12 273 VAL B C 1
ATOM 6149 O O . VAL B 1 273 ? 15.93 -7.379 -5.828 1 97.12 273 VAL B O 1
ATOM 6152 N N . ASN B 1 274 ? 17.297 -8.984 -6.203 1 94.62 274 ASN B N 1
ATOM 6153 C CA . ASN B 1 274 ? 18 -8.273 -7.273 1 94.62 274 ASN B CA 1
ATOM 6154 C C . ASN B 1 274 ? 18.438 -9.234 -8.375 1 94.62 274 ASN B C 1
ATOM 6156 O O . ASN B 1 274 ? 19.328 -10.055 -8.164 1 94.62 274 ASN B O 1
ATOM 6160 N N . ARG B 1 275 ? 17.906 -9.039 -9.523 1 92.81 275 ARG B N 1
ATOM 6161 C CA . ARG B 1 275 ? 18.141 -9.938 -10.648 1 92.81 275 ARG B CA 1
ATOM 6162 C C . ARG B 1 275 ? 19.594 -9.891 -11.102 1 92.81 275 ARG B C 1
ATOM 6164 O O . ARG B 1 275 ? 20.188 -10.922 -11.414 1 92.81 275 ARG B O 1
ATOM 6171 N N . VAL B 1 276 ? 20.156 -8.734 -11.148 1 88.94 276 VAL B N 1
ATOM 6172 C CA . VAL B 1 276 ? 21.516 -8.562 -11.633 1 88.94 276 VAL B CA 1
ATOM 6173 C C . VAL B 1 276 ? 22.484 -9.336 -10.742 1 88.94 276 VAL B C 1
ATOM 6175 O O . VAL B 1 276 ? 23.344 -10.062 -11.234 1 88.94 276 VAL B O 1
ATOM 6178 N N . SER B 1 277 ? 22.312 -9.242 -9.477 1 91 277 SER B N 1
ATOM 6179 C CA . SER B 1 277 ? 23.141 -9.992 -8.531 1 91 277 SER B CA 1
ATOM 6180 C C . SER B 1 277 ? 22.922 -11.492 -8.672 1 91 277 SER B C 1
ATOM 6182 O O . SER B 1 277 ? 23.875 -12.266 -8.641 1 91 277 SER B O 1
ATOM 6184 N N . ALA B 1 278 ? 21.703 -11.898 -8.867 1 92.62 278 ALA B N 1
ATOM 6185 C CA . ALA B 1 278 ? 21.375 -13.32 -8.984 1 92.62 278 ALA B CA 1
ATOM 6186 C C . ALA B 1 278 ? 22.078 -13.938 -10.195 1 92.62 278 ALA B C 1
ATOM 6188 O O . ALA B 1 278 ? 22.594 -15.055 -10.109 1 92.62 278 ALA B O 1
ATOM 6189 N N . HIS B 1 279 ? 22.156 -13.211 -11.266 1 89.25 279 HIS B N 1
ATOM 6190 C CA . HIS B 1 279 ? 22.719 -13.734 -12.508 1 89.25 279 HIS B CA 1
ATOM 6191 C C . HIS B 1 279 ? 24.234 -13.812 -12.453 1 89.25 279 HIS B C 1
ATOM 6193 O O . HIS B 1 279 ? 24.859 -14.406 -13.328 1 89.25 279 HIS B O 1
ATOM 6199 N N . LYS B 1 280 ? 24.797 -13.281 -11.43 1 86.06 280 LYS B N 1
ATOM 6200 C CA . LYS B 1 280 ? 26.25 -13.383 -11.258 1 86.06 280 LYS B CA 1
ATOM 6201 C C . LYS B 1 280 ? 26.641 -14.68 -10.562 1 86.06 280 LYS B C 1
ATOM 6203 O O . LYS B 1 280 ? 27.812 -15.039 -10.5 1 86.06 280 LYS B O 1
ATOM 6208 N N . SER B 1 281 ? 25.672 -15.328 -10.078 1 86.19 281 SER B N 1
ATOM 6209 C CA . SER B 1 281 ? 25.938 -16.625 -9.477 1 86.19 281 SER B CA 1
ATOM 6210 C C . SER B 1 281 ? 26.359 -17.656 -10.531 1 86.19 281 SER B C 1
ATOM 6212 O O . SER B 1 281 ? 26.031 -17.5 -11.711 1 86.19 281 SER B O 1
ATOM 6214 N N . SER B 1 282 ? 26.969 -18.672 -10.148 1 80.19 282 SER B N 1
ATOM 6215 C CA . SER B 1 282 ? 27.469 -19.703 -11.047 1 80.19 282 SER B CA 1
ATOM 6216 C C . SER B 1 282 ? 26.328 -20.422 -11.75 1 80.19 282 SER B C 1
ATOM 6218 O O . SER B 1 282 ? 26.344 -20.594 -12.977 1 80.19 282 SER B O 1
ATOM 6220 N N . LEU B 1 283 ? 25.281 -20.75 -11.117 1 78.5 283 LEU B N 1
ATOM 6221 C CA . LEU B 1 283 ? 24.172 -21.5 -11.695 1 78.5 283 LEU B CA 1
ATOM 6222 C C . LEU B 1 283 ? 23.344 -20.625 -12.617 1 78.5 283 LEU B C 1
ATOM 6224 O O . LEU B 1 283 ? 22.906 -21.062 -13.688 1 78.5 283 LEU B O 1
ATOM 6228 N N . ALA B 1 284 ? 23.188 -19.453 -12.18 1 77.5 284 ALA B N 1
ATOM 6229 C CA . ALA B 1 284 ? 22.328 -18.547 -12.953 1 77.5 284 ALA B CA 1
ATOM 6230 C C . ALA B 1 284 ? 22.984 -18.188 -14.281 1 77.5 284 ALA B C 1
ATOM 6232 O O . ALA B 1 284 ? 22.297 -17.922 -15.273 1 77.5 284 ALA B O 1
ATOM 6233 N N . SER B 1 285 ? 24.203 -18.188 -14.258 1 72.31 285 SER B N 1
ATOM 6234 C CA . SER B 1 285 ? 24.922 -17.891 -15.492 1 72.31 285 SER B CA 1
ATOM 6235 C C . SER B 1 285 ? 24.75 -19.016 -16.516 1 72.31 285 SER B C 1
ATOM 6237 O O . SER B 1 285 ? 24.797 -18.781 -17.719 1 72.31 285 SER B O 1
ATOM 6239 N N . ILE B 1 286 ? 24.453 -20.219 -16.031 1 72.94 286 ILE B N 1
ATOM 6240 C CA . ILE B 1 286 ? 24.328 -21.391 -16.906 1 72.94 286 ILE B CA 1
ATOM 6241 C C . ILE B 1 286 ? 22.875 -21.547 -17.344 1 72.94 286 ILE B C 1
ATOM 6243 O O . ILE B 1 286 ? 22.594 -21.781 -18.531 1 72.94 286 ILE B O 1
ATOM 6247 N N . TRP B 1 287 ? 22 -21.234 -16.516 1 78.5 287 TRP B N 1
ATOM 6248 C CA . TRP B 1 287 ? 20.594 -21.516 -16.797 1 78.5 287 TRP B CA 1
ATOM 6249 C C . TRP B 1 287 ? 19.875 -20.25 -17.25 1 78.5 287 TRP B C 1
ATOM 6251 O O . TRP B 1 287 ? 18.766 -20.312 -17.766 1 78.5 287 TRP B O 1
ATOM 6261 N N . PHE B 1 288 ? 20.5 -19.094 -17.047 1 81.62 288 PHE B N 1
ATOM 6262 C CA . PHE B 1 288 ? 19.984 -17.797 -17.438 1 81.62 288 PHE B CA 1
ATOM 6263 C C . PHE B 1 288 ? 18.641 -17.516 -16.734 1 81.62 288 PHE B C 1
ATOM 6265 O O . PHE B 1 288 ? 17.688 -17.062 -17.375 1 81.62 288 PHE B O 1
ATOM 6272 N N . LYS B 1 289 ? 18.609 -18.031 -15.531 1 89.75 289 LYS B N 1
ATOM 6273 C CA . LYS B 1 289 ? 17.453 -17.797 -14.656 1 89.75 289 LYS B CA 1
ATOM 6274 C C . LYS B 1 289 ? 17.906 -17.359 -13.273 1 89.75 289 LYS B C 1
ATOM 6276 O O . LYS B 1 289 ? 18.672 -18.047 -12.609 1 89.75 289 LYS B O 1
ATOM 6281 N N . MET B 1 290 ? 17.328 -16.266 -12.82 1 92.81 290 MET B N 1
ATOM 6282 C CA . MET B 1 290 ? 17.75 -15.781 -11.508 1 92.81 290 MET B CA 1
ATOM 6283 C C . MET B 1 290 ? 17.391 -16.781 -10.414 1 92.81 290 MET B C 1
ATOM 6285 O O . MET B 1 290 ? 18.109 -16.906 -9.414 1 92.81 290 MET B O 1
ATOM 6289 N N . LEU B 1 291 ? 16.328 -17.516 -10.617 1 94.44 291 LEU B N 1
ATOM 6290 C CA . LEU B 1 291 ? 15.883 -18.516 -9.641 1 94.44 291 LEU B CA 1
ATOM 6291 C C . LEU B 1 291 ? 16.969 -19.547 -9.383 1 94.44 291 LEU B C 1
ATOM 6293 O O . LEU B 1 291 ? 17.047 -20.125 -8.297 1 94.44 291 LEU B O 1
ATOM 6297 N N . SER B 1 292 ? 17.828 -19.766 -10.336 1 91.19 292 SER B N 1
ATOM 6298 C CA . SER B 1 292 ? 18.859 -20.812 -10.242 1 91.19 292 SER B CA 1
ATOM 6299 C C . SER B 1 292 ? 19.812 -20.531 -9.078 1 91.19 292 SER B C 1
ATOM 6301 O O . SER B 1 292 ? 20.359 -21.469 -8.492 1 91.19 292 SER B O 1
ATOM 6303 N N . SER B 1 293 ? 19.891 -19.281 -8.688 1 92.25 293 SER B N 1
ATOM 6304 C CA . SER B 1 293 ? 20.781 -18.922 -7.594 1 92.25 293 SER B CA 1
ATOM 6305 C C . SER B 1 293 ? 20.297 -19.5 -6.27 1 92.25 293 SER B C 1
ATOM 6307 O O . SER B 1 293 ? 21.062 -19.609 -5.309 1 92.25 293 SER B O 1
ATOM 6309 N N . THR B 1 294 ? 19.031 -19.859 -6.18 1 93.5 294 THR B N 1
ATOM 6310 C CA . THR B 1 294 ? 18.438 -20.281 -4.914 1 93.5 294 THR B CA 1
ATOM 6311 C C . THR B 1 294 ? 18.453 -21.797 -4.789 1 93.5 294 THR B C 1
ATOM 6313 O O . THR B 1 294 ? 18.109 -22.344 -3.738 1 93.5 294 THR B O 1
ATOM 6316 N N . GLN B 1 295 ? 18.859 -22.5 -5.824 1 87.75 295 GLN B N 1
ATOM 6317 C CA . GLN B 1 295 ? 18.672 -23.953 -5.871 1 87.75 295 GLN B CA 1
ATOM 6318 C C . GLN B 1 295 ? 19.625 -24.656 -4.902 1 87.75 295 GLN B C 1
ATOM 6320 O O . GLN B 1 295 ? 19.422 -25.828 -4.574 1 87.75 295 GLN B O 1
ATOM 6325 N N . ASN B 1 296 ? 20.609 -23.906 -4.418 1 82.19 296 ASN B N 1
ATOM 6326 C CA . ASN B 1 296 ? 21.547 -24.5 -3.473 1 82.19 296 ASN B CA 1
ATOM 6327 C C . ASN B 1 296 ? 21.109 -24.297 -2.029 1 82.19 296 ASN B C 1
ATOM 6329 O O . ASN B 1 296 ? 21.75 -24.781 -1.098 1 82.19 296 ASN B O 1
ATOM 6333 N N . ILE B 1 297 ? 20.047 -23.641 -1.873 1 88.38 297 ILE B N 1
ATOM 6334 C CA . ILE B 1 297 ? 19.531 -23.391 -0.531 1 88.38 297 ILE B CA 1
ATOM 6335 C C . ILE B 1 297 ? 18.562 -24.5 -0.134 1 88.38 297 ILE B C 1
ATOM 6337 O O . ILE B 1 297 ? 17.656 -24.859 -0.899 1 88.38 297 ILE B O 1
ATOM 6341 N N . THR B 1 298 ? 18.812 -25.094 1.016 1 87.06 298 THR B N 1
ATOM 6342 C CA . THR B 1 298 ? 17.891 -26.109 1.535 1 87.06 298 THR B CA 1
ATOM 6343 C C . THR B 1 298 ? 16.656 -25.453 2.152 1 87.06 298 THR B C 1
ATOM 6345 O O . THR B 1 298 ? 16.781 -24.5 2.928 1 87.06 298 THR B O 1
ATOM 6348 N N . VAL B 1 299 ? 15.539 -25.891 1.742 1 89.56 299 VAL B N 1
ATOM 6349 C CA . VAL B 1 299 ? 14.273 -25.375 2.254 1 89.56 299 VAL B CA 1
ATOM 6350 C C . VAL B 1 299 ? 13.375 -26.547 2.664 1 89.56 299 VAL B C 1
ATOM 6352 O O . VAL B 1 299 ? 13.602 -27.688 2.27 1 89.56 299 VAL B O 1
ATOM 6355 N N . PRO B 1 300 ? 12.398 -26.344 3.576 1 83.31 300 PRO B N 1
ATOM 6356 C CA . PRO B 1 300 ? 11.438 -27.406 3.889 1 83.31 300 PRO B CA 1
ATOM 6357 C C . PRO B 1 300 ? 10.711 -27.922 2.65 1 83.31 300 PRO B C 1
ATOM 6359 O O . PRO B 1 300 ? 10.531 -27.188 1.68 1 83.31 300 PRO B O 1
ATOM 6362 N N . ASN B 1 301 ? 10.336 -29.219 2.93 1 78.38 301 ASN B N 1
ATOM 6363 C CA . ASN B 1 301 ? 9.477 -29.766 1.885 1 78.38 301 ASN B CA 1
ATOM 6364 C C . ASN B 1 301 ? 8.164 -28.984 1.78 1 78.38 301 ASN B C 1
ATOM 6366 O O . ASN B 1 301 ? 7.602 -28.578 2.795 1 78.38 301 ASN B O 1
ATOM 6370 N N . GLN B 1 302 ? 7.727 -28.625 0.734 1 82.38 302 GLN B N 1
ATOM 6371 C CA . GLN B 1 302 ? 6.473 -27.922 0.481 1 82.38 302 GLN B CA 1
ATOM 6372 C C . GLN B 1 302 ? 6.559 -26.469 0.937 1 82.38 302 GLN B C 1
ATOM 6374 O O . GLN B 1 302 ? 5.629 -25.953 1.559 1 82.38 302 GLN B O 1
ATOM 6379 N N . PHE B 1 303 ? 7.703 -25.844 0.877 1 92.25 303 PHE B N 1
ATOM 6380 C CA . PHE B 1 303 ? 7.93 -24.453 1.267 1 92.25 303 PHE B CA 1
ATOM 6381 C C . PHE B 1 303 ? 6.949 -23.531 0.562 1 92.25 303 PHE B C 1
ATOM 6383 O O . PHE B 1 303 ? 6.691 -22.422 1.03 1 92.25 303 PHE B O 1
ATOM 6390 N N . TRP B 1 304 ? 6.348 -23.984 -0.513 1 94.75 304 TRP B N 1
ATOM 6391 C CA . TRP B 1 304 ? 5.438 -23.172 -1.311 1 94.75 304 TRP B CA 1
ATOM 6392 C C . TRP B 1 304 ? 3.992 -23.375 -0.875 1 94.75 304 TRP B C 1
ATOM 6394 O O . TRP B 1 304 ? 3.1 -22.625 -1.273 1 94.75 304 TRP B O 1
ATOM 6404 N N . GLU B 1 305 ? 3.686 -24.297 -0.036 1 91.06 305 GLU B N 1
ATOM 6405 C CA . GLU B 1 305 ? 2.338 -24.703 0.361 1 91.06 305 GLU B CA 1
ATOM 6406 C C . GLU B 1 305 ? 1.581 -23.531 0.986 1 91.06 305 GLU B C 1
ATOM 6408 O O . GLU B 1 305 ? 0.397 -23.328 0.707 1 91.06 305 GLU B O 1
ATOM 6413 N N . PRO B 1 306 ? 2.219 -22.703 1.839 1 91.44 306 PRO B N 1
ATOM 6414 C CA . PRO B 1 306 ? 1.474 -21.594 2.438 1 91.44 306 PRO B CA 1
ATOM 6415 C C . PRO B 1 306 ? 0.891 -20.641 1.394 1 91.44 306 PRO B C 1
ATOM 6417 O O . PRO B 1 306 ? -0.23 -20.156 1.556 1 91.44 306 PRO B O 1
ATOM 6420 N N . ILE B 1 307 ? 1.637 -20.375 0.343 1 94.81 307 ILE B N 1
ATOM 6421 C CA . ILE B 1 307 ? 1.169 -19.484 -0.712 1 94.81 307 ILE B CA 1
ATOM 6422 C C . ILE B 1 307 ? 0.018 -20.141 -1.47 1 94.81 307 ILE B C 1
ATOM 6424 O O . ILE B 1 307 ? -1.017 -19.516 -1.707 1 94.81 307 ILE B O 1
ATOM 6428 N N . ARG B 1 308 ? 0.208 -21.391 -1.85 1 93.56 308 ARG B N 1
ATOM 6429 C CA . ARG B 1 308 ? -0.836 -22.125 -2.555 1 93.56 308 ARG B CA 1
ATOM 6430 C C . ARG B 1 308 ? -2.113 -22.188 -1.724 1 93.56 308 ARG B C 1
ATOM 6432 O O . ARG B 1 308 ? -3.213 -21.984 -2.246 1 93.56 308 ARG B O 1
ATOM 6439 N N . LYS B 1 309 ? -1.954 -22.453 -0.49 1 89.44 309 LYS B N 1
ATOM 6440 C CA . LYS B 1 309 ? -3.092 -22.547 0.42 1 89.44 309 LYS B CA 1
ATOM 6441 C C . LYS B 1 309 ? -3.811 -21.203 0.54 1 89.44 309 LYS B C 1
ATOM 6443 O O . LYS B 1 309 ? -5.043 -21.156 0.54 1 89.44 309 LYS B O 1
ATOM 6448 N N . SER B 1 310 ? -3.066 -20.188 0.673 1 91.75 310 SER B N 1
ATOM 6449 C CA . SER B 1 310 ? -3.676 -18.859 0.775 1 91.75 310 SER B CA 1
ATOM 6450 C C . SER B 1 310 ? -4.535 -18.547 -0.446 1 91.75 310 SER B C 1
ATOM 6452 O O . SER B 1 310 ? -5.688 -18.125 -0.311 1 91.75 310 SER B O 1
ATOM 6454 N N . VAL B 1 311 ? -4 -18.781 -1.58 1 94 311 VAL B N 1
ATOM 6455 C CA . VAL B 1 311 ? -4.719 -18.516 -2.822 1 94 311 VAL B CA 1
ATOM 6456 C C . VAL B 1 311 ? -6.008 -19.328 -2.857 1 94 311 VAL B C 1
ATOM 6458 O O . VAL B 1 311 ? -7.086 -18.781 -3.111 1 94 311 VAL B O 1
ATOM 6461 N N . SER B 1 312 ? -5.941 -20.594 -2.531 1 89.5 312 SER B N 1
ATOM 6462 C CA . SER B 1 312 ? -7.098 -21.484 -2.588 1 89.5 312 SER B CA 1
ATOM 6463 C C . SER B 1 312 ? -8.141 -21.094 -1.546 1 89.5 312 SER B C 1
ATOM 6465 O O . SER B 1 312 ? -9.344 -21.094 -1.834 1 89.5 312 SER B O 1
ATOM 6467 N N . GLN B 1 313 ? -7.664 -20.75 -0.464 1 85.5 313 GLN B N 1
ATOM 6468 C CA . GLN B 1 313 ? -8.578 -20.391 0.614 1 85.5 313 GLN B CA 1
ATOM 6469 C C . GLN B 1 313 ? -9.328 -19.109 0.282 1 85.5 313 GLN B C 1
ATOM 6471 O O . GLN B 1 313 ? -10.516 -18.984 0.594 1 85.5 313 GLN B O 1
ATOM 6476 N N . GLN B 1 314 ? -8.656 -18.234 -0.282 1 87.25 314 GLN B N 1
ATOM 6477 C CA . GLN B 1 314 ? -9.297 -16.969 -0.641 1 87.25 314 GLN B CA 1
ATOM 6478 C C . GLN B 1 314 ? -10.312 -17.156 -1.756 1 87.25 314 GLN B C 1
ATOM 6480 O O . GLN B 1 314 ? -11.305 -16.438 -1.832 1 87.25 314 GLN B O 1
ATOM 6485 N N . LEU B 1 315 ? -10.078 -18.078 -2.549 1 87.25 315 LEU B N 1
ATOM 6486 C CA . LEU B 1 315 ? -10.953 -18.281 -3.701 1 87.25 315 LEU B CA 1
ATOM 6487 C C . LEU B 1 315 ? -12.133 -19.172 -3.342 1 87.25 315 LEU B C 1
ATOM 6489 O O . LEU B 1 315 ? -13.258 -18.938 -3.785 1 87.25 315 LEU B O 1
ATOM 6493 N N . TRP B 1 316 ? -11.844 -20.203 -2.492 1 83.19 316 TRP B N 1
ATOM 6494 C CA . TRP B 1 316 ? -12.852 -21.25 -2.346 1 83.19 316 TRP B CA 1
ATOM 6495 C C . TRP B 1 316 ? -13.148 -21.516 -0.874 1 83.19 316 TRP B C 1
ATOM 6497 O O . TRP B 1 316 ? -14.07 -22.266 -0.546 1 83.19 316 TRP B O 1
ATOM 6507 N N . GLY B 1 317 ? -12.414 -20.875 0.02 1 79.19 317 GLY B N 1
ATOM 6508 C CA . GLY B 1 317 ? -12.625 -21.094 1.44 1 79.19 317 GLY B CA 1
ATOM 6509 C C . GLY B 1 317 ? -11.969 -22.375 1.937 1 79.19 317 GLY B C 1
ATOM 6510 O O . GLY B 1 317 ? -12.047 -22.703 3.123 1 79.19 317 GLY B O 1
ATOM 6511 N N . TYR B 1 318 ? -11.383 -23.109 0.984 1 76.75 318 TYR B N 1
ATOM 6512 C CA . TYR B 1 318 ? -10.648 -24.328 1.319 1 76.75 318 TYR B CA 1
ATOM 6513 C C . TYR B 1 318 ? -9.477 -24.531 0.365 1 76.75 318 TYR B C 1
ATOM 6515 O O . TYR B 1 318 ? -9.359 -23.828 -0.644 1 76.75 318 TYR B O 1
ATOM 6523 N N . ALA B 1 319 ? -8.594 -25.453 0.765 1 72.31 319 ALA B N 1
ATOM 6524 C CA . ALA B 1 319 ? -7.484 -25.812 -0.116 1 72.31 319 ALA B CA 1
ATOM 6525 C C . ALA B 1 319 ? -7.672 -27.234 -0.668 1 72.31 319 ALA B C 1
ATOM 6527 O O . ALA B 1 319 ? -7.754 -28.188 0.094 1 72.31 319 ALA B O 1
ATOM 6528 N N . PRO B 1 320 ? -7.738 -27.297 -1.958 1 71.69 320 PRO B N 1
ATOM 6529 C CA . PRO B 1 320 ? -7.84 -28.641 -2.541 1 71.69 320 PRO B CA 1
ATOM 6530 C C . PRO B 1 320 ? -6.645 -29.531 -2.203 1 71.69 320 PRO B C 1
ATOM 6532 O O . PRO B 1 320 ? -5.523 -29.031 -2.061 1 71.69 320 PRO B O 1
ATOM 6535 N N . GLN B 1 321 ? -6.992 -30.766 -1.947 1 72.31 321 GLN B N 1
ATOM 6536 C CA . GLN B 1 321 ? -5.941 -31.75 -1.703 1 72.31 321 GLN B CA 1
ATOM 6537 C C . GLN B 1 321 ? -5.988 -32.875 -2.73 1 72.31 321 GLN B C 1
ATOM 6539 O O . GLN B 1 321 ? -7.047 -33.156 -3.295 1 72.31 321 GLN B O 1
ATOM 6544 N N . VAL B 1 322 ? -4.816 -33.281 -3.152 1 71.31 322 VAL B N 1
ATOM 6545 C CA . VAL B 1 322 ? -4.68 -34.438 -4.035 1 71.31 322 VAL B CA 1
ATOM 6546 C C . VAL B 1 322 ? -4.02 -35.594 -3.279 1 71.31 322 VAL B C 1
ATOM 6548 O O . VAL B 1 322 ? -3.059 -35.406 -2.535 1 71.31 322 VAL B O 1
ATOM 6551 N N . THR B 1 323 ? -4.641 -36.719 -3.428 1 72.06 323 THR B N 1
ATOM 6552 C CA . THR B 1 323 ? -4.125 -37.906 -2.748 1 72.06 323 THR B CA 1
ATOM 6553 C C . THR B 1 323 ? -2.797 -38.344 -3.357 1 72.06 323 THR B C 1
ATOM 6555 O O . THR B 1 323 ? -2.398 -37.844 -4.41 1 72.06 323 THR B O 1
ATOM 6558 N N . ASN B 1 324 ? -2.172 -39.188 -2.703 1 70.5 324 ASN B N 1
ATOM 6559 C CA . ASN B 1 324 ? -0.902 -39.719 -3.195 1 70.5 324 ASN B CA 1
ATOM 6560 C C . ASN B 1 324 ? -1.059 -40.375 -4.562 1 70.5 324 ASN B C 1
ATOM 6562 O O . ASN B 1 324 ? -0.125 -40.375 -5.367 1 70.5 324 ASN B O 1
ATOM 6566 N N . SER B 1 325 ? -2.324 -40.812 -4.812 1 68.25 325 SER B N 1
ATOM 6567 C CA . SER B 1 325 ? -2.578 -41.469 -6.09 1 68.25 325 SER B CA 1
ATOM 6568 C C . SER B 1 325 ? -2.955 -40.469 -7.164 1 68.25 325 SER B C 1
ATOM 6570 O O . SER B 1 325 ? -3.271 -40.844 -8.297 1 68.25 325 SER B O 1
ATOM 6572 N N . GLY B 1 326 ? -2.906 -39.188 -6.727 1 72.75 326 GLY B N 1
ATOM 6573 C CA . GLY B 1 326 ? -3.16 -38.156 -7.703 1 72.75 326 GLY B CA 1
ATOM 6574 C C . GLY B 1 326 ? -4.633 -37.812 -7.859 1 72.75 326 GLY B C 1
ATOM 6575 O O . GLY B 1 326 ? -5.027 -37.156 -8.812 1 72.75 326 GLY B O 1
ATOM 6576 N N . ARG B 1 327 ? -5.43 -38.406 -6.98 1 69.25 327 ARG B N 1
ATOM 6577 C CA . ARG B 1 327 ? -6.867 -38.188 -7.055 1 69.25 327 ARG B CA 1
ATOM 6578 C C . ARG B 1 327 ? -7.277 -37 -6.184 1 69.25 327 ARG B C 1
ATOM 6580 O O . ARG B 1 327 ? -6.754 -36.844 -5.078 1 69.25 327 ARG B O 1
ATOM 6587 N N . PRO B 1 328 ? -8.125 -36.156 -6.723 1 71.12 328 PRO B N 1
ATOM 6588 C CA . PRO B 1 328 ? -8.602 -35.062 -5.867 1 71.12 328 PRO B CA 1
ATOM 6589 C C . PRO B 1 328 ? -9.289 -35.562 -4.598 1 71.12 328 PRO B C 1
ATOM 6591 O O . PRO B 1 328 ? -10.055 -36.531 -4.645 1 71.12 328 PRO B O 1
ATOM 6594 N N . ALA B 1 329 ? -8.727 -35.062 -3.484 1 63.53 329 ALA B N 1
ATOM 6595 C CA . ALA B 1 329 ? -9.312 -35.438 -2.203 1 63.53 329 ALA B CA 1
ATOM 6596 C C . ALA B 1 329 ? -10.641 -34.719 -1.972 1 63.53 329 ALA B C 1
ATOM 6598 O O . ALA B 1 329 ? -10.867 -33.625 -2.508 1 63.53 329 ALA B O 1
ATOM 6599 N N . SER B 1 330 ? -11.617 -35.375 -1.416 1 52.62 330 SER B N 1
ATOM 6600 C CA . SER B 1 330 ? -12.953 -34.844 -1.168 1 52.62 330 SER B CA 1
ATOM 6601 C C . SER B 1 330 ? -12.875 -33.5 -0.449 1 52.62 330 SER B C 1
ATOM 6603 O O . SER B 1 330 ? -12.047 -33.312 0.448 1 52.62 330 SER B O 1
ATOM 6605 N N . THR B 1 331 ? -13.047 -32.438 -1.027 1 52.78 331 THR B N 1
ATOM 6606 C CA . THR B 1 331 ? -13.031 -31.031 -0.599 1 52.78 331 THR B CA 1
ATOM 6607 C C . THR B 1 331 ? -13.781 -30.859 0.719 1 52.78 331 THR B C 1
ATOM 6609 O O . THR B 1 331 ? -14.953 -31.234 0.825 1 52.78 331 THR B O 1
ATOM 6612 N N . PRO B 1 332 ? -13.07 -30.812 1.837 1 43.34 332 PRO B N 1
ATOM 6613 C CA . PRO B 1 332 ? -13.906 -30.438 2.979 1 43.34 332 PRO B CA 1
ATOM 6614 C C . PRO B 1 332 ? -14.875 -29.297 2.652 1 43.34 332 PRO B C 1
ATOM 6616 O O . PRO B 1 332 ? -14.453 -28.25 2.164 1 43.34 332 PRO B O 1
ATOM 6619 N N . ARG B 1 333 ? -15.969 -29.531 1.946 1 38.19 333 ARG B N 1
ATOM 6620 C CA . ARG B 1 333 ? -16.922 -28.438 1.852 1 38.19 333 ARG B CA 1
ATOM 6621 C C . ARG B 1 333 ? -16.938 -27.594 3.129 1 38.19 333 ARG B C 1
ATOM 6623 O O . ARG B 1 333 ? -16.766 -28.141 4.227 1 38.19 333 ARG B O 1
ATOM 6630 N N . LEU B 1 334 ? -16.5 -26.453 3.131 1 38.56 334 LEU B N 1
ATOM 6631 C CA . LEU B 1 334 ? -16.75 -25.672 4.336 1 38.56 334 LEU B CA 1
ATOM 6632 C C . LEU B 1 334 ? -17.969 -26.172 5.082 1 38.56 334 LEU B C 1
ATOM 6634 O O . LEU B 1 334 ? -17.922 -26.391 6.293 1 38.56 334 LEU B O 1
ATOM 6638 N N . ALA B 1 335 ? -19.281 -25.641 4.766 1 33.81 335 ALA B N 1
ATOM 6639 C CA . ALA B 1 335 ? -20.406 -26.109 5.562 1 33.81 335 ALA B CA 1
ATOM 6640 C C . ALA B 1 335 ? -20.578 -27.625 5.43 1 33.81 335 ALA B C 1
ATOM 6642 O O . ALA B 1 335 ? -20.516 -28.172 4.328 1 33.81 335 ALA B O 1
ATOM 6643 N N . PRO B 1 336 ? -20.391 -28.359 6.52 1 32.09 336 PRO B N 1
ATOM 6644 C CA . PRO B 1 336 ? -20.719 -29.781 6.602 1 32.09 336 PRO B CA 1
ATOM 6645 C C . PRO B 1 336 ? -21.969 -30.141 5.801 1 32.09 336 PRO B C 1
ATOM 6647 O O . PRO B 1 336 ? -23.062 -29.688 6.129 1 32.09 336 PRO B O 1
ATOM 6650 N N . ASN B 1 337 ? -22.141 -29.984 4.617 1 30.14 337 ASN B N 1
ATOM 6651 C CA . ASN B 1 337 ? -23.203 -30.953 4.367 1 30.14 337 ASN B CA 1
ATOM 6652 C C . ASN B 1 337 ? -22.781 -32.375 4.781 1 30.14 337 ASN B C 1
ATOM 6654 O O . ASN B 1 337 ? -21.828 -32.906 4.234 1 30.14 337 ASN B O 1
ATOM 6658 N N . PRO B 1 338 ? -23 -32.812 6.02 1 33.03 338 PRO B N 1
ATOM 6659 C CA . PRO B 1 338 ? -22.75 -34.156 6.531 1 33.03 338 PRO B CA 1
ATOM 6660 C C . PRO B 1 338 ? -22.688 -35.188 5.422 1 33.03 338 PRO B C 1
ATOM 6662 O O . PRO B 1 338 ? -21.969 -36.188 5.555 1 33.03 338 PRO B O 1
ATOM 6665 N N . ASP B 1 339 ? -23.75 -35.219 4.609 1 32.41 339 ASP B N 1
ATOM 6666 C CA . ASP B 1 339 ? -24.031 -36.344 3.738 1 32.41 339 ASP B CA 1
ATOM 6667 C C . ASP B 1 339 ? -23.062 -36.406 2.564 1 32.41 339 ASP B C 1
ATOM 6669 O O . ASP B 1 339 ? -23.141 -37.312 1.724 1 32.41 339 ASP B O 1
ATOM 6673 N N . ALA B 1 340 ? -22.453 -35.312 2.268 1 34.38 340 ALA B N 1
ATOM 6674 C CA . ALA B 1 340 ? -21.641 -35.5 1.07 1 34.38 340 ALA B CA 1
ATOM 6675 C C . ALA B 1 340 ? -20.312 -36.156 1.416 1 34.38 340 ALA B C 1
ATOM 6677 O O . ALA B 1 340 ? -19.312 -35.469 1.661 1 34.38 340 ALA B O 1
ATOM 6678 N N . THR B 1 341 ? -20.125 -37 2.322 1 35.25 341 THR B N 1
ATOM 6679 C CA . THR B 1 341 ? -19.062 -38 2.436 1 35.25 341 THR B CA 1
ATOM 6680 C C . THR B 1 341 ? -18.641 -38.5 1.057 1 35.25 341 THR B C 1
ATOM 6682 O O . THR B 1 341 ? -17.969 -39.531 0.938 1 35.25 341 THR B O 1
ATOM 6685 N N . GLY B 1 342 ? -19.391 -38.25 -0.058 1 33.69 342 GLY B N 1
ATOM 6686 C CA . GLY B 1 342 ? -19.031 -39.062 -1.193 1 33.69 342 GLY B CA 1
ATOM 6687 C C . GLY B 1 342 ? -17.562 -38.969 -1.55 1 33.69 342 GLY B C 1
ATOM 6688 O O . GLY B 1 342 ? -16.984 -37.875 -1.592 1 33.69 342 GLY B O 1
ATOM 6689 N N . ILE B 1 343 ? -16.703 -39.812 -1.01 1 37.94 343 ILE B N 1
ATOM 6690 C CA . ILE B 1 343 ? -15.492 -40.281 -1.683 1 37.94 343 ILE B CA 1
ATOM 6691 C C . ILE B 1 343 ? -15.609 -40 -3.184 1 37.94 343 ILE B C 1
ATOM 6693 O O . ILE B 1 343 ? -16.406 -40.625 -3.869 1 37.94 343 ILE B O 1
ATOM 6697 N N . TYR B 1 344 ? -15.766 -38.875 -3.633 1 41.41 344 TYR B N 1
ATOM 6698 C CA . TYR B 1 344 ? -15.797 -38.812 -5.09 1 41.41 344 TYR B CA 1
ATOM 6699 C C . TYR B 1 344 ? -14.609 -39.594 -5.688 1 41.41 344 TYR B C 1
ATOM 6701 O O . TYR B 1 344 ? -13.461 -39.344 -5.32 1 41.41 344 TYR B O 1
ATOM 6709 N N . ASP B 1 345 ? -14.586 -40.844 -5.766 1 53.94 345 ASP B N 1
ATOM 6710 C CA . ASP B 1 345 ? -13.773 -41.719 -6.609 1 53.94 345 ASP B CA 1
ATOM 6711 C C . ASP B 1 345 ? -13.328 -41 -7.883 1 53.94 345 ASP B C 1
ATOM 6713 O O . ASP B 1 345 ? -13.828 -41.312 -8.969 1 53.94 345 ASP B O 1
ATOM 6717 N N . SER B 1 346 ? -12.734 -39.75 -7.801 1 75.25 346 SER B N 1
ATOM 6718 C CA . SER B 1 346 ? -12.477 -39 -9.023 1 75.25 346 SER B CA 1
ATOM 6719 C C . SER B 1 346 ? -11.125 -39.375 -9.625 1 75.25 346 SER B C 1
ATOM 6721 O O . SER B 1 346 ? -10.211 -39.812 -8.906 1 75.25 346 SER B O 1
ATOM 6723 N N . LEU B 1 347 ? -11.086 -39.812 -10.883 1 87.19 347 LEU B N 1
ATOM 6724 C CA . LEU B 1 347 ? -9.883 -40.062 -11.672 1 87.19 347 LEU B CA 1
ATOM 6725 C C . LEU B 1 347 ? -8.93 -38.875 -11.617 1 87.19 347 LEU B C 1
ATOM 6727 O O . LEU B 1 347 ? -9.344 -37.75 -11.305 1 87.19 347 LEU B O 1
ATOM 6731 N N . PRO B 1 348 ? -7.645 -39.188 -11.625 1 92.56 348 PRO B N 1
ATOM 6732 C CA . PRO B 1 348 ? -6.727 -38.062 -11.773 1 92.56 348 PRO B CA 1
ATOM 6733 C C . PRO B 1 348 ? -7.137 -37.094 -12.898 1 92.56 348 PRO B C 1
ATOM 6735 O O . PRO B 1 348 ? -7.754 -37.531 -13.875 1 92.56 348 PRO B O 1
ATOM 6738 N N . ILE B 1 349 ? -6.816 -35.875 -12.727 1 94.56 349 ILE B N 1
ATOM 6739 C CA . ILE B 1 349 ? -7.191 -34.875 -13.711 1 94.56 349 ILE B CA 1
ATOM 6740 C C . ILE B 1 349 ? -5.965 -34.469 -14.523 1 94.56 349 ILE B C 1
ATOM 6742 O O . ILE B 1 349 ? -4.938 -34.094 -13.953 1 94.56 349 ILE B O 1
ATOM 6746 N N . VAL B 1 350 ? -6.082 -34.594 -15.82 1 97.31 350 VAL B N 1
ATOM 6747 C CA . VAL B 1 350 ? -5.062 -34.156 -16.766 1 97.31 350 VAL B CA 1
ATOM 6748 C C . VAL B 1 350 ? -5.531 -32.906 -17.469 1 97.31 350 VAL B C 1
ATOM 6750 O O . VAL B 1 350 ? -6.562 -32.906 -18.156 1 97.31 350 VAL B O 1
ATOM 6753 N N . THR B 1 351 ? -4.766 -31.828 -17.25 1 98 351 THR B N 1
ATOM 6754 C CA . THR B 1 351 ? -5.129 -30.547 -17.844 1 98 351 THR B CA 1
ATOM 6755 C C . THR B 1 351 ? -4.145 -30.156 -18.938 1 98 351 THR B C 1
ATOM 6757 O O . THR B 1 351 ? -2.953 -29.984 -18.688 1 98 351 THR B O 1
ATOM 6760 N N . TYR B 1 352 ? -4.641 -30.125 -20.156 1 98.75 352 TYR B N 1
ATOM 6761 C CA . TYR B 1 352 ? -3.885 -29.656 -21.312 1 98.75 352 TYR B CA 1
ATOM 6762 C C . TYR B 1 352 ? -4.234 -28.203 -21.641 1 98.75 352 TYR B C 1
ATOM 6764 O O . TYR B 1 352 ? -5.328 -27.922 -22.125 1 98.75 352 TYR B O 1
ATOM 6772 N N . ILE B 1 353 ? -3.252 -27.219 -21.391 1 98.12 353 ILE B N 1
ATOM 6773 C CA . ILE B 1 353 ? -3.48 -25.812 -21.703 1 98.12 353 ILE B CA 1
ATOM 6774 C C . ILE B 1 353 ? -3.289 -25.594 -23.203 1 98.12 353 ILE B C 1
ATOM 6776 O O . ILE B 1 353 ? -2.158 -25.578 -23.703 1 98.12 353 ILE B O 1
ATOM 6780 N N . SER B 1 354 ? -4.348 -25.406 -23.906 1 97.25 354 SER B N 1
ATOM 6781 C CA . SER B 1 354 ? -4.301 -25.188 -25.344 1 97.25 354 SER B CA 1
ATOM 6782 C C . SER B 1 354 ? -3.91 -23.75 -25.672 1 97.25 354 SER B C 1
ATOM 6784 O O . SER B 1 354 ? -4.434 -22.797 -25.078 1 97.25 354 SER B O 1
ATOM 6786 N N . ARG B 1 355 ? -3.025 -23.578 -26.609 1 95.19 355 ARG B N 1
ATOM 6787 C CA . ARG B 1 355 ? -2.57 -22.266 -27.031 1 95.19 355 ARG B CA 1
ATOM 6788 C C . ARG B 1 355 ? -2.822 -22.031 -28.516 1 95.19 355 ARG B C 1
ATOM 6790 O O . ARG B 1 355 ? -2.109 -21.266 -29.156 1 95.19 355 ARG B O 1
ATOM 6797 N N . GLN B 1 356 ? -3.818 -22.719 -29.047 1 94.69 356 GLN B N 1
ATOM 6798 C CA . GLN B 1 356 ? -4.062 -22.688 -30.484 1 94.69 356 GLN B CA 1
ATOM 6799 C C . GLN B 1 356 ? -4.598 -21.328 -30.922 1 94.69 356 GLN B C 1
ATOM 6801 O O . GLN B 1 356 ? -4.691 -21.047 -32.125 1 94.69 356 GLN B O 1
ATOM 6806 N N . THR B 1 357 ? -4.812 -20.453 -30 1 90.44 357 THR B N 1
ATOM 6807 C CA . THR B 1 357 ? -5.309 -19.125 -30.328 1 90.44 357 THR B CA 1
ATOM 6808 C C . THR B 1 357 ? -4.195 -18.078 -30.203 1 90.44 357 THR B C 1
ATOM 6810 O O . THR B 1 357 ? -4.438 -16.891 -30.359 1 90.44 357 THR B O 1
ATOM 6813 N N . THR B 1 358 ? -3.043 -18.5 -29.891 1 86.62 358 THR B N 1
ATOM 6814 C CA . THR B 1 358 ? -1.924 -17.594 -29.656 1 86.62 358 THR B CA 1
ATOM 6815 C C . THR B 1 358 ? -0.827 -17.797 -30.688 1 86.62 358 THR B C 1
ATOM 6817 O O . THR B 1 358 ? -0.97 -18.625 -31.594 1 86.62 358 THR B O 1
ATOM 6820 N N . GLY B 1 359 ? 0.257 -17.016 -30.578 1 86.44 359 GLY B N 1
ATOM 6821 C CA . GLY B 1 359 ? 1.363 -17.078 -31.516 1 86.44 359 GLY B CA 1
ATOM 6822 C C . GLY B 1 359 ? 2.154 -18.375 -31.406 1 86.44 359 GLY B C 1
ATOM 6823 O O . GLY B 1 359 ? 2.334 -19.078 -32.406 1 86.44 359 GLY B O 1
ATOM 6824 N N . ARG B 1 360 ? 2.73 -18.719 -30.297 1 92.5 360 ARG B N 1
ATOM 6825 C CA . ARG B 1 360 ? 3.428 -19.984 -30.062 1 92.5 360 ARG B CA 1
ATOM 6826 C C . ARG B 1 360 ? 2.439 -21.109 -29.828 1 92.5 360 ARG B C 1
ATOM 6828 O O . ARG B 1 360 ? 1.707 -21.109 -28.828 1 92.5 360 ARG B O 1
ATOM 6835 N N . ARG B 1 361 ? 2.418 -22.094 -30.797 1 96.19 361 ARG B N 1
ATOM 6836 C CA . ARG B 1 361 ? 1.41 -23.141 -30.688 1 96.19 361 ARG B CA 1
ATOM 6837 C C . ARG B 1 361 ? 1.83 -24.375 -31.484 1 96.19 361 ARG B C 1
ATOM 6839 O O . ARG B 1 361 ? 2.809 -24.344 -32.219 1 96.19 361 ARG B O 1
ATOM 6846 N N . LEU B 1 362 ? 1.091 -25.453 -31.312 1 97.75 362 LEU B N 1
ATOM 6847 C CA . LEU B 1 362 ? 1.325 -26.703 -32.031 1 97.75 362 LEU B CA 1
ATOM 6848 C C . LEU B 1 362 ? 0.827 -26.625 -33.469 1 97.75 362 LEU B C 1
ATOM 6850 O O . LEU B 1 362 ? -0.021 -25.797 -33.781 1 97.75 362 LEU B O 1
ATOM 6854 N N . ILE B 1 363 ? 1.446 -27.5 -34.281 1 97.44 363 ILE B N 1
ATOM 6855 C CA . ILE B 1 363 ? 0.817 -27.781 -35.562 1 97.44 363 ILE B CA 1
ATOM 6856 C C . ILE B 1 363 ? -0.641 -28.172 -35.344 1 97.44 363 ILE B C 1
ATOM 6858 O O . ILE B 1 363 ? -0.938 -29.031 -34.531 1 97.44 363 ILE B O 1
ATOM 6862 N N . ASP B 1 364 ? -1.532 -27.594 -36.125 1 97.25 364 ASP B N 1
ATOM 6863 C CA . ASP B 1 364 ? -2.963 -27.766 -35.875 1 97.25 364 ASP B CA 1
ATOM 6864 C C . ASP B 1 364 ? -3.346 -29.25 -35.938 1 97.25 364 ASP B C 1
ATOM 6866 O O . ASP B 1 364 ? -4.105 -29.719 -35.062 1 97.25 364 ASP B O 1
ATOM 6870 N N . SER B 1 365 ? -2.852 -29.938 -36.906 1 97.62 365 SER B N 1
ATOM 6871 C CA . SER B 1 365 ? -3.178 -31.359 -37 1 97.62 365 SER B CA 1
ATOM 6872 C C . SER B 1 365 ? -2.617 -32.125 -35.812 1 97.62 365 SER B C 1
ATOM 6874 O O . SER B 1 365 ? -3.242 -33.094 -35.344 1 97.62 365 SER B O 1
ATOM 6876 N N . HIS B 1 366 ? -1.452 -31.75 -35.312 1 98.19 366 HIS B N 1
ATOM 6877 C CA . HIS B 1 366 ? -0.855 -32.406 -34.156 1 98.19 366 HIS B CA 1
ATOM 6878 C C . HIS B 1 366 ? -1.656 -32.125 -32.875 1 98.19 366 HIS B C 1
ATOM 6880 O O . HIS B 1 366 ? -1.817 -33 -32.031 1 98.19 366 HIS B O 1
ATOM 6886 N N . HIS B 1 367 ? -2.125 -30.891 -32.812 1 98.19 367 HIS B N 1
ATOM 6887 C CA . HIS B 1 367 ? -3.016 -30.531 -31.703 1 98.19 367 HIS B CA 1
ATOM 6888 C C . HIS B 1 367 ? -4.25 -31.422 -31.688 1 98.19 367 HIS B C 1
ATOM 6890 O O . HIS B 1 367 ? -4.633 -31.938 -30.625 1 98.19 367 HIS B O 1
ATOM 6896 N N . GLU B 1 368 ? -4.832 -31.594 -32.844 1 98.31 368 GLU B N 1
ATOM 6897 C CA . GLU B 1 368 ? -6.031 -32.406 -32.938 1 98.31 368 GLU B CA 1
ATOM 6898 C C . GLU B 1 368 ? -5.738 -33.875 -32.562 1 98.31 368 GLU B C 1
ATOM 6900 O O . GLU B 1 368 ? -6.543 -34.5 -31.875 1 98.31 368 GLU B O 1
ATOM 6905 N N . GLU B 1 369 ? -4.633 -34.344 -33 1 98.31 369 GLU B N 1
ATOM 6906 C CA . GLU B 1 369 ? -4.223 -35.719 -32.656 1 98.31 369 GLU B CA 1
ATOM 6907 C C . GLU B 1 369 ? -3.973 -35.844 -31.172 1 98.31 369 GLU B C 1
ATOM 6909 O O . GLU B 1 369 ? -4.305 -36.875 -30.578 1 98.31 369 GLU B O 1
ATOM 6914 N N . LEU B 1 370 ? -3.365 -34.875 -30.594 1 98.69 370 LEU B N 1
ATOM 6915 C CA . LEU B 1 370 ? -3.123 -34.875 -29.156 1 98.69 370 LEU B CA 1
ATOM 6916 C C . LEU B 1 370 ? -4.438 -34.906 -28.375 1 98.69 370 LEU B C 1
ATOM 6918 O O . LEU B 1 370 ? -4.602 -35.719 -27.453 1 98.69 370 LEU B O 1
ATOM 6922 N N . VAL B 1 371 ? -5.348 -34.062 -28.766 1 98.69 371 VAL B N 1
ATOM 6923 C CA . VAL B 1 371 ? -6.648 -33.969 -28.109 1 98.69 371 VAL B CA 1
ATOM 6924 C C . VAL B 1 371 ? -7.348 -35.344 -28.203 1 98.69 371 VAL B C 1
ATOM 6926 O O . VAL B 1 371 ? -7.895 -35.844 -27.219 1 98.69 371 VAL B O 1
ATOM 6929 N N . ALA B 1 372 ? -7.27 -35.938 -29.375 1 98.5 372 ALA B N 1
ATOM 6930 C CA . ALA B 1 372 ? -7.891 -37.25 -29.578 1 98.5 372 ALA B CA 1
ATOM 6931 C C . ALA B 1 372 ? -7.25 -38.281 -28.688 1 98.5 372 ALA B C 1
ATOM 6933 O O . ALA B 1 372 ? -7.945 -39.125 -28.094 1 98.5 372 ALA B O 1
ATOM 6934 N N . ALA B 1 373 ? -5.953 -38.312 -28.609 1 98.56 373 ALA B N 1
ATOM 6935 C CA . ALA B 1 373 ? -5.23 -39.281 -27.797 1 98.56 373 ALA B CA 1
ATOM 6936 C C . ALA B 1 373 ? -5.574 -39.094 -26.312 1 98.56 373 ALA B C 1
ATOM 6938 O O . ALA B 1 373 ? -5.719 -40.094 -25.594 1 98.56 373 ALA B O 1
ATOM 6939 N N . LEU B 1 374 ? -5.723 -37.906 -25.844 1 98.56 374 LEU B N 1
ATOM 6940 C CA . LEU B 1 374 ? -6.074 -37.625 -24.453 1 98.56 374 LEU B CA 1
ATOM 6941 C C . LEU B 1 374 ? -7.496 -38.062 -24.141 1 98.56 374 LEU B C 1
ATOM 6943 O O . LEU B 1 374 ? -7.754 -38.656 -23.078 1 98.56 374 LEU B O 1
ATOM 6947 N N . ARG B 1 375 ? -8.359 -37.844 -25.078 1 98.06 375 ARG B N 1
ATOM 6948 C CA . ARG B 1 375 ? -9.75 -38.25 -24.891 1 98.06 375 ARG B CA 1
ATOM 6949 C C . ARG B 1 375 ? -9.867 -39.781 -24.828 1 98.06 375 ARG B C 1
ATOM 6951 O O . ARG B 1 375 ? -10.727 -40.281 -24.109 1 98.06 375 ARG B O 1
ATOM 6958 N N . LEU B 1 376 ? -9.055 -40.438 -25.547 1 97.69 376 LEU B N 1
ATOM 6959 C CA . LEU B 1 376 ? -9.039 -41.875 -25.484 1 97.69 376 LEU B CA 1
ATOM 6960 C C . LEU B 1 376 ? -8.68 -42.344 -24.078 1 97.69 376 LEU B C 1
ATOM 6962 O O . LEU B 1 376 ? -9.242 -43.344 -23.594 1 97.69 376 LEU B O 1
ATOM 6966 N N . LEU B 1 377 ? -7.723 -41.656 -23.422 1 96.75 377 LEU B N 1
ATOM 6967 C CA . LEU B 1 377 ? -7.379 -42 -22.031 1 96.75 377 LEU B CA 1
ATOM 6968 C C . LEU B 1 377 ? -8.586 -41.844 -21.125 1 96.75 377 LEU B C 1
ATOM 6970 O O . LEU B 1 377 ? -8.789 -42.625 -20.203 1 96.75 377 LEU B O 1
ATOM 6974 N N . GLU B 1 378 ? -9.281 -40.781 -21.406 1 95.38 378 GLU B N 1
ATOM 6975 C CA . GLU B 1 378 ? -10.492 -40.531 -20.609 1 95.38 378 GLU B CA 1
ATOM 6976 C C . GLU B 1 378 ? -11.523 -41.656 -20.828 1 95.38 378 GLU B C 1
ATOM 6978 O O . GLU B 1 378 ? -12.117 -42.125 -19.859 1 95.38 378 GLU B O 1
ATOM 6983 N N . ILE B 1 379 ? -11.734 -42.062 -22.031 1 96 379 ILE B N 1
ATOM 6984 C CA . ILE B 1 379 ? -12.68 -43.125 -22.375 1 96 379 ILE B CA 1
ATOM 6985 C C . ILE B 1 379 ? -12.273 -44.438 -21.703 1 96 379 ILE B C 1
ATOM 6987 O O . ILE B 1 379 ? -13.125 -45.188 -21.25 1 96 379 ILE B O 1
ATOM 6991 N N . GLU B 1 380 ? -11.008 -44.625 -21.562 1 95.31 380 GLU B N 1
ATOM 6992 C CA . GLU B 1 380 ? -10.461 -45.844 -20.984 1 95.31 380 GLU B CA 1
ATOM 6993 C C . GLU B 1 380 ? -10.531 -45.812 -19.453 1 95.31 380 GLU B C 1
ATOM 6995 O O . GLU B 1 380 ? -10.203 -46.781 -18.781 1 95.31 380 GLU B O 1
ATOM 7000 N N . GLY B 1 381 ? -10.898 -44.625 -18.922 1 93.5 381 GLY B N 1
ATOM 7001 C CA . GLY B 1 381 ? -11.039 -44.5 -17.484 1 93.5 381 GLY B CA 1
ATOM 7002 C C . GLY B 1 381 ? -9.719 -44.25 -16.781 1 93.5 381 GLY B C 1
ATOM 7003 O O . GLY B 1 381 ? -9.602 -44.5 -15.578 1 93.5 381 GLY B O 1
ATOM 7004 N N . VAL B 1 382 ? -8.742 -43.781 -17.484 1 93 382 VAL B N 1
ATOM 7005 C CA . VAL B 1 382 ? -7.422 -43.562 -16.906 1 93 382 VAL B CA 1
ATOM 7006 C C . VAL B 1 382 ? -7.414 -42.219 -16.156 1 93 382 VAL B C 1
ATOM 7008 O O . VAL B 1 382 ? -6.832 -42.094 -15.078 1 93 382 VAL B O 1
ATOM 7011 N N . CYS B 1 383 ? -8.055 -41.25 -16.719 1 94.56 383 CYS B N 1
ATOM 7012 C CA . CYS B 1 383 ? -8.062 -39.906 -16.156 1 94.56 383 CYS B CA 1
ATOM 7013 C C . CYS B 1 383 ? -9.234 -39.094 -16.688 1 94.56 383 CYS B C 1
ATOM 7015 O O . CYS B 1 383 ? -9.953 -39.531 -17.578 1 94.56 383 CYS B O 1
ATOM 7017 N N . THR B 1 384 ? -9.516 -37.969 -16.031 1 94.56 384 THR B N 1
ATOM 7018 C CA . THR B 1 384 ? -10.367 -36.938 -16.578 1 94.56 384 THR B CA 1
ATOM 7019 C C . THR B 1 384 ? -9.531 -35.875 -17.297 1 94.56 384 THR B C 1
ATOM 7021 O O . THR B 1 384 ? -8.469 -35.469 -16.812 1 94.56 384 THR B O 1
ATOM 7024 N N . VAL B 1 385 ? -10 -35.469 -18.516 1 96.75 385 VAL B N 1
ATOM 7025 C CA . VAL B 1 385 ? -9.188 -34.562 -19.328 1 96.75 385 VAL B CA 1
ATOM 7026 C C . VAL B 1 385 ? -9.867 -33.188 -19.406 1 96.75 385 VAL B C 1
ATOM 7028 O O . VAL B 1 385 ? -11.062 -33.094 -19.688 1 96.75 385 VAL B O 1
ATOM 7031 N N . ARG B 1 386 ? -9.078 -32.125 -19.094 1 97.06 386 ARG B N 1
ATOM 7032 C CA . ARG B 1 386 ? -9.484 -30.75 -19.281 1 97.06 386 ARG B CA 1
ATOM 7033 C C . ARG B 1 386 ? -8.586 -30.047 -20.312 1 97.06 386 ARG B C 1
ATOM 7035 O O . ARG B 1 386 ? -7.367 -30.219 -20.281 1 97.06 386 ARG B O 1
ATOM 7042 N N . ILE B 1 387 ? -9.211 -29.312 -21.266 1 97.88 387 ILE B N 1
ATOM 7043 C CA . ILE B 1 387 ? -8.438 -28.625 -22.281 1 97.88 387 ILE B CA 1
ATOM 7044 C C . ILE B 1 387 ? -8.828 -27.141 -22.312 1 97.88 387 ILE B C 1
ATOM 7046 O O . ILE B 1 387 ? -9.438 -26.672 -23.281 1 97.88 387 ILE B O 1
ATOM 7050 N N . PRO B 1 388 ? -8.406 -26.391 -21.297 1 97.12 388 PRO B N 1
ATOM 7051 C CA . PRO B 1 388 ? -8.781 -24.969 -21.219 1 97.12 388 PRO B CA 1
ATOM 7052 C C . PRO B 1 388 ? -7.977 -24.109 -22.188 1 97.12 388 PRO B C 1
ATOM 7054 O O . PRO B 1 388 ? -6.836 -24.438 -22.531 1 97.12 388 PRO B O 1
ATOM 7057 N N . VAL B 1 389 ? -8.648 -23.062 -22.688 1 96.19 389 VAL B N 1
ATOM 7058 C CA . VAL B 1 389 ? -8.023 -21.891 -23.266 1 96.19 389 VAL B CA 1
ATOM 7059 C C . VAL B 1 389 ? -7.988 -20.766 -22.234 1 96.19 389 VAL B C 1
ATOM 7061 O O . VAL B 1 389 ? -8.984 -20.062 -22.047 1 96.19 389 VAL B O 1
ATOM 7064 N N . MET B 1 390 ? -6.852 -20.516 -21.641 1 94.5 390 MET B N 1
ATOM 7065 C CA . MET B 1 390 ? -6.738 -19.734 -20.422 1 94.5 390 MET B CA 1
ATOM 7066 C C . MET B 1 390 ? -7.176 -18.297 -20.641 1 94.5 390 MET B C 1
ATOM 7068 O O . MET B 1 390 ? -7.77 -17.672 -19.766 1 94.5 390 MET B O 1
ATOM 7072 N N . GLU B 1 391 ? -6.863 -17.719 -21.812 1 91.81 391 GLU B N 1
ATOM 7073 C CA . GLU B 1 391 ? -7.168 -16.312 -22.062 1 91.81 391 GLU B CA 1
ATOM 7074 C C . GLU B 1 391 ? -8.672 -16.062 -22.109 1 91.81 391 GLU B C 1
ATOM 7076 O O . GLU B 1 391 ? -9.125 -14.922 -22.078 1 91.81 391 GLU B O 1
ATOM 7081 N N . LYS B 1 392 ? -9.438 -17.125 -22.172 1 94.06 392 LYS B N 1
ATOM 7082 C CA . LYS B 1 392 ? -10.891 -17 -22.234 1 94.06 392 LYS B CA 1
ATOM 7083 C C . LYS B 1 392 ? -11.516 -17.203 -20.859 1 94.06 392 LYS B C 1
ATOM 7085 O O . LYS B 1 392 ? -12.734 -17.125 -20.703 1 94.06 392 LYS B O 1
ATOM 7090 N N . LEU B 1 393 ? -10.695 -17.453 -19.938 1 94.38 393 LEU B N 1
ATOM 7091 C CA . LEU B 1 393 ? -11.164 -17.75 -18.578 1 94.38 393 LEU B CA 1
ATOM 7092 C C . LEU B 1 393 ? -10.844 -16.594 -17.641 1 94.38 393 LEU B C 1
ATOM 7094 O O . LEU B 1 393 ? -9.875 -15.859 -17.859 1 94.38 393 LEU B O 1
ATOM 7098 N N . THR B 1 394 ? -11.695 -16.422 -16.578 1 91.56 394 THR B N 1
ATOM 7099 C CA . THR B 1 394 ? -11.359 -15.539 -15.477 1 91.56 394 THR B CA 1
ATOM 7100 C C . THR B 1 394 ? -10.219 -16.125 -14.641 1 91.56 394 THR B C 1
ATOM 7102 O O . THR B 1 394 ? -9.891 -17.297 -14.781 1 91.56 394 THR B O 1
ATOM 7105 N N . LEU B 1 395 ? -9.609 -15.32 -13.844 1 93 395 LEU B N 1
ATOM 7106 C CA . LEU B 1 395 ? -8.539 -15.797 -12.969 1 93 395 LEU B CA 1
ATOM 7107 C C . LEU B 1 395 ? -9.008 -16.953 -12.102 1 93 395 LEU B C 1
ATOM 7109 O O . LEU B 1 395 ? -8.312 -17.969 -11.969 1 93 395 LEU B O 1
ATOM 7113 N N . LYS B 1 396 ? -10.172 -16.797 -11.484 1 90.62 396 LYS B N 1
ATOM 7114 C CA . LYS B 1 396 ? -10.727 -17.844 -10.633 1 90.62 396 LYS B CA 1
ATOM 7115 C C . LYS B 1 396 ? -10.883 -19.156 -11.398 1 90.62 396 LYS B C 1
ATOM 7117 O O . LYS B 1 396 ? -10.531 -20.219 -10.891 1 90.62 396 LYS B O 1
ATOM 7122 N N . GLU B 1 397 ? -11.352 -19.078 -12.602 1 92.94 397 GLU B N 1
ATOM 7123 C CA . GLU B 1 397 ? -11.531 -20.266 -13.438 1 92.94 397 GLU B CA 1
ATOM 7124 C C . GLU B 1 397 ? -10.188 -20.875 -13.82 1 92.94 397 GLU B C 1
ATOM 7126 O O . GLU B 1 397 ? -10.039 -22.094 -13.836 1 92.94 397 GLU B O 1
ATOM 7131 N N . GLN B 1 398 ? -9.25 -20.031 -14.172 1 95.38 398 GLN B N 1
ATOM 7132 C CA . GLN B 1 398 ? -7.914 -20.531 -14.508 1 95.38 398 GLN B CA 1
ATOM 7133 C C . GLN B 1 398 ? -7.324 -21.344 -13.359 1 95.38 398 GLN B C 1
ATOM 7135 O O . GLN B 1 398 ? -6.809 -22.438 -13.57 1 95.38 398 GLN B O 1
ATOM 7140 N N . LEU B 1 399 ? -7.414 -20.781 -12.195 1 94.19 399 LEU B N 1
ATOM 7141 C CA . LEU B 1 399 ? -6.836 -21.422 -11.023 1 94.19 399 LEU B CA 1
ATOM 7142 C C . LEU B 1 399 ? -7.594 -22.703 -10.672 1 94.19 399 LEU B C 1
ATOM 7144 O O . LEU B 1 399 ? -7 -23.672 -10.195 1 94.19 399 LEU B O 1
ATOM 7148 N N . ALA B 1 400 ? -8.898 -22.734 -10.914 1 91.06 400 ALA B N 1
ATOM 7149 C CA . ALA B 1 400 ? -9.695 -23.938 -10.688 1 91.06 400 ALA B CA 1
ATOM 7150 C C . ALA B 1 400 ? -9.25 -25.078 -11.594 1 91.06 400 ALA B C 1
ATOM 7152 O O . ALA B 1 400 ? -9.258 -26.234 -11.195 1 91.06 400 ALA B O 1
ATOM 7153 N N . GLU B 1 401 ? -8.867 -24.75 -12.797 1 92.81 401 GLU B N 1
ATOM 7154 C CA . GLU B 1 401 ? -8.414 -25.75 -13.75 1 92.81 401 GLU B CA 1
ATOM 7155 C C . GLU B 1 401 ? -7.156 -26.453 -13.242 1 92.81 401 GLU B C 1
ATOM 7157 O O . GLU B 1 401 ? -6.98 -27.656 -13.469 1 92.81 401 GLU B O 1
ATOM 7162 N N . VAL B 1 402 ? -6.352 -25.75 -12.547 1 94.19 402 VAL B N 1
ATOM 7163 C CA . VAL B 1 402 ? -5.02 -26.266 -12.25 1 94.19 402 VAL B CA 1
ATOM 7164 C C . VAL B 1 402 ? -4.977 -26.797 -10.82 1 94.19 402 VAL B C 1
ATOM 7166 O O . VAL B 1 402 ? -4.258 -27.75 -10.523 1 94.19 402 VAL B O 1
ATOM 7169 N N . ALA B 1 403 ? -5.719 -26.234 -9.93 1 91.31 403 ALA B N 1
ATOM 7170 C CA . ALA B 1 403 ? -5.633 -26.5 -8.5 1 91.31 403 ALA B CA 1
ATOM 7171 C C . ALA B 1 403 ? -6.043 -27.938 -8.188 1 91.31 403 ALA B C 1
ATOM 7173 O O . ALA B 1 403 ? -5.734 -28.469 -7.113 1 91.31 403 ALA B O 1
ATOM 7174 N N . SER B 1 404 ? -6.715 -28.609 -9.031 1 86.75 404 SER B N 1
ATOM 7175 C CA . SER B 1 404 ? -7.133 -29.984 -8.805 1 86.75 404 SER B CA 1
ATOM 7176 C C . SER B 1 404 ? -6.473 -30.938 -9.805 1 86.75 404 SER B C 1
ATOM 7178 O O . SER B 1 404 ? -6.824 -32.125 -9.875 1 86.75 404 SER B O 1
ATOM 7180 N N . SER B 1 405 ? -5.559 -30.453 -10.562 1 93.06 405 SER B N 1
ATOM 7181 C CA . SER B 1 405 ? -4.93 -31.25 -11.609 1 93.06 405 SER B CA 1
ATOM 7182 C C . SER B 1 405 ? -3.814 -32.125 -11.047 1 93.06 405 SER B C 1
ATOM 7184 O O . SER B 1 405 ? -3.178 -31.766 -10.055 1 93.06 405 SER B O 1
ATOM 7186 N N . THR B 1 406 ? -3.611 -33.25 -11.664 1 94.31 406 THR B N 1
ATOM 7187 C CA . THR B 1 406 ? -2.504 -34.125 -11.359 1 94.31 406 THR B CA 1
ATOM 7188 C C . THR B 1 406 ? -1.366 -33.938 -12.359 1 94.31 406 THR B C 1
ATOM 7190 O O . THR B 1 406 ? -0.192 -33.969 -11.984 1 94.31 406 THR B O 1
ATOM 7193 N N . ILE B 1 407 ? -1.754 -33.812 -13.586 1 97.44 407 ILE B N 1
ATOM 7194 C CA . ILE B 1 407 ? -0.782 -33.562 -14.648 1 97.44 407 ILE B CA 1
ATOM 7195 C C . ILE B 1 407 ? -1.17 -32.312 -15.438 1 97.44 407 ILE B C 1
ATOM 7197 O O . ILE B 1 407 ? -2.334 -32.156 -15.805 1 97.44 407 ILE B O 1
ATOM 7201 N N . LEU B 1 408 ? -0.247 -31.438 -15.562 1 98.5 408 LEU B N 1
ATOM 7202 C CA . LEU B 1 408 ? -0.399 -30.234 -16.391 1 98.5 408 LEU B CA 1
ATOM 7203 C C . LEU B 1 408 ? 0.489 -30.312 -17.625 1 98.5 408 LEU B C 1
ATOM 7205 O O . LEU B 1 408 ? 1.682 -30.609 -17.516 1 98.5 408 LEU B O 1
ATOM 7209 N N . LEU B 1 409 ? -0.043 -30.172 -18.812 1 98.44 409 LEU B N 1
ATOM 7210 C CA . LEU B 1 409 ? 0.795 -30.188 -20 1 98.44 409 LEU B CA 1
ATOM 7211 C C . LEU B 1 409 ? 0.466 -29 -20.906 1 98.44 409 LEU B C 1
ATOM 7213 O O . LEU B 1 409 ? -0.645 -28.469 -20.859 1 98.44 409 LEU B O 1
ATOM 7217 N N . GLY B 1 410 ? 1.397 -28.562 -21.672 1 98.06 410 GLY B N 1
ATOM 7218 C CA . GLY B 1 410 ? 1.274 -27.453 -22.594 1 98.06 410 GLY B CA 1
ATOM 7219 C C . GLY B 1 410 ? 2.57 -27.125 -23.312 1 98.06 410 GLY B C 1
ATOM 7220 O O . GLY B 1 410 ? 3.627 -27.656 -22.969 1 98.06 410 GLY B O 1
ATOM 7221 N N . VAL B 1 411 ? 2.441 -26.203 -24.344 1 97 411 VAL B N 1
ATOM 7222 C CA . VAL B 1 411 ? 3.607 -25.672 -25.031 1 97 411 VAL B CA 1
ATOM 7223 C C . VAL B 1 411 ? 4.363 -24.719 -24.094 1 97 411 VAL B C 1
ATOM 7225 O O . VAL B 1 411 ? 3.766 -24.078 -23.234 1 97 411 VAL B O 1
ATOM 7228 N N . HIS B 1 412 ? 5.68 -24.641 -24.281 1 95.94 412 HIS B N 1
ATOM 7229 C CA . HIS B 1 412 ? 6.512 -23.719 -23.531 1 95.94 412 HIS B CA 1
ATOM 7230 C C . HIS B 1 412 ? 5.93 -22.297 -23.547 1 95.94 412 HIS B C 1
ATOM 7232 O O . HIS B 1 412 ? 5.777 -21.719 -24.625 1 95.94 412 HIS B O 1
ATOM 7238 N N . GLY B 1 413 ? 5.578 -21.797 -22.344 1 93.5 413 GLY B N 1
ATOM 7239 C CA . GLY B 1 413 ? 5.008 -20.453 -22.234 1 93.5 413 GLY B CA 1
ATOM 7240 C C . GLY B 1 413 ? 4.352 -20.203 -20.891 1 93.5 413 GLY B C 1
ATOM 7241 O O . GLY B 1 413 ? 4.297 -21.109 -20.047 1 93.5 413 GLY B O 1
ATOM 7242 N N . ASN B 1 414 ? 3.795 -19.078 -20.719 1 92.19 414 ASN B N 1
ATOM 7243 C CA . ASN B 1 414 ? 3.324 -18.578 -19.438 1 92.19 414 ASN B CA 1
ATOM 7244 C C . ASN B 1 414 ? 2.199 -19.453 -18.875 1 92.19 414 ASN B C 1
ATOM 7246 O O . ASN B 1 414 ? 1.958 -19.453 -17.672 1 92.19 414 ASN B O 1
ATOM 7250 N N . GLY B 1 415 ? 1.531 -20.109 -19.75 1 94.31 415 GLY B N 1
ATOM 7251 C CA . GLY B 1 415 ? 0.497 -21 -19.266 1 94.31 415 GLY B CA 1
ATOM 7252 C C . GLY B 1 415 ? 1.015 -22.016 -18.266 1 94.31 415 GLY B C 1
ATOM 7253 O O . GLY B 1 415 ? 0.32 -22.375 -17.312 1 94.31 415 GLY B O 1
ATOM 7254 N N . LEU B 1 416 ? 2.211 -22.469 -18.438 1 97.38 416 LEU B N 1
ATOM 7255 C CA . LEU B 1 416 ? 2.781 -23.5 -17.578 1 97.38 416 LEU B CA 1
ATOM 7256 C C . LEU B 1 416 ? 3.219 -22.922 -16.234 1 97.38 416 LEU B C 1
ATOM 7258 O O . LEU B 1 416 ? 3.518 -23.672 -15.297 1 97.38 416 LEU B O 1
ATOM 7262 N N . THR B 1 417 ? 3.219 -21.562 -16.094 1 97.75 417 THR B N 1
ATOM 7263 C CA . THR B 1 417 ? 3.516 -20.938 -14.805 1 97.75 417 THR B CA 1
ATOM 7264 C C . THR B 1 417 ? 2.438 -21.281 -13.781 1 97.75 417 THR B C 1
ATOM 7266 O O . THR B 1 417 ? 2.717 -21.375 -12.586 1 97.75 417 THR B O 1
ATOM 7269 N N . HIS B 1 418 ? 1.259 -21.609 -14.25 1 97.88 418 HIS B N 1
ATOM 7270 C CA . HIS B 1 418 ? 0.143 -21.938 -13.367 1 97.88 418 HIS B CA 1
ATOM 7271 C C . HIS B 1 418 ? 0.445 -23.188 -12.539 1 97.88 418 HIS B C 1
ATOM 7273 O O . HIS B 1 418 ? -0.231 -23.438 -11.539 1 97.88 418 HIS B O 1
ATOM 7279 N N . GLN B 1 419 ? 1.519 -23.922 -12.883 1 97.81 419 GLN B N 1
ATOM 7280 C CA . GLN B 1 419 ? 1.861 -25.141 -12.172 1 97.81 419 GLN B CA 1
ATOM 7281 C C . GLN B 1 419 ? 2.176 -24.859 -10.703 1 97.81 419 GLN B C 1
ATOM 7283 O O . GLN B 1 419 ? 2.139 -25.766 -9.867 1 97.81 419 GLN B O 1
ATOM 7288 N N . ILE B 1 420 ? 2.477 -23.594 -10.375 1 97.44 420 ILE B N 1
ATOM 7289 C CA . ILE B 1 420 ? 2.824 -23.25 -9 1 97.44 420 ILE B CA 1
ATOM 7290 C C . ILE B 1 420 ? 1.588 -23.375 -8.117 1 97.44 420 ILE B C 1
ATOM 7292 O O . ILE B 1 420 ? 1.697 -23.391 -6.887 1 97.44 420 ILE B O 1
ATOM 7296 N N . PHE B 1 421 ? 0.427 -23.562 -8.719 1 95.88 421 PHE B N 1
ATOM 7297 C CA . PHE B 1 421 ? -0.803 -23.703 -7.945 1 95.88 421 PHE B CA 1
ATOM 7298 C C . PHE B 1 421 ? -1.33 -25.125 -8.008 1 95.88 421 PHE B C 1
ATOM 7300 O O . PHE B 1 421 ? -2.381 -25.438 -7.441 1 95.88 421 PHE B O 1
ATOM 7307 N N . MET B 1 422 ? -0.666 -26.016 -8.719 1 94.5 422 MET B N 1
ATOM 7308 C CA . MET B 1 422 ? -0.98 -27.438 -8.758 1 94.5 422 MET B CA 1
ATOM 7309 C C . MET B 1 422 ? -0.392 -28.156 -7.551 1 94.5 422 MET B C 1
ATOM 7311 O O . MET B 1 422 ? 0.792 -28 -7.246 1 94.5 422 MET B O 1
ATOM 7315 N N . PRO B 1 423 ? -1.206 -28.906 -6.844 1 90.38 423 PRO B N 1
ATOM 7316 C CA . PRO B 1 423 ? -0.661 -29.594 -5.676 1 90.38 423 PRO B CA 1
ATOM 7317 C C . PRO B 1 423 ? 0.271 -30.75 -6.055 1 90.38 423 PRO B C 1
ATOM 7319 O O . PRO B 1 423 ? 0.02 -31.453 -7.035 1 90.38 423 PRO B O 1
ATOM 7322 N N . PRO B 1 424 ? 1.304 -30.891 -5.289 1 91.12 424 PRO B N 1
ATOM 7323 C CA . PRO B 1 424 ? 2.205 -32.031 -5.551 1 91.12 424 PRO B CA 1
ATOM 7324 C C . PRO B 1 424 ? 1.636 -33.344 -5.074 1 91.12 424 PRO B C 1
ATOM 7326 O O . PRO B 1 424 ? 0.846 -33.375 -4.129 1 91.12 424 PRO B O 1
ATOM 7329 N N . SER B 1 425 ? 1.907 -34.406 -5.707 1 87.69 425 SER B N 1
ATOM 7330 C CA . SER B 1 425 ? 1.629 -35.781 -5.359 1 87.69 425 SER B CA 1
ATOM 7331 C C . SER B 1 425 ? 2.658 -36.719 -5.977 1 87.69 425 SER B C 1
ATOM 7333 O O . SER B 1 425 ? 3.529 -36.312 -6.73 1 87.69 425 SER B O 1
ATOM 7335 N N . LEU B 1 426 ? 2.535 -37.969 -5.648 1 88.19 426 LEU B N 1
ATOM 7336 C CA . LEU B 1 426 ? 3.461 -38.938 -6.203 1 88.19 426 LEU B CA 1
ATOM 7337 C C . LEU B 1 426 ? 3.297 -39.031 -7.715 1 88.19 426 LEU B C 1
ATOM 7339 O O . LEU B 1 426 ? 4.203 -39.5 -8.414 1 88.19 426 LEU B O 1
ATOM 7343 N N . ARG B 1 427 ? 2.145 -38.562 -8.188 1 92.88 427 ARG B N 1
ATOM 7344 C CA . ARG B 1 427 ? 1.837 -38.719 -9.602 1 92.88 427 ARG B CA 1
ATOM 7345 C C . ARG B 1 427 ? 1.868 -37.375 -10.32 1 92.88 427 ARG B C 1
ATOM 7347 O O . ARG B 1 427 ? 1.734 -37.344 -11.547 1 92.88 427 ARG B O 1
ATOM 7354 N N . SER B 1 428 ? 2.039 -36.344 -9.594 1 94.31 428 SER B N 1
ATOM 7355 C CA . SER B 1 428 ? 1.975 -35.031 -10.219 1 94.31 428 SER B CA 1
ATOM 7356 C C . SER B 1 428 ? 3.127 -34.812 -11.195 1 94.31 428 SER B C 1
ATOM 7358 O O . SER B 1 428 ? 4.254 -35.25 -10.938 1 94.31 428 SER B O 1
ATOM 7360 N N . ALA B 1 429 ? 2.809 -34.219 -12.328 1 97.06 429 ALA B N 1
ATOM 7361 C CA . ALA B 1 429 ? 3.814 -34 -13.375 1 97.06 429 ALA B CA 1
ATOM 7362 C C . ALA B 1 429 ? 3.465 -32.812 -14.258 1 97.06 429 ALA B C 1
ATOM 7364 O O . ALA B 1 429 ? 2.305 -32.406 -14.328 1 97.06 429 ALA B O 1
ATOM 7365 N N . VAL B 1 430 ? 4.5 -32.281 -14.828 1 98.5 430 VAL B N 1
ATOM 7366 C CA . VAL B 1 430 ? 4.367 -31.25 -15.852 1 98.5 430 VAL B CA 1
ATOM 7367 C C . VAL B 1 430 ? 4.98 -31.75 -17.156 1 98.5 430 VAL B C 1
ATOM 7369 O O . VAL B 1 430 ? 6.137 -32.188 -17.188 1 98.5 430 VAL B O 1
ATOM 7372 N N . ILE B 1 431 ? 4.215 -31.766 -18.172 1 98.62 431 ILE B N 1
ATOM 7373 C CA . ILE B 1 431 ? 4.688 -32.125 -19.5 1 98.62 431 ILE B CA 1
ATOM 7374 C C . ILE B 1 431 ? 4.801 -30.891 -20.391 1 98.62 431 ILE B C 1
ATOM 7376 O O . ILE B 1 431 ? 3.789 -30.297 -20.75 1 98.62 431 ILE B O 1
ATOM 7380 N N . GLU B 1 432 ? 6.02 -30.531 -20.672 1 98.5 432 GLU B N 1
ATOM 7381 C CA . GLU B 1 432 ? 6.328 -29.359 -21.484 1 98.5 432 GLU B CA 1
ATOM 7382 C C . GLU B 1 432 ? 6.664 -29.75 -22.922 1 98.5 432 GLU B C 1
ATOM 7384 O O . GLU B 1 432 ? 7.512 -30.625 -23.156 1 98.5 432 GLU B O 1
ATOM 7389 N N . MET B 1 433 ? 5.988 -29.141 -23.875 1 97.81 433 MET B N 1
ATOM 7390 C CA . MET B 1 433 ? 6.23 -29.391 -25.297 1 97.81 433 MET B CA 1
ATOM 7391 C C . MET B 1 433 ? 7.016 -28.25 -25.922 1 97.81 433 MET B C 1
ATOM 7393 O O . MET B 1 433 ? 6.605 -27.078 -25.828 1 97.81 433 MET B O 1
ATOM 7397 N N . GLN B 1 434 ? 8.125 -28.562 -26.531 1 95.56 434 GLN B N 1
ATOM 7398 C CA . GLN B 1 434 ? 9.016 -27.609 -27.188 1 95.56 434 GLN B CA 1
ATOM 7399 C C . GLN B 1 434 ? 9.453 -28.109 -28.547 1 95.56 434 GLN B C 1
ATOM 7401 O O . GLN B 1 434 ? 9.391 -29.297 -28.828 1 95.56 434 GLN B O 1
ATOM 7406 N N . PRO B 1 435 ? 9.891 -27.125 -29.438 1 95.19 435 PRO B N 1
ATOM 7407 C CA . PRO B 1 435 ? 10.469 -27.578 -30.703 1 95.19 435 PRO B CA 1
ATOM 7408 C C . PRO B 1 435 ? 11.695 -28.469 -30.5 1 95.19 435 PRO B C 1
ATOM 7410 O O . PRO B 1 435 ? 12.492 -28.234 -29.594 1 95.19 435 PRO B O 1
ATOM 7413 N N . PRO B 1 436 ? 11.766 -29.484 -31.422 1 94.31 436 PRO B N 1
ATOM 7414 C CA . PRO B 1 436 ? 12.953 -30.328 -31.328 1 94.31 436 PRO B CA 1
ATOM 7415 C C . PRO B 1 436 ? 14.25 -29.531 -31.344 1 94.31 436 PRO B C 1
ATOM 7417 O O . PRO B 1 436 ? 14.406 -28.625 -32.156 1 94.31 436 PRO B O 1
ATOM 7420 N N . GLY B 1 437 ? 15.094 -29.797 -30.391 1 91.31 437 GLY B N 1
ATOM 7421 C CA . GLY B 1 437 ? 16.391 -29.156 -30.328 1 91.31 437 GLY B CA 1
ATOM 7422 C C . GLY B 1 437 ? 16.453 -27.984 -29.375 1 91.31 437 GLY B C 1
ATOM 7423 O O . GLY B 1 437 ? 17.531 -27.562 -28.969 1 91.31 437 GLY B O 1
ATOM 7424 N N . ASP B 1 438 ? 15.375 -27.469 -29.031 1 92.31 438 ASP B N 1
ATOM 7425 C CA . ASP B 1 438 ? 15.336 -26.312 -28.141 1 92.31 438 ASP B CA 1
ATOM 7426 C C . ASP B 1 438 ? 15.227 -26.75 -26.688 1 92.31 438 ASP B C 1
ATOM 7428 O O . ASP B 1 438 ? 14.727 -27.844 -26.391 1 92.31 438 ASP B O 1
ATOM 7432 N N . TYR B 1 439 ? 15.812 -25.953 -25.797 1 90.69 439 TYR B N 1
ATOM 7433 C CA . TYR B 1 439 ? 15.68 -26.219 -24.359 1 90.69 439 TYR B CA 1
ATOM 7434 C C . TYR B 1 439 ? 15.781 -24.938 -23.547 1 90.69 439 TYR B C 1
ATOM 7436 O O . TYR B 1 439 ? 16.734 -24.172 -23.703 1 90.69 439 TYR B O 1
ATOM 7444 N N . ALA B 1 440 ? 14.852 -24.672 -22.797 1 89.69 440 ALA B N 1
ATOM 7445 C CA . ALA B 1 440 ? 14.852 -23.625 -21.781 1 89.69 440 ALA B CA 1
ATOM 7446 C C . ALA B 1 440 ? 14.469 -24.172 -20.406 1 89.69 440 ALA B C 1
ATOM 7448 O O . ALA B 1 440 ? 13.617 -25.062 -20.312 1 89.69 440 ALA B O 1
ATOM 7449 N N . PHE B 1 441 ? 15.008 -23.703 -19.375 1 88.44 441 PHE B N 1
ATOM 7450 C CA . PHE B 1 441 ? 14.914 -24.281 -18.031 1 88.44 441 PHE B CA 1
ATOM 7451 C C . PHE B 1 441 ? 13.664 -23.781 -17.312 1 88.44 441 PHE B C 1
ATOM 7453 O O . PHE B 1 441 ? 13.32 -24.281 -16.234 1 88.44 441 PHE B O 1
ATOM 7460 N N . ASP B 1 442 ? 12.93 -22.891 -17.812 1 92.88 442 ASP B N 1
ATOM 7461 C CA . ASP B 1 442 ? 11.898 -22.125 -17.125 1 92.88 442 ASP B CA 1
ATOM 7462 C C . ASP B 1 442 ? 10.953 -23.047 -16.359 1 92.88 442 ASP B C 1
ATOM 7464 O O . ASP B 1 442 ? 10.891 -22.984 -15.125 1 92.88 442 ASP B O 1
ATOM 7468 N N . TYR B 1 443 ? 10.375 -23.906 -17.047 1 96.06 443 TYR B N 1
ATOM 7469 C CA . TYR B 1 443 ? 9.258 -24.609 -16.438 1 96.06 443 TYR B CA 1
ATOM 7470 C C . TYR B 1 443 ? 9.719 -25.922 -15.82 1 96.06 443 TYR B C 1
ATOM 7472 O O . TYR B 1 443 ? 9.023 -26.516 -14.992 1 96.06 443 TYR B O 1
ATOM 7480 N N . TRP B 1 444 ? 10.914 -26.391 -16.203 1 94.94 444 TRP B N 1
ATOM 7481 C CA . TRP B 1 444 ? 11.57 -27.469 -15.469 1 94.94 444 TRP B CA 1
ATOM 7482 C C . TRP B 1 444 ? 11.898 -27.016 -14.039 1 94.94 444 TRP B C 1
ATOM 7484 O O . TRP B 1 444 ? 11.641 -27.766 -13.086 1 94.94 444 TRP B O 1
ATOM 7494 N N . MET B 1 445 ? 12.383 -25.859 -13.906 1 93.38 445 MET B N 1
ATOM 7495 C CA . MET B 1 445 ? 12.742 -25.344 -12.586 1 93.38 445 MET B CA 1
ATOM 7496 C C . MET B 1 445 ? 11.508 -25.188 -11.711 1 93.38 445 MET B C 1
ATOM 7498 O O . MET B 1 445 ? 11.547 -25.5 -10.516 1 93.38 445 MET B O 1
ATOM 7502 N N . LEU B 1 446 ? 10.453 -24.672 -12.305 1 96.5 446 LEU B N 1
ATOM 7503 C CA . LEU B 1 446 ? 9.227 -24.547 -11.531 1 96.5 446 LEU B CA 1
ATOM 7504 C C . LEU B 1 446 ? 8.734 -25.906 -11.055 1 96.5 446 LEU B C 1
ATOM 7506 O O . LEU B 1 446 ? 8.398 -26.062 -9.875 1 96.5 446 LEU B O 1
ATOM 7510 N N . ALA B 1 447 ? 8.703 -26.875 -11.953 1 96.19 447 ALA B N 1
ATOM 7511 C CA . ALA B 1 447 ? 8.211 -28.203 -11.617 1 96.19 447 ALA B CA 1
ATOM 7512 C C . ALA B 1 447 ? 9.016 -28.812 -10.469 1 96.19 447 ALA B C 1
ATOM 7514 O O . ALA B 1 447 ? 8.438 -29.328 -9.508 1 96.19 447 ALA B O 1
ATOM 7515 N N . ARG B 1 448 ? 10.242 -28.656 -10.547 1 91.88 448 ARG B N 1
ATOM 7516 C CA . ARG B 1 448 ? 11.109 -29.219 -9.523 1 91.88 448 ARG B CA 1
ATOM 7517 C C . ARG B 1 448 ? 10.875 -28.547 -8.172 1 91.88 448 ARG B C 1
ATOM 7519 O O . ARG B 1 448 ? 10.805 -29.219 -7.145 1 91.88 448 ARG B O 1
ATOM 7526 N N . ASN B 1 449 ? 10.758 -27.266 -8.172 1 93.69 449 ASN B N 1
ATOM 7527 C CA . ASN B 1 449 ? 10.539 -26.531 -6.934 1 93.69 449 ASN B CA 1
ATOM 7528 C C . ASN B 1 449 ? 9.18 -26.859 -6.32 1 93.69 449 ASN B C 1
ATOM 7530 O O . ASN B 1 449 ? 9.016 -26.797 -5.102 1 93.69 449 ASN B O 1
ATOM 7534 N N . MET B 1 450 ? 8.203 -27.203 -7.191 1 94.69 450 MET B N 1
ATOM 7535 C CA . MET B 1 450 ? 6.855 -27.484 -6.707 1 94.69 450 MET B CA 1
ATOM 7536 C C . MET B 1 450 ? 6.711 -28.953 -6.316 1 94.69 450 MET B C 1
ATOM 7538 O O . MET B 1 450 ? 5.68 -29.359 -5.777 1 94.69 450 MET B O 1
ATOM 7542 N N . GLY B 1 451 ? 7.695 -29.781 -6.629 1 91.38 451 GLY B N 1
ATOM 7543 C CA . GLY B 1 451 ? 7.629 -31.188 -6.324 1 91.38 451 GLY B CA 1
ATOM 7544 C C . GLY B 1 451 ? 6.98 -32 -7.426 1 91.38 451 GLY B C 1
ATOM 7545 O O . GLY B 1 451 ? 6.523 -33.125 -7.184 1 91.38 451 GLY B O 1
ATOM 7546 N N . HIS B 1 452 ? 6.898 -31.484 -8.617 1 94.56 452 HIS B N 1
ATOM 7547 C CA . HIS B 1 452 ? 6.363 -32.219 -9.766 1 94.56 452 HIS B CA 1
ATOM 7548 C C . HIS B 1 452 ? 7.477 -32.875 -10.562 1 94.56 452 HIS B C 1
ATOM 7550 O O . HIS B 1 452 ? 8.602 -32.375 -10.609 1 94.56 452 HIS B O 1
ATOM 7556 N N . LYS B 1 453 ? 7.156 -34 -11.156 1 95.31 453 LYS B N 1
ATOM 7557 C CA . LYS B 1 453 ? 8.055 -34.531 -12.18 1 95.31 453 LYS B CA 1
ATOM 7558 C C . LYS B 1 453 ? 7.906 -33.75 -13.492 1 95.31 453 LYS B C 1
ATOM 7560 O O . LYS B 1 453 ? 6.789 -33.469 -13.922 1 95.31 453 LYS B O 1
ATOM 7565 N N . HIS B 1 454 ? 9.016 -33.406 -14.086 1 97.12 454 HIS B N 1
ATOM 7566 C CA . HIS B 1 454 ? 8.984 -32.656 -15.344 1 97.12 454 HIS B CA 1
ATOM 7567 C C . HIS B 1 454 ? 9.344 -33.594 -16.516 1 97.12 454 HIS B C 1
ATOM 7569 O O . HIS B 1 454 ? 10.297 -34.344 -16.438 1 97.12 454 HIS B O 1
ATOM 7575 N N . PHE B 1 455 ? 8.578 -33.531 -17.594 1 97.62 455 PHE B N 1
ATOM 7576 C CA . PHE B 1 455 ? 8.867 -34.188 -18.844 1 97.62 455 PHE B CA 1
ATOM 7577 C C . PHE B 1 455 ? 8.898 -33.219 -20 1 97.62 455 PHE B C 1
ATOM 7579 O O . PHE B 1 455 ? 7.973 -32.406 -20.156 1 97.62 455 PHE B O 1
ATOM 7586 N N . MET B 1 456 ? 9.953 -33.25 -20.75 1 96.94 456 MET B N 1
ATOM 7587 C CA . MET B 1 456 ? 10.023 -32.5 -22 1 96.94 456 MET B CA 1
ATOM 7588 C C . MET B 1 456 ? 9.68 -33.406 -23.188 1 96.94 456 MET B C 1
ATOM 7590 O O . MET B 1 456 ? 10.211 -34.5 -23.328 1 96.94 456 MET B O 1
ATOM 7594 N N . VAL B 1 457 ? 8.773 -32.938 -24 1 97.75 457 VAL B N 1
ATOM 7595 C CA . VAL B 1 457 ? 8.398 -33.688 -25.188 1 97.75 457 VAL B CA 1
ATOM 7596 C C . VAL B 1 457 ? 8.742 -32.875 -26.438 1 97.75 457 VAL B C 1
ATOM 7598 O O . VAL B 1 457 ? 8.281 -31.734 -26.594 1 97.75 457 VAL B O 1
ATOM 7601 N N . GLN B 1 458 ? 9.547 -33.375 -27.266 1 96.81 458 GLN B N 1
ATOM 7602 C CA . GLN B 1 458 ? 9.898 -32.812 -28.562 1 96.81 458 GLN B CA 1
ATOM 7603 C C . GLN B 1 458 ? 9.508 -33.75 -29.703 1 96.81 458 GLN B C 1
ATOM 7605 O O . GLN B 1 458 ? 10.258 -34.656 -30.047 1 96.81 458 GLN B O 1
ATOM 7610 N N . ASN B 1 459 ? 8.383 -33.406 -30.219 1 97.06 459 ASN B N 1
ATOM 7611 C CA . ASN B 1 459 ? 7.719 -34.25 -31.203 1 97.06 459 ASN B CA 1
ATOM 7612 C C . ASN B 1 459 ? 7.441 -35.656 -30.672 1 97.06 459 ASN B C 1
ATOM 7614 O O . ASN B 1 459 ? 6.449 -35.875 -29.969 1 97.06 459 ASN B O 1
ATOM 7618 N N . ASP B 1 460 ? 8.344 -36.625 -30.828 1 97.12 460 ASP B N 1
ATOM 7619 C CA . ASP B 1 460 ? 8.109 -38 -30.359 1 97.12 460 ASP B CA 1
ATOM 7620 C C . ASP B 1 460 ? 9.18 -38.438 -29.359 1 97.12 460 ASP B C 1
ATOM 7622 O O . ASP B 1 460 ? 9.32 -39.625 -29.062 1 97.12 460 ASP B O 1
ATOM 7626 N N . THR B 1 461 ? 9.961 -37.5 -28.859 1 96.75 461 THR B N 1
ATOM 7627 C CA . THR B 1 461 ? 11.031 -37.781 -27.906 1 96.75 461 THR B CA 1
ATOM 7628 C C . THR B 1 461 ? 10.695 -37.188 -26.531 1 96.75 461 THR B C 1
ATOM 7630 O O . THR B 1 461 ? 10.312 -36.031 -26.422 1 96.75 461 THR B O 1
ATOM 7633 N N . VAL B 1 462 ? 10.82 -38.062 -25.5 1 96.69 462 VAL B N 1
ATOM 7634 C CA . VAL B 1 462 ? 10.57 -37.656 -24.125 1 96.69 462 VAL B CA 1
ATOM 7635 C C . VAL B 1 462 ? 11.891 -37.562 -23.359 1 96.69 462 VAL B C 1
ATOM 7637 O O . VAL B 1 462 ? 12.703 -38.5 -23.422 1 96.69 462 VAL B O 1
ATOM 7640 N N . THR B 1 463 ? 12.141 -36.469 -22.766 1 94.88 463 THR B N 1
ATOM 7641 C CA . THR B 1 463 ? 13.32 -36.281 -21.938 1 94.88 463 THR B CA 1
ATOM 7642 C C . THR B 1 463 ? 12.922 -35.875 -20.516 1 94.88 463 THR B C 1
ATOM 7644 O O . THR B 1 463 ? 12 -35.062 -20.328 1 94.88 463 THR B O 1
ATOM 7647 N N . THR B 1 464 ? 13.453 -36.469 -19.516 1 94.44 464 THR B N 1
ATOM 7648 C CA . THR B 1 464 ? 13.289 -36.125 -18.109 1 94.44 464 THR B CA 1
ATOM 7649 C C . THR B 1 464 ? 14.609 -36.281 -17.359 1 94.44 464 THR B C 1
ATOM 7651 O O . THR B 1 464 ? 15.531 -36.938 -17.844 1 94.44 464 THR B O 1
ATOM 7654 N N . TYR B 1 465 ? 14.719 -35.594 -16.344 1 89.81 465 TYR B N 1
ATOM 7655 C CA . TYR B 1 465 ? 15.953 -35.625 -15.578 1 89.81 465 TYR B CA 1
ATOM 7656 C C . TYR B 1 465 ? 15.688 -36.031 -14.133 1 89.81 465 TYR B C 1
ATOM 7658 O O . TYR B 1 465 ? 14.695 -35.625 -13.531 1 89.81 465 TYR B O 1
ATOM 7666 N N . ARG B 1 466 ? 16.562 -36.844 -13.562 1 85.38 466 ARG B N 1
ATOM 7667 C CA . ARG B 1 466 ? 16.5 -37.25 -12.156 1 85.38 466 ARG B CA 1
ATOM 7668 C C . ARG B 1 466 ? 16.969 -36.094 -11.258 1 85.38 466 ARG B C 1
ATOM 7670 O O . ARG B 1 466 ? 17.609 -35.156 -11.727 1 85.38 466 ARG B O 1
ATOM 7677 N N . PRO B 1 467 ? 16.406 -36.25 -10 1 78.19 467 PRO B N 1
ATOM 7678 C CA . PRO B 1 467 ? 16.938 -35.25 -9.078 1 78.19 467 PRO B CA 1
ATOM 7679 C C . PRO B 1 467 ? 18.469 -35.156 -9.141 1 78.19 467 PRO B C 1
ATOM 7681 O O . PRO B 1 467 ? 19.156 -36.156 -9.141 1 78.19 467 PRO B O 1
ATOM 7684 N N . GLY B 1 468 ? 18.953 -33.938 -9.281 1 74.81 468 GLY B N 1
ATOM 7685 C CA . GLY B 1 468 ? 20.391 -33.719 -9.344 1 74.81 468 GLY B CA 1
ATOM 7686 C C . GLY B 1 468 ? 20.922 -33.688 -10.766 1 74.81 468 GLY B C 1
ATOM 7687 O O . GLY B 1 468 ? 22.078 -33.312 -10.984 1 74.81 468 GLY B O 1
ATOM 7688 N N . GLU B 1 469 ? 20.094 -34.062 -11.68 1 80.56 469 GLU B N 1
ATOM 7689 C CA . GLU B 1 469 ? 20.453 -34 -13.094 1 80.56 469 GLU B CA 1
ATOM 7690 C C . GLU B 1 469 ? 19.734 -32.875 -13.797 1 80.56 469 GLU B C 1
ATOM 7692 O O . GLU B 1 469 ? 18.641 -32.469 -13.391 1 80.56 469 GLU B O 1
ATOM 7697 N N . TRP B 1 470 ? 20.484 -32.312 -14.758 1 79.81 470 TRP B N 1
ATOM 7698 C CA . TRP B 1 470 ? 19.859 -31.25 -15.539 1 79.81 470 TRP B CA 1
ATOM 7699 C C . TRP B 1 470 ? 20.422 -31.188 -16.953 1 79.81 470 TRP B C 1
ATOM 7701 O O . TRP B 1 470 ? 21.453 -31.812 -17.234 1 79.81 470 TRP B O 1
ATOM 7711 N N . HIS B 1 471 ? 19.719 -30.578 -17.797 1 79 471 HIS B N 1
ATOM 7712 C CA . HIS B 1 471 ? 20.156 -30.375 -19.172 1 79 471 HIS B CA 1
ATOM 7713 C C . HIS B 1 471 ? 21.438 -29.531 -19.219 1 79 471 HIS B C 1
ATOM 7715 O O . HIS B 1 471 ? 21.625 -28.641 -18.391 1 79 471 HIS B O 1
ATOM 7721 N N . ASN B 1 472 ? 22.141 -29.891 -20.266 1 77.69 472 ASN B N 1
ATOM 7722 C CA . ASN B 1 472 ? 23.359 -29.109 -20.453 1 77.69 472 ASN B CA 1
ATOM 7723 C C . ASN B 1 472 ? 23.078 -27.781 -21.172 1 77.69 472 ASN B C 1
ATOM 7725 O O . ASN B 1 472 ? 22.984 -27.75 -22.391 1 77.69 472 ASN B O 1
ATOM 7729 N N . GLY B 1 473 ? 22.891 -26.703 -20.453 1 76.75 473 GLY B N 1
ATOM 7730 C CA . GLY B 1 473 ? 22.75 -25.359 -20.984 1 76.75 473 GLY B CA 1
ATOM 7731 C C . GLY B 1 473 ? 21.406 -25.109 -21.625 1 76.75 473 GLY B C 1
ATOM 7732 O O . GLY B 1 473 ? 20.469 -25.906 -21.484 1 76.75 473 GLY B O 1
ATOM 7733 N N . ILE B 1 474 ? 21.328 -23.969 -22.234 1 83.06 474 ILE B N 1
ATOM 7734 C CA . ILE B 1 474 ? 20.141 -23.531 -22.938 1 83.06 474 ILE B CA 1
ATOM 7735 C C . ILE B 1 474 ? 20.359 -23.641 -24.453 1 83.06 474 ILE B C 1
ATOM 7737 O O . ILE B 1 474 ? 21.484 -23.547 -24.922 1 83.06 474 ILE B O 1
ATOM 7741 N N . HIS B 1 475 ? 19.312 -23.953 -25.203 1 86.25 475 HIS B N 1
ATOM 7742 C CA . HIS B 1 475 ? 19.312 -23.922 -26.656 1 86.25 475 HIS B CA 1
ATOM 7743 C C . HIS B 1 475 ? 18.016 -23.312 -27.188 1 86.25 475 HIS B C 1
ATOM 7745 O O . HIS B 1 475 ? 16.938 -23.891 -27.016 1 86.25 475 HIS B O 1
ATOM 7751 N N . ILE B 1 476 ? 18.156 -22.188 -27.797 1 89.06 476 ILE B N 1
ATOM 7752 C CA . ILE B 1 476 ? 17 -21.484 -28.344 1 89.06 476 ILE B CA 1
ATOM 7753 C C . ILE B 1 476 ? 17.141 -21.344 -29.859 1 89.06 476 ILE B C 1
ATOM 7755 O O . ILE B 1 476 ? 17.875 -20.469 -30.328 1 89.06 476 ILE B O 1
ATOM 7759 N N . GLY B 1 477 ? 16.406 -22.125 -30.516 1 89.19 477 GLY B N 1
ATOM 7760 C CA . GLY B 1 477 ? 16.453 -22.094 -31.969 1 89.19 477 GLY B CA 1
ATOM 7761 C C . GLY B 1 477 ? 15.422 -21.156 -32.594 1 89.19 477 GLY B C 1
ATOM 7762 O O . GLY B 1 477 ? 14.688 -20.484 -31.875 1 89.19 477 GLY B O 1
ATOM 7763 N N . GLU B 1 478 ? 15.398 -21.062 -33.875 1 88.5 478 GLU B N 1
ATOM 7764 C CA . GLU B 1 478 ? 14.531 -20.156 -34.625 1 88.5 478 GLU B CA 1
ATOM 7765 C C . GLU B 1 478 ? 13.062 -20.5 -34.406 1 88.5 478 GLU B C 1
ATOM 7767 O O . GLU B 1 478 ? 12.195 -19.625 -34.5 1 88.5 478 GLU B O 1
ATOM 7772 N N . ASN B 1 479 ? 12.828 -21.719 -34.031 1 88.56 479 ASN B N 1
ATOM 7773 C CA . ASN B 1 479 ? 11.445 -22.172 -33.938 1 88.56 479 ASN B CA 1
ATOM 7774 C C . ASN B 1 479 ? 10.938 -22.062 -32.5 1 88.56 479 ASN B C 1
ATOM 7776 O O . ASN B 1 479 ? 9.812 -22.469 -32.188 1 88.56 479 ASN B O 1
ATOM 7780 N N . PHE B 1 480 ? 11.711 -21.5 -31.703 1 90.56 480 PHE B N 1
ATOM 7781 C CA . PHE B 1 480 ? 11.367 -21.453 -30.281 1 90.56 480 PHE B CA 1
ATOM 7782 C C . PHE B 1 480 ? 10.023 -20.766 -30.078 1 90.56 480 PHE B C 1
ATOM 7784 O O . PHE B 1 480 ? 9.242 -21.156 -29.203 1 90.56 480 PHE B O 1
ATOM 7791 N N . HIS B 1 481 ? 9.75 -19.766 -30.906 1 88.81 481 HIS B N 1
ATOM 7792 C CA . HIS B 1 481 ? 8.508 -19.016 -30.797 1 88.81 481 HIS B CA 1
ATOM 7793 C C . HIS B 1 481 ? 7.57 -19.344 -31.969 1 88.81 481 HIS B C 1
ATOM 7795 O O . HIS B 1 481 ? 6.68 -18.547 -32.281 1 88.81 481 HIS B O 1
ATOM 7801 N N . SER B 1 482 ? 7.703 -20.484 -32.469 1 90.81 482 SER B N 1
ATOM 7802 C CA . SER B 1 482 ? 6.984 -20.828 -33.688 1 90.81 482 SER B CA 1
ATOM 7803 C C . SER B 1 482 ? 5.527 -21.172 -33.406 1 90.81 482 SER B C 1
ATOM 7805 O O . SER B 1 482 ? 5.176 -21.484 -32.281 1 90.81 482 SER B O 1
ATOM 7807 N N . ASN B 1 483 ? 4.773 -21.094 -34.531 1 94.12 483 ASN B N 1
ATOM 7808 C CA . ASN B 1 483 ? 3.377 -21.516 -34.469 1 94.12 483 ASN B CA 1
ATOM 7809 C C . ASN B 1 483 ? 3.164 -22.875 -35.094 1 94.12 483 ASN B C 1
ATOM 7811 O O . ASN B 1 483 ? 2.051 -23.219 -35.5 1 94.12 483 ASN B O 1
ATOM 7815 N N . ASN B 1 484 ? 4.227 -23.609 -35.219 1 94.88 484 ASN B N 1
ATOM 7816 C CA . ASN B 1 484 ? 4.191 -24.922 -35.844 1 94.88 484 ASN B CA 1
ATOM 7817 C C . ASN B 1 484 ? 5.039 -25.938 -35.062 1 94.88 484 ASN B C 1
ATOM 7819 O O . ASN B 1 484 ? 5.891 -26.609 -35.656 1 94.88 484 ASN B O 1
ATOM 7823 N N . ILE B 1 485 ? 4.816 -26.016 -33.844 1 97.31 485 ILE B N 1
ATOM 7824 C CA . ILE B 1 485 ? 5.59 -26.938 -33 1 97.31 485 ILE B CA 1
ATOM 7825 C C . ILE B 1 485 ? 5.031 -28.344 -33.156 1 97.31 485 ILE B C 1
ATOM 7827 O O . ILE B 1 485 ? 3.844 -28.578 -32.906 1 97.31 485 ILE B O 1
ATOM 7831 N N . PRO B 1 486 ? 5.852 -29.297 -33.531 1 97.62 486 PRO B N 1
ATOM 7832 C CA . PRO B 1 486 ? 5.348 -30.656 -33.688 1 97.62 486 PRO B CA 1
ATOM 7833 C C . PRO B 1 486 ? 5.223 -31.406 -32.375 1 97.62 486 PRO B C 1
ATOM 7835 O O . PRO B 1 486 ? 6.008 -31.188 -31.453 1 97.62 486 PRO B O 1
ATOM 7838 N N . VAL B 1 487 ? 4.266 -32.375 -32.25 1 98.25 487 VAL B N 1
ATOM 7839 C CA . VAL B 1 487 ? 4.113 -33.219 -31.094 1 98.25 487 VAL B CA 1
ATOM 7840 C C . VAL B 1 487 ? 3.383 -34.5 -31.484 1 98.25 487 VAL B C 1
ATOM 7842 O O . VAL B 1 487 ? 2.467 -34.469 -32.312 1 98.25 487 VAL B O 1
ATOM 7845 N N . SER B 1 488 ? 3.885 -35.594 -31 1 98.19 488 SER B N 1
ATOM 7846 C CA . SER B 1 488 ? 3.182 -36.844 -31.156 1 98.19 488 SER B CA 1
ATOM 7847 C C . SER B 1 488 ? 2.17 -37.062 -30.031 1 98.19 488 SER B C 1
ATOM 7849 O O . SER B 1 488 ? 2.547 -37.375 -28.891 1 98.19 488 SER B O 1
ATOM 7851 N N . GLY B 1 489 ? 0.894 -37 -30.391 1 98.19 489 GLY B N 1
ATOM 7852 C CA . GLY B 1 489 ? -0.16 -37.188 -29.406 1 98.19 489 GLY B CA 1
ATOM 7853 C C . GLY B 1 489 ? -0.098 -38.531 -28.703 1 98.19 489 GLY B C 1
ATOM 7854 O O . GLY B 1 489 ? -0.342 -38.625 -27.5 1 98.19 489 GLY B O 1
ATOM 7855 N N . SER B 1 490 ? 0.232 -39.531 -29.453 1 97.31 490 SER B N 1
ATOM 7856 C CA . SER B 1 490 ? 0.285 -40.875 -28.891 1 97.31 490 SER B CA 1
ATOM 7857 C C . SER B 1 490 ? 1.396 -41 -27.859 1 97.31 490 SER B C 1
ATOM 7859 O O . SER B 1 490 ? 1.219 -41.656 -26.828 1 97.31 490 SER B O 1
ATOM 7861 N N . VAL B 1 491 ? 2.523 -40.438 -28.109 1 97.81 491 VAL B N 1
ATOM 7862 C CA . VAL B 1 491 ? 3.645 -40.469 -27.172 1 97.81 491 VAL B CA 1
ATOM 7863 C C . VAL B 1 491 ? 3.266 -39.781 -25.875 1 97.81 491 VAL B C 1
ATOM 7865 O O . VAL B 1 491 ? 3.574 -40.281 -24.781 1 97.81 491 VAL B O 1
ATOM 7868 N N . VAL B 1 492 ? 2.6 -38.656 -25.984 1 98.5 492 VAL B N 1
ATOM 7869 C CA . VAL B 1 492 ? 2.174 -37.906 -24.812 1 98.5 492 VAL B CA 1
ATOM 7870 C C . VAL B 1 492 ? 1.169 -38.719 -24 1 98.5 492 VAL B C 1
ATOM 7872 O O . VAL B 1 492 ? 1.276 -38.812 -22.781 1 98.5 492 VAL B O 1
ATOM 7875 N N . ALA B 1 493 ? 0.24 -39.312 -24.656 1 98.31 493 ALA B N 1
ATOM 7876 C CA . ALA B 1 493 ? -0.778 -40.094 -24 1 98.31 493 ALA B CA 1
ATOM 7877 C C . ALA B 1 493 ? -0.15 -41.312 -23.281 1 98.31 493 ALA B C 1
ATOM 7879 O O . ALA B 1 493 ? -0.539 -41.625 -22.156 1 98.31 493 ALA B O 1
ATOM 7880 N N . ASP B 1 494 ? 0.774 -41.969 -23.938 1 97.25 494 ASP B N 1
ATOM 7881 C CA . ASP B 1 494 ? 1.465 -43.094 -23.328 1 97.25 494 ASP B CA 1
ATOM 7882 C C . ASP B 1 494 ? 2.229 -42.688 -22.078 1 97.25 494 ASP B C 1
ATOM 7884 O O . ASP B 1 494 ? 2.242 -43.406 -21.078 1 97.25 494 ASP B O 1
ATOM 7888 N N . LEU B 1 495 ? 2.875 -41.562 -22.188 1 97.31 495 LEU B N 1
ATOM 7889 C CA . LEU B 1 495 ? 3.598 -41 -21.047 1 97.31 495 LEU B CA 1
ATOM 7890 C C . LEU B 1 495 ? 2.66 -40.781 -19.875 1 97.31 495 LEU B C 1
ATOM 7892 O O . LEU B 1 495 ? 2.998 -41.094 -18.734 1 97.31 495 LEU B O 1
ATOM 7896 N N . ILE B 1 496 ? 1.481 -40.219 -20.109 1 97.69 496 ILE B N 1
ATOM 7897 C CA . ILE B 1 496 ? 0.484 -39.938 -19.078 1 97.69 496 ILE B CA 1
ATOM 7898 C C . ILE B 1 496 ? 0 -41.25 -18.469 1 97.69 496 ILE B C 1
ATOM 7900 O O . ILE B 1 496 ? -0.097 -41.375 -17.25 1 97.69 496 ILE B O 1
ATOM 7904 N N . ARG B 1 497 ? -0.282 -42.25 -19.328 1 95.81 497 ARG B N 1
ATOM 7905 C CA . ARG B 1 497 ? -0.705 -43.562 -18.859 1 95.81 497 ARG B CA 1
ATOM 7906 C C . ARG B 1 497 ? 0.332 -44.188 -17.922 1 95.81 497 ARG B C 1
ATOM 7908 O O . ARG B 1 497 ? -0.01 -44.656 -16.844 1 95.81 497 ARG B O 1
ATOM 7915 N N . GLU B 1 498 ? 1.556 -44.094 -18.328 1 94.94 498 GLU B N 1
ATOM 7916 C CA . GLU B 1 498 ? 2.637 -44.656 -17.516 1 94.94 498 GLU B CA 1
ATOM 7917 C C . GLU B 1 498 ? 2.752 -43.938 -16.188 1 94.94 498 GLU B C 1
ATOM 7919 O O . GLU B 1 498 ? 2.938 -44.562 -15.141 1 94.94 498 GLU B O 1
ATOM 7924 N N . ARG B 1 499 ? 2.654 -42.625 -16.219 1 94.5 499 ARG B N 1
ATOM 7925 C CA . ARG B 1 499 ? 2.791 -41.812 -15.016 1 94.5 499 ARG B CA 1
ATOM 7926 C C . ARG B 1 499 ? 1.66 -42.094 -14.031 1 94.5 499 ARG B C 1
ATOM 7928 O O . ARG B 1 499 ? 1.883 -42.156 -12.82 1 94.5 499 ARG B O 1
ATOM 7935 N N . LEU B 1 500 ? 0.478 -42.281 -14.523 1 93.25 500 LEU B N 1
ATOM 7936 C CA . LEU B 1 500 ? -0.698 -42.406 -13.672 1 93.25 500 LEU B CA 1
ATOM 7937 C C . LEU B 1 500 ? -0.895 -43.844 -13.227 1 93.25 500 LEU B C 1
ATOM 7939 O O . LEU B 1 500 ? -1.442 -44.094 -12.156 1 93.25 500 LEU B O 1
ATOM 7943 N N . MET B 1 501 ? -0.51 -44.844 -14.039 1 86.81 501 MET B N 1
ATOM 7944 C CA . MET B 1 501 ? -0.791 -46.25 -13.75 1 86.81 501 MET B CA 1
ATOM 7945 C C . MET B 1 501 ? 0.426 -46.938 -13.125 1 86.81 501 MET B C 1
ATOM 7947 O O . MET B 1 501 ? 0.34 -48.062 -12.68 1 86.81 501 MET B O 1
ATOM 7951 N N . GLN B 1 502 ? 1.644 -46.344 -13.297 1 70.69 502 GLN B N 1
ATOM 7952 C CA . GLN B 1 502 ? 2.814 -47 -12.727 1 70.69 502 GLN B CA 1
ATOM 7953 C C . GLN B 1 502 ? 2.578 -47.375 -11.266 1 70.69 502 GLN B C 1
ATOM 7955 O O . GLN B 1 502 ? 2.078 -46.562 -10.484 1 70.69 502 GLN B O 1
ATOM 7960 N N . MET B 1 503 ? 2.238 -48.594 -10.992 1 53.06 503 MET B N 1
ATOM 7961 C CA . MET B 1 503 ? 2.107 -49.281 -9.695 1 53.06 503 MET B CA 1
ATOM 7962 C C . MET B 1 503 ? 3.281 -48.938 -8.781 1 53.06 503 MET B C 1
ATOM 7964 O O . MET B 1 503 ? 4.383 -48.656 -9.258 1 53.06 503 MET B O 1
ATOM 7968 N N . GLU B 1 504 ? 3.004 -48.469 -7.484 1 48.28 504 GLU B N 1
ATOM 7969 C CA . GLU B 1 504 ? 3.938 -48.25 -6.387 1 48.28 504 GLU B CA 1
ATOM 7970 C C . GLU B 1 504 ? 5.102 -49.25 -6.441 1 48.28 504 GLU B C 1
ATOM 7972 O O . GLU B 1 504 ? 4.902 -50.469 -6.352 1 48.28 504 GLU B O 1
ATOM 7977 N N . GLU B 1 505 ? 5.961 -49.25 -7.23 1 37.78 505 GLU B N 1
ATOM 7978 C CA . GLU B 1 505 ? 7.09 -50.062 -6.766 1 37.78 505 GLU B CA 1
ATOM 7979 C C . GLU B 1 505 ? 7.469 -49.688 -5.332 1 37.78 505 GLU B C 1
ATOM 7981 O O . GLU B 1 505 ? 7.527 -48.531 -4.977 1 37.78 505 GLU B O 1
ATOM 7986 N N . LYS B 1 506 ? 7.277 -50.531 -4.348 1 44.66 506 LYS B N 1
ATOM 7987 C CA . LYS B 1 506 ? 7.879 -50.531 -3.018 1 44.66 506 LYS B CA 1
ATOM 7988 C C . LYS B 1 506 ? 9.312 -50 -3.072 1 44.66 506 LYS B C 1
ATOM 7990 O O . LYS B 1 506 ? 10.18 -50.594 -3.707 1 44.66 506 LYS B O 1
ATOM 7995 N N . VAL B 1 507 ? 9.398 -48.719 -3.211 1 34.16 507 VAL B N 1
ATOM 7996 C CA . VAL B 1 507 ? 10.711 -48.438 -2.65 1 34.16 507 VAL B CA 1
ATOM 7997 C C . VAL B 1 507 ? 10.984 -49.375 -1.467 1 34.16 507 VAL B C 1
ATOM 7999 O O . VAL B 1 507 ? 10.336 -49.25 -0.422 1 34.16 507 VAL B O 1
ATOM 8002 N N . GLU B 1 508 ? 11.242 -50.469 -1.664 1 29.3 508 GLU B N 1
ATOM 8003 C CA . GLU B 1 508 ? 12.008 -51.125 -0.608 1 29.3 508 GLU B CA 1
ATOM 8004 C C . GLU B 1 508 ? 13.141 -50.219 -0.107 1 29.3 508 GLU B C 1
ATOM 8006 O O . GLU B 1 508 ? 14.016 -49.844 -0.878 1 29.3 508 GLU B O 1
ATOM 8011 N N . ASP B 1 509 ? 12.875 -49.438 0.907 1 25.05 509 ASP B N 1
ATOM 8012 C CA . ASP B 1 509 ? 14.008 -49.188 1.791 1 25.05 509 ASP B CA 1
ATOM 8013 C C . ASP B 1 509 ? 14.75 -50.5 2.1 1 25.05 509 ASP B C 1
ATOM 8015 O O . ASP B 1 509 ? 14.117 -51.5 2.428 1 25.05 509 ASP B O 1
#

InterPro domains:
  IPR007657 Glycosyltransferase 61 [PTHR20961] (307-459)
  IPR049625 Glycosyltransferase 61, catalytic domain [PF04577] (241-425)

Nearest PDB structures (foldseek):
  6xfi-assembly1_A-2  TM=6.123E-01  e=9.344E-14  Homo sapiens
  6xi2-assembly1_B  TM=5.307E-01  e=1.329E-12  Homo sapiens
  8kb7-assembly1_B  TM=5.066E-01  e=6.004E-12  Homo sapiens
  8kb7-assembly1_A  TM=4.901E-01  e=5.322E-12  Homo sapiens
  8kb7-assembly1_D  TM=4.989E-01  e=1.577E-11  Homo sapiens

Organism: Coprinellus micaceus (NCBI:txid71717)

Sequence (1018 aa):
MRRQPALVGAVVTACLLLLATNSDHWRSISTRGLPTLRWSAPQSELYSNLCGPTSIQNSEDLRLGTRTQPTDLGTTTPSVPYALGSDLKVGAHTWGYSVLDRLYLRNGTFYIVTSDRDSLPTKAEIIHRLGRISTQGDEDDEGSELVKYISPAESRGVLGDFATVISGVSFLILDPPRYLAHFFHYWGEVLLGAWRVYSSLALSSDPSLINSLPFPSRFVFPFVDNGEWRDRADLNGPLMRLAFPDVHIVKSDVWGDWIKTGGTIVFERSVTVNRVSAHKSSLASIWFKMLSSTQNITVPNQFWEPIRKSVSQQLWGYAPQVTNSGRPASTPRLAPNPDATGIYDSLPIVTYISRQTTGRRLIDSHHEELVAALRLLEIEGVCTVRIPVMEKLTLKEQLAEVASSTILLGVHGNGLTHQIFMPPSLRSAVIEMQPPGDYAFDYWMLARNMGHKHFMVQNDTVTTYRPGEWHNGIHIGENFHSNNIPVSGSVVADLIRERLMQMEEKVEDMRRQPALVGAVVTACLLLLATNSDHWRSISTRGLPTLRWSAPQSELYSNLCGPTSIQNSEDLRLGTRTQPTDLGTTTPSVPYALGSDLKVGAHTWGYSVLDRLYLRNGTFYIVTSDRDSLPTKAEIIHRLGRISTQGDEDDEGSELVKYISPAESRGVLGDFATVISGVSFLILDPPRYLAHFFHYWGEVLLGAWRVYSSLALSSDPSLINSLPFPSRFVFPFVDNGEWRDRADLNGPLMRLAFPDVHIVKSDVWGDWIKTGGTIVFERSVTVNRVSAHKSSLASIWFKMLSSTQNITVPNQFWEPIRKSVSQQLWGYAPQVTNSGRPASTPRLAPNPDATGIYDSLPIVTYISRQTTGRRLIDSHHEELVAALRLLEIEGVCTVRIPVMEKLTLKEQLAEVASSTILLGVHGNGLTHQIFMPPSLRSAVIEMQPPGDYAFDYWMLARNMGHKHFMVQNDTVTTYRPGEWHNGIHIGENFHSNNIPVSGSVVADLIRERLMQMEEKVED

Radius of gyration: 34.09 Å; Cα contacts (8 Å, |Δi|>4): 1884; chains: 2; bounding box: 75×100×99 Å

Foldseek 3Di:
DCPPPDDPDDDPPPPPPDPPPPPPDPPPPPPPPPPPPPPPDPPDDPVCPVPPPPPPPPPPPPPPDDPPPPPPPPDVPQDDFPFQFDAKDWLFFWQQKTKIFWWKDALQAIEGEHPCPPVDDDLLSHADPQPPPPVDPPDDPVDDHNYYYDYSVCGCVVANGGAGEDDFEEEEEAYAQVQLQFLLSPVVAFVLLNLQRQQLSQPDPDLVCLVVHDDGQEYAAQRDDDCSNHYPLRQVVVLCCQLPVNHYYHYNVVVVVRNVVRHMHIYRIYIGGYQSRLCPDPQCVFQVGSSRRRPPRDGRDQSLVSSLQSNCCSLQVGAWDAEQLQAIDDTPRPPPPVPPPPPPPAAAEEEEEADLVDFFHAAPVQVVQLVVLQVVCVVVVRHHYHYDDPSVDDPSVLLVRARSHQEYEYEPDDSLVSVSNHAAHQLRAYEYEFAPPFDHCSNVSVCVSRNHWYWYFHAQDIDGDDVVDDDRGGGDDPCRRHHHGHHHSNSVSVVSSCSSVVPPPPPPD/DDDDPDDPPDDPPPDVPDVPPPPPDPPPPPPPPPPPPPPPDPPDDPVCPVPPPPPPPPPPPVPPPDPPPPPPPPDVPQDDFDFQFDAKDWLFFWQQKTKIFWWKDALQAIEGEHPCPPVDDDLLRHADPQPPPPVDPPDDPVDDHNYYYDYSVCGCVVANGGAGEDDFEEEEEAYAQVQLQFLLSPVVAFVLLNLQRQQLSQPDPDLVSLVVHDDGQEYAAQRDDDCSNHYPLRQVVVLCCQLPVNHYYHYNVVVVVRNVVRHMHIYRIYIGGYQSRLCPDPQCVFQVGSSRRRVPRDGRDQSLVSSLQSNCCSLQVGAWDAALLQAIADTPRVPPPVPPPPPPPAAAEEEEEADLVDFFHAAPVQVVQLVVLQVVCVVVVRHHYHYDDPSVDDPSVLLVRARSHQEYEYEPDDSLVSVSNHAAHQLRAYEYEFAPPFDHCSNVSVCVSRNHWYWYFHAQDIDGDDVVDDDRGGGDDPCRRHHHGHHHSNSVSVVSSCSNVVPPPPPPD

Secondary structure (DSSP, 8-state):
----------GGGGGGSGGG-----------TT--------TTSSTHHHHT--------SS-------------S------EETTPPPEEEEEETTEEEEEEEEEETTEEEEE-S-GGGS--HHHH--------SS---------SEEEE-HHHHHHHH-SEEEEEEEEEEEE-S-HHHHTSHIIIIIIIIHHHHHHHHGGG-SS-GGGGGGSPPPSEEE-TT--TTTT--TT--HHHHHHHHSTT-EEE-HHHHHHHHHH---EEEEEEEEE-HHHHTTSHHHHHH--GGGGGTTS---TTTTHHHHHHHHHHHHSS---B-TTSPBP----SS--TT------PPPEEEEE--TTSSS-B-HHHHHHHHHHHHHHHHTTS-EEE---GGGS-HHHHHHHHHT-SEEEEESSGGGGGGGGSPP-TT-EEEEE--TT-B--HHHHHHHHHTPEEEEEEBTEEE---TT---SS-B--GGGG-S-B-B-HHHHHHHHHHHHH--------/----------GGGGGGGGGG-----------TT--------TTSTHHHHHT--------SS-------------S------EETTPPPEEEEEETTEEEEEEEEEETTEEEEE-S-GGGS--HHHH--------SS---------SEEEE-HHHHHHHH-SEEEEEEEEEEEE-S-HHHHTSHIIIIIIIIHHHHHHHHGGG-SS-GGGGGGSPPPSEEE-TT--TTTT--TT--HHHHHHHHSTT-EEE-HHHHHHHHHH---EEEEEEEEE-HHHHTTSHHHHHH--GGGGGTTS---TTTTHHHHHHHHHHHHSS---B-TTSPBP----SS--TT------PPPEEEEE--TTSSS-B-HHHHHHHHHHHHHHHHTTS-EEE---GGGS-HHHHHHHHHT-SEEEEESSGGGGGGGGSPP-TT-EEEEE--TT-B--HHHHHHHHHT-EEEEEEBTEEE---TT---SS-B--GGGG-S-B-B-HHHHHHHHHHHHH--------

pLDDT: mean 75.45, std 27.78, range [15.91, 98.75]

Solvent-accessible surface area (backbone atoms only — not comparable to full-atom values): 56771 Å² total; per-residue (Å²): 141,87,84,84,84,76,85,85,77,75,83,82,69,66,85,72,64,72,80,68,64,85,69,75,82,77,72,76,73,79,71,71,81,57,70,76,72,67,78,66,65,84,81,56,74,69,75,53,58,76,70,42,76,72,70,80,62,90,71,68,76,79,61,74,71,77,76,71,66,81,65,83,75,70,76,76,53,77,68,70,59,49,76,68,51,64,63,42,45,77,76,37,74,41,34,8,32,33,30,33,30,45,42,29,36,44,75,78,24,33,37,42,31,34,89,57,65,84,84,46,81,53,58,52,36,46,55,36,73,78,57,79,79,52,91,64,79,78,75,73,71,85,64,83,64,51,60,44,79,40,38,43,87,49,34,47,81,73,49,38,78,40,28,46,64,39,78,56,32,34,36,36,41,60,49,57,24,79,59,36,25,29,64,44,44,29,54,63,25,52,48,43,34,46,49,46,53,56,37,33,73,31,53,52,98,44,75,77,35,55,76,63,59,77,69,56,48,27,40,36,26,61,63,24,57,80,71,45,42,47,19,92,85,60,50,53,57,28,47,44,43,34,47,38,70,76,46,26,71,40,31,26,67,59,47,48,22,53,34,62,56,69,39,25,36,26,32,48,28,31,37,38,36,14,54,65,11,3,40,68,27,76,52,4,59,52,60,72,34,47,36,45,26,48,71,82,57,73,52,45,86,66,66,59,46,66,46,40,38,32,32,31,29,56,72,68,68,39,59,73,42,51,34,63,80,15,21,44,40,70,61,74,58,79,70,72,58,77,81,68,64,60,72,57,88,48,54,28,24,36,30,38,49,51,40,83,87,52,66,55,21,50,26,67,71,34,47,52,43,28,53,52,35,45,49,50,39,32,75,72,63,65,30,41,76,43,72,49,52,58,92,79,42,54,66,62,54,47,50,58,58,33,36,56,24,20,30,43,31,34,57,78,53,66,74,59,52,54,51,71,49,30,51,49,29,81,37,14,30,35,40,37,35,41,36,75,83,43,41,73,54,69,62,49,52,50,24,52,77,52,52,25,46,45,35,39,34,32,33,81,44,79,48,70,64,55,94,94,49,73,77,90,58,67,33,83,52,93,54,68,67,30,56,62,31,54,48,36,21,62,56,53,37,50,51,50,48,48,52,67,60,56,68,82,67,74,73,69,126,139,83,89,91,90,78,85,86,74,70,83,82,66,64,83,73,58,71,78,66,62,82,67,75,81,76,70,76,73,79,73,72,80,59,72,78,72,70,79,66,65,84,80,54,74,68,73,51,59,74,70,39,78,73,69,79,60,90,70,66,76,76,58,74,70,76,76,72,68,81,67,85,79,70,78,78,54,78,67,67,58,48,77,66,51,65,63,43,44,78,75,37,76,41,34,9,32,32,30,34,30,45,41,28,36,43,75,78,23,32,36,42,30,35,89,55,66,85,84,45,80,54,58,53,34,45,56,35,73,78,58,78,80,52,92,64,79,77,72,74,72,84,65,86,63,52,59,44,81,40,38,42,87,49,33,48,81,73,50,39,80,40,26,45,62,40,78,55,34,33,36,37,41,59,51,57,25,79,60,36,26,31,63,42,45,30,54,64,25,52,48,43,33,47,49,46,52,56,37,33,74,32,54,53,99,44,76,76,36,55,75,62,58,78,70,57,46,27,41,36,26,61,64,24,58,80,69,46,43,46,19,90,85,58,51,54,57,29,48,44,43,32,47,39,71,76,45,28,71,38,33,26,68,59,47,47,21,53,35,62,55,69,40,25,35,26,32,50,28,31,37,37,36,15,55,65,11,3,40,68,26,75,51,3,60,52,58,73,32,46,37,45,27,47,71,82,57,73,52,46,86,66,66,58,45,66,47,43,38,32,32,30,30,57,73,68,67,38,58,72,44,51,32,65,80,16,21,45,40,69,60,72,57,76,72,74,59,78,81,70,65,59,69,58,85,48,54,28,25,35,30,38,51,51,39,82,88,51,67,55,21,49,25,67,70,33,47,53,43,27,54,52,34,44,49,49,39,32,74,71,65,66,28,42,76,43,73,50,50,58,93,80,44,54,66,63,54,45,48,57,59,33,35,55,24,20,31,44,32,34,57,78,54,66,76,60,52,53,52,73,47,30,52,49,28,81,37,14,28,35,42,37,35,40,35,74,83,44,40,73,56,68,63,51,53,49,25,54,76,52,52,25,46,46,35,40,34,32,32,80,42,80,46,68,62,54,93,96,50,74,76,89,57,67,34,82,53,90,54,67,69,30,56,60,31,54,47,36,22,61,54,54,36,51,49,51,49,47,54,67,61,58,68,81,66,74,74,71,126